Protein AF-A0A7L6N3E0-F1 (afdb_monomer)

Mean predicted aligned error: 22.13 Å

pLDDT: mean 81.09, std 11.57, range [30.06, 96.44]

Sequence (890 aa):
MTDIKPKVNDHKIPLDDKGFLLMDQVDTYFRSLFKEKLYKEAIDYLNDIKNHGPLNKHEDLIKLHDLYIEILLEIEDYPSLLNILISKEKYLETKKSKTIHQFYLAICYEGLQRIKDAIQALEAIEDHISSQNIINKYLKLALLYIQEKDISQAKNAYTYALNFDKNKANEMFLLVESDLAYQENGLIDSMKIYEDFFIKSQRKLSYLNRFIRLSIGLERYTDAYEFYKRYLDKVINQASIQAKINFFSSALPLLKELNSQAYIEANNYLNELKQRESIHFDDFNYYQILLSQLKDQQIYLKEREIIRQTFIDLDRSKVFNKLVYLKIINAKVELLHFSKNLLLEKTYEDYHLIIDDILKDDYKNTYPRMLMDTFIFVDDTTDYIFVEKVQENEFLLSYTRKDNFDLGKKITILSALILSGKLRQYQLKNNQDMELHALKSFMDMKDLGLVKIKNHQMIFLNQQAKKILNLEKDMVAFNEIQKEMSPMLYLDQLIQAKSWQVSYKQDELRLWSFLLDYDIYLLVEEVKENNLNEQDLEWKKNQNHGVLLIDISNYKSVIQYYGFSVYLDKLNDLLSQISSFSNHHSLAYKLENHHHLYILLNTRDKRVTERFSNKLSKAYEGLFNFSYAYQAMNYEFNKVKSSLIQLMAHNISQEVIYSDKSIRKQEETESLYLQTLDNIIKQKTIKLKHLYIKNWKHQKVTHIEIKPHHLNILTDKKVLNDVLDKNDLNIAYDKLIMNSLIQESKKLDKLLRWILPISIDSIKSKKAFNYLLRRLEVMKNHHVSFVLDIDDYLKLSSSDQTYLQEKEISICIKGQIRDIFTLESLKTLDYVYIDESTFNHEFNQIWIDALKKRFKHIIYDHGQETLVKADLERMDIELIKGEYAGQEND

Solvent-accessible surface area (backbone atoms only — not comparable to full-atom values): 49235 Å² total; per-residue (Å²): 137,82,86,77,76,83,76,92,86,74,80,74,81,57,56,47,103,84,63,42,61,38,60,69,58,53,50,52,52,41,52,52,29,55,74,72,64,38,56,69,62,35,50,53,49,51,50,47,47,66,77,73,44,61,77,81,46,73,67,55,50,53,53,51,47,50,56,50,47,55,53,27,60,67,28,38,38,32,72,26,37,47,38,41,48,64,55,47,57,82,74,58,86,50,72,69,56,48,50,56,48,32,53,52,49,18,56,29,25,45,72,70,69,37,46,69,62,15,46,53,33,53,68,71,49,72,90,87,58,57,66,71,56,48,33,52,51,23,45,48,46,16,49,44,26,49,74,74,66,38,58,67,61,15,49,52,27,40,55,56,22,36,77,75,41,80,80,55,82,56,61,64,55,35,51,43,53,15,55,52,29,44,76,73,72,34,56,70,61,14,46,54,36,39,51,54,32,51,72,72,39,93,63,40,76,64,50,52,29,55,57,34,46,49,26,50,74,69,70,35,54,67,63,30,49,55,50,48,65,74,44,44,71,61,46,70,72,43,70,34,46,48,35,39,47,47,35,44,63,44,40,42,70,56,25,58,76,75,34,64,68,63,26,51,55,46,50,52,53,46,48,54,67,72,68,53,87,63,55,73,76,54,85,72,50,52,60,54,54,59,53,49,57,73,69,54,87,74,86,73,91,46,72,69,54,55,56,40,51,54,46,53,61,53,54,72,66,66,48,54,84,40,46,33,39,39,37,56,55,96,90,38,42,38,35,40,32,60,53,95,95,37,70,43,82,45,79,57,85,77,93,47,69,69,57,54,25,51,76,69,73,67,55,62,58,62,42,49,43,95,74,41,79,88,44,88,92,65,51,98,70,45,38,34,38,34,43,35,73,38,53,90,60,28,34,38,35,40,29,23,32,72,94,35,47,72,59,45,51,55,50,49,53,52,50,21,54,51,49,31,52,54,52,51,52,48,52,54,48,52,51,50,53,50,51,50,51,47,52,35,52,51,32,39,75,68,60,31,12,37,34,37,37,51,97,66,27,35,33,46,72,29,70,30,27,24,58,76,69,70,44,94,62,59,60,48,53,40,72,66,58,31,74,52,32,46,67,68,66,50,74,73,54,48,73,73,45,57,64,48,74,31,35,44,93,88,42,42,34,39,38,35,38,45,80,55,96,92,34,41,34,36,41,36,34,72,56,72,72,90,71,78,50,77,65,55,56,56,62,67,73,44,58,86,23,18,37,39,39,36,33,38,76,42,50,68,57,41,30,72,74,65,32,55,68,55,46,47,55,53,50,51,52,50,61,73,42,44,43,66,57,41,74,63,37,50,76,48,73,47,77,43,96,89,36,40,38,38,35,37,25,78,51,81,57,64,69,58,56,52,53,25,50,54,52,53,46,63,75,36,59,96,68,55,46,59,36,35,18,37,42,71,28,84,55,61,62,72,63,46,48,57,49,39,55,53,52,41,77,71,58,90,51,78,57,74,43,62,84,48,76,68,54,59,53,47,52,55,48,50,52,52,46,50,58,50,48,54,51,38,59,73,67,62,52,61,59,72,37,80,43,37,26,15,30,66,89,76,73,39,79,55,37,33,38,53,38,78,50,60,53,97,83,57,76,51,68,66,62,50,50,53,48,27,62,79,65,73,38,49,52,61,50,42,52,32,54,52,53,31,47,59,61,56,52,75,75,50,94,67,79,46,32,37,34,38,69,54,53,62,64,26,59,74,34,59,70,53,34,51,49,53,54,63,54,49,63,73,42,77,71,47,52,69,26,38,36,36,49,47,74,56,56,69,71,48,52,74,68,54,54,50,51,42,56,77,65,71,59,44,40,28,42,35,60,59,70,70,64,64,66,68,59,88,79,70,74,73,42,47,32,34,46,41,46,53,74,54,65,74,38,100,57,27,62,63,52,49,57,53,43,57,75,43,23,78,40,52,35,39,40,45,50,84,61,85,85,57,66,71,58,35,59,74,60,68,51,52,36,34,28,35,63,90,39,41,74,83,78,131

Organism: NCBI:txid2725268

Secondary structure (DSSP, 8-state):
----PPPTT-----B-TTS-B-HHHHHHHHHHHHHTT-HHHHHHHHHHHHHHS---SHHHHHHHHHHHHHHHHHTT-HHHHHHHHHHHHTT--SHHHHHHHHHHHHHHHHHTT-HHHHHHHHHTS-S-S-HHHHHHHHHHHHHHHHHTT-HHHHHHHHHHHHHH-TT--STHHHHHHHHHHHHTT-HHHHHHHHHHHHHH-TTGGGGHHHHHHHHHHTT-HHHHHHHHHHHHHHHHT-S-HHHHHHHHHHHHHHHHHH-HHHHHHHHHHHHHHHHSPPP-S-TTHHHHHHHHTTT-----SSHHHHHHHHHHHHHTT--EEEEEEEEEETTEEEEEEEETTEEEEEEE-S--HHHHHHHTT---SEEEGGGTTT-TT--TT--EEEEEEEETTEEEEEEE-GGGHHHHHHHHHHHHHHHHHHHHHHHHHHHHHHHHHHHHHHHHHTTEEEEEEETTEEEE-SHHHHHHTT--SSEEEHHHHHTTEESPPPHHHHHH-SEEEEEETTEEEEEEEEEETTEEEEEEEE-------HHHHHHHH-TTSEEEEEEETTHHHHHHHH-HHHHHHHHHHHHHHHHHHTTT-EEEEEEETTTEEEEEES---HHHHHHHHHHHHHHTTTT--EEEEEEE--S-HHHHHHHHHHHHHT--SSSEEE--HHHHHHHHHHHHHHHHHHHHHHHT--PEEEEEEEETTTTEEEEEEEEE---TT---HHHHHHHHHHTT-HHHHHHHHHHHHHHHHTT--S--EEEEE--HHHHH-HHHHHHHHHHHTT-TT-EEEEEEEHHHHHTS-HHHHHHHHHTT-EEEEES-HHHHHT------EEEEEEEHHHHTSTTHHHHHHHHHHHEEEEEEEEETSPP-HHHHHHTT--EEEEGGG-----

Radius of gyration: 41.22 Å; Cα contacts (8 Å, |Δi|>4): 1186; chains: 1; bounding box: 91×102×115 Å

InterPro domains:
  IPR011990 Tetratricopeptide-like helical domain superfamily [G3DSA:1.25.40.10] (25-173)
  IPR011990 Tetratricopeptide-like helical domain superfamily [SSF48452] (33-175)
  IPR019734 Tetratricopeptide repeat [PS50005] (135-168)

Foldseek 3Di:
DDDDDDDLPDDDQDADPVQAGPLVVLVVVLVVCVVVVVLVSSVVSLVCCLPPHPCPDLVSLLSSLVSVLVSCVQLVVLLQNVQSLVVNVVSDDDPVSVLVSLVSQLSSCVLVVVLVSNLVSLVPRDPPDDLVVLLVSLLSNLVSCLVVVNLVSSVVSLVSSCVSPVPCPPLSNLVSVLSSCVSVVNLVVSQVSVVVSCVPDPCNLLVLLSNLQSCVVVVVLVVSVVSLVVCVVVLVPRSHLSSLLSSLVSCLVSCVVPPPVVNVVSVVVNVCSVPDDHHHNDLVCLVVVLVVLVVDPDDDPDLLVLVLVLVVSVVVSVFFPWKWKWAQDPNWIWIQIDDPSDTDIDTDDDDAPQVVCVVVVNHDQKDAPVRCVPPPPDDPQFGMWGWDAQDVRMIIITTGHPVSVVVRSVSRHSSSPSSSVVSVVNVVVVVVVLVLVLVLVLCVVVLKWKWKADPQKTATSHPSVCVVQVHPDRIDGNVVQQVQKVVRDDPVNLVVDQWDWIDGPNWIKIWGWDDDPHMIMIIIHTPDDPPDDPQLVVLVVCQQWKKKKKFQVCLVVLCVPPNPVVLVVVLVVLVVCLCVLLVNQFPDWDDDPSGIIMTTGVDPDPVSVQSSLVSSCVVQPPRTDMAMEMERNNDRPVVVVVVRVLQRVPDPDSDYGYPDPVSVVLVVLLVLLLVVLVVLLVVLAFDWDWFFKAQPVVRDGAETEIDTPDDPSRPDPVSNVVSCVVVVNQLSVLSSSLVNCLVVLVVDPDAHEYEYEHALSCLVPPVSVVVSVVSVVSSVRYHYAYEDELVSVVVDDPVSVVVCVVVVHAYEYEYDLVSVVVPPDADAHAEYEDEPVLLPDPCNLVSLVVNVVRYVAYEYEDAADDDDVVSCVSSVHRIYTYPSSDDPPD

Nearest PDB structures (foldseek):
  6pwk-assembly1_B  TM=5.555E-01  e=2.437E-09  Vibrio cholerae O1 str. 2010EL-1786
  5a7d-assembly4_D  TM=5.670E-01  e=4.793E-03  Drosophila melanogaster
  4wne-assembly1_A  TM=4.676E-01  e=2.717E-03  Homo sapiens
  5a7d-assembly2_E  TM=5.524E-01  e=1.491E-02  Drosophila melanogaster
  2c0l-assembly1_A  TM=4.646E-01  e=7.416E-03  Homo sapiens

Structure (mmCIF, N/CA/C/O backbone):
data_AF-A0A7L6N3E0-F1
#
_entry.id   AF-A0A7L6N3E0-F1
#
loop_
_atom_site.group_PDB
_atom_site.id
_atom_site.type_symbol
_atom_site.label_atom_id
_atom_site.label_alt_id
_atom_site.label_comp_id
_atom_site.label_asym_id
_atom_site.label_entity_id
_atom_site.label_seq_id
_atom_site.pdbx_PDB_ins_code
_atom_site.Cartn_x
_atom_site.Cartn_y
_atom_site.Cartn_z
_atom_site.occupancy
_atom_site.B_iso_or_equiv
_atom_site.auth_seq_id
_atom_site.auth_comp_id
_atom_site.auth_asym_id
_atom_site.auth_atom_id
_atom_site.pdbx_PDB_model_num
ATOM 1 N N . MET A 1 1 ? 14.354 28.469 -66.997 1.00 37.94 1 MET A N 1
ATOM 2 C CA . MET A 1 1 ? 15.252 27.412 -66.495 1.00 37.94 1 MET A CA 1
ATOM 3 C C . MET A 1 1 ? 14.868 27.190 -65.051 1.00 37.94 1 MET A C 1
ATOM 5 O O . MET A 1 1 ? 15.051 28.083 -64.242 1.00 37.94 1 MET A O 1
ATOM 9 N N . THR A 1 2 ? 14.136 26.114 -64.803 1.00 32.69 2 THR A N 1
ATOM 10 C CA . THR A 1 2 ? 13.464 25.814 -63.537 1.00 32.69 2 THR A CA 1
ATOM 11 C C . THR A 1 2 ? 14.414 25.079 -62.602 1.00 32.69 2 THR A C 1
ATOM 13 O O . THR A 1 2 ? 14.865 23.987 -62.943 1.00 32.69 2 THR A O 1
ATOM 16 N N . ASP A 1 3 ? 14.683 25.682 -61.444 1.00 34.47 3 ASP A N 1
ATOM 17 C CA . ASP A 1 3 ? 15.387 25.068 -60.320 1.00 34.47 3 ASP A CA 1
ATOM 18 C C . ASP A 1 3 ? 14.603 23.858 -59.805 1.00 34.47 3 ASP A C 1
ATOM 20 O O . ASP A 1 3 ? 13.502 23.973 -59.259 1.00 34.47 3 ASP A O 1
ATOM 24 N N . ILE A 1 4 ? 15.183 22.678 -60.001 1.00 34.38 4 ILE A N 1
ATOM 25 C CA . ILE A 1 4 ? 14.700 21.424 -59.438 1.00 34.38 4 ILE A CA 1
ATOM 26 C C . ILE A 1 4 ? 15.298 21.315 -58.034 1.00 34.38 4 ILE A C 1
ATOM 28 O O . ILE A 1 4 ? 16.476 21.001 -57.882 1.00 34.38 4 ILE A O 1
ATOM 32 N N . LYS A 1 5 ? 14.485 21.556 -56.999 1.00 31.23 5 LYS A N 1
ATOM 33 C CA . LYS A 1 5 ? 14.779 21.037 -55.656 1.00 31.23 5 LYS A CA 1
ATOM 34 C C . LYS A 1 5 ? 14.711 19.501 -55.711 1.00 31.23 5 LYS A C 1
ATOM 36 O O . LYS A 1 5 ? 13.711 18.989 -56.228 1.00 31.23 5 LYS A O 1
ATOM 41 N N . PRO A 1 6 ? 15.714 18.755 -55.213 1.00 33.12 6 PRO A N 1
ATOM 42 C CA . PRO A 1 6 ? 15.642 17.300 -55.186 1.00 33.12 6 PRO A CA 1
ATOM 43 C C . PRO A 1 6 ? 14.496 16.844 -54.273 1.00 33.12 6 PRO A C 1
ATOM 45 O O . PRO A 1 6 ? 14.276 17.408 -53.202 1.00 33.12 6 PRO A O 1
ATOM 48 N N . LYS A 1 7 ? 13.740 15.831 -54.710 1.00 35.19 7 LYS A N 1
ATOM 49 C CA . LYS A 1 7 ? 12.751 15.133 -53.877 1.00 35.19 7 LYS A CA 1
ATOM 50 C C . LYS A 1 7 ? 13.486 14.215 -52.889 1.00 35.19 7 LYS A C 1
ATOM 52 O O . LYS A 1 7 ? 14.341 13.445 -53.304 1.00 35.19 7 LYS A O 1
ATOM 57 N N . VAL A 1 8 ? 13.082 14.270 -51.622 1.00 42.28 8 VAL A N 1
ATOM 58 C CA . VAL A 1 8 ? 13.733 13.683 -50.426 1.00 42.28 8 VAL A CA 1
ATOM 59 C C . VAL A 1 8 ? 13.623 12.142 -50.308 1.00 42.28 8 VAL A C 1
ATOM 61 O O . VAL A 1 8 ? 14.143 11.560 -49.369 1.00 42.28 8 VAL A O 1
ATOM 64 N N . ASN A 1 9 ? 13.016 11.431 -51.267 1.00 40.69 9 ASN A N 1
ATOM 65 C CA . ASN A 1 9 ? 12.661 10.005 -51.101 1.00 40.69 9 ASN A CA 1
ATOM 66 C C . ASN A 1 9 ? 13.454 8.996 -51.963 1.00 40.69 9 ASN A C 1
ATOM 68 O O . ASN A 1 9 ? 13.009 7.862 -52.088 1.00 40.69 9 ASN A O 1
ATOM 72 N N . ASP A 1 10 ? 14.593 9.365 -52.558 1.00 45.03 10 ASP A N 1
ATOM 73 C CA . ASP A 1 10 ? 15.353 8.469 -53.463 1.00 45.03 10 ASP A CA 1
ATOM 74 C C . ASP A 1 10 ? 16.865 8.427 -53.152 1.00 45.03 10 ASP A C 1
ATOM 76 O O . ASP A 1 10 ? 17.719 8.370 -54.042 1.00 45.03 10 ASP A O 1
ATOM 80 N N . HIS A 1 11 ? 17.238 8.461 -51.870 1.00 61.69 11 HIS A N 1
ATOM 81 C CA . HIS A 1 11 ? 18.629 8.230 -51.476 1.00 61.69 11 HIS A CA 1
ATOM 82 C C . HIS A 1 11 ? 18.888 6.726 -51.386 1.00 61.69 11 HIS A C 1
ATOM 84 O O . HIS A 1 11 ? 18.454 6.055 -50.458 1.00 61.69 11 HIS A O 1
ATOM 90 N N . LYS A 1 12 ? 19.592 6.175 -52.382 1.00 69.69 12 LYS A N 1
ATOM 91 C CA . LYS A 1 12 ? 20.052 4.783 -52.327 1.00 69.69 12 LYS A CA 1
ATOM 92 C C . LYS A 1 12 ? 21.075 4.631 -51.205 1.00 69.69 12 LYS A C 1
ATOM 94 O O . LYS A 1 12 ? 22.048 5.382 -51.157 1.00 69.69 12 LYS A O 1
ATOM 99 N N . ILE A 1 13 ? 20.878 3.622 -50.359 1.00 77.81 13 ILE A N 1
ATOM 100 C CA . ILE A 1 13 ? 21.857 3.205 -49.353 1.00 77.81 13 ILE A CA 1
ATOM 101 C C . ILE A 1 13 ? 23.181 2.914 -50.078 1.00 77.81 13 ILE A C 1
ATOM 103 O O . ILE A 1 13 ? 23.191 2.098 -51.006 1.00 77.81 13 ILE A O 1
ATOM 107 N N . PRO A 1 14 ? 24.283 3.595 -49.721 1.00 82.50 14 PRO A N 1
ATOM 108 C CA . PRO A 1 14 ? 25.539 3.458 -50.440 1.00 82.50 14 PRO A CA 1
ATOM 109 C C . PRO A 1 14 ? 26.191 2.124 -50.070 1.00 82.50 14 PRO A C 1
ATOM 111 O O . PRO A 1 14 ? 26.697 1.960 -48.960 1.00 82.50 14 PRO A O 1
ATOM 114 N N . LEU A 1 15 ? 26.153 1.162 -50.992 1.00 80.69 15 LEU A N 1
ATOM 115 C CA . LEU A 1 15 ? 26.716 -0.177 -50.815 1.00 80.69 15 LEU A CA 1
ATOM 116 C C . LEU A 1 15 ? 27.910 -0.398 -51.751 1.00 80.69 15 LEU A C 1
ATOM 118 O O . LEU A 1 15 ? 27.921 0.110 -52.872 1.00 80.69 15 LEU A O 1
ATOM 122 N N . ASP A 1 16 ? 28.899 -1.164 -51.298 1.00 77.25 16 ASP A N 1
ATOM 123 C CA . ASP A 1 16 ? 29.970 -1.675 -52.154 1.00 77.25 16 ASP A CA 1
ATOM 124 C C . ASP A 1 16 ? 29.488 -2.858 -53.017 1.00 77.25 16 ASP A C 1
ATOM 126 O O . ASP A 1 16 ? 28.382 -3.378 -52.842 1.00 77.25 16 ASP A O 1
ATOM 130 N N . ASP A 1 17 ? 30.339 -3.328 -53.936 1.00 71.56 17 ASP A N 1
ATOM 131 C CA . ASP A 1 17 ? 30.034 -4.457 -54.833 1.00 71.56 17 ASP A CA 1
ATOM 132 C C . ASP A 1 17 ? 29.740 -5.780 -54.090 1.00 71.56 17 ASP A C 1
ATOM 134 O O . ASP A 1 17 ? 29.288 -6.754 -54.694 1.00 71.56 17 ASP A O 1
ATOM 138 N N . LYS A 1 18 ? 30.009 -5.839 -52.779 1.00 69.81 18 LYS A N 1
ATOM 139 C CA . LYS A 1 18 ? 29.770 -6.990 -51.899 1.00 69.81 18 LYS A CA 1
ATOM 140 C C . LYS A 1 18 ? 28.568 -6.781 -50.969 1.00 69.81 18 LYS A C 1
ATOM 142 O O . LYS A 1 18 ? 28.286 -7.660 -50.156 1.00 69.81 18 LYS A O 1
ATOM 147 N N . GLY A 1 19 ? 27.856 -5.660 -51.089 1.00 68.00 19 GLY A N 1
ATOM 148 C CA . GLY A 1 19 ? 26.689 -5.333 -50.275 1.00 68.00 19 GLY A CA 1
ATOM 149 C C . GLY A 1 19 ? 27.012 -4.794 -48.878 1.00 68.00 19 GLY A C 1
ATOM 150 O O . GLY A 1 19 ? 26.125 -4.793 -48.029 1.00 68.00 19 GLY A O 1
ATOM 151 N N . PHE A 1 20 ? 28.243 -4.346 -48.606 1.00 73.00 20 PHE A N 1
ATOM 152 C CA . PHE A 1 20 ? 28.585 -3.654 -47.357 1.00 73.00 20 PHE A CA 1
ATOM 153 C C . PHE A 1 20 ? 28.332 -2.156 -47.460 1.00 73.00 20 PHE A C 1
ATOM 155 O O . PHE A 1 20 ? 28.526 -1.554 -48.512 1.00 73.00 20 PHE A O 1
ATOM 162 N N . LEU A 1 21 ? 27.960 -1.542 -46.338 1.00 79.62 21 LEU A N 1
ATOM 163 C CA . LEU A 1 21 ? 27.751 -0.103 -46.252 1.00 79.62 21 LEU A CA 1
ATOM 164 C C . LEU A 1 21 ? 29.062 0.673 -46.484 1.00 79.62 21 LEU A C 1
ATOM 166 O O . LEU A 1 21 ? 30.073 0.431 -45.824 1.00 79.62 21 LEU A O 1
ATOM 170 N N . LEU A 1 22 ? 29.037 1.644 -47.398 1.00 85.94 22 LEU A N 1
ATOM 171 C CA . LEU A 1 22 ? 30.134 2.580 -47.649 1.00 85.94 22 LEU A CA 1
ATOM 172 C C . LEU A 1 22 ? 30.016 3.786 -46.708 1.00 85.94 22 LEU A C 1
ATOM 174 O O . LEU A 1 22 ? 29.513 4.848 -47.083 1.00 85.94 22 LEU A O 1
ATOM 178 N N . MET A 1 23 ? 30.500 3.632 -45.474 1.00 87.50 23 MET A N 1
ATOM 179 C CA . MET A 1 23 ? 30.317 4.629 -44.411 1.00 87.50 23 MET A CA 1
ATOM 180 C C . MET A 1 23 ? 30.953 6.004 -44.708 1.00 87.50 23 MET A C 1
ATOM 182 O O . MET A 1 23 ? 30.520 7.020 -44.170 1.00 87.50 23 MET A O 1
ATOM 186 N N . ASP A 1 24 ? 31.946 6.078 -45.597 1.00 86.12 24 ASP A N 1
ATOM 187 C CA . ASP A 1 24 ? 32.521 7.357 -46.045 1.00 86.12 24 ASP A CA 1
ATOM 188 C C . ASP A 1 24 ? 31.568 8.150 -46.951 1.00 86.12 24 ASP A C 1
ATOM 190 O O . ASP A 1 24 ? 31.541 9.381 -46.900 1.00 86.12 24 ASP A O 1
ATOM 194 N N . GLN A 1 25 ? 30.739 7.465 -47.746 1.00 87.94 25 GLN A N 1
ATOM 195 C CA . GLN A 1 25 ? 29.692 8.115 -48.538 1.00 87.94 25 GLN A CA 1
ATOM 196 C C . GLN A 1 25 ? 28.529 8.564 -47.646 1.00 87.94 25 GLN A C 1
ATOM 198 O O . GLN A 1 25 ? 27.999 9.655 -47.859 1.00 87.94 25 GLN A O 1
ATOM 203 N N . VAL A 1 26 ? 28.198 7.774 -46.614 1.00 87.81 26 VAL A N 1
ATOM 204 C CA . VAL A 1 26 ? 27.222 8.153 -45.576 1.00 87.81 26 VAL A CA 1
ATOM 205 C C . VAL A 1 26 ? 27.663 9.424 -44.854 1.00 87.81 26 VAL A C 1
ATOM 207 O O . VAL A 1 26 ? 26.892 10.379 -44.786 1.00 87.81 26 VAL A O 1
ATOM 210 N N . ASP A 1 27 ? 28.910 9.475 -44.370 1.00 90.94 27 ASP A N 1
ATOM 211 C CA . ASP A 1 27 ? 29.460 10.677 -43.732 1.00 90.94 27 ASP A CA 1
ATOM 212 C C . ASP A 1 27 ? 29.477 11.855 -44.714 1.00 90.94 27 ASP A C 1
ATOM 214 O O . ASP A 1 27 ? 28.968 12.917 -44.386 1.00 90.94 27 ASP A O 1
ATOM 218 N N . THR A 1 28 ? 29.941 11.678 -45.955 1.00 91.25 28 THR A N 1
ATOM 219 C CA . THR A 1 28 ? 29.966 12.768 -46.952 1.00 91.25 28 THR A CA 1
ATOM 220 C C . THR A 1 28 ? 28.578 13.373 -47.188 1.00 91.25 28 THR A C 1
ATOM 222 O O . THR A 1 28 ? 28.427 14.599 -47.216 1.00 91.25 28 THR A O 1
ATOM 225 N N . TYR A 1 29 ? 27.554 12.529 -47.332 1.00 89.88 29 TYR A N 1
ATOM 226 C CA . TYR A 1 29 ? 26.190 12.996 -47.543 1.00 89.88 29 TYR A CA 1
ATOM 227 C C . TYR A 1 29 ? 25.615 13.655 -46.282 1.00 89.88 29 TYR A C 1
ATOM 229 O O . TYR A 1 29 ? 25.108 14.776 -46.363 1.00 89.88 29 TYR A O 1
ATOM 237 N N . PHE A 1 30 ? 25.805 13.051 -45.104 1.00 93.00 30 PHE A N 1
ATOM 238 C CA . PHE A 1 30 ? 25.456 13.667 -43.821 1.00 93.00 30 PHE A CA 1
ATOM 239 C C . PHE A 1 30 ? 26.105 15.048 -43.655 1.00 93.00 30 PHE A C 1
ATOM 241 O O . PHE A 1 30 ? 25.426 16.016 -43.320 1.00 93.00 30 PHE A O 1
ATOM 248 N N . ARG A 1 31 ? 27.403 15.176 -43.954 1.00 92.44 31 ARG A N 1
ATOM 249 C CA . ARG A 1 31 ? 28.164 16.432 -43.860 1.00 92.44 31 ARG A CA 1
ATOM 250 C C . ARG A 1 31 ? 27.600 17.509 -44.783 1.00 92.44 31 ARG A C 1
ATOM 252 O O . ARG A 1 31 ? 27.616 18.682 -44.409 1.00 92.44 31 ARG A O 1
ATOM 259 N N . SER A 1 32 ? 27.090 17.131 -45.960 1.00 91.12 32 SER A N 1
ATOM 260 C CA . SER A 1 32 ? 26.429 18.068 -46.877 1.00 91.12 32 SER A CA 1
ATOM 261 C C . SER A 1 32 ? 25.146 18.644 -46.265 1.00 91.12 32 SER A C 1
ATOM 263 O O . SER A 1 32 ? 25.027 19.864 -46.144 1.00 91.12 32 SER A O 1
ATOM 265 N N . LEU A 1 33 ? 24.266 17.781 -45.747 1.00 89.81 33 LEU A N 1
ATOM 266 C CA . LEU A 1 33 ? 23.012 18.179 -45.100 1.00 89.81 33 LEU A CA 1
ATOM 267 C C . LEU A 1 33 ? 23.259 18.978 -43.814 1.00 89.81 33 LEU A C 1
ATOM 269 O O . LEU A 1 33 ? 22.619 20.001 -43.568 1.00 89.81 33 LEU A O 1
ATOM 273 N N . PHE A 1 34 ? 24.234 18.550 -43.010 1.00 90.25 34 PHE A N 1
ATOM 274 C CA . PHE A 1 34 ? 24.622 19.213 -41.768 1.00 90.25 34 PHE A CA 1
ATOM 275 C C . PHE A 1 34 ? 25.138 20.637 -42.026 1.00 90.25 34 PHE A C 1
ATOM 277 O O . PHE A 1 34 ? 24.743 21.579 -41.338 1.00 90.25 34 PHE A O 1
ATOM 284 N N . LYS A 1 35 ? 25.962 20.830 -43.066 1.00 90.44 35 LYS A N 1
ATOM 285 C CA . LYS A 1 35 ? 26.484 22.151 -43.456 1.00 90.44 35 LYS A CA 1
ATOM 286 C C . LYS A 1 35 ? 25.389 23.087 -43.976 1.00 90.44 35 LYS A C 1
ATOM 288 O O . LYS A 1 35 ? 25.452 24.290 -43.725 1.00 90.44 35 LYS A O 1
ATOM 293 N N . GLU A 1 36 ? 24.386 22.545 -44.662 1.00 89.75 36 GLU A N 1
ATOM 294 C CA . GLU A 1 36 ? 23.212 23.289 -45.139 1.00 89.75 36 GLU A CA 1
ATOM 295 C C . GLU A 1 36 ? 22.158 23.535 -44.043 1.00 89.75 36 GLU A C 1
ATOM 297 O O . GLU A 1 36 ? 21.166 24.221 -44.287 1.00 89.75 36 GLU A O 1
ATOM 302 N N . LYS A 1 37 ? 22.396 23.048 -42.814 1.00 87.06 37 LYS A N 1
ATOM 303 C CA . LYS A 1 37 ? 21.476 23.126 -41.665 1.00 87.06 37 LYS A CA 1
ATOM 304 C C . LYS A 1 37 ? 20.142 22.409 -41.901 1.00 87.06 37 LYS A C 1
ATOM 306 O O . LYS A 1 37 ? 19.131 22.734 -41.275 1.00 87.06 37 LYS A O 1
ATOM 311 N N . LEU A 1 38 ? 20.139 21.399 -42.770 1.00 88.69 38 LEU A N 1
ATOM 312 C CA . LEU A 1 38 ? 18.993 20.539 -43.067 1.00 88.69 38 LEU A CA 1
ATOM 313 C C . LEU A 1 38 ? 18.919 19.396 -42.043 1.00 88.69 38 LEU A C 1
ATOM 315 O O . LEU A 1 38 ? 18.992 18.216 -42.375 1.00 88.69 38 LEU A O 1
ATOM 319 N N . TYR A 1 39 ? 18.808 19.750 -40.758 1.00 90.19 39 TYR A N 1
ATOM 320 C CA . TYR A 1 39 ? 18.970 18.790 -39.660 1.00 90.19 39 TYR A CA 1
ATOM 321 C C . TYR A 1 39 ? 17.902 17.693 -39.641 1.00 90.19 39 TYR A C 1
ATOM 323 O O . TYR A 1 39 ? 18.199 16.546 -39.322 1.00 90.19 39 TYR A O 1
ATOM 331 N N . LYS A 1 40 ? 16.659 18.023 -40.008 1.00 85.69 40 LYS A N 1
ATOM 332 C CA . LYS A 1 40 ? 15.582 17.030 -40.091 1.00 85.69 40 LYS A CA 1
ATOM 333 C C . LYS A 1 40 ? 15.882 15.979 -41.162 1.00 85.69 40 LYS A C 1
ATOM 335 O O . LYS A 1 40 ? 15.800 14.793 -40.887 1.00 85.69 40 LYS A O 1
ATOM 340 N N . GLU A 1 41 ? 16.299 16.427 -42.341 1.00 87.94 41 GLU A N 1
ATOM 341 C CA . GLU A 1 41 ? 16.636 15.551 -43.467 1.00 87.94 41 GLU A CA 1
ATOM 342 C C . GLU A 1 41 ? 17.866 14.692 -43.153 1.00 87.94 41 GLU A C 1
ATOM 344 O O . GLU A 1 41 ? 17.901 13.514 -43.489 1.00 87.94 41 GLU A O 1
ATOM 349 N N . ALA A 1 42 ? 18.847 15.244 -42.433 1.00 89.38 42 ALA A N 1
ATOM 350 C CA . ALA A 1 42 ? 19.991 14.479 -41.949 1.00 89.38 42 ALA A CA 1
ATOM 351 C C . ALA A 1 42 ? 19.587 13.400 -40.926 1.00 89.38 42 ALA A C 1
ATOM 353 O O . ALA A 1 42 ? 20.095 12.286 -40.999 1.00 89.38 42 ALA A O 1
ATOM 354 N N . ILE A 1 43 ? 18.662 13.689 -40.004 1.00 88.69 43 ILE A N 1
ATOM 355 C CA . ILE A 1 43 ? 18.127 12.689 -39.062 1.00 88.69 43 ILE A CA 1
ATOM 356 C C . ILE A 1 43 ? 17.349 11.597 -39.801 1.00 88.69 43 ILE A C 1
ATOM 358 O O . ILE A 1 43 ? 17.558 10.415 -39.529 1.00 88.69 43 ILE A O 1
ATOM 362 N N . ASP A 1 44 ? 16.480 11.981 -40.738 1.00 85.88 44 ASP A N 1
ATOM 363 C CA . ASP A 1 44 ? 15.695 11.044 -41.544 1.00 85.88 44 ASP A CA 1
ATOM 364 C C . ASP A 1 44 ? 16.624 10.125 -42.358 1.00 85.88 44 ASP A C 1
ATOM 366 O O . ASP A 1 44 ? 16.435 8.909 -42.367 1.00 85.88 44 ASP A O 1
ATOM 370 N N . TYR A 1 45 ? 17.696 10.679 -42.934 1.00 87.00 45 TYR A N 1
ATOM 371 C CA . TYR A 1 45 ? 18.738 9.914 -43.618 1.00 87.00 45 TYR A CA 1
ATOM 372 C C . TYR A 1 45 ? 19.461 8.929 -42.687 1.00 87.00 45 TYR A C 1
ATOM 374 O O . TYR A 1 45 ? 19.605 7.756 -43.026 1.00 87.00 45 TYR A O 1
ATOM 382 N N . LEU A 1 46 ? 19.891 9.358 -41.496 1.00 89.25 46 LEU A N 1
ATOM 383 C CA . LEU A 1 46 ? 20.545 8.453 -40.543 1.00 89.25 46 LEU A CA 1
ATOM 384 C C . LEU A 1 46 ? 19.599 7.337 -40.071 1.00 89.25 46 LEU A C 1
ATOM 386 O O . LEU A 1 46 ? 20.043 6.200 -39.913 1.00 89.25 46 LEU A O 1
ATOM 390 N N . ASN A 1 47 ? 18.305 7.630 -39.897 1.00 83.38 47 ASN A N 1
ATOM 391 C CA . ASN A 1 47 ? 17.292 6.630 -39.553 1.00 83.38 47 ASN A CA 1
ATOM 392 C C . ASN A 1 47 ? 17.097 5.599 -40.673 1.00 83.38 47 ASN A C 1
ATOM 394 O O . ASN A 1 47 ? 16.945 4.414 -40.381 1.00 83.38 47 ASN A O 1
ATOM 398 N N . ASP A 1 48 ? 17.135 6.025 -41.935 1.00 80.00 48 ASP A N 1
ATOM 399 C CA . ASP A 1 48 ? 17.082 5.130 -43.094 1.00 80.00 48 ASP A CA 1
ATOM 400 C C . ASP A 1 48 ? 18.303 4.193 -43.131 1.00 80.00 48 ASP A C 1
ATOM 402 O O . ASP A 1 48 ? 18.157 2.970 -43.186 1.00 80.00 48 ASP A O 1
ATOM 406 N N . ILE A 1 49 ? 19.512 4.744 -42.949 1.00 81.81 49 ILE A N 1
ATOM 407 C CA . ILE A 1 49 ? 20.755 3.960 -42.838 1.00 81.81 49 ILE A CA 1
ATOM 408 C C . ILE A 1 49 ? 20.702 2.983 -41.659 1.00 81.81 49 ILE A C 1
ATOM 410 O O . ILE A 1 49 ? 21.124 1.837 -41.791 1.00 81.81 49 ILE A O 1
ATOM 414 N N . LYS A 1 50 ? 20.163 3.408 -40.515 1.00 80.94 50 LYS A N 1
ATOM 415 C CA . LYS A 1 50 ? 20.006 2.567 -39.326 1.00 80.94 50 LYS A CA 1
ATOM 416 C C . LYS A 1 50 ? 19.046 1.395 -39.567 1.00 80.94 50 LYS A C 1
ATOM 418 O O . LYS A 1 50 ? 19.349 0.273 -39.176 1.00 80.94 50 LYS A O 1
ATOM 423 N N . ASN A 1 51 ? 17.887 1.654 -40.172 1.00 72.69 51 ASN A N 1
ATOM 424 C CA . ASN A 1 51 ? 16.812 0.665 -40.299 1.00 72.69 51 ASN A CA 1
ATOM 425 C C . ASN A 1 51 ? 17.005 -0.289 -41.485 1.00 72.69 51 ASN A C 1
ATOM 427 O O . ASN A 1 51 ? 16.501 -1.412 -41.456 1.00 72.69 51 ASN A O 1
ATOM 431 N N . HIS A 1 52 ? 17.702 0.154 -42.532 1.00 70.25 52 HIS A N 1
ATOM 432 C CA . HIS A 1 52 ? 17.798 -0.574 -43.798 1.00 70.25 52 HIS A CA 1
ATOM 433 C C . HIS A 1 52 ? 19.242 -0.847 -44.248 1.00 70.25 52 HIS A C 1
ATOM 435 O O . HIS A 1 52 ? 19.457 -1.639 -45.168 1.00 70.25 52 HIS A O 1
ATOM 441 N N . GLY A 1 53 ? 20.242 -0.227 -43.614 1.00 68.19 53 GLY A N 1
ATOM 442 C CA . GLY A 1 53 ? 21.654 -0.436 -43.923 1.00 68.19 53 GLY A CA 1
ATOM 443 C C . GLY A 1 53 ? 22.225 -1.717 -43.290 1.00 68.19 53 GLY A C 1
ATOM 444 O O . GLY A 1 53 ? 21.940 -2.014 -42.129 1.00 68.19 53 GLY A O 1
ATOM 445 N N . PRO A 1 54 ? 23.081 -2.477 -44.000 1.00 65.31 54 PRO A N 1
ATOM 446 C CA . PRO A 1 54 ? 23.741 -3.667 -43.462 1.00 65.31 54 PRO A CA 1
ATOM 447 C C . PRO A 1 54 ? 24.900 -3.286 -42.518 1.00 65.31 54 PRO A C 1
ATOM 449 O O . PRO A 1 54 ? 26.076 -3.339 -42.888 1.00 65.31 54 PRO A O 1
ATOM 452 N N . LEU A 1 55 ? 24.563 -2.895 -41.283 1.00 66.94 55 LEU A N 1
ATOM 453 C CA . LEU A 1 55 ? 25.482 -2.460 -40.216 1.00 66.94 55 LEU A CA 1
ATOM 454 C C . LEU A 1 55 ? 26.205 -3.640 -39.539 1.00 66.94 55 LEU A C 1
ATOM 456 O O . LEU A 1 55 ? 26.065 -3.896 -38.346 1.00 66.94 55 LEU A O 1
ATOM 460 N N . ASN A 1 56 ? 26.990 -4.379 -40.323 1.00 59.91 56 ASN A N 1
ATOM 461 C CA . ASN A 1 56 ? 27.616 -5.629 -39.881 1.00 59.91 56 ASN A CA 1
ATOM 462 C C . ASN A 1 56 ? 28.992 -5.442 -39.218 1.00 59.91 56 ASN A C 1
ATOM 464 O O . ASN A 1 56 ? 29.507 -6.379 -38.608 1.00 59.91 56 ASN A O 1
ATOM 468 N N . LYS A 1 57 ? 29.618 -4.263 -39.347 1.00 71.12 57 LYS A N 1
ATOM 469 C CA . LYS A 1 57 ? 30.932 -3.973 -38.754 1.00 71.12 57 LYS A CA 1
ATOM 470 C C . LYS A 1 57 ? 30.789 -3.075 -37.529 1.00 71.12 57 LYS A C 1
ATOM 472 O O . LYS A 1 57 ? 30.068 -2.082 -37.541 1.00 71.12 57 LYS A O 1
ATOM 477 N N . HIS A 1 58 ? 31.554 -3.397 -36.490 1.00 72.38 58 HIS A N 1
ATOM 478 C CA . HIS A 1 58 ? 31.614 -2.627 -35.247 1.00 72.38 58 HIS A CA 1
ATOM 479 C C . HIS A 1 58 ? 32.017 -1.155 -35.469 1.00 72.38 58 HIS A C 1
ATOM 481 O O . HIS A 1 58 ? 31.437 -0.254 -34.867 1.00 72.38 58 HIS A O 1
ATOM 487 N N . GLU A 1 59 ? 32.964 -0.900 -36.375 1.00 81.00 59 GLU A N 1
ATOM 488 C CA . GLU A 1 59 ? 33.425 0.455 -36.712 1.00 81.00 59 GLU A CA 1
ATOM 489 C C . GLU A 1 59 ? 32.322 1.308 -37.362 1.00 81.00 59 GLU A C 1
ATOM 491 O O . GLU A 1 59 ? 32.179 2.484 -37.023 1.00 81.00 59 GLU A O 1
ATOM 496 N N . ASP A 1 60 ? 31.498 0.709 -38.229 1.00 80.00 60 ASP A N 1
ATOM 497 C CA . ASP A 1 60 ? 30.383 1.393 -38.896 1.00 80.00 60 ASP A CA 1
ATOM 498 C C . ASP A 1 60 ? 29.304 1.796 -37.880 1.00 80.00 60 ASP A C 1
ATOM 500 O O . ASP A 1 60 ? 28.780 2.910 -37.933 1.00 80.00 60 ASP A O 1
ATOM 504 N N . LEU A 1 61 ? 29.031 0.931 -36.893 1.00 79.56 61 LEU A N 1
ATOM 505 C CA . LEU A 1 61 ? 28.117 1.230 -35.788 1.00 79.56 61 LEU A CA 1
ATOM 506 C C . LEU A 1 61 ? 28.614 2.407 -34.946 1.00 79.56 61 LEU A C 1
ATOM 508 O O . LEU A 1 61 ? 27.838 3.321 -34.668 1.00 79.56 61 LEU A O 1
ATOM 512 N N . ILE A 1 62 ? 29.889 2.419 -34.542 1.00 84.31 62 ILE A N 1
ATOM 513 C CA . ILE A 1 62 ? 30.458 3.533 -33.764 1.00 84.31 62 ILE A CA 1
ATOM 514 C C . ILE A 1 62 ? 30.376 4.835 -34.562 1.00 84.31 62 ILE A C 1
ATOM 516 O O . ILE A 1 62 ? 29.928 5.848 -34.021 1.00 84.31 62 ILE A O 1
ATOM 520 N N . LYS A 1 63 ? 30.750 4.799 -35.847 1.00 88.06 63 LYS A N 1
ATOM 521 C CA . LYS A 1 63 ? 30.717 5.972 -36.724 1.00 88.06 63 LYS A CA 1
ATOM 522 C C . LYS A 1 63 ? 29.290 6.496 -36.890 1.00 88.06 63 LYS A C 1
ATOM 524 O O . LYS A 1 63 ? 29.083 7.700 -36.807 1.00 88.06 63 LYS A O 1
ATOM 529 N N . LEU A 1 64 ? 28.294 5.618 -37.022 1.00 87.62 64 LEU A N 1
ATOM 530 C CA . LEU A 1 64 ? 26.889 6.021 -37.081 1.00 87.62 64 LEU A CA 1
ATOM 531 C C . LEU A 1 64 ? 26.412 6.676 -35.771 1.00 87.62 64 LEU A C 1
ATOM 533 O O . LEU A 1 64 ? 25.756 7.716 -35.817 1.00 87.62 64 LEU A O 1
ATOM 537 N N . HIS A 1 65 ? 26.784 6.130 -34.604 1.00 89.19 65 HIS A N 1
ATOM 538 C CA . HIS A 1 65 ? 26.503 6.778 -33.314 1.00 89.19 65 HIS A CA 1
ATOM 539 C C . HIS A 1 65 ? 27.159 8.161 -33.212 1.00 89.19 65 HIS A C 1
ATOM 541 O O . HIS A 1 65 ? 26.552 9.074 -32.659 1.00 89.19 65 HIS A O 1
ATOM 547 N N . ASP A 1 66 ? 28.378 8.332 -33.730 1.00 91.06 66 ASP A N 1
ATOM 548 C CA . ASP A 1 66 ? 29.064 9.627 -33.748 1.00 91.06 66 ASP A CA 1
ATOM 549 C C . ASP A 1 66 ? 28.322 10.671 -34.587 1.00 91.06 66 ASP A C 1
ATOM 551 O O . ASP A 1 66 ? 28.146 11.797 -34.120 1.00 91.06 66 ASP A O 1
ATOM 555 N N . LEU A 1 67 ? 27.807 10.293 -35.763 1.00 93.62 67 LEU A N 1
ATOM 556 C CA . LEU A 1 67 ? 26.989 11.192 -36.587 1.00 93.62 67 LEU A CA 1
ATOM 557 C C . LEU A 1 67 ? 25.692 11.598 -35.871 1.00 93.62 67 LEU A C 1
ATOM 559 O O . LEU A 1 67 ? 25.324 12.773 -35.886 1.00 93.62 67 LEU A O 1
ATOM 563 N N . TYR A 1 68 ? 25.031 10.653 -35.189 1.00 92.31 68 TYR A N 1
ATOM 564 C CA . TYR A 1 68 ? 23.864 10.958 -34.358 1.00 92.31 68 TYR A CA 1
ATOM 565 C C . TYR A 1 68 ? 24.209 11.892 -33.191 1.00 92.31 68 TYR A C 1
ATOM 567 O O . TYR A 1 68 ? 23.491 12.857 -32.950 1.00 92.31 68 TYR A O 1
ATOM 575 N N . ILE A 1 69 ? 25.296 11.638 -32.459 1.00 93.44 69 ILE A N 1
ATOM 576 C CA . ILE A 1 69 ? 25.717 12.499 -31.344 1.00 93.44 69 ILE A CA 1
ATOM 577 C C . ILE A 1 69 ? 25.987 13.919 -31.843 1.00 93.44 69 ILE A C 1
ATOM 579 O O . ILE A 1 69 ? 25.541 14.877 -31.216 1.00 93.44 69 ILE A O 1
ATOM 583 N N . GLU A 1 70 ? 26.675 14.058 -32.975 1.00 92.81 70 GLU A N 1
ATOM 584 C CA . GLU A 1 70 ? 27.003 15.354 -33.561 1.00 92.81 70 GLU A CA 1
ATOM 585 C C . GLU A 1 70 ? 25.747 16.163 -33.906 1.00 92.81 70 GLU A C 1
ATOM 587 O O . GLU A 1 70 ? 25.622 17.316 -33.485 1.00 92.81 70 GLU A O 1
ATOM 592 N N . ILE A 1 71 ? 24.779 15.556 -34.600 1.00 93.06 71 ILE A N 1
ATOM 593 C CA . ILE A 1 71 ? 23.547 16.262 -34.961 1.00 93.06 71 ILE A CA 1
ATOM 594 C C . ILE A 1 71 ? 22.657 16.560 -33.759 1.00 93.06 71 ILE A C 1
ATOM 596 O O . ILE A 1 71 ? 22.107 17.656 -33.671 1.00 93.06 71 ILE A O 1
ATOM 600 N N . LEU A 1 72 ? 22.548 15.630 -32.810 1.00 92.50 72 LEU A N 1
ATOM 601 C CA . LEU A 1 72 ? 21.703 15.789 -31.627 1.00 92.50 72 LEU A CA 1
ATOM 602 C C . LEU A 1 72 ? 22.261 16.817 -30.639 1.00 92.50 72 LEU A C 1
ATOM 604 O O . LEU A 1 72 ? 21.478 17.492 -29.972 1.00 92.50 72 LEU A O 1
ATOM 608 N N . LEU A 1 73 ? 23.586 16.978 -30.568 1.00 90.25 73 LEU A N 1
ATOM 609 C CA . LEU A 1 73 ? 24.218 18.077 -29.835 1.00 90.25 73 LEU A CA 1
ATOM 610 C C . LEU A 1 73 ? 23.935 19.430 -30.493 1.00 90.25 73 LEU A C 1
ATOM 612 O O . LEU A 1 73 ? 23.635 20.384 -29.781 1.00 90.25 73 LEU A O 1
ATOM 616 N N . GLU A 1 74 ? 23.984 19.510 -31.825 1.00 89.38 74 GLU A N 1
ATOM 617 C CA . GLU A 1 74 ? 23.722 20.752 -32.567 1.00 89.38 74 GLU A CA 1
ATOM 618 C C . GLU A 1 74 ? 22.263 21.218 -32.424 1.00 89.38 74 GLU A C 1
ATOM 620 O O . GLU A 1 74 ? 21.997 22.407 -32.237 1.00 89.38 74 GLU A O 1
ATOM 625 N N . ILE A 1 75 ? 21.300 20.288 -32.460 1.00 90.31 75 ILE A N 1
ATOM 626 C CA . ILE A 1 75 ? 19.878 20.604 -32.241 1.00 90.31 75 ILE A CA 1
ATOM 627 C C . ILE A 1 75 ? 19.461 20.568 -30.761 1.00 90.31 75 ILE A C 1
ATOM 629 O O . ILE A 1 75 ? 18.296 20.815 -30.447 1.00 90.31 75 ILE A O 1
ATOM 633 N N . GLU A 1 76 ? 20.390 20.272 -29.849 1.00 89.62 76 GLU A N 1
ATOM 634 C CA . GLU A 1 76 ? 20.159 20.129 -28.404 1.00 89.62 76 GLU A CA 1
ATOM 635 C C . GLU A 1 76 ? 18.942 19.231 -28.071 1.00 89.62 76 GLU A C 1
ATOM 637 O O . GLU A 1 76 ? 18.106 19.549 -27.218 1.00 89.62 76 GLU A O 1
ATOM 642 N N . ASP A 1 77 ? 18.821 18.093 -28.767 1.00 89.38 77 ASP A N 1
ATOM 643 C CA . ASP A 1 77 ? 17.796 17.075 -28.515 1.00 89.38 77 ASP A CA 1
ATOM 644 C C . ASP A 1 77 ? 18.294 16.054 -27.484 1.00 89.38 77 ASP A C 1
ATOM 646 O O . ASP A 1 77 ? 18.700 14.935 -27.804 1.00 89.38 77 ASP A O 1
ATOM 650 N N . TYR A 1 78 ? 18.275 16.464 -26.216 1.00 90.19 78 TYR A N 1
ATOM 651 C CA . TYR A 1 78 ? 18.841 15.675 -25.122 1.00 90.19 78 TYR A CA 1
ATOM 652 C C . TYR A 1 78 ? 18.154 14.327 -24.842 1.00 90.19 78 TYR A C 1
ATOM 654 O O . TYR A 1 78 ? 18.876 13.365 -24.587 1.00 90.19 78 TYR A O 1
ATOM 662 N N . PRO A 1 79 ? 16.814 14.177 -24.912 1.00 87.12 79 PRO A N 1
ATOM 663 C CA . PRO A 1 79 ? 16.180 12.862 -24.787 1.00 87.12 79 PRO A CA 1
ATOM 664 C C . PRO A 1 79 ? 16.710 11.846 -25.808 1.00 87.12 79 PRO A C 1
ATOM 666 O O . PRO A 1 79 ? 17.114 10.746 -25.434 1.00 87.12 79 PRO A O 1
ATOM 669 N N . SER A 1 80 ? 16.774 12.235 -27.084 1.00 88.69 80 SER A N 1
ATOM 670 C CA . SER A 1 80 ? 17.334 11.401 -28.150 1.00 88.69 80 SER A CA 1
ATOM 671 C C . SER A 1 80 ? 18.831 11.160 -27.941 1.00 88.69 80 SER A C 1
ATOM 673 O O . SER A 1 80 ? 19.296 10.027 -28.048 1.00 88.69 80 SER A O 1
ATOM 675 N N . LEU A 1 81 ? 19.592 12.201 -27.580 1.00 90.75 81 LEU A N 1
ATOM 676 C CA . LEU A 1 81 ? 21.032 12.096 -27.339 1.00 90.75 81 LEU A CA 1
ATOM 677 C C . LEU A 1 81 ? 21.351 11.093 -26.225 1.00 90.75 81 LEU A C 1
ATOM 679 O O . LEU A 1 81 ? 22.274 10.296 -26.382 1.00 90.75 81 LEU A O 1
ATOM 683 N N . LEU A 1 82 ? 20.580 11.086 -25.132 1.00 89.19 82 LEU A N 1
ATOM 684 C CA . LEU A 1 82 ? 20.767 10.138 -24.034 1.00 89.19 82 LEU A CA 1
ATOM 685 C C . LEU A 1 82 ? 20.642 8.693 -24.522 1.00 89.19 82 LEU A C 1
ATOM 687 O O . LEU A 1 82 ? 21.485 7.861 -24.195 1.00 89.19 82 LEU A O 1
ATOM 691 N N . ASN A 1 83 ? 19.623 8.400 -25.332 1.00 84.19 83 ASN A N 1
ATOM 692 C CA . ASN A 1 83 ? 19.401 7.059 -25.870 1.00 84.19 83 ASN A CA 1
ATOM 693 C C . ASN A 1 83 ? 20.563 6.602 -26.762 1.00 84.19 83 ASN A C 1
ATOM 695 O O . ASN A 1 83 ? 21.001 5.454 -26.661 1.00 84.19 83 ASN A O 1
ATOM 699 N N . ILE A 1 84 ? 21.071 7.497 -27.616 1.00 88.31 84 ILE A N 1
ATOM 700 C CA . ILE A 1 84 ? 22.233 7.221 -28.470 1.00 88.31 84 ILE A CA 1
ATOM 701 C C . ILE A 1 84 ? 23.491 7.014 -27.621 1.00 88.31 84 ILE A C 1
ATOM 703 O O . ILE A 1 84 ? 24.255 6.088 -27.880 1.00 88.31 84 ILE A O 1
ATOM 707 N N . LEU A 1 85 ? 23.708 7.832 -26.587 1.00 88.81 85 LEU A N 1
ATOM 708 C CA . LEU A 1 85 ? 24.856 7.696 -25.691 1.00 88.81 85 LEU A CA 1
ATOM 709 C C . LEU A 1 85 ? 24.819 6.358 -24.934 1.00 88.81 85 LEU A C 1
ATOM 711 O O . LEU A 1 85 ? 25.792 5.610 -24.993 1.00 88.81 85 LEU A O 1
ATOM 715 N N . ILE A 1 86 ? 23.693 6.002 -24.314 1.00 84.31 86 ILE A N 1
ATOM 716 C CA . ILE A 1 86 ? 23.533 4.715 -23.613 1.00 84.31 86 ILE A CA 1
ATOM 717 C C . ILE A 1 86 ? 23.804 3.534 -24.556 1.00 84.31 86 ILE A C 1
ATOM 719 O O . ILE A 1 86 ? 24.459 2.564 -24.178 1.00 84.31 86 ILE A O 1
ATOM 723 N N . SER A 1 87 ? 23.329 3.616 -25.802 1.00 82.31 87 SER A N 1
ATOM 724 C CA . SER A 1 87 ? 23.617 2.601 -26.819 1.00 82.31 87 SER A CA 1
ATOM 725 C C . SER A 1 87 ? 25.115 2.526 -27.137 1.00 82.31 87 SER A C 1
ATOM 727 O O . SER A 1 87 ? 25.708 1.446 -27.113 1.00 82.31 87 SER A O 1
ATOM 729 N N . LYS A 1 88 ? 25.756 3.684 -27.351 1.00 84.44 88 LYS A N 1
ATOM 730 C CA . LYS A 1 88 ? 27.177 3.782 -27.698 1.00 84.44 88 LYS A CA 1
ATOM 731 C C . LYS A 1 88 ? 28.098 3.229 -26.609 1.00 84.44 88 LYS A C 1
ATOM 733 O O . LYS A 1 88 ? 29.153 2.688 -26.937 1.00 84.44 88 LYS A O 1
ATOM 738 N N . GLU A 1 89 ? 27.723 3.351 -25.335 1.00 82.00 89 GLU A N 1
ATOM 739 C CA . GLU A 1 89 ? 28.535 2.933 -24.182 1.00 82.00 89 GLU A CA 1
ATOM 740 C C . GLU A 1 89 ? 29.028 1.479 -24.292 1.00 82.00 89 GLU A C 1
ATOM 742 O O . GLU A 1 89 ? 30.171 1.177 -23.937 1.00 82.00 89 GLU A O 1
ATOM 747 N N . LYS A 1 90 ? 28.209 0.601 -24.888 1.00 76.19 90 LYS A N 1
ATOM 748 C CA . LYS A 1 90 ? 28.499 -0.826 -25.120 1.00 76.19 90 LYS A CA 1
ATOM 749 C C . LYS A 1 90 ? 29.717 -1.073 -26.013 1.00 76.19 90 LYS A C 1
ATOM 751 O O . LYS A 1 90 ? 30.282 -2.162 -25.983 1.00 76.19 90 LYS A O 1
ATOM 756 N N . TYR A 1 91 ? 30.107 -0.078 -26.803 1.00 76.25 91 TYR A N 1
ATOM 757 C CA . TYR A 1 91 ? 31.135 -0.176 -27.835 1.00 76.25 91 TYR A CA 1
ATOM 758 C C . TYR A 1 91 ? 32.407 0.621 -27.485 1.00 76.25 91 TYR A C 1
ATOM 760 O O . TYR A 1 91 ? 33.307 0.758 -28.309 1.00 76.25 91 TYR A O 1
ATOM 768 N N . LEU A 1 92 ? 32.502 1.187 -26.273 1.00 80.31 92 LEU A N 1
ATOM 769 C CA . LEU A 1 92 ? 33.638 2.019 -25.864 1.00 80.31 92 LEU A CA 1
ATOM 770 C C . LEU A 1 92 ? 34.760 1.196 -25.218 1.00 80.31 92 LEU A C 1
ATOM 772 O O . LEU A 1 92 ? 34.679 0.802 -24.053 1.00 80.31 92 LEU A O 1
ATOM 776 N N . GLU A 1 93 ? 35.871 1.029 -25.933 1.00 75.06 93 GLU A N 1
ATOM 777 C CA . GLU A 1 93 ? 37.010 0.237 -25.446 1.00 75.06 93 GLU A CA 1
ATOM 778 C C . GLU A 1 93 ? 38.113 1.087 -24.789 1.00 75.06 93 GLU A C 1
ATOM 780 O O . GLU A 1 93 ? 38.735 0.672 -23.810 1.00 75.06 93 GLU A O 1
ATOM 785 N N . THR A 1 94 ? 38.343 2.317 -25.264 1.00 78.56 94 THR A N 1
ATOM 786 C CA . THR A 1 94 ? 39.506 3.128 -24.848 1.00 78.56 94 THR A CA 1
ATOM 787 C C . THR A 1 94 ? 39.177 4.147 -23.753 1.00 78.56 94 THR A C 1
ATOM 789 O O . THR A 1 94 ? 38.105 4.758 -23.767 1.00 78.56 94 THR A O 1
ATOM 792 N N . LYS A 1 95 ? 40.133 4.433 -22.849 1.00 75.94 95 LYS A N 1
ATOM 793 C CA . LYS A 1 95 ? 39.985 5.466 -21.795 1.00 75.94 95 LYS A CA 1
ATOM 794 C C . LYS A 1 95 ? 39.593 6.831 -22.380 1.00 75.94 95 LYS A C 1
ATOM 796 O O . LYS A 1 95 ? 38.656 7.453 -21.897 1.00 75.94 95 LYS A O 1
ATOM 801 N N . LYS A 1 96 ? 40.232 7.247 -23.482 1.00 77.31 96 LYS A N 1
ATOM 802 C CA . LYS A 1 96 ? 39.934 8.510 -24.185 1.00 77.31 96 LYS A CA 1
ATOM 803 C C . LYS A 1 96 ? 38.486 8.575 -24.686 1.00 77.31 96 LYS A C 1
ATOM 805 O O . LYS A 1 96 ? 37.829 9.598 -24.509 1.00 77.31 96 LYS A O 1
ATOM 810 N N . SER A 1 97 ? 37.984 7.493 -25.287 1.00 77.25 97 SER A N 1
ATOM 811 C CA . SER A 1 97 ? 36.601 7.428 -25.779 1.00 77.25 97 SER A CA 1
ATOM 812 C C . SER A 1 97 ? 35.574 7.492 -24.643 1.00 77.25 97 SER A C 1
ATOM 814 O O . SER A 1 97 ? 34.583 8.208 -24.761 1.00 77.25 97 SER A O 1
ATOM 816 N N . LYS A 1 98 ? 35.864 6.851 -23.502 1.00 80.44 98 LYS A N 1
ATOM 817 C CA . LYS A 1 98 ? 35.035 6.907 -22.288 1.00 80.44 98 LYS A CA 1
ATOM 818 C C . LYS A 1 98 ? 35.001 8.305 -21.667 1.00 80.44 98 LYS A C 1
ATOM 820 O O . LYS A 1 98 ? 33.936 8.762 -21.271 1.00 80.44 98 LYS A O 1
ATOM 825 N N . THR A 1 99 ? 36.124 9.024 -21.646 1.00 79.69 99 THR A N 1
ATOM 826 C CA . THR A 1 99 ? 36.168 10.408 -21.144 1.00 79.69 99 THR A CA 1
ATOM 827 C C . THR A 1 99 ? 35.331 11.365 -21.997 1.00 79.69 99 THR A C 1
ATOM 829 O O . THR A 1 99 ? 34.562 12.158 -21.464 1.00 79.69 99 THR A O 1
ATOM 832 N N . ILE A 1 100 ? 35.437 11.285 -23.329 1.00 81.62 100 ILE A N 1
ATOM 833 C CA . ILE A 1 100 ? 34.614 12.103 -24.242 1.00 81.62 100 ILE A CA 1
ATOM 834 C C . ILE A 1 100 ? 33.129 11.748 -24.084 1.00 81.62 100 ILE A C 1
ATOM 836 O O . ILE A 1 100 ? 32.271 12.627 -24.062 1.00 81.62 100 ILE A O 1
ATOM 840 N N . HIS A 1 101 ? 32.828 10.464 -23.912 1.00 84.94 101 HIS A N 1
ATOM 841 C CA . HIS A 1 101 ? 31.474 9.994 -23.661 1.00 84.94 101 HIS A CA 1
ATOM 842 C C . HIS A 1 101 ? 30.869 10.570 -22.369 1.00 84.94 101 HIS A C 1
ATOM 844 O O . HIS A 1 101 ? 29.738 11.051 -22.385 1.00 84.94 101 HIS A O 1
ATOM 850 N N . GLN A 1 102 ? 31.639 10.608 -21.276 1.00 83.75 102 GLN A N 1
ATOM 851 C CA . GLN A 1 102 ? 31.226 11.236 -20.015 1.00 83.75 102 GLN A CA 1
ATOM 852 C C . GLN A 1 102 ? 30.947 12.737 -20.167 1.00 83.75 102 GLN A C 1
ATOM 854 O O . GLN A 1 102 ? 29.981 13.232 -19.590 1.00 83.75 102 GLN A O 1
ATOM 859 N N . PHE A 1 103 ? 31.722 13.454 -20.991 1.00 83.56 103 PHE A N 1
ATOM 860 C CA . PHE A 1 103 ? 31.431 14.855 -21.316 1.00 83.56 103 PHE A CA 1
ATOM 861 C C . PHE A 1 103 ? 30.065 15.022 -21.989 1.00 83.56 103 PHE A C 1
ATOM 863 O O . PHE A 1 103 ? 29.302 15.914 -21.618 1.00 83.56 103 PHE A O 1
ATOM 870 N N . TYR A 1 104 ? 29.732 14.165 -22.955 1.00 89.00 104 TYR A N 1
ATOM 871 C CA . TYR A 1 104 ? 28.429 14.221 -23.618 1.00 89.00 104 TYR A CA 1
ATOM 872 C C . TYR A 1 104 ? 27.282 13.824 -22.685 1.00 89.00 104 TYR A C 1
ATOM 874 O O . TYR A 1 104 ? 26.239 14.476 -22.711 1.00 89.00 104 TYR A O 1
ATOM 882 N N . LEU A 1 105 ? 27.482 12.829 -21.814 1.00 87.31 105 LEU A N 1
ATOM 883 C CA . LEU A 1 105 ? 26.509 12.471 -20.778 1.00 87.31 105 LEU A CA 1
ATOM 884 C C . LEU A 1 105 ? 26.258 13.631 -19.811 1.00 87.31 105 LEU A C 1
ATOM 886 O O . LEU A 1 105 ? 25.105 13.926 -19.519 1.00 87.31 105 LEU A O 1
ATOM 890 N N . ALA A 1 106 ? 27.302 14.334 -19.371 1.00 86.38 106 ALA A N 1
ATOM 891 C CA . ALA A 1 106 ? 27.160 15.504 -18.509 1.00 86.38 106 ALA A CA 1
ATOM 892 C C . ALA A 1 106 ? 26.316 16.617 -19.151 1.00 86.38 106 ALA A C 1
ATOM 894 O O . ALA A 1 106 ? 25.402 17.145 -18.518 1.00 86.38 106 ALA A O 1
ATOM 895 N N . ILE A 1 107 ? 26.596 16.944 -20.419 1.00 86.44 107 ILE A N 1
ATOM 896 C CA . ILE A 1 107 ? 25.821 17.927 -21.194 1.00 86.44 107 ILE A CA 1
ATOM 897 C C . ILE A 1 107 ? 24.362 17.468 -21.325 1.00 86.44 107 ILE A C 1
ATOM 899 O O . ILE A 1 107 ? 23.432 18.252 -21.145 1.00 86.44 107 ILE A O 1
ATOM 903 N N . CYS A 1 108 ? 24.155 16.182 -21.600 1.00 88.69 108 CYS A N 1
ATOM 904 C CA . CYS A 1 108 ? 22.831 15.602 -21.748 1.00 88.69 108 CYS A CA 1
ATOM 905 C C . CYS A 1 108 ? 22.023 15.624 -20.439 1.00 88.69 108 CYS A C 1
ATOM 907 O O . CYS A 1 108 ? 20.844 15.978 -20.444 1.00 88.69 108 CYS A O 1
ATOM 909 N N . TYR A 1 109 ? 22.641 15.259 -19.313 1.00 88.88 109 TYR A N 1
ATOM 910 C CA . TYR A 1 109 ? 21.987 15.246 -18.006 1.00 88.88 109 TYR A CA 1
ATOM 911 C C . TYR A 1 109 ? 21.599 16.643 -17.539 1.00 88.88 109 TYR A C 1
ATOM 913 O O . TYR A 1 109 ? 20.497 16.817 -17.023 1.00 88.88 109 TYR A O 1
ATOM 921 N N . GLU A 1 110 ? 22.441 17.649 -17.778 1.00 86.25 110 GLU A N 1
ATOM 922 C CA . GLU A 1 110 ? 22.067 19.040 -17.527 1.00 86.25 110 GLU A CA 1
ATOM 923 C C . GLU A 1 110 ? 20.827 19.434 -18.338 1.00 86.25 110 GLU A C 1
ATOM 925 O O . GLU A 1 110 ? 19.866 19.962 -17.777 1.00 86.25 110 GLU A O 1
ATOM 930 N N . GLY A 1 111 ? 20.824 19.155 -19.645 1.00 83.56 111 GLY A N 1
ATOM 931 C CA . GLY A 1 111 ? 19.700 19.472 -20.524 1.00 83.56 111 GLY A CA 1
ATOM 932 C C . GLY A 1 111 ? 18.378 18.830 -20.088 1.00 83.56 111 GLY A C 1
ATOM 933 O O . GLY A 1 111 ? 17.314 19.437 -20.210 1.00 83.56 111 GLY A O 1
ATOM 934 N N . LEU A 1 112 ? 18.452 17.633 -19.499 1.00 84.56 112 LEU A N 1
ATOM 935 C CA . LEU A 1 112 ? 17.324 16.890 -18.926 1.00 84.56 112 LEU A CA 1
ATOM 936 C C . LEU A 1 112 ? 16.990 17.272 -17.472 1.00 84.56 112 LEU A C 1
ATOM 938 O O . LEU A 1 112 ? 16.155 16.616 -16.854 1.00 84.56 112 LEU A O 1
ATOM 942 N N . GLN A 1 113 ? 17.627 18.307 -16.916 1.00 85.94 113 GLN A N 1
ATOM 943 C CA . GLN A 1 113 ? 17.467 18.748 -15.522 1.00 85.94 113 GLN A CA 1
ATOM 944 C C . GLN A 1 113 ? 17.849 17.686 -14.469 1.00 85.94 113 GLN A C 1
ATOM 946 O O . GLN A 1 113 ? 17.418 17.749 -13.319 1.00 85.94 113 GLN A O 1
ATOM 951 N N . ARG A 1 114 ? 18.709 16.726 -14.828 1.00 87.56 114 ARG A N 1
ATOM 952 C CA . ARG A 1 114 ? 19.292 15.718 -13.926 1.00 87.56 114 ARG A CA 1
ATOM 953 C C . ARG A 1 114 ? 20.614 16.233 -13.353 1.00 87.56 114 ARG A C 1
ATOM 955 O O . ARG A 1 114 ? 21.687 15.708 -13.641 1.00 87.56 114 ARG A O 1
ATOM 962 N N . ILE A 1 115 ? 20.536 17.305 -12.566 1.00 89.12 115 ILE A N 1
ATOM 963 C CA . ILE A 1 115 ? 21.705 18.124 -12.195 1.00 89.12 115 ILE A CA 1
ATOM 964 C C . ILE A 1 115 ? 22.753 17.334 -11.399 1.00 89.12 115 ILE A C 1
ATOM 966 O O . ILE A 1 115 ? 23.942 17.434 -11.692 1.00 89.12 115 ILE A O 1
ATOM 970 N N . LYS A 1 116 ? 22.330 16.473 -10.467 1.00 87.69 116 LYS A N 1
ATOM 971 C CA . LYS A 1 116 ? 23.244 15.606 -9.699 1.00 87.69 116 LYS A CA 1
ATOM 972 C C . LYS A 1 116 ? 24.019 14.624 -10.575 1.00 87.69 116 LYS A C 1
ATOM 974 O O . LYS A 1 116 ? 25.224 14.471 -10.397 1.00 87.69 116 LYS A O 1
ATOM 979 N N . ASP A 1 117 ? 23.349 14.015 -11.551 1.00 87.06 117 ASP A N 1
ATOM 980 C CA . ASP A 1 117 ? 23.987 13.085 -12.488 1.00 87.06 117 ASP A CA 1
ATOM 981 C C . ASP A 1 117 ? 24.977 13.823 -13.405 1.00 87.06 117 ASP A C 1
ATOM 983 O O . ASP A 1 117 ? 26.044 13.301 -13.724 1.00 87.06 117 ASP A O 1
ATOM 987 N N . ALA A 1 118 ? 24.658 15.066 -13.790 1.00 89.25 118 ALA A N 1
ATOM 988 C CA . ALA A 1 118 ? 25.557 15.925 -14.558 1.00 89.25 118 ALA A CA 1
ATOM 989 C C . ALA A 1 118 ? 26.820 16.302 -13.765 1.00 89.25 118 ALA A C 1
ATOM 991 O O . ALA A 1 118 ? 27.921 16.246 -14.314 1.00 89.25 118 ALA A O 1
ATOM 992 N N . ILE A 1 119 ? 26.675 16.642 -12.476 1.00 89.19 119 ILE A N 1
ATOM 993 C CA . ILE A 1 119 ? 27.804 16.917 -11.571 1.00 89.19 119 ILE A CA 1
ATOM 994 C C . ILE A 1 119 ? 28.688 15.675 -11.459 1.00 89.19 119 ILE A C 1
ATOM 996 O O . ILE A 1 119 ? 29.879 15.750 -11.751 1.00 89.19 119 ILE A O 1
ATOM 1000 N N . GLN A 1 120 ? 28.099 14.518 -11.146 1.00 88.75 120 GLN A N 1
ATOM 1001 C CA . GLN A 1 120 ? 28.835 13.263 -11.007 1.00 88.75 120 GLN A CA 1
ATOM 1002 C C . GLN A 1 120 ? 29.589 12.888 -12.294 1.00 88.75 120 GLN A C 1
ATOM 1004 O O . GLN A 1 120 ? 30.746 12.467 -12.240 1.00 88.75 120 GLN A O 1
ATOM 1009 N N . ALA A 1 121 ? 28.956 13.063 -13.459 1.00 85.94 121 ALA A N 1
ATOM 1010 C CA . ALA A 1 121 ? 29.581 12.794 -14.750 1.00 85.94 121 ALA A CA 1
ATOM 1011 C C . ALA A 1 121 ? 30.775 13.723 -15.031 1.00 85.94 121 ALA A C 1
ATOM 1013 O O . ALA A 1 121 ? 31.780 13.264 -15.571 1.00 85.94 121 ALA A O 1
ATOM 1014 N N . LEU A 1 122 ? 30.699 15.006 -14.650 1.00 87.19 122 LEU A N 1
ATOM 1015 C CA . LEU A 1 122 ? 31.812 15.950 -14.802 1.00 87.19 122 LEU A CA 1
ATOM 1016 C C . LEU A 1 122 ? 32.939 15.698 -13.800 1.00 87.19 122 LEU A C 1
ATOM 1018 O O . LEU A 1 122 ? 34.106 15.824 -14.162 1.00 87.19 122 LEU A O 1
ATOM 1022 N N . GLU A 1 123 ? 32.621 15.341 -12.559 1.00 86.94 123 GLU A N 1
ATOM 1023 C CA . GLU A 1 123 ? 33.620 15.037 -11.528 1.00 86.94 123 GLU A CA 1
ATOM 1024 C C . GLU A 1 123 ? 34.407 13.761 -11.828 1.00 86.94 123 GLU A C 1
ATOM 1026 O O . GLU A 1 123 ? 35.594 13.686 -11.517 1.00 86.94 123 GLU A O 1
ATOM 1031 N N . ALA A 1 124 ? 33.784 12.789 -12.501 1.00 84.19 124 ALA A N 1
ATOM 1032 C CA . ALA A 1 124 ? 34.441 11.558 -12.936 1.00 84.19 124 ALA A CA 1
ATOM 1033 C C . ALA A 1 124 ? 35.543 11.779 -13.995 1.00 84.19 124 ALA A C 1
ATOM 1035 O O . ALA A 1 124 ? 36.353 10.883 -14.241 1.00 84.19 124 ALA A O 1
ATOM 1036 N N . ILE A 1 125 ? 35.586 12.953 -14.629 1.00 83.38 125 ILE A N 1
ATOM 1037 C CA . ILE A 1 125 ? 36.572 13.293 -15.655 1.00 83.38 125 ILE A CA 1
ATOM 1038 C C . ILE A 1 125 ? 37.858 13.780 -14.979 1.00 83.38 125 ILE A C 1
ATOM 1040 O O . ILE A 1 125 ? 37.867 14.835 -14.351 1.00 83.38 125 ILE A O 1
ATOM 1044 N N . GLU A 1 126 ? 38.965 13.058 -15.151 1.00 79.06 126 GLU A N 1
ATOM 1045 C CA . GLU A 1 126 ? 40.288 13.468 -14.652 1.00 79.06 126 GLU A CA 1
ATOM 1046 C C . GLU A 1 126 ? 40.778 14.780 -15.308 1.00 79.06 126 GLU A C 1
ATOM 1048 O O . GLU A 1 126 ? 40.583 15.000 -16.505 1.00 79.06 126 GLU A O 1
ATOM 1053 N N . ASP A 1 127 ? 41.505 15.621 -14.561 1.00 77.69 127 ASP A N 1
ATOM 1054 C CA . ASP A 1 127 ? 42.007 16.933 -15.025 1.00 77.69 127 ASP A CA 1
ATOM 1055 C C . ASP A 1 127 ? 43.228 16.855 -15.969 1.00 77.69 127 ASP A C 1
ATOM 1057 O O . ASP A 1 127 ? 43.973 17.818 -16.145 1.00 77.69 127 ASP A O 1
ATOM 1061 N N . HIS A 1 128 ? 43.433 15.722 -16.641 1.00 72.31 128 HIS A N 1
ATOM 1062 C CA . HIS A 1 128 ? 44.481 15.522 -17.651 1.00 72.31 128 HIS A CA 1
ATOM 1063 C C . HIS A 1 128 ? 44.025 15.917 -19.072 1.00 72.31 128 HIS A C 1
ATOM 1065 O O . HIS A 1 128 ? 44.412 15.295 -20.063 1.00 72.31 128 HIS A O 1
ATOM 1071 N N . ILE A 1 129 ? 43.177 16.941 -19.180 1.00 70.81 129 ILE A N 1
ATOM 1072 C CA . ILE A 1 129 ? 42.610 17.456 -20.438 1.00 70.81 129 ILE A CA 1
ATOM 1073 C C . ILE A 1 129 ? 43.203 18.833 -20.785 1.00 70.81 129 ILE A C 1
ATOM 1075 O O . ILE A 1 129 ? 43.898 19.445 -19.979 1.00 70.81 129 ILE A O 1
ATOM 1079 N N . SER A 1 130 ? 42.964 19.335 -22.003 1.00 78.44 130 SER A N 1
ATOM 1080 C CA . SER A 1 130 ? 43.464 20.659 -22.407 1.00 78.44 130 SER A CA 1
ATOM 1081 C C . SER A 1 130 ? 42.931 21.765 -21.488 1.00 78.44 130 SER A C 1
ATOM 1083 O O . SER A 1 130 ? 41.788 21.696 -21.037 1.00 78.44 130 SER A O 1
ATOM 1085 N N . SER A 1 131 ? 43.719 22.821 -21.253 1.00 80.25 131 SER A N 1
ATOM 1086 C CA . SER A 1 131 ? 43.341 23.923 -20.352 1.00 80.25 131 SER A CA 1
ATOM 1087 C C . SER A 1 131 ? 41.977 24.533 -20.698 1.00 80.25 131 SER A C 1
ATOM 1089 O O . SER A 1 131 ? 41.189 24.806 -19.800 1.00 80.25 131 SER A O 1
ATOM 1091 N N . GLN A 1 132 ? 41.643 24.642 -21.989 1.00 81.88 132 GLN A N 1
ATOM 1092 C CA . GLN A 1 132 ? 40.327 25.105 -22.445 1.00 81.88 132 GLN A CA 1
ATOM 1093 C C . GLN A 1 132 ? 39.178 24.194 -21.981 1.00 81.88 132 GLN A C 1
ATOM 1095 O O . GLN A 1 132 ? 38.118 24.677 -21.582 1.00 81.88 132 GLN A O 1
ATOM 1100 N N . ASN A 1 133 ? 39.380 22.876 -22.015 1.00 81.00 133 ASN A N 1
ATOM 1101 C CA . ASN A 1 133 ? 38.378 21.908 -21.580 1.00 81.00 133 ASN A CA 1
ATOM 1102 C C . ASN A 1 133 ? 38.266 21.855 -20.050 1.00 81.00 133 ASN A C 1
ATOM 1104 O O . ASN A 1 133 ? 37.159 21.683 -19.547 1.00 81.00 133 ASN A O 1
ATOM 1108 N N . ILE A 1 134 ? 39.369 22.079 -19.319 1.00 84.44 134 ILE A N 1
ATOM 1109 C CA . ILE A 1 134 ? 39.350 22.265 -17.857 1.00 84.44 134 ILE A CA 1
ATOM 1110 C C . ILE A 1 134 ? 38.490 23.485 -17.506 1.00 84.44 134 ILE A C 1
ATOM 1112 O O . ILE A 1 134 ? 37.560 23.371 -16.712 1.00 84.44 134 ILE A O 1
ATOM 1116 N N . ILE A 1 135 ? 38.729 24.633 -18.148 1.00 87.62 135 ILE A N 1
ATOM 1117 C CA . ILE A 1 135 ? 37.945 25.859 -17.917 1.00 87.62 135 ILE A CA 1
ATOM 1118 C C . ILE A 1 135 ? 36.454 25.599 -18.166 1.00 87.62 135 ILE A C 1
ATOM 1120 O O . ILE A 1 135 ? 35.625 25.893 -17.308 1.00 87.62 135 ILE A O 1
ATOM 1124 N N . ASN A 1 136 ? 36.103 24.988 -19.302 1.00 85.69 136 ASN A N 1
ATOM 1125 C CA . ASN A 1 136 ? 34.712 24.664 -19.627 1.00 85.69 136 ASN A CA 1
ATOM 1126 C C . ASN A 1 136 ? 34.075 23.704 -18.609 1.00 85.69 136 ASN A C 1
ATOM 1128 O O . ASN A 1 136 ? 32.939 23.939 -18.202 1.00 85.69 136 ASN A O 1
ATOM 1132 N N . LYS A 1 137 ? 34.795 22.659 -18.170 1.00 87.81 137 LYS A N 1
ATOM 1133 C CA . LYS A 1 137 ? 34.338 21.715 -17.135 1.00 87.81 137 LYS A CA 1
ATOM 1134 C C . LYS A 1 137 ? 33.989 22.453 -15.843 1.00 87.81 137 LYS A C 1
ATOM 1136 O O . LYS A 1 137 ? 32.889 22.286 -15.324 1.00 87.81 137 LYS A O 1
ATOM 1141 N N . TYR A 1 138 ? 34.896 23.284 -15.340 1.00 91.50 138 TYR A N 1
ATOM 1142 C CA . TYR A 1 138 ? 34.717 23.947 -14.048 1.00 91.50 138 TYR A CA 1
ATOM 1143 C C . TYR A 1 138 ? 33.711 25.101 -14.085 1.00 91.50 138 TYR A C 1
ATOM 1145 O O . TYR A 1 138 ? 32.948 25.263 -13.135 1.00 91.50 138 TYR A O 1
ATOM 1153 N N . LEU A 1 139 ? 33.610 25.841 -15.194 1.00 91.75 139 LEU A N 1
ATOM 1154 C CA . LEU A 1 139 ? 32.516 26.801 -15.390 1.00 91.75 139 LEU A CA 1
ATOM 1155 C C . LEU A 1 139 ? 31.156 26.101 -15.451 1.00 91.75 139 LEU A C 1
ATOM 1157 O O . LEU A 1 139 ? 30.170 26.609 -14.920 1.00 91.75 139 LEU A O 1
ATOM 1161 N N . LYS A 1 140 ? 31.101 24.909 -16.054 1.00 90.00 140 LYS A N 1
ATOM 1162 C CA . LYS A 1 140 ? 29.884 24.102 -16.091 1.00 90.00 140 LYS A CA 1
ATOM 1163 C C . LYS A 1 140 ? 29.501 23.571 -14.716 1.00 90.00 140 LYS A C 1
ATOM 1165 O O . LYS A 1 140 ? 28.351 23.725 -14.322 1.00 90.00 140 LYS A O 1
ATOM 1170 N N . LEU A 1 141 ? 30.463 23.024 -13.971 1.00 91.06 141 LEU A N 1
ATOM 1171 C CA . LEU A 1 141 ? 30.270 22.626 -12.575 1.00 91.06 141 LEU A CA 1
ATOM 1172 C C . LEU A 1 141 ? 29.759 23.798 -11.736 1.00 91.06 141 LEU A C 1
ATOM 1174 O O . LEU A 1 141 ? 28.805 23.624 -10.988 1.00 91.06 141 LEU A O 1
ATOM 1178 N N . ALA A 1 142 ? 30.313 25.001 -11.915 1.00 93.38 142 ALA A N 1
ATOM 1179 C CA . ALA A 1 142 ? 29.826 26.187 -11.220 1.00 93.38 142 ALA A CA 1
ATOM 1180 C C . ALA A 1 142 ? 28.341 26.467 -11.521 1.00 93.38 142 ALA A C 1
ATOM 1182 O O . ALA A 1 142 ? 27.563 26.649 -10.589 1.00 93.38 142 ALA A O 1
ATOM 1183 N N . LEU A 1 143 ? 27.912 26.422 -12.791 1.00 90.94 143 LEU A N 1
ATOM 1184 C CA . LEU A 1 143 ? 26.495 26.584 -13.157 1.00 90.94 143 LEU A CA 1
ATOM 1185 C C . LEU A 1 143 ? 25.590 25.496 -12.563 1.00 90.94 143 LEU A C 1
ATOM 1187 O O . LEU A 1 143 ? 24.479 25.803 -12.134 1.00 90.94 143 LEU A O 1
ATOM 1191 N N . LEU A 1 144 ? 26.041 24.240 -12.535 1.00 91.88 144 LEU A N 1
ATOM 1192 C CA . LEU A 1 144 ? 25.269 23.126 -11.975 1.00 91.88 144 LEU A CA 1
ATOM 1193 C C . LEU A 1 144 ? 25.134 23.247 -10.451 1.00 91.88 144 LEU A C 1
ATOM 1195 O O . LEU A 1 144 ? 24.034 23.108 -9.921 1.00 91.88 144 LEU A O 1
ATOM 1199 N N . TYR A 1 145 ? 26.216 23.598 -9.754 1.00 93.12 145 TYR A N 1
ATOM 1200 C CA . TYR A 1 145 ? 26.194 23.845 -8.312 1.00 93.12 145 TYR A CA 1
ATOM 1201 C C . TYR A 1 145 ? 25.290 25.024 -7.934 1.00 93.12 145 TYR A C 1
ATOM 1203 O O . TYR A 1 145 ? 24.558 24.946 -6.948 1.00 93.12 145 TYR A O 1
ATOM 1211 N N . ILE A 1 146 ? 25.244 26.077 -8.759 1.00 91.12 146 ILE A N 1
ATOM 1212 C CA . ILE A 1 146 ? 24.283 27.180 -8.593 1.00 91.12 146 ILE A CA 1
ATOM 1213 C C . ILE A 1 146 ? 22.836 26.680 -8.700 1.00 91.12 146 ILE A C 1
ATOM 1215 O O . ILE A 1 146 ? 21.980 27.109 -7.926 1.00 91.12 146 ILE A O 1
ATOM 1219 N N . GLN A 1 147 ? 22.547 25.775 -9.639 1.00 88.56 147 GLN A N 1
ATOM 1220 C CA . GLN A 1 147 ? 21.204 25.211 -9.819 1.00 88.56 147 GLN A CA 1
ATOM 1221 C C . GLN A 1 147 ? 20.781 24.308 -8.648 1.00 88.56 147 GLN A C 1
ATOM 1223 O O . GLN A 1 147 ? 19.622 24.366 -8.240 1.00 88.56 147 GLN A O 1
ATOM 1228 N N . GLU A 1 148 ? 21.714 23.555 -8.054 1.00 90.50 148 GLU A N 1
ATOM 1229 C CA . GLU A 1 148 ? 21.504 22.782 -6.810 1.00 90.50 148 GLU A CA 1
ATOM 1230 C C . GLU A 1 148 ? 21.522 23.651 -5.537 1.00 90.50 148 GLU A C 1
ATOM 1232 O O . GLU A 1 148 ? 21.313 23.142 -4.437 1.00 90.50 148 GLU A O 1
ATOM 1237 N N . LYS A 1 149 ? 21.726 24.969 -5.670 1.00 88.38 149 LYS A N 1
ATOM 1238 C CA . LYS A 1 149 ? 21.842 25.937 -4.564 1.00 88.38 149 LYS A CA 1
ATOM 1239 C C . LYS A 1 149 ? 23.048 25.707 -3.636 1.00 88.38 149 LYS A C 1
ATOM 1241 O O . LYS A 1 149 ? 23.061 26.225 -2.520 1.00 88.38 149 LYS A O 1
ATOM 1246 N N . ASP A 1 150 ? 24.088 25.010 -4.096 1.00 92.06 150 ASP A N 1
ATOM 1247 C CA . ASP A 1 150 ? 25.372 24.891 -3.391 1.00 92.06 150 ASP A CA 1
ATOM 1248 C C . ASP A 1 150 ? 26.335 26.006 -3.831 1.00 92.06 150 ASP A C 1
ATOM 1250 O O . ASP A 1 150 ? 27.210 25.848 -4.687 1.00 92.06 150 ASP A O 1
ATOM 1254 N N . ILE A 1 151 ? 26.156 27.187 -3.238 1.00 91.88 151 ILE A N 1
ATOM 1255 C CA . ILE A 1 151 ? 26.928 28.383 -3.600 1.00 91.88 151 ILE A CA 1
ATOM 1256 C C . ILE A 1 151 ? 28.413 28.241 -3.231 1.00 91.88 151 ILE A C 1
ATOM 1258 O O . ILE A 1 151 ? 29.272 28.826 -3.893 1.00 91.88 151 ILE A O 1
ATOM 1262 N N . SER A 1 152 ? 28.741 27.456 -2.200 1.00 91.94 152 SER A N 1
ATOM 1263 C CA . SER A 1 152 ? 30.130 27.265 -1.775 1.00 91.94 152 SER A CA 1
ATOM 1264 C C . SER A 1 152 ? 30.916 26.495 -2.832 1.00 91.94 152 SER A C 1
ATOM 1266 O O . SER A 1 152 ? 31.970 26.966 -3.268 1.00 91.94 152 SER A O 1
ATOM 1268 N N . GLN A 1 153 ? 30.377 25.369 -3.306 1.00 91.81 153 GLN A N 1
ATOM 1269 C CA . GLN A 1 153 ? 31.020 24.593 -4.365 1.00 91.81 153 GLN A CA 1
ATOM 1270 C C . GLN A 1 153 ? 31.022 25.327 -5.703 1.00 91.81 153 GLN A C 1
ATOM 1272 O O . GLN A 1 153 ? 32.021 25.284 -6.425 1.00 91.81 153 GLN A O 1
ATOM 1277 N N . ALA A 1 154 ? 29.967 26.089 -6.005 1.00 92.94 154 ALA A N 1
ATOM 1278 C CA . ALA A 1 154 ? 29.937 26.925 -7.199 1.00 92.94 154 ALA A CA 1
ATOM 1279 C C . ALA A 1 154 ? 31.089 27.943 -7.232 1.00 92.94 154 ALA A C 1
ATOM 1281 O O . ALA A 1 154 ? 31.771 28.075 -8.252 1.00 92.94 154 ALA A O 1
ATOM 1282 N N . LYS A 1 155 ? 31.349 28.627 -6.108 1.00 92.56 155 LYS A N 1
ATOM 1283 C CA . LYS A 1 155 ? 32.473 29.567 -5.980 1.00 92.56 155 LYS A CA 1
ATOM 1284 C C . LYS A 1 155 ? 33.819 28.862 -6.100 1.00 92.56 155 LYS A C 1
ATOM 1286 O O . LYS A 1 155 ? 34.680 29.352 -6.824 1.00 92.56 155 LYS A O 1
ATOM 1291 N N . ASN A 1 156 ? 33.985 27.702 -5.465 1.00 93.56 156 ASN A N 1
ATOM 1292 C CA . ASN A 1 156 ? 35.219 26.919 -5.563 1.00 93.56 156 ASN A CA 1
ATOM 1293 C C . ASN A 1 156 ? 35.517 26.510 -7.013 1.00 93.56 156 ASN A C 1
ATOM 1295 O O . ASN A 1 156 ? 36.635 26.708 -7.489 1.00 93.56 156 ASN A O 1
ATOM 1299 N N . ALA A 1 157 ? 34.515 25.999 -7.734 1.00 92.06 157 ALA A N 1
ATOM 1300 C CA . ALA A 1 157 ? 34.650 25.611 -9.135 1.00 92.06 157 ALA A CA 1
ATOM 1301 C C . ALA A 1 157 ? 34.966 26.819 -10.036 1.00 92.06 157 ALA A C 1
ATOM 1303 O O . ALA A 1 157 ? 35.863 26.755 -10.876 1.00 92.06 157 ALA A O 1
ATOM 1304 N N . TYR A 1 158 ? 34.294 27.950 -9.815 1.00 94.19 158 TYR A N 1
ATOM 1305 C CA . TYR A 1 158 ? 34.568 29.200 -10.522 1.00 94.19 158 TYR A CA 1
ATOM 1306 C C . TYR A 1 158 ? 36.002 29.709 -10.274 1.00 94.19 158 TYR A C 1
ATOM 1308 O O . TYR A 1 158 ? 36.722 30.025 -11.223 1.00 94.19 158 TYR A O 1
ATOM 1316 N N . THR A 1 159 ? 36.464 29.731 -9.018 1.00 91.81 159 THR A N 1
ATOM 1317 C CA . THR A 1 159 ? 37.843 30.110 -8.665 1.00 91.81 159 THR A CA 1
ATOM 1318 C C . THR A 1 159 ? 38.862 29.158 -9.283 1.00 91.81 159 THR A C 1
ATOM 1320 O O . THR A 1 159 ? 39.906 29.597 -9.762 1.00 91.81 159 THR A O 1
ATOM 1323 N N . TYR A 1 160 ? 38.552 27.863 -9.329 1.00 91.62 160 TYR A N 1
ATOM 1324 C CA . TYR A 1 160 ? 39.409 26.884 -9.980 1.00 91.62 160 TYR A CA 1
ATOM 1325 C C . TYR A 1 160 ? 39.545 27.167 -11.484 1.00 91.62 160 TYR A C 1
ATOM 1327 O O . TYR A 1 160 ? 40.662 27.169 -11.994 1.00 91.62 160 TYR A O 1
ATOM 1335 N N . ALA A 1 161 ? 38.456 27.512 -12.182 1.00 90.94 161 ALA A N 1
ATOM 1336 C CA . ALA A 1 161 ? 38.508 27.913 -13.591 1.00 90.94 161 ALA A CA 1
ATOM 1337 C C . ALA A 1 161 ? 39.365 29.177 -13.824 1.00 90.94 161 ALA A C 1
ATOM 1339 O O . ALA A 1 161 ? 40.128 29.234 -14.791 1.00 90.94 161 ALA A O 1
ATOM 1340 N N . LEU A 1 162 ? 39.306 30.165 -12.919 1.00 89.81 162 LEU A N 1
ATOM 1341 C CA . LEU A 1 162 ? 40.115 31.393 -13.003 1.00 89.81 162 LEU A CA 1
ATOM 1342 C C . LEU A 1 162 ? 41.624 31.142 -12.931 1.00 89.81 162 LEU A C 1
ATOM 1344 O O . LEU A 1 162 ? 42.402 31.916 -13.490 1.00 89.81 162 LEU A O 1
ATOM 1348 N N . ASN A 1 163 ? 42.055 30.062 -12.278 1.00 88.69 163 ASN A N 1
ATOM 1349 C CA . ASN A 1 163 ? 43.473 29.709 -12.230 1.00 88.69 163 ASN A CA 1
ATOM 1350 C C . ASN A 1 163 ? 44.033 29.373 -13.623 1.00 88.69 163 ASN A C 1
ATOM 1352 O O . ASN A 1 163 ? 45.224 29.582 -13.860 1.00 88.69 163 ASN A O 1
ATOM 1356 N N . PHE A 1 164 ? 43.179 28.903 -14.540 1.00 85.69 164 PHE A N 1
ATOM 1357 C CA . PHE A 1 164 ? 43.545 28.516 -15.906 1.00 85.69 164 PHE A CA 1
ATOM 1358 C C . PHE A 1 164 ? 43.251 29.603 -16.953 1.00 85.69 164 PHE A C 1
ATOM 1360 O O . PHE A 1 164 ? 43.925 29.635 -17.979 1.00 85.69 164 PHE A O 1
ATOM 1367 N N . ASP A 1 165 ? 42.307 30.516 -16.695 1.00 86.38 165 ASP A N 1
ATOM 1368 C CA . ASP A 1 165 ? 42.035 31.695 -17.533 1.00 86.38 165 ASP A CA 1
ATOM 1369 C C . ASP A 1 165 ? 41.814 32.946 -16.675 1.00 86.38 165 ASP A C 1
ATOM 1371 O O . ASP A 1 165 ? 40.691 33.353 -16.369 1.00 86.38 165 ASP A O 1
ATOM 1375 N N . LYS A 1 166 ? 42.928 33.583 -16.298 1.00 84.12 166 LYS A N 1
ATOM 1376 C CA . LYS A 1 166 ? 42.930 34.797 -15.466 1.00 84.12 166 LYS A CA 1
ATOM 1377 C C . LYS A 1 166 ? 42.299 36.005 -16.159 1.00 84.12 166 LYS A C 1
ATOM 1379 O O . LYS A 1 166 ? 41.843 36.920 -15.479 1.00 84.12 166 LYS A O 1
ATOM 1384 N N . ASN A 1 167 ? 42.288 36.016 -17.492 1.00 85.19 167 ASN A N 1
ATOM 1385 C CA . ASN A 1 167 ? 41.780 37.131 -18.288 1.00 85.19 167 ASN A CA 1
ATOM 1386 C C . ASN A 1 167 ? 40.286 36.989 -18.607 1.00 85.19 167 ASN A C 1
ATOM 1388 O O . ASN A 1 167 ? 39.722 37.901 -19.211 1.00 85.19 167 ASN A O 1
ATOM 1392 N N . LYS A 1 168 ? 39.654 35.875 -18.207 1.00 87.50 168 LYS A N 1
ATOM 1393 C CA . LYS A 1 168 ? 38.245 35.563 -18.482 1.00 87.50 168 LYS A CA 1
ATOM 1394 C C . LYS A 1 168 ? 37.912 35.695 -19.973 1.00 87.50 168 LYS A C 1
ATOM 1396 O O . LYS A 1 168 ? 36.893 36.278 -20.342 1.00 87.50 168 LYS A O 1
ATOM 1401 N N . ALA A 1 169 ? 38.786 35.179 -20.839 1.00 84.81 169 ALA A N 1
ATOM 1402 C CA . ALA A 1 169 ? 38.560 35.187 -22.283 1.00 84.81 169 ALA A CA 1
ATOM 1403 C C . ALA A 1 169 ? 37.316 34.365 -22.666 1.00 84.81 169 ALA A C 1
ATOM 1405 O O . ALA A 1 169 ? 36.654 34.661 -23.660 1.00 84.81 169 ALA A O 1
ATOM 1406 N N . ASN A 1 170 ? 36.972 33.350 -21.867 1.00 85.88 170 ASN A N 1
ATOM 1407 C CA . ASN A 1 170 ? 35.734 32.596 -22.025 1.00 85.88 170 ASN A CA 1
ATOM 1408 C C . ASN A 1 170 ? 34.504 33.394 -21.546 1.00 85.88 170 ASN A C 1
ATOM 1410 O O . ASN A 1 170 ? 34.323 33.646 -20.358 1.00 85.88 170 ASN A O 1
ATOM 1414 N N . GLU A 1 171 ? 33.595 33.726 -22.459 1.00 88.81 171 GLU A N 1
ATOM 1415 C CA . GLU A 1 171 ? 32.381 34.503 -22.164 1.00 88.81 171 GLU A CA 1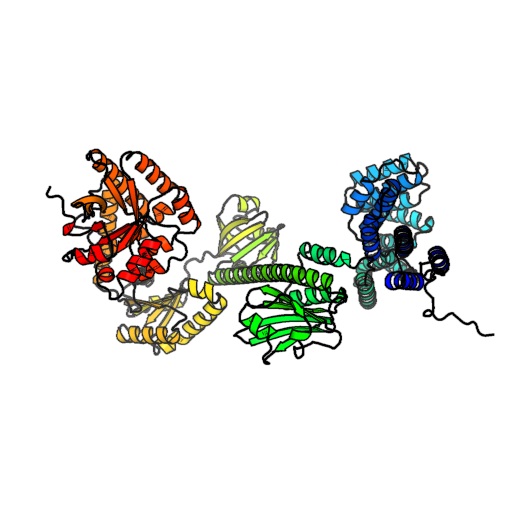
ATOM 1416 C C . GLU A 1 171 ? 31.486 33.866 -21.081 1.00 88.81 171 GLU A C 1
ATOM 1418 O O . GLU A 1 171 ? 30.755 34.577 -20.394 1.00 88.81 171 GLU A O 1
ATOM 1423 N N . MET A 1 172 ? 31.566 32.544 -20.877 1.00 88.75 172 MET A N 1
ATOM 1424 C CA . MET A 1 172 ? 30.791 31.826 -19.856 1.00 88.75 172 MET A CA 1
ATOM 1425 C C . MET A 1 172 ? 31.132 32.249 -18.419 1.00 88.75 172 MET A C 1
ATOM 1427 O O . MET A 1 172 ? 30.305 32.042 -17.531 1.00 88.75 172 MET A O 1
ATOM 1431 N N . PHE A 1 173 ? 32.290 32.880 -18.179 1.00 91.88 173 PHE A N 1
ATOM 1432 C CA . PHE A 1 173 ? 32.597 33.500 -16.883 1.00 91.88 173 PHE A CA 1
ATOM 1433 C C . PHE A 1 173 ? 31.527 34.530 -16.487 1.00 91.88 173 PHE A C 1
ATOM 1435 O O . PHE A 1 173 ? 31.067 34.515 -15.348 1.00 91.88 173 PHE A O 1
ATOM 1442 N N . LEU A 1 174 ? 31.066 35.355 -17.435 1.00 91.75 174 LEU A N 1
ATOM 1443 C CA . LEU A 1 174 ? 30.031 36.368 -17.189 1.00 91.75 174 LEU A CA 1
ATOM 1444 C C . LEU A 1 174 ? 28.677 35.725 -16.864 1.00 91.75 174 LEU A C 1
ATOM 1446 O O . LEU A 1 174 ? 27.937 36.215 -16.016 1.00 91.75 174 LEU A O 1
ATOM 1450 N N . LEU A 1 175 ? 28.358 34.592 -17.495 1.00 90.38 175 LEU A N 1
ATOM 1451 C CA . LEU A 1 175 ? 27.111 33.882 -17.219 1.00 90.38 175 LEU A CA 1
ATOM 1452 C C . LEU A 1 175 ? 27.100 33.287 -15.800 1.00 90.38 175 LEU A C 1
ATOM 1454 O O . LEU A 1 175 ? 26.098 33.409 -15.098 1.00 90.38 175 LEU A O 1
ATOM 1458 N N . VAL A 1 176 ? 28.218 32.695 -15.361 1.00 92.31 176 VAL A N 1
ATOM 1459 C CA . VAL A 1 176 ? 28.378 32.184 -13.986 1.00 92.31 176 VAL A CA 1
ATOM 1460 C C . VAL A 1 176 ? 28.308 33.320 -12.967 1.00 92.31 176 VAL A C 1
ATOM 1462 O O . VAL A 1 176 ? 27.618 33.191 -11.962 1.00 92.31 176 VAL A O 1
ATOM 1465 N N . GLU A 1 177 ? 28.982 34.441 -13.229 1.00 92.62 177 GLU A N 1
ATOM 1466 C CA . GLU A 1 177 ? 28.958 35.625 -12.359 1.00 92.62 177 GLU A CA 1
ATOM 1467 C C . GLU A 1 177 ? 27.547 36.199 -12.202 1.00 92.62 177 GLU A C 1
ATOM 1469 O O . GLU A 1 177 ? 27.123 36.503 -11.087 1.00 92.62 177 GLU A O 1
ATOM 1474 N N . SER A 1 178 ? 26.794 36.290 -13.301 1.00 93.06 178 SER A N 1
ATOM 1475 C CA . SER A 1 178 ? 25.400 36.734 -13.272 1.00 93.06 178 SER A CA 1
ATOM 1476 C C . SER A 1 178 ? 24.517 35.785 -12.452 1.00 93.06 178 SER A C 1
ATOM 1478 O O . SER A 1 178 ? 23.743 36.245 -11.610 1.00 93.06 178 SER A O 1
ATOM 1480 N N . ASP A 1 179 ? 24.647 34.468 -12.644 1.00 90.81 179 ASP A N 1
ATOM 1481 C CA . ASP A 1 179 ? 23.850 33.468 -11.924 1.00 90.81 179 ASP A CA 1
ATOM 1482 C C . ASP A 1 179 ? 24.241 33.363 -10.429 1.00 90.81 179 ASP A C 1
ATOM 1484 O O . ASP A 1 179 ? 23.364 33.133 -9.593 1.00 90.81 179 ASP A O 1
ATOM 1488 N N . LEU A 1 180 ? 25.509 33.598 -10.061 1.00 91.50 180 LEU A N 1
ATOM 1489 C CA . LEU A 1 180 ? 25.940 33.730 -8.660 1.00 91.50 180 LEU A CA 1
ATOM 1490 C C . LEU A 1 180 ? 25.314 34.964 -8.002 1.00 91.50 180 LEU A C 1
ATOM 1492 O O . LEU A 1 180 ? 24.684 34.839 -6.952 1.00 91.50 180 LEU A O 1
ATOM 1496 N N . ALA A 1 181 ? 25.415 36.132 -8.647 1.00 89.56 181 ALA A N 1
ATOM 1497 C CA . ALA A 1 181 ? 24.822 37.373 -8.147 1.00 89.56 181 ALA A CA 1
ATOM 1498 C C . ALA A 1 181 ? 23.296 37.257 -7.986 1.00 89.56 181 ALA A C 1
ATOM 1500 O O . ALA A 1 181 ? 22.726 37.789 -7.034 1.00 89.56 181 ALA A O 1
ATOM 1501 N N . TYR A 1 182 ? 22.633 36.511 -8.877 1.00 89.56 182 TYR A N 1
ATOM 1502 C CA . TYR A 1 182 ? 21.204 36.220 -8.773 1.00 89.56 182 TYR A CA 1
ATOM 1503 C C . TYR A 1 182 ? 20.855 35.457 -7.485 1.00 89.56 182 TYR A C 1
ATOM 1505 O O . TYR A 1 182 ? 19.916 35.839 -6.791 1.00 89.56 182 TYR A O 1
ATOM 1513 N N . GLN A 1 183 ? 21.605 34.400 -7.146 1.00 88.31 183 GLN A N 1
ATOM 1514 C CA . GLN A 1 183 ? 21.349 33.611 -5.931 1.00 88.31 183 GLN A CA 1
ATOM 1515 C C . GLN A 1 183 ? 21.696 34.361 -4.641 1.00 88.31 183 GLN A C 1
ATOM 1517 O O . GLN A 1 183 ? 21.104 34.099 -3.598 1.00 88.31 183 GLN A O 1
ATOM 1522 N N . GLU A 1 184 ? 22.625 35.312 -4.703 1.00 85.69 184 GLU A N 1
ATOM 1523 C CA . GLU A 1 184 ? 22.997 36.175 -3.575 1.00 85.69 184 GLU A CA 1
ATOM 1524 C C . GLU A 1 184 ? 22.035 37.365 -3.380 1.00 85.69 184 GLU A C 1
ATOM 1526 O O . GLU A 1 184 ? 22.332 38.291 -2.629 1.00 85.69 184 GLU A O 1
ATOM 1531 N N . ASN A 1 185 ? 20.861 37.335 -4.027 1.00 80.38 185 ASN A N 1
ATOM 1532 C CA . ASN A 1 185 ? 19.835 38.388 -4.031 1.00 80.38 185 ASN A CA 1
ATOM 1533 C C . ASN A 1 185 ? 20.283 39.728 -4.654 1.00 80.38 185 ASN A C 1
ATOM 1535 O O . ASN A 1 185 ? 19.614 40.750 -4.496 1.00 80.38 185 ASN A O 1
ATOM 1539 N N . GLY A 1 186 ? 21.374 39.738 -5.421 1.00 86.31 186 GLY A N 1
ATOM 1540 C CA . GLY A 1 186 ? 21.875 40.894 -6.165 1.00 86.31 186 GLY A CA 1
ATOM 1541 C C . GLY A 1 186 ? 21.265 41.009 -7.565 1.00 86.31 186 GLY A C 1
ATOM 1542 O O . GLY A 1 186 ? 21.990 40.961 -8.556 1.00 86.31 186 GLY A O 1
ATOM 1543 N N . LEU A 1 187 ? 19.938 41.161 -7.682 1.00 88.25 187 LEU A N 1
ATOM 1544 C CA . LEU A 1 187 ? 19.235 41.155 -8.982 1.00 88.25 187 LEU A CA 1
ATOM 1545 C C . LEU A 1 187 ? 19.710 42.248 -9.958 1.00 88.25 187 LEU A C 1
ATOM 1547 O O . LEU A 1 187 ? 19.803 42.006 -11.161 1.00 88.25 187 LEU A O 1
ATOM 1551 N N . ILE A 1 188 ? 20.032 43.443 -9.453 1.00 88.56 188 ILE A N 1
ATOM 1552 C CA . ILE A 1 188 ? 20.506 44.570 -10.274 1.00 88.56 188 ILE A CA 1
ATOM 1553 C C . ILE A 1 188 ? 21.893 44.276 -10.852 1.00 88.56 188 ILE A C 1
ATOM 1555 O O . ILE A 1 188 ? 22.136 44.515 -12.035 1.00 88.56 188 ILE A O 1
ATOM 1559 N N . ASP A 1 189 ? 22.796 43.749 -10.029 1.00 89.44 189 ASP A N 1
ATOM 1560 C CA . ASP A 1 189 ? 24.158 43.434 -10.455 1.00 89.44 189 ASP A CA 1
ATOM 1561 C C . ASP A 1 189 ? 24.170 42.211 -11.378 1.00 89.44 189 ASP A C 1
ATOM 1563 O O . ASP A 1 189 ? 24.840 42.223 -12.409 1.00 89.44 189 ASP A O 1
ATOM 1567 N N . SER A 1 190 ? 23.327 41.214 -11.095 1.00 92.19 190 SER A N 1
ATOM 1568 C CA . SER A 1 190 ? 23.090 40.070 -11.979 1.00 92.19 190 SER A CA 1
ATOM 1569 C C . SER A 1 190 ? 22.626 40.494 -13.378 1.00 92.19 190 SER A C 1
ATOM 1571 O O . SER A 1 190 ? 23.140 39.972 -14.372 1.00 92.19 190 SER A O 1
ATOM 1573 N N . MET A 1 191 ? 21.714 41.473 -13.469 1.00 91.50 191 MET A N 1
ATOM 1574 C CA . MET A 1 191 ? 21.238 42.011 -14.747 1.00 91.50 191 MET A CA 1
ATOM 1575 C C . MET A 1 191 ? 22.353 42.706 -15.532 1.00 91.50 191 MET A C 1
ATOM 1577 O O . MET A 1 191 ? 22.547 42.386 -16.701 1.00 91.50 191 MET A O 1
ATOM 1581 N N . LYS A 1 192 ? 23.131 43.590 -14.895 1.00 91.75 192 LYS A N 1
ATOM 1582 C CA . LYS A 1 192 ? 24.254 44.280 -15.560 1.00 91.75 192 LYS A CA 1
ATOM 1583 C C . LYS A 1 192 ? 25.266 43.291 -16.142 1.00 91.75 192 LYS A C 1
ATOM 1585 O O . LYS A 1 192 ? 25.672 43.418 -17.293 1.00 91.75 192 LYS A O 1
ATOM 1590 N N . ILE A 1 193 ? 25.635 42.273 -15.363 1.00 92.31 193 ILE A N 1
ATOM 1591 C CA . ILE A 1 193 ? 26.599 41.251 -15.792 1.00 92.31 193 ILE A CA 1
ATOM 1592 C C . ILE A 1 193 ? 26.023 40.406 -16.943 1.00 92.31 193 ILE A C 1
ATOM 1594 O O . ILE A 1 193 ? 26.736 40.065 -17.890 1.00 92.31 193 ILE A O 1
ATOM 1598 N N . TYR A 1 194 ? 24.725 40.084 -16.902 1.00 93.25 194 TYR A N 1
ATOM 1599 C CA . TYR A 1 194 ? 24.068 39.380 -18.003 1.00 93.25 194 TYR A CA 1
ATOM 1600 C C . TYR A 1 194 ? 24.004 40.226 -19.283 1.00 93.25 194 TYR A C 1
ATOM 1602 O O . TYR A 1 194 ? 24.205 39.696 -20.374 1.00 93.25 194 TYR A O 1
ATOM 1610 N N . GLU A 1 195 ? 23.747 41.531 -19.186 1.00 90.56 195 GLU A N 1
ATOM 1611 C CA . GLU A 1 195 ? 23.764 42.440 -20.338 1.00 90.56 195 GLU A CA 1
ATOM 1612 C C . GLU A 1 195 ? 25.153 42.484 -20.996 1.00 90.56 195 GLU A C 1
ATOM 1614 O O . GLU A 1 195 ? 25.256 42.392 -22.223 1.00 90.56 195 GLU A O 1
ATOM 1619 N N . ASP A 1 196 ? 26.224 42.495 -20.198 1.00 90.00 196 ASP A N 1
ATOM 1620 C CA . ASP A 1 196 ? 27.601 42.384 -20.694 1.00 90.00 196 ASP A CA 1
ATOM 1621 C C . ASP A 1 196 ? 27.853 41.054 -21.421 1.00 90.00 196 ASP A C 1
ATOM 1623 O O . ASP A 1 196 ? 28.466 41.036 -22.496 1.00 90.00 196 ASP A O 1
ATOM 1627 N N . PHE A 1 197 ? 27.353 39.937 -20.877 1.00 92.94 197 PHE A N 1
ATOM 1628 C CA . PHE A 1 197 ? 27.376 38.639 -21.560 1.00 92.94 197 PHE A CA 1
ATOM 1629 C C . PHE A 1 197 ? 26.602 38.693 -22.883 1.00 92.94 197 PHE A C 1
ATOM 1631 O O . PHE A 1 197 ? 27.087 38.224 -23.913 1.00 92.94 197 PHE A O 1
ATOM 1638 N N . PHE A 1 198 ? 25.413 39.294 -22.880 1.00 90.00 198 PHE A N 1
ATOM 1639 C CA . PHE A 1 198 ? 24.531 39.370 -24.040 1.00 90.00 198 PHE A CA 1
ATOM 1640 C C . PHE A 1 198 ? 25.136 40.176 -25.199 1.00 90.00 198 PHE A C 1
ATOM 1642 O O . PHE A 1 198 ? 24.920 39.849 -26.371 1.00 90.00 198 PHE A O 1
ATOM 1649 N N . ILE A 1 199 ? 25.903 41.223 -24.885 1.00 87.88 199 ILE A N 1
ATOM 1650 C CA . ILE A 1 199 ? 26.609 42.048 -25.872 1.00 87.88 199 ILE A CA 1
ATOM 1651 C C . ILE A 1 199 ? 27.807 41.291 -26.451 1.00 87.88 199 ILE A C 1
ATOM 1653 O O . ILE A 1 199 ? 27.992 41.294 -27.670 1.00 87.88 199 ILE A O 1
ATOM 1657 N N . LYS A 1 200 ? 28.603 40.642 -25.594 1.00 86.06 200 LYS A N 1
ATOM 1658 C CA . LYS A 1 200 ? 29.849 39.976 -25.997 1.00 86.06 200 LYS A CA 1
ATOM 1659 C C . LYS A 1 200 ? 29.602 38.643 -26.702 1.00 86.06 200 LYS A C 1
ATOM 1661 O O . LYS A 1 200 ? 30.323 38.332 -27.643 1.00 86.06 200 LYS A O 1
ATOM 1666 N N . SER A 1 201 ? 28.568 37.895 -26.305 1.00 86.12 201 SER A N 1
ATOM 1667 C CA . SER A 1 201 ? 28.444 36.497 -26.706 1.00 86.12 201 SER A CA 1
ATOM 1668 C C . SER A 1 201 ? 27.821 36.240 -28.070 1.00 86.12 201 SER A C 1
ATOM 1670 O O . SER A 1 201 ? 26.740 36.730 -28.416 1.00 86.12 201 SER A O 1
ATOM 1672 N N . GLN A 1 202 ? 28.458 35.333 -28.813 1.00 80.81 202 GLN A N 1
ATOM 1673 C CA . GLN A 1 202 ? 27.901 34.757 -30.038 1.00 80.81 202 GLN A CA 1
ATOM 1674 C C . GLN A 1 202 ? 26.763 33.756 -29.761 1.00 80.81 202 GLN A C 1
ATOM 1676 O O . GLN A 1 202 ? 25.936 33.517 -30.639 1.00 80.81 202 GLN A O 1
ATOM 1681 N N . ARG A 1 203 ? 26.664 33.210 -28.537 1.00 79.81 203 ARG A N 1
ATOM 1682 C CA . ARG A 1 203 ? 25.663 32.196 -28.133 1.00 79.81 203 ARG A CA 1
ATOM 1683 C C . ARG A 1 203 ? 24.458 32.775 -27.387 1.00 79.81 203 ARG A C 1
ATOM 1685 O O . ARG A 1 203 ? 23.701 32.048 -26.750 1.00 79.81 203 ARG A O 1
ATOM 1692 N N . LYS A 1 204 ? 24.246 34.088 -27.476 1.00 84.38 204 LYS A N 1
ATOM 1693 C CA . LYS A 1 204 ? 23.214 34.810 -26.712 1.00 84.38 204 LYS A CA 1
ATOM 1694 C C . LYS A 1 204 ? 21.779 34.305 -26.897 1.00 84.38 204 LYS A C 1
ATOM 1696 O O . LYS A 1 204 ? 20.970 34.454 -25.987 1.00 84.38 204 LYS A O 1
ATOM 1701 N N . LEU A 1 205 ? 21.455 33.690 -28.039 1.00 84.94 205 LEU A N 1
ATOM 1702 C CA . LEU A 1 205 ? 20.115 33.141 -28.292 1.00 84.94 205 LEU A CA 1
ATOM 1703 C C . LEU A 1 205 ? 19.778 31.943 -27.385 1.00 84.94 205 LEU A C 1
ATOM 1705 O O . LEU A 1 205 ? 18.623 31.794 -26.994 1.00 84.94 205 LEU A O 1
ATOM 1709 N N . SER A 1 206 ? 20.773 31.153 -26.969 1.00 84.19 206 SER A N 1
ATOM 1710 C CA . SER A 1 206 ? 20.565 29.984 -26.099 1.00 84.19 206 SER A CA 1
ATOM 1711 C C . SER A 1 206 ? 20.255 30.347 -24.641 1.00 84.19 206 SER A C 1
ATOM 1713 O O . SER A 1 206 ? 19.771 29.504 -23.890 1.00 84.19 206 SER A O 1
ATOM 1715 N N . TYR A 1 207 ? 20.504 31.600 -24.237 1.00 87.94 207 TYR A N 1
ATOM 1716 C CA . TYR A 1 207 ? 20.415 32.053 -22.841 1.00 87.94 207 TYR A CA 1
ATOM 1717 C C . TYR A 1 207 ? 19.427 33.208 -22.621 1.00 87.94 207 TYR A C 1
ATOM 1719 O O . TYR A 1 207 ? 19.396 33.806 -21.547 1.00 87.94 207 TYR A O 1
ATOM 1727 N N . LEU A 1 208 ? 18.566 33.496 -23.606 1.00 90.88 208 LEU A N 1
ATOM 1728 C CA . LEU A 1 208 ? 17.547 34.558 -23.542 1.00 90.88 208 LEU A CA 1
ATOM 1729 C C . LEU A 1 208 ? 16.606 34.436 -22.338 1.00 90.88 208 LEU A C 1
ATOM 1731 O O . LEU A 1 208 ? 16.074 35.433 -21.849 1.00 90.88 208 LEU A O 1
ATOM 1735 N N . ASN A 1 209 ? 16.414 33.214 -21.846 1.00 91.19 209 ASN A N 1
ATOM 1736 C CA . ASN A 1 209 ? 15.603 32.916 -20.675 1.00 91.19 209 ASN A CA 1
ATOM 1737 C C . ASN A 1 209 ? 16.088 33.640 -19.406 1.00 91.19 209 ASN A C 1
ATOM 1739 O O . ASN A 1 209 ? 15.274 33.979 -18.548 1.00 91.19 209 ASN A O 1
ATOM 1743 N N . ARG A 1 210 ? 17.397 33.901 -19.288 1.00 90.69 210 ARG A N 1
ATOM 1744 C CA . ARG A 1 210 ? 17.987 34.605 -18.144 1.00 90.69 210 ARG A CA 1
ATOM 1745 C C . ARG A 1 210 ? 17.541 36.063 -18.082 1.00 90.69 210 ARG A C 1
ATOM 1747 O O . ARG A 1 210 ? 17.136 36.495 -17.008 1.00 90.69 210 ARG A O 1
ATOM 1754 N N . PHE A 1 211 ? 17.493 36.768 -19.217 1.00 93.19 211 PHE A N 1
ATOM 1755 C CA . PHE A 1 211 ? 16.948 38.132 -19.277 1.00 93.19 211 PHE A CA 1
ATOM 1756 C C . PHE A 1 211 ? 15.496 38.178 -18.800 1.00 93.19 211 PHE A C 1
ATOM 1758 O O . PHE A 1 211 ? 15.147 38.976 -17.940 1.00 93.19 211 PHE A O 1
ATOM 1765 N N . ILE A 1 212 ? 14.656 37.278 -19.326 1.00 90.19 212 ILE A N 1
ATOM 1766 C CA . ILE A 1 212 ? 13.229 37.212 -18.983 1.00 90.19 212 ILE A CA 1
ATOM 1767 C C . ILE A 1 212 ? 13.056 36.967 -17.479 1.00 90.19 212 ILE A C 1
ATOM 1769 O O . ILE A 1 212 ? 12.322 37.697 -16.819 1.00 90.19 212 ILE A O 1
ATOM 1773 N N . ARG A 1 213 ? 13.780 35.990 -16.915 1.00 91.12 213 ARG A N 1
ATOM 1774 C CA . ARG A 1 213 ? 13.728 35.671 -15.480 1.00 91.12 213 ARG A CA 1
ATOM 1775 C C . ARG A 1 213 ? 14.180 36.845 -14.606 1.00 91.12 213 ARG A C 1
ATOM 1777 O O . ARG A 1 213 ? 13.529 37.133 -13.606 1.00 91.12 213 ARG A O 1
ATOM 1784 N N . LEU A 1 214 ? 15.275 37.511 -14.973 1.00 90.94 214 LEU A N 1
ATOM 1785 C CA . LEU A 1 214 ? 15.810 38.655 -14.231 1.00 90.94 214 LEU A CA 1
ATOM 1786 C C . LEU A 1 214 ? 14.864 39.859 -14.281 1.00 90.94 214 LEU A C 1
ATOM 1788 O O . LEU A 1 214 ? 14.613 40.476 -13.250 1.00 90.94 214 LEU A O 1
ATOM 1792 N N . SER A 1 215 ? 14.286 40.156 -15.446 1.00 87.81 215 SER A N 1
ATOM 1793 C CA . SER A 1 215 ? 13.326 41.252 -15.612 1.00 87.81 215 SER A CA 1
ATOM 1794 C C . SER A 1 215 ? 12.026 41.005 -14.847 1.00 87.81 215 SER A C 1
ATOM 1796 O O . SER A 1 215 ? 11.512 41.933 -14.233 1.00 87.81 215 SER A O 1
ATOM 1798 N N . ILE A 1 216 ? 11.534 39.760 -14.803 1.00 86.19 216 ILE A N 1
ATOM 1799 C CA . ILE A 1 216 ? 10.402 39.380 -13.939 1.00 86.19 216 ILE A CA 1
ATOM 1800 C C . ILE A 1 216 ? 10.765 39.576 -12.460 1.00 86.19 216 ILE A C 1
ATOM 1802 O O . ILE A 1 216 ? 9.990 40.174 -11.722 1.00 86.19 216 ILE A O 1
ATOM 1806 N N . GLY A 1 217 ? 11.949 39.125 -12.028 1.00 86.50 217 GLY A N 1
ATOM 1807 C CA . GLY A 1 217 ? 12.410 39.286 -10.642 1.00 86.50 217 GLY A CA 1
ATOM 1808 C C . GLY A 1 217 ? 12.598 40.745 -10.207 1.00 86.50 217 GLY A C 1
ATOM 1809 O O . GLY A 1 217 ? 12.441 41.055 -9.033 1.00 86.50 217 GLY A O 1
ATOM 1810 N N . LEU A 1 218 ? 12.903 41.644 -11.148 1.00 88.00 218 LEU A N 1
ATOM 1811 C CA . LEU A 1 218 ? 12.980 43.097 -10.942 1.00 88.00 218 LEU A CA 1
ATOM 1812 C C . LEU A 1 218 ? 11.627 43.814 -11.118 1.00 88.00 218 LEU A C 1
ATOM 1814 O O . LEU A 1 218 ? 11.604 45.043 -11.150 1.00 88.00 218 LEU A O 1
ATOM 1818 N N . GLU A 1 219 ? 10.531 43.070 -11.296 1.00 84.31 219 GLU A N 1
ATOM 1819 C CA . GLU A 1 219 ? 9.179 43.587 -11.562 1.00 84.31 219 GLU A CA 1
ATOM 1820 C C . GLU A 1 219 ? 9.072 44.456 -12.837 1.00 84.31 219 GLU A C 1
ATOM 1822 O O . GLU A 1 219 ? 8.139 45.239 -13.018 1.00 84.31 219 GLU A O 1
ATOM 1827 N N . ARG A 1 220 ? 10.002 44.287 -13.787 1.00 87.00 220 ARG A N 1
ATOM 1828 C CA . ARG A 1 220 ? 10.033 44.969 -15.094 1.00 87.00 220 ARG A CA 1
ATOM 1829 C C . ARG A 1 220 ? 9.293 44.161 -16.160 1.00 87.00 220 ARG A C 1
ATOM 1831 O O . ARG A 1 220 ? 9.869 43.719 -17.157 1.00 87.00 220 ARG A O 1
ATOM 1838 N N . TYR A 1 221 ? 7.999 43.939 -15.941 1.00 81.62 221 TYR A N 1
ATOM 1839 C CA . TYR A 1 221 ? 7.171 43.083 -16.800 1.00 81.62 221 TYR A CA 1
ATOM 1840 C C . TYR A 1 221 ? 7.066 43.591 -18.248 1.00 81.62 221 TYR A C 1
ATOM 1842 O O . TYR A 1 221 ? 7.119 42.793 -19.184 1.00 81.62 221 TYR A O 1
ATOM 1850 N N . THR A 1 222 ? 6.983 44.908 -18.456 1.00 79.62 222 THR A N 1
ATOM 1851 C CA . THR A 1 222 ? 6.916 45.514 -19.799 1.00 79.62 222 THR A CA 1
ATOM 1852 C C . THR A 1 222 ? 8.182 45.231 -20.609 1.00 79.62 222 THR A C 1
ATOM 1854 O O . THR A 1 222 ? 8.093 44.718 -21.724 1.00 79.62 222 THR A O 1
ATOM 1857 N N . ASP A 1 223 ? 9.358 45.459 -20.016 1.00 82.06 223 ASP A N 1
ATOM 1858 C CA . ASP A 1 223 ? 10.657 45.210 -20.654 1.00 82.06 223 ASP A CA 1
ATOM 1859 C C . ASP A 1 223 ? 10.827 43.723 -21.005 1.00 82.06 223 ASP A C 1
ATOM 1861 O O . ASP A 1 223 ? 11.308 43.371 -22.086 1.00 82.06 223 ASP A O 1
ATOM 1865 N N . ALA A 1 224 ? 10.388 42.830 -20.111 1.00 87.12 224 ALA A N 1
ATOM 1866 C CA . ALA A 1 224 ? 10.406 41.390 -20.346 1.00 87.12 224 ALA A CA 1
ATOM 1867 C C . ALA A 1 224 ? 9.505 40.988 -21.528 1.00 87.12 224 ALA A C 1
ATOM 1869 O O . ALA A 1 224 ? 9.883 40.130 -22.331 1.00 87.12 224 ALA A O 1
ATOM 1870 N N . TYR A 1 225 ? 8.329 41.611 -21.659 1.00 84.12 225 TYR A N 1
ATOM 1871 C CA . TYR A 1 225 ? 7.362 41.299 -22.714 1.00 84.12 225 TYR A CA 1
ATOM 1872 C C . TYR A 1 225 ? 7.794 41.828 -24.081 1.00 84.12 225 TYR A C 1
ATOM 1874 O O . TYR A 1 225 ? 7.710 41.105 -25.078 1.00 84.12 225 TYR A O 1
ATOM 1882 N N . GLU A 1 226 ? 8.331 43.047 -24.140 1.00 86.44 226 GLU A N 1
ATOM 1883 C CA . GLU A 1 226 ? 8.921 43.582 -25.369 1.00 86.44 226 GLU A CA 1
ATOM 1884 C C . GLU A 1 226 ? 10.114 42.741 -25.831 1.00 86.44 226 GLU A C 1
ATOM 1886 O O . GLU A 1 226 ? 10.233 42.420 -27.019 1.00 86.44 226 GLU A O 1
ATOM 1891 N N . PHE A 1 227 ? 10.962 42.311 -24.892 1.00 90.56 227 PHE A N 1
ATOM 1892 C CA . PHE A 1 227 ? 12.071 41.411 -25.183 1.00 90.56 227 PHE A CA 1
ATOM 1893 C C . PHE A 1 227 ? 11.579 40.059 -25.711 1.00 90.56 227 PHE A C 1
ATOM 1895 O O . PHE A 1 227 ? 12.045 39.610 -26.759 1.00 90.56 227 PHE A O 1
ATOM 1902 N N . TYR A 1 228 ? 10.597 39.436 -25.054 1.00 90.94 228 TYR A N 1
ATOM 1903 C CA . TYR A 1 228 ? 9.981 38.195 -25.527 1.00 90.94 228 TYR A CA 1
ATOM 1904 C C . TYR A 1 228 ? 9.482 38.334 -26.972 1.00 90.94 228 TYR A C 1
ATOM 1906 O O . TYR A 1 228 ? 9.877 37.558 -27.844 1.00 90.94 228 TYR A O 1
ATOM 1914 N N . LYS A 1 229 ? 8.692 39.375 -27.257 1.00 89.19 229 LYS A N 1
ATOM 1915 C CA . LYS A 1 229 ? 8.107 39.602 -28.584 1.00 89.19 229 LYS A CA 1
ATOM 1916 C C . LYS A 1 229 ? 9.175 39.835 -29.656 1.00 89.19 229 LYS A C 1
ATOM 1918 O O . LYS A 1 229 ? 9.063 39.315 -30.760 1.00 89.19 229 LYS A O 1
ATOM 1923 N N . ARG A 1 230 ? 10.241 40.571 -29.324 1.00 92.19 230 ARG A N 1
ATOM 1924 C CA . ARG A 1 230 ? 11.357 40.869 -30.238 1.00 92.19 230 ARG A CA 1
ATOM 1925 C C . ARG A 1 230 ? 12.151 39.627 -30.654 1.00 92.19 230 ARG A C 1
ATOM 1927 O O . ARG A 1 230 ? 12.712 39.610 -31.752 1.00 92.19 230 ARG A O 1
ATOM 1934 N N . TYR A 1 231 ? 12.256 38.628 -29.778 1.00 92.62 231 TYR A N 1
ATOM 1935 C CA . TYR A 1 231 ? 13.073 37.432 -30.013 1.00 92.62 231 TYR A CA 1
ATOM 1936 C C . TYR A 1 231 ? 12.266 36.170 -30.340 1.00 92.62 231 TYR A C 1
ATOM 1938 O O . TYR A 1 231 ? 12.874 35.177 -30.737 1.00 92.62 231 TYR A O 1
ATOM 1946 N N . LEU A 1 232 ? 10.933 36.217 -30.257 1.00 89.50 232 LEU A N 1
ATOM 1947 C CA . LEU A 1 232 ? 10.045 35.081 -30.512 1.00 89.50 232 LEU A CA 1
ATOM 1948 C C . LEU A 1 232 ? 10.319 34.400 -31.862 1.00 89.50 232 LEU A C 1
ATOM 1950 O O . LEU A 1 232 ? 10.644 33.214 -31.890 1.00 89.50 232 LEU A O 1
ATOM 1954 N N . ASP A 1 233 ? 10.296 35.151 -32.966 1.00 88.69 233 ASP A N 1
ATOM 1955 C CA . ASP A 1 233 ? 10.514 34.589 -34.309 1.00 88.69 233 ASP A CA 1
ATOM 1956 C C . ASP A 1 233 ? 11.915 33.986 -34.469 1.00 88.69 233 ASP A C 1
ATOM 1958 O O . ASP A 1 233 ? 12.108 32.987 -35.162 1.00 88.69 233 ASP A O 1
ATOM 1962 N N . LYS A 1 234 ? 12.916 34.568 -33.800 1.00 90.25 234 LYS A N 1
ATOM 1963 C CA . LYS A 1 234 ? 14.292 34.052 -33.831 1.00 90.25 234 LYS A CA 1
ATOM 1964 C C . LYS A 1 234 ? 14.407 32.734 -33.071 1.00 90.25 234 LYS A C 1
ATOM 1966 O O . LYS A 1 234 ? 15.116 31.842 -33.520 1.00 90.25 234 LYS A O 1
ATOM 1971 N N . VAL A 1 235 ? 13.698 32.611 -31.950 1.00 89.19 235 VAL A N 1
ATOM 1972 C CA . VAL A 1 235 ? 13.661 31.402 -31.120 1.00 89.19 235 VAL A CA 1
ATOM 1973 C C . VAL A 1 235 ? 12.866 30.286 -31.790 1.00 89.19 235 VAL A C 1
ATOM 1975 O O . VAL A 1 235 ? 13.309 29.143 -31.777 1.00 89.19 235 VAL A O 1
ATOM 1978 N N . ILE A 1 236 ? 11.726 30.579 -32.419 1.00 86.38 236 ILE A N 1
ATOM 1979 C CA . ILE A 1 236 ? 10.932 29.560 -33.127 1.00 86.38 236 ILE A CA 1
ATOM 1980 C C . ILE A 1 236 ? 11.763 28.906 -34.242 1.00 86.38 236 ILE A C 1
ATOM 1982 O O . ILE A 1 236 ? 11.785 27.677 -34.357 1.00 86.38 236 ILE A O 1
ATOM 1986 N N . ASN A 1 237 ? 12.512 29.723 -34.987 1.00 85.31 237 ASN A N 1
ATOM 1987 C CA . ASN A 1 237 ? 13.328 29.295 -36.123 1.00 85.31 237 ASN A CA 1
ATOM 1988 C C . ASN A 1 237 ? 14.714 28.741 -35.748 1.00 85.31 237 ASN A C 1
ATOM 1990 O O . ASN A 1 237 ? 15.443 28.287 -36.629 1.00 85.31 237 ASN A O 1
ATOM 1994 N N . GLN A 1 238 ? 15.113 28.772 -34.472 1.00 87.00 238 GLN A N 1
ATOM 1995 C CA . GLN A 1 238 ? 16.400 28.200 -34.069 1.00 87.00 238 GLN A CA 1
ATOM 1996 C C . GLN A 1 238 ? 16.360 26.665 -34.113 1.00 87.00 238 GLN A C 1
ATOM 1998 O O . GLN A 1 238 ? 15.300 26.062 -33.950 1.00 87.00 238 GLN A O 1
ATOM 2003 N N . ALA A 1 239 ? 17.505 26.016 -34.314 1.00 85.31 239 ALA A N 1
ATOM 2004 C CA . ALA A 1 239 ? 17.571 24.554 -34.332 1.00 85.31 239 ALA A CA 1
ATOM 2005 C C . ALA A 1 239 ? 17.430 23.956 -32.923 1.00 85.31 239 ALA A C 1
ATOM 2007 O O . ALA A 1 239 ? 16.680 23.001 -32.740 1.00 85.31 239 ALA A O 1
ATOM 2008 N N . SER A 1 240 ? 18.085 24.576 -31.932 1.00 89.31 240 SER A N 1
ATOM 2009 C CA . SER A 1 240 ? 18.094 24.103 -30.546 1.00 89.31 240 SER A CA 1
ATOM 2010 C C . SER A 1 240 ? 16.683 23.952 -29.973 1.00 89.31 240 SER A C 1
ATOM 2012 O O . SER A 1 240 ? 15.920 24.920 -29.860 1.00 89.31 240 SER A O 1
A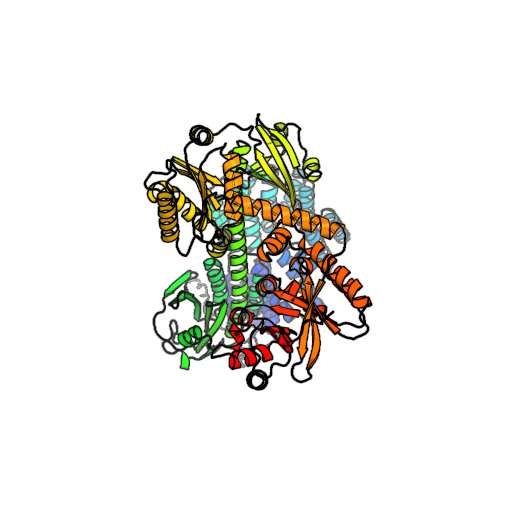TOM 2014 N N . ILE A 1 241 ? 16.353 22.729 -29.565 1.00 89.44 241 ILE A N 1
ATOM 2015 C CA . ILE A 1 241 ? 15.088 22.420 -28.910 1.00 89.44 241 ILE A CA 1
ATOM 2016 C C . ILE A 1 241 ? 15.123 22.850 -27.441 1.00 89.44 241 ILE A C 1
ATOM 2018 O O . ILE A 1 241 ? 14.152 23.434 -26.951 1.00 89.44 241 ILE A O 1
ATOM 2022 N N . GLN A 1 242 ? 16.238 22.640 -26.736 1.00 89.06 242 GLN A N 1
ATOM 2023 C CA . GLN A 1 242 ? 16.343 23.047 -25.335 1.00 89.06 242 GLN A CA 1
ATOM 2024 C C . GLN A 1 242 ? 16.255 24.565 -25.157 1.00 89.06 242 GLN A C 1
ATOM 2026 O O . GLN A 1 242 ? 15.574 25.034 -24.245 1.00 89.06 242 GLN A O 1
ATOM 2031 N N . ALA A 1 243 ? 16.879 25.356 -26.032 1.00 88.31 243 ALA A N 1
ATOM 2032 C CA . ALA A 1 243 ? 16.778 26.811 -25.973 1.00 88.31 243 ALA A CA 1
ATOM 2033 C C . ALA A 1 243 ? 15.326 27.279 -26.157 1.00 88.31 243 ALA A C 1
ATOM 2035 O O . ALA A 1 243 ? 14.890 28.197 -25.460 1.00 88.31 243 ALA A O 1
ATOM 2036 N N . LYS A 1 244 ? 14.542 26.612 -27.023 1.00 91.56 244 LYS A N 1
ATOM 2037 C CA . LYS A 1 244 ? 13.093 26.865 -27.143 1.00 91.56 244 LYS A CA 1
ATOM 2038 C C . LYS A 1 244 ? 12.381 26.548 -25.832 1.00 91.56 244 LYS A C 1
ATOM 2040 O O . LYS A 1 244 ? 11.667 27.402 -25.312 1.00 91.56 244 LYS A O 1
ATOM 2045 N N . ILE A 1 245 ? 12.614 25.363 -25.264 1.00 90.19 245 ILE A N 1
ATOM 2046 C CA . ILE A 1 245 ? 12.011 24.943 -23.989 1.00 90.19 245 ILE A CA 1
ATOM 2047 C C . ILE A 1 245 ? 12.320 25.957 -22.880 1.00 90.19 245 ILE A C 1
ATOM 2049 O O . ILE A 1 245 ? 11.408 26.406 -22.183 1.00 90.19 245 ILE A O 1
ATOM 2053 N N . ASN A 1 246 ? 13.582 26.364 -22.735 1.00 90.00 246 ASN A N 1
ATOM 2054 C CA . ASN A 1 246 ? 14.027 27.323 -21.723 1.00 90.00 246 ASN A CA 1
ATOM 2055 C C . ASN A 1 246 ? 13.396 28.710 -21.921 1.00 90.00 246 ASN A C 1
ATOM 2057 O O . ASN A 1 246 ? 12.986 29.344 -20.946 1.00 90.00 246 ASN A O 1
ATOM 2061 N N . PHE A 1 247 ? 13.295 29.176 -23.168 1.00 92.69 247 PHE A N 1
ATOM 2062 C CA . PHE A 1 247 ? 12.684 30.460 -23.511 1.00 92.69 247 PHE A CA 1
ATOM 2063 C C . PHE A 1 247 ? 11.187 30.483 -23.188 1.00 92.69 247 PHE A C 1
ATOM 2065 O O . PHE A 1 247 ? 10.745 31.340 -22.424 1.00 92.69 247 PHE A O 1
ATOM 2072 N N . PHE A 1 248 ? 10.418 29.511 -23.695 1.00 91.94 248 PHE A N 1
ATOM 2073 C CA . PHE A 1 248 ? 8.974 29.447 -23.457 1.00 91.94 248 PHE A CA 1
ATOM 2074 C C . PHE A 1 248 ? 8.654 29.203 -21.983 1.00 91.94 248 PHE A C 1
ATOM 2076 O O . PHE A 1 248 ? 7.831 29.921 -21.426 1.00 91.94 248 PHE A O 1
ATOM 2083 N N . SER A 1 249 ? 9.346 28.275 -21.310 1.00 91.19 249 SER A N 1
ATOM 2084 C CA . SER A 1 249 ? 9.119 28.019 -19.877 1.00 91.19 249 SER A CA 1
ATOM 2085 C C . SER A 1 249 ? 9.359 29.249 -19.002 1.00 91.19 249 SER A C 1
ATOM 2087 O O . SER A 1 249 ? 8.596 29.483 -18.068 1.00 91.19 249 SER A O 1
ATOM 2089 N N . SER A 1 250 ? 10.370 30.062 -19.322 1.00 89.69 250 SER A N 1
ATOM 2090 C CA . SER A 1 250 ? 10.663 31.288 -18.568 1.00 89.69 250 SER A CA 1
ATOM 2091 C C . SER A 1 250 ? 9.709 32.435 -18.911 1.00 89.69 250 SER A C 1
ATOM 2093 O O . SER A 1 250 ? 9.507 33.320 -18.087 1.00 89.69 250 SER A O 1
ATOM 2095 N N . ALA A 1 251 ? 9.098 32.413 -20.100 1.00 90.38 251 ALA A N 1
ATOM 2096 C CA . ALA A 1 251 ? 8.096 33.386 -20.526 1.00 90.38 251 ALA A CA 1
ATOM 2097 C C . ALA A 1 251 ? 6.677 33.072 -20.016 1.00 90.38 251 ALA A C 1
ATOM 2099 O O . ALA A 1 251 ? 5.862 33.983 -19.921 1.00 90.38 251 ALA A O 1
ATOM 2100 N N . LEU A 1 252 ? 6.356 31.820 -19.658 1.00 90.50 252 LEU A N 1
ATOM 2101 C CA . LEU A 1 252 ? 5.006 31.444 -19.209 1.00 90.50 252 LEU A CA 1
ATOM 2102 C C . LEU A 1 252 ? 4.469 32.287 -18.034 1.00 90.50 252 LEU A C 1
ATOM 2104 O O . LEU A 1 252 ? 3.321 32.723 -18.138 1.00 90.50 252 LEU A O 1
ATOM 2108 N N . PRO A 1 253 ? 5.235 32.562 -16.952 1.00 87.25 253 PRO A N 1
ATOM 2109 C CA . PRO A 1 253 ? 4.756 33.416 -15.863 1.00 87.25 253 PRO A CA 1
ATOM 2110 C C . PRO A 1 253 ? 4.393 34.825 -16.343 1.00 87.25 253 PRO A C 1
ATOM 2112 O O . PRO A 1 253 ? 3.370 35.364 -15.947 1.00 87.25 253 PRO A O 1
ATOM 2115 N N . LEU A 1 254 ? 5.186 35.385 -17.259 1.00 87.75 254 LEU A N 1
ATOM 2116 C CA . LEU A 1 254 ? 4.955 36.700 -17.855 1.00 87.75 254 LEU A CA 1
ATOM 2117 C C . LEU A 1 254 ? 3.707 36.726 -18.751 1.00 87.75 254 LEU A C 1
ATOM 2119 O O . LEU A 1 254 ? 2.896 37.644 -18.666 1.00 87.75 254 LEU A O 1
ATOM 2123 N N . LEU A 1 255 ? 3.543 35.720 -19.615 1.00 86.62 255 LEU A N 1
ATOM 2124 C CA . LEU A 1 255 ? 2.406 35.637 -20.536 1.00 86.62 255 LEU A CA 1
ATOM 2125 C C . LEU A 1 255 ? 1.091 35.389 -19.798 1.00 86.62 255 LEU A C 1
ATOM 2127 O O . LEU A 1 255 ? 0.062 35.918 -20.204 1.00 86.62 255 LEU A O 1
ATOM 2131 N N . LYS A 1 256 ? 1.125 34.627 -18.700 1.00 84.06 256 LYS A N 1
ATOM 2132 C CA . LYS A 1 256 ? -0.051 34.380 -17.862 1.00 84.06 256 LYS A CA 1
ATOM 2133 C C . LYS A 1 256 ? -0.635 35.679 -17.292 1.00 84.06 256 LYS A C 1
ATOM 2135 O O . LYS A 1 256 ? -1.853 35.811 -17.248 1.00 84.06 256 LYS A O 1
ATOM 2140 N N . GLU A 1 257 ? 0.227 36.617 -16.901 1.00 77.00 257 GLU A N 1
ATOM 2141 C CA . GLU A 1 257 ? -0.171 37.910 -16.329 1.00 77.00 257 GLU A CA 1
ATOM 2142 C C . GLU A 1 257 ? -0.587 38.936 -17.400 1.00 77.00 257 GLU A C 1
ATOM 2144 O O . GLU A 1 257 ? -1.486 39.740 -17.168 1.00 77.00 257 GLU A O 1
ATOM 2149 N N . LEU A 1 258 ? 0.041 38.921 -18.586 1.00 78.75 258 LEU A N 1
ATOM 2150 C CA . LEU A 1 258 ? -0.129 39.985 -19.591 1.00 78.75 258 LEU A CA 1
ATOM 2151 C C . LEU A 1 258 ? -0.988 39.612 -20.811 1.00 78.75 258 LEU A C 1
ATOM 2153 O O . LEU A 1 258 ? -1.563 40.502 -21.437 1.00 78.75 258 LEU A O 1
ATOM 2157 N N . ASN A 1 259 ? -1.046 38.336 -21.212 1.00 77.38 259 ASN A N 1
ATOM 2158 C CA . ASN A 1 259 ? -1.738 37.903 -22.432 1.00 77.38 259 ASN A CA 1
ATOM 2159 C C . ASN A 1 259 ? -2.112 36.407 -22.397 1.00 77.38 259 ASN A C 1
ATOM 2161 O O . ASN A 1 259 ? -1.328 35.534 -22.782 1.00 77.38 259 ASN A O 1
ATOM 2165 N N . SER A 1 260 ? -3.354 36.118 -22.001 1.00 74.38 260 SER A N 1
ATOM 2166 C CA . SER A 1 260 ? -3.879 34.755 -21.847 1.00 74.38 260 SER A CA 1
ATOM 2167 C C . SER A 1 260 ? -3.870 33.922 -23.135 1.00 74.38 260 SER A C 1
ATOM 2169 O O . SER A 1 260 ? -3.645 32.715 -23.073 1.00 74.38 260 SER A O 1
ATOM 2171 N N . GLN A 1 261 ? -4.058 34.541 -24.303 1.00 76.00 261 GLN A N 1
ATOM 2172 C CA . GLN A 1 261 ? -4.032 33.835 -25.587 1.00 76.00 261 GLN A CA 1
ATOM 2173 C C . GLN A 1 261 ? -2.605 33.407 -25.956 1.00 76.00 261 GLN A C 1
ATOM 2175 O O . GLN A 1 261 ? -2.363 32.238 -26.255 1.00 76.00 261 GLN A O 1
ATOM 2180 N N . ALA A 1 262 ? -1.641 34.326 -25.850 1.00 78.12 262 ALA A N 1
ATOM 2181 C CA . ALA A 1 262 ? -0.230 34.017 -26.091 1.00 78.12 262 ALA A CA 1
ATOM 2182 C C . ALA A 1 262 ? 0.310 32.979 -25.090 1.00 78.12 262 ALA A C 1
ATOM 2184 O O . ALA A 1 262 ? 1.165 32.166 -25.438 1.00 78.12 262 ALA A O 1
ATOM 2185 N N . TYR A 1 263 ? -0.211 32.974 -23.858 1.00 85.94 263 TYR A N 1
ATOM 2186 C CA . TYR A 1 263 ? 0.077 31.939 -22.866 1.00 85.94 263 TYR A CA 1
ATOM 2187 C C . TYR A 1 263 ? -0.364 30.544 -23.334 1.00 85.94 263 TYR A C 1
ATOM 2189 O O . TYR A 1 263 ? 0.426 29.604 -23.248 1.00 85.94 263 TYR A O 1
ATOM 2197 N N . ILE A 1 264 ? -1.591 30.399 -23.852 1.00 81.00 264 ILE A N 1
ATOM 2198 C CA . ILE A 1 264 ? -2.108 29.110 -24.346 1.00 81.00 264 ILE A CA 1
ATOM 2199 C C . ILE A 1 264 ? -1.250 28.596 -25.509 1.00 81.00 264 ILE A C 1
ATOM 2201 O O . ILE A 1 264 ? -0.843 27.435 -25.505 1.00 81.00 264 ILE A O 1
ATOM 2205 N N . GLU A 1 265 ? -0.930 29.460 -26.472 1.00 82.94 265 GLU A N 1
ATOM 2206 C CA . GLU A 1 265 ? -0.114 29.110 -27.642 1.00 82.94 265 GLU A CA 1
ATOM 2207 C C . GLU A 1 265 ? 1.299 28.663 -27.242 1.00 82.94 265 GLU A C 1
ATOM 2209 O O . GLU A 1 265 ? 1.753 27.590 -27.648 1.00 82.94 265 GLU A O 1
ATOM 2214 N N . ALA A 1 266 ? 1.968 29.432 -26.376 1.00 84.50 266 ALA A N 1
ATOM 2215 C CA . ALA A 1 266 ? 3.289 29.091 -25.854 1.00 84.50 266 ALA A CA 1
ATOM 2216 C C . ALA A 1 266 ? 3.280 27.782 -25.047 1.00 84.50 266 ALA A C 1
ATOM 2218 O O . ALA A 1 266 ? 4.218 26.991 -25.141 1.00 84.50 266 ALA A O 1
ATOM 2219 N N . ASN A 1 267 ? 2.226 27.538 -24.262 1.00 85.25 267 ASN A N 1
ATOM 2220 C CA . ASN A 1 267 ? 2.093 26.327 -23.456 1.00 85.25 267 ASN A CA 1
ATOM 2221 C C . ASN A 1 267 ? 1.852 25.081 -24.323 1.00 85.25 267 ASN A C 1
ATOM 2223 O O . ASN A 1 267 ? 2.457 24.039 -24.076 1.00 85.25 267 ASN A O 1
ATOM 2227 N N . ASN A 1 268 ? 1.022 25.187 -25.364 1.00 83.12 268 ASN A N 1
ATOM 2228 C CA . ASN A 1 268 ? 0.798 24.098 -26.318 1.00 83.12 268 ASN A CA 1
ATOM 2229 C C . ASN A 1 268 ? 2.087 23.752 -27.068 1.00 83.12 268 ASN A C 1
ATOM 2231 O O . ASN A 1 268 ? 2.493 22.592 -27.076 1.00 83.12 268 ASN A O 1
ATOM 2235 N N . TYR A 1 269 ? 2.785 24.761 -27.592 1.00 85.25 269 TYR A N 1
ATOM 2236 C CA . TYR A 1 269 ? 4.059 24.561 -28.280 1.00 85.25 269 TYR A CA 1
ATOM 2237 C C . TYR A 1 269 ? 5.128 23.952 -27.357 1.00 85.25 269 TYR A C 1
ATOM 2239 O O . TYR A 1 269 ? 5.864 23.047 -27.747 1.00 85.25 269 TYR A O 1
ATOM 2247 N N . LEU A 1 270 ? 5.190 24.383 -26.091 1.00 86.88 270 LEU A N 1
ATOM 2248 C CA . LEU A 1 270 ? 6.077 23.783 -25.091 1.00 86.88 270 LEU A CA 1
ATOM 2249 C C . LEU A 1 270 ? 5.752 22.301 -24.845 1.00 86.88 270 LEU A C 1
ATOM 2251 O O . LEU A 1 270 ? 6.671 21.492 -24.696 1.00 86.88 270 LEU A O 1
ATOM 2255 N N . ASN A 1 271 ? 4.468 21.942 -24.791 1.00 81.00 271 ASN A N 1
ATOM 2256 C CA . ASN A 1 271 ? 4.036 20.559 -24.606 1.00 81.00 271 ASN A CA 1
ATOM 2257 C C . ASN A 1 271 ? 4.374 19.691 -25.822 1.00 81.00 271 ASN A C 1
ATOM 2259 O O . ASN A 1 271 ? 4.904 18.600 -25.634 1.00 81.00 271 ASN A O 1
ATOM 2263 N N . GLU A 1 272 ? 4.165 20.188 -27.042 1.00 84.38 272 GLU A N 1
ATOM 2264 C CA . GLU A 1 272 ? 4.577 19.506 -28.276 1.00 84.38 272 GLU A CA 1
ATOM 2265 C C . GLU A 1 272 ? 6.087 19.242 -28.293 1.00 84.38 272 GLU A C 1
ATOM 2267 O O . GLU A 1 272 ? 6.522 18.117 -28.540 1.00 84.38 272 GLU A O 1
ATOM 2272 N N . LEU A 1 273 ? 6.898 20.245 -27.936 1.00 83.00 273 LEU A N 1
ATOM 2273 C CA . LEU A 1 273 ? 8.348 20.076 -27.842 1.00 83.00 273 LEU A CA 1
ATOM 2274 C C . LEU A 1 273 ? 8.737 19.019 -26.800 1.00 83.00 273 LEU A C 1
ATOM 2276 O O . LEU A 1 273 ? 9.658 18.245 -27.048 1.00 83.00 273 LEU A O 1
ATOM 2280 N N . LYS A 1 274 ? 8.063 18.964 -25.646 1.00 78.50 274 LYS A N 1
ATOM 2281 C CA . LYS A 1 274 ? 8.354 17.988 -24.579 1.00 78.50 274 LYS A CA 1
ATOM 2282 C C . LYS A 1 274 ? 7.864 16.570 -24.889 1.00 78.50 274 LYS A C 1
ATOM 2284 O O . LYS A 1 274 ? 8.456 15.624 -24.385 1.00 78.50 274 LYS A O 1
ATOM 2289 N N . GLN A 1 275 ? 6.798 16.428 -25.675 1.00 75.25 275 GLN A N 1
ATOM 2290 C CA . GLN A 1 275 ? 6.158 15.144 -25.994 1.00 75.25 275 GLN A CA 1
ATOM 2291 C C . GLN A 1 275 ? 6.636 14.523 -27.313 1.00 75.25 275 GLN A C 1
ATOM 2293 O O . GLN A 1 275 ? 6.117 13.481 -27.712 1.00 75.25 275 GLN A O 1
ATOM 2298 N N . ARG A 1 276 ? 7.608 15.142 -27.995 1.00 77.81 276 ARG A N 1
ATOM 2299 C CA . ARG A 1 276 ? 8.195 14.590 -29.221 1.00 77.81 276 ARG A CA 1
ATOM 2300 C C . ARG A 1 276 ? 8.736 13.173 -28.999 1.00 77.81 276 ARG A C 1
ATOM 2302 O O . ARG A 1 276 ? 9.251 12.853 -27.929 1.00 77.81 276 ARG A O 1
ATOM 2309 N N . GLU A 1 277 ? 8.649 12.348 -30.035 1.00 71.69 277 GLU A N 1
ATOM 2310 C CA . GLU A 1 277 ? 9.231 11.007 -30.031 1.00 71.69 277 GLU A CA 1
ATOM 2311 C C . GLU A 1 277 ? 10.763 11.107 -29.993 1.00 71.69 277 GLU A C 1
ATOM 2313 O O . GLU A 1 277 ? 11.363 11.834 -30.786 1.00 71.69 277 GLU A O 1
ATOM 2318 N N . SER A 1 278 ? 11.398 10.416 -29.043 1.00 78.81 278 SER A N 1
ATOM 2319 C CA . SER A 1 278 ? 12.857 10.363 -28.951 1.00 78.81 278 SER A CA 1
ATOM 2320 C C . SER A 1 278 ? 13.428 9.316 -29.897 1.00 78.81 278 SER A C 1
ATOM 2322 O O . SER A 1 278 ? 12.867 8.233 -30.050 1.00 78.81 278 SER A O 1
ATOM 2324 N N . ILE A 1 279 ? 14.591 9.597 -30.476 1.00 79.38 279 ILE A N 1
ATOM 2325 C CA . IL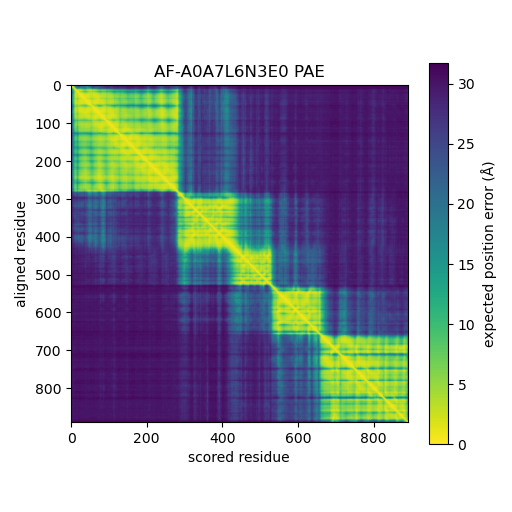E A 1 279 ? 15.306 8.628 -31.310 1.00 79.38 279 ILE A CA 1
ATOM 2326 C C . ILE A 1 279 ? 15.897 7.535 -30.410 1.00 79.38 279 ILE A C 1
ATOM 2328 O O . ILE A 1 279 ? 16.522 7.829 -29.389 1.00 79.38 279 ILE A O 1
ATOM 2332 N N . HIS A 1 280 ? 15.720 6.271 -30.796 1.00 70.25 280 HIS A N 1
ATOM 2333 C CA . HIS A 1 280 ? 16.299 5.101 -30.129 1.00 70.25 280 HIS A CA 1
ATOM 2334 C C . HIS A 1 280 ? 17.202 4.342 -31.106 1.00 70.25 280 HIS A C 1
ATOM 2336 O O . HIS A 1 280 ? 16.824 4.169 -32.263 1.00 70.25 280 HIS A O 1
ATOM 2342 N N . PHE A 1 281 ? 18.379 3.880 -30.663 1.00 66.88 281 PHE A N 1
ATOM 2343 C CA . PHE A 1 281 ? 19.314 3.118 -31.507 1.00 66.88 281 PHE A CA 1
ATOM 2344 C C . PHE A 1 281 ? 19.097 1.595 -31.412 1.00 66.88 281 PHE A C 1
ATOM 2346 O O . PHE A 1 281 ? 19.044 0.936 -32.440 1.00 66.88 281 PHE A O 1
ATOM 2353 N N . ASP A 1 282 ? 18.849 1.056 -30.215 1.00 59.12 282 ASP A N 1
ATOM 2354 C CA . ASP A 1 282 ? 18.609 -0.378 -29.995 1.00 59.12 282 ASP A CA 1
ATOM 2355 C C . ASP A 1 282 ? 17.157 -0.674 -29.588 1.00 59.12 282 ASP A C 1
ATOM 2357 O O . ASP A 1 282 ? 16.645 -0.070 -28.641 1.00 59.12 282 ASP A O 1
ATOM 2361 N N . ASP A 1 283 ? 16.555 -1.720 -30.167 1.00 49.81 283 ASP A N 1
ATOM 2362 C CA . ASP A 1 283 ? 15.313 -2.336 -29.659 1.00 49.81 283 ASP A CA 1
ATOM 2363 C C . ASP A 1 283 ? 15.531 -3.021 -28.288 1.00 49.81 283 ASP A C 1
ATOM 2365 O O . ASP A 1 283 ? 14.600 -3.351 -27.557 1.00 49.81 283 ASP A O 1
ATOM 2369 N N . PHE A 1 284 ? 16.782 -3.202 -27.854 1.00 47.75 284 PHE A N 1
ATOM 2370 C CA . PHE A 1 284 ? 17.101 -3.742 -26.529 1.00 47.75 284 PHE A CA 1
ATOM 2371 C C . PHE A 1 284 ? 16.877 -2.730 -25.383 1.00 47.75 284 PHE A C 1
ATOM 2373 O O . PHE A 1 284 ? 16.829 -3.128 -24.216 1.00 47.75 284 PHE A O 1
ATOM 2380 N N . ASN A 1 285 ? 16.677 -1.437 -25.688 1.00 50.88 285 ASN A N 1
ATOM 2381 C CA . ASN A 1 285 ? 16.318 -0.418 -24.691 1.00 50.88 285 ASN A CA 1
ATOM 2382 C C . ASN A 1 285 ? 14.876 -0.559 -24.171 1.00 50.88 285 ASN A C 1
ATOM 2384 O O . ASN A 1 285 ? 14.552 0.043 -23.149 1.00 50.88 285 ASN A O 1
ATOM 2388 N N . TYR A 1 286 ? 14.029 -1.403 -24.775 1.00 53.50 286 TYR A N 1
ATOM 2389 C CA . TYR A 1 286 ? 12.686 -1.672 -24.246 1.00 53.50 286 TYR A CA 1
ATOM 2390 C C . TYR A 1 286 ? 12.714 -2.329 -22.865 1.00 53.50 286 TYR A C 1
ATOM 2392 O O . TYR A 1 286 ? 11.891 -1.989 -22.021 1.00 53.50 286 TYR A O 1
ATOM 2400 N N . TYR A 1 287 ? 13.701 -3.183 -22.571 1.00 53.78 287 TYR A N 1
ATOM 2401 C CA . TYR A 1 287 ? 13.882 -3.712 -21.216 1.00 53.78 287 TYR A CA 1
ATOM 2402 C C . TYR A 1 287 ? 14.217 -2.599 -20.222 1.00 53.78 287 TYR A C 1
ATOM 2404 O O . TYR A 1 287 ? 13.709 -2.611 -19.109 1.00 53.78 287 TYR A O 1
ATOM 2412 N N . GLN A 1 288 ? 15.023 -1.610 -20.617 1.00 52.16 288 GLN A N 1
ATOM 2413 C CA . GLN A 1 288 ? 15.322 -0.459 -19.764 1.00 52.16 288 GLN A CA 1
ATOM 2414 C C . GLN A 1 288 ? 14.114 0.467 -19.591 1.00 52.16 288 GLN A C 1
ATOM 2416 O O . GLN A 1 288 ? 13.924 0.956 -18.486 1.00 52.16 288 GLN A O 1
ATOM 2421 N N . ILE A 1 289 ? 13.276 0.651 -20.619 1.00 54.81 289 ILE A N 1
ATOM 2422 C CA . ILE A 1 289 ? 12.001 1.385 -20.527 1.00 54.81 289 ILE A CA 1
ATOM 2423 C C . ILE A 1 289 ? 11.030 0.656 -19.583 1.00 54.81 289 ILE A C 1
ATOM 2425 O O . ILE A 1 289 ? 10.457 1.263 -18.682 1.00 54.81 289 ILE A O 1
ATOM 2429 N N . LEU A 1 290 ? 10.886 -0.664 -19.722 1.00 57.19 290 LEU A N 1
ATOM 2430 C CA . LEU A 1 290 ? 10.066 -1.486 -18.825 1.00 57.19 290 LEU A CA 1
ATOM 2431 C C . LEU A 1 290 ? 10.608 -1.469 -17.382 1.00 57.19 290 LEU A C 1
ATOM 2433 O O . LEU A 1 290 ? 9.838 -1.375 -16.429 1.00 57.19 290 LEU A O 1
ATOM 2437 N N . LEU A 1 291 ? 11.932 -1.493 -17.201 1.00 57.44 291 LEU A N 1
ATOM 2438 C CA . LEU A 1 291 ? 12.578 -1.400 -15.886 1.00 57.44 291 LEU A CA 1
ATOM 2439 C C . LEU A 1 291 ? 12.538 0.021 -15.296 1.00 57.44 291 LEU A C 1
ATOM 2441 O O . LEU A 1 291 ? 12.465 0.161 -14.076 1.00 57.44 291 LEU A O 1
ATOM 2445 N N . SER A 1 292 ? 12.562 1.086 -16.104 1.00 55.66 292 SER A N 1
ATOM 2446 C CA . SER A 1 292 ? 12.405 2.463 -15.614 1.00 55.66 292 SER A CA 1
ATOM 2447 C C . SER A 1 292 ? 10.978 2.722 -15.141 1.00 55.66 292 SER A C 1
ATOM 2449 O O . SER A 1 292 ? 10.780 3.419 -14.152 1.00 55.66 292 SER A O 1
ATOM 2451 N N . GLN A 1 293 ? 9.987 2.067 -15.746 1.00 56.00 293 GLN A N 1
ATOM 2452 C CA . GLN A 1 293 ? 8.603 2.096 -15.268 1.00 56.00 293 GLN A CA 1
ATOM 2453 C C . GLN A 1 293 ? 8.378 1.419 -13.913 1.00 56.00 293 GLN A C 1
ATOM 2455 O O . GLN A 1 293 ? 7.348 1.665 -13.290 1.00 56.00 293 GLN A O 1
ATOM 2460 N N . LEU A 1 294 ? 9.305 0.573 -13.454 1.00 54.53 294 LEU A N 1
ATOM 2461 C CA . LEU A 1 294 ? 9.297 0.071 -12.077 1.00 54.53 294 LEU A CA 1
ATOM 2462 C C . LEU A 1 294 ? 9.826 1.112 -11.079 1.00 54.53 294 LEU A C 1
ATOM 2464 O O . LEU A 1 294 ? 9.544 1.002 -9.888 1.00 54.53 294 LEU A O 1
ATOM 2468 N N . LYS A 1 295 ? 10.608 2.098 -11.543 1.00 47.94 295 LYS A N 1
ATOM 2469 C CA . LYS A 1 295 ? 11.184 3.156 -10.700 1.00 47.94 295 LYS A CA 1
ATOM 2470 C C . LYS A 1 295 ? 10.252 4.358 -10.546 1.00 47.94 295 LYS A C 1
ATOM 2472 O O . LYS A 1 295 ? 10.262 4.984 -9.489 1.00 47.94 295 LYS A O 1
ATOM 2477 N N . ASP A 1 296 ? 9.436 4.653 -11.555 1.00 49.53 296 ASP A N 1
ATOM 2478 C CA . ASP A 1 296 ? 8.476 5.753 -11.495 1.00 49.53 296 ASP A CA 1
ATOM 2479 C C . ASP A 1 296 ? 7.236 5.355 -10.683 1.00 49.53 296 ASP A C 1
ATOM 2481 O O . ASP A 1 296 ? 6.394 4.574 -11.127 1.00 49.53 296 ASP A O 1
ATOM 2485 N N . GLN A 1 297 ? 7.091 5.937 -9.490 1.00 52.50 297 GLN A N 1
ATOM 2486 C CA . GLN A 1 297 ? 5.870 5.855 -8.683 1.00 52.50 297 GLN A CA 1
ATOM 2487 C C . GLN A 1 297 ? 4.758 6.711 -9.312 1.00 52.50 297 GLN A C 1
ATOM 2489 O O . GLN A 1 297 ? 4.367 7.751 -8.782 1.00 52.50 297 GLN A O 1
ATOM 2494 N N . GLN A 1 298 ? 4.255 6.305 -10.479 1.00 59.84 298 GLN A N 1
ATOM 2495 C CA . GLN A 1 298 ? 3.068 6.927 -11.057 1.00 59.84 298 GLN A CA 1
ATOM 2496 C C . GLN A 1 298 ? 1.834 6.536 -10.242 1.00 59.84 298 GLN A C 1
ATOM 2498 O O . GLN A 1 298 ? 1.520 5.361 -10.062 1.00 59.84 298 GLN A O 1
ATOM 2503 N N . ILE A 1 299 ? 1.122 7.547 -9.748 1.00 58.31 299 ILE A N 1
ATOM 2504 C CA . ILE A 1 299 ? -0.151 7.371 -9.058 1.00 58.31 299 ILE A CA 1
ATOM 2505 C C . ILE A 1 299 ? -1.254 7.310 -10.115 1.00 58.31 299 ILE A C 1
ATOM 2507 O O . ILE A 1 299 ? -1.579 8.324 -10.730 1.00 58.31 299 ILE A O 1
ATOM 2511 N N . TYR A 1 300 ? -1.842 6.133 -10.304 1.00 66.56 300 TYR A N 1
ATOM 2512 C CA . TYR A 1 300 ? -2.989 5.945 -11.191 1.00 66.56 300 TYR A CA 1
ATOM 2513 C C . TYR A 1 300 ? -4.302 6.122 -10.422 1.00 66.56 300 TYR A C 1
ATOM 2515 O O . TYR A 1 300 ? -4.416 5.683 -9.277 1.00 66.56 300 TYR A O 1
ATOM 2523 N N . LEU A 1 301 ? -5.293 6.763 -11.048 1.00 65.25 301 LEU A N 1
ATOM 2524 C CA . LEU A 1 301 ? -6.622 6.958 -10.455 1.00 65.25 301 LEU A CA 1
ATOM 2525 C C . LEU A 1 301 ? -7.566 5.801 -10.791 1.00 65.25 301 LEU A C 1
ATOM 2527 O O . LEU A 1 301 ? -8.445 5.467 -9.997 1.00 65.25 301 LEU A O 1
ATOM 2531 N N . LYS A 1 302 ? -7.381 5.175 -11.959 1.00 79.31 302 LYS A N 1
ATOM 2532 C CA . LYS A 1 302 ? -8.206 4.059 -12.428 1.00 79.31 302 LYS A CA 1
ATOM 2533 C C . LYS A 1 302 ? -7.349 2.893 -12.894 1.00 79.31 302 LYS A C 1
ATOM 2535 O O . LYS A 1 302 ? -6.375 3.080 -13.615 1.00 79.31 302 LYS A O 1
ATOM 2540 N N . GLU A 1 303 ? -7.800 1.682 -12.591 1.00 83.00 303 GLU A N 1
ATOM 2541 C CA . GLU A 1 303 ? -7.172 0.439 -13.049 1.00 83.00 303 GLU A CA 1
ATOM 2542 C C . GLU A 1 303 ? -6.996 0.393 -14.580 1.00 83.00 303 GLU A C 1
ATOM 2544 O O . GLU A 1 303 ? -5.930 0.070 -15.103 1.00 83.00 303 GLU A O 1
ATOM 2549 N N . ARG A 1 304 ? -8.023 0.838 -15.314 1.00 86.25 304 ARG A N 1
ATOM 2550 C CA . ARG A 1 304 ? -8.017 0.926 -16.781 1.00 86.25 304 ARG A CA 1
ATOM 2551 C C . ARG A 1 304 ? -6.869 1.776 -17.334 1.00 86.25 304 ARG A C 1
ATOM 2553 O O . ARG A 1 304 ? -6.381 1.503 -18.430 1.00 86.25 304 ARG A O 1
ATOM 2560 N N . GLU A 1 305 ? -6.437 2.807 -16.610 1.00 83.62 305 GLU A N 1
ATOM 2561 C CA . GLU A 1 305 ? -5.324 3.665 -17.032 1.00 83.62 305 GLU A CA 1
ATOM 2562 C C . GLU A 1 305 ? -3.986 2.936 -16.926 1.00 83.62 305 GLU A C 1
ATOM 2564 O O . GLU A 1 305 ? -3.136 3.122 -17.794 1.00 83.62 305 GLU A O 1
ATOM 2569 N N . ILE A 1 306 ? -3.835 2.057 -15.932 1.00 86.06 306 ILE A N 1
ATOM 2570 C CA . ILE A 1 306 ? -2.648 1.215 -15.741 1.00 86.06 306 ILE A CA 1
ATOM 2571 C C . ILE A 1 306 ? -2.485 0.280 -16.938 1.00 86.06 306 ILE A C 1
ATOM 2573 O O . ILE A 1 306 ? -1.419 0.233 -17.559 1.00 86.06 306 ILE A O 1
ATOM 2577 N N . ILE A 1 307 ? -3.564 -0.423 -17.295 1.00 89.81 307 ILE A N 1
ATOM 2578 C CA . ILE A 1 307 ? -3.586 -1.355 -18.429 1.00 89.81 307 ILE A CA 1
ATOM 2579 C C . ILE A 1 307 ? -3.328 -0.590 -19.732 1.00 89.81 307 ILE A C 1
ATOM 2581 O O . ILE A 1 307 ? -2.452 -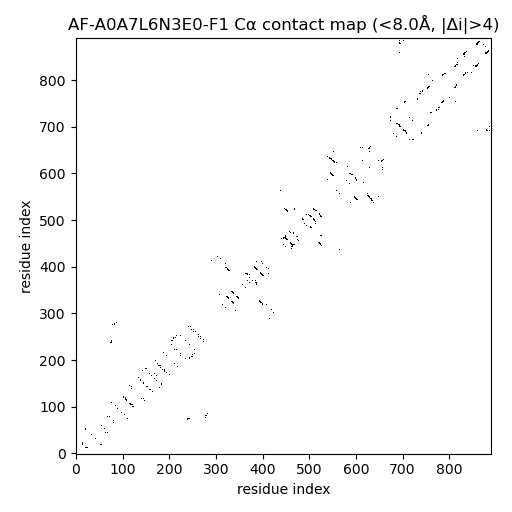0.965 -20.509 1.00 89.81 307 ILE A O 1
ATOM 2585 N N . ARG A 1 308 ? -4.030 0.532 -19.951 1.00 88.00 308 ARG A N 1
ATOM 2586 C CA . ARG A 1 308 ? -3.864 1.352 -21.159 1.00 88.00 308 ARG A CA 1
ATOM 2587 C C . ARG A 1 308 ? -2.441 1.877 -21.308 1.00 88.00 308 ARG A C 1
ATOM 2589 O O . ARG A 1 308 ? -1.905 1.818 -22.407 1.00 88.00 308 ARG A O 1
ATOM 2596 N N . GLN A 1 309 ? -1.844 2.397 -20.237 1.00 83.00 309 GLN A N 1
ATOM 2597 C CA . GLN A 1 309 ? -0.486 2.930 -20.283 1.00 83.00 309 GLN A CA 1
ATOM 2598 C C . GLN A 1 309 ? 0.515 1.819 -20.600 1.00 83.00 309 GLN A C 1
ATOM 2600 O O . GLN A 1 309 ? 1.303 1.960 -21.527 1.00 83.00 309 GLN A O 1
ATOM 2605 N N . THR A 1 310 ? 0.385 0.672 -19.929 1.00 85.38 310 THR A N 1
ATOM 2606 C CA . THR A 1 310 ? 1.201 -0.516 -20.214 1.00 85.38 310 THR A CA 1
ATOM 2607 C C . THR A 1 310 ? 1.086 -0.931 -21.683 1.00 85.38 310 THR A C 1
ATOM 2609 O O . THR A 1 310 ? 2.086 -1.265 -22.308 1.00 85.38 310 THR A O 1
ATOM 2612 N N . PHE A 1 311 ? -0.111 -0.854 -22.273 1.00 88.31 311 PHE A N 1
ATOM 2613 C CA . PHE A 1 311 ? -0.321 -1.190 -23.684 1.00 88.31 311 PHE A CA 1
ATOM 2614 C C . PHE A 1 311 ? 0.237 -0.142 -24.647 1.00 88.31 311 PHE A C 1
ATOM 2616 O O . PHE A 1 311 ? 0.823 -0.530 -25.649 1.00 88.31 311 PHE A O 1
ATOM 2623 N N . ILE A 1 312 ? 0.132 1.155 -24.336 1.00 79.94 312 ILE A N 1
ATOM 2624 C CA . ILE A 1 312 ? 0.804 2.223 -25.100 1.00 79.94 312 ILE A CA 1
ATOM 2625 C C . ILE A 1 312 ? 2.311 1.964 -25.139 1.00 79.94 312 ILE A C 1
ATOM 2627 O O . ILE A 1 312 ? 2.945 2.098 -26.183 1.00 79.94 312 ILE A O 1
ATOM 2631 N N . ASP A 1 313 ? 2.883 1.578 -24.004 1.00 74.19 313 ASP A N 1
ATOM 2632 C CA . ASP A 1 313 ? 4.318 1.362 -23.888 1.00 74.19 313 ASP A CA 1
ATOM 2633 C C . ASP A 1 313 ? 4.774 0.092 -24.617 1.00 74.19 313 ASP A C 1
ATOM 2635 O O . ASP A 1 313 ? 5.830 0.091 -25.249 1.00 74.19 313 ASP A O 1
ATOM 2639 N N . LEU A 1 314 ? 3.952 -0.961 -24.599 1.00 78.69 314 LEU A N 1
ATOM 2640 C CA . LEU A 1 314 ? 4.177 -2.175 -25.380 1.00 78.69 314 LEU A CA 1
ATOM 2641 C C . LEU A 1 314 ? 4.029 -1.945 -26.891 1.00 78.69 314 LEU A C 1
ATOM 2643 O O . LEU A 1 314 ? 4.842 -2.454 -27.660 1.00 78.69 314 LEU A O 1
ATOM 2647 N N . ASP A 1 315 ? 3.030 -1.178 -27.330 1.00 79.69 315 ASP A N 1
ATOM 2648 C CA . ASP A 1 315 ? 2.746 -0.912 -28.749 1.00 79.69 315 ASP A CA 1
ATOM 2649 C C . ASP A 1 315 ? 3.875 -0.122 -29.432 1.00 79.69 315 ASP A C 1
ATOM 2651 O O . ASP A 1 315 ? 4.189 -0.360 -30.599 1.00 79.69 315 ASP A O 1
ATOM 2655 N N . ARG A 1 316 ? 4.588 0.732 -28.679 1.00 70.06 316 ARG A N 1
ATOM 2656 C CA . ARG A 1 316 ? 5.789 1.444 -29.162 1.00 70.06 316 ARG A CA 1
ATOM 2657 C C . ARG A 1 316 ? 6.866 0.508 -29.705 1.00 70.06 316 ARG A C 1
ATOM 2659 O O . ARG A 1 316 ? 7.557 0.885 -30.646 1.00 70.06 316 ARG A O 1
ATOM 2666 N N . SER A 1 317 ? 6.967 -0.715 -29.173 1.00 70.38 317 SER A N 1
ATOM 2667 C CA . SER A 1 317 ? 7.937 -1.713 -29.643 1.00 70.38 317 SER A CA 1
ATOM 2668 C C . SER A 1 317 ? 7.709 -2.173 -31.080 1.00 70.38 317 SER A C 1
ATOM 2670 O O . SER A 1 317 ? 8.627 -2.720 -31.682 1.00 70.38 317 SER A O 1
ATOM 2672 N N . LYS A 1 318 ? 6.497 -1.988 -31.632 1.00 78.81 318 LYS A N 1
ATOM 2673 C CA . LYS A 1 318 ? 6.073 -2.520 -32.941 1.00 78.81 318 LYS A CA 1
ATOM 2674 C C . LYS A 1 318 ? 6.276 -4.041 -33.092 1.00 78.81 318 LYS A C 1
ATOM 2676 O O . LYS A 1 318 ? 6.203 -4.571 -34.198 1.00 78.81 318 LYS A O 1
ATOM 2681 N N . VAL A 1 319 ? 6.500 -4.752 -31.982 1.00 83.25 319 VAL A N 1
ATOM 2682 C CA . VAL A 1 319 ? 6.709 -6.209 -31.930 1.00 83.25 319 VAL A CA 1
ATOM 2683 C C . VAL A 1 319 ? 5.395 -6.973 -32.097 1.00 83.25 319 VAL A C 1
ATOM 2685 O O . VAL A 1 319 ? 5.380 -8.082 -32.648 1.00 83.25 319 VAL A O 1
ATOM 2688 N N . PHE A 1 320 ? 4.303 -6.378 -31.618 1.00 88.62 320 PHE A N 1
ATOM 2689 C CA . PHE A 1 320 ? 2.993 -7.006 -31.523 1.00 88.62 320 PHE A CA 1
ATOM 2690 C C . PHE A 1 320 ? 2.046 -6.485 -32.605 1.00 88.62 320 PHE A C 1
ATOM 2692 O O . PHE A 1 320 ? 1.916 -5.281 -32.800 1.00 88.62 320 PHE A O 1
ATOM 2699 N N . ASN A 1 321 ? 1.328 -7.395 -33.260 1.00 89.38 321 ASN A N 1
ATOM 2700 C CA . ASN A 1 321 ? 0.202 -7.061 -34.135 1.00 89.38 321 ASN A CA 1
ATOM 2701 C C . ASN A 1 321 ? -1.012 -6.609 -33.303 1.00 89.38 321 ASN A C 1
ATOM 2703 O O . ASN A 1 321 ? -1.805 -5.766 -33.727 1.00 89.38 321 ASN A O 1
ATOM 2707 N N . LYS A 1 322 ? -1.173 -7.189 -32.106 1.00 93.50 322 LYS A N 1
ATOM 2708 C CA . LYS A 1 322 ? -2.283 -6.904 -31.197 1.00 93.50 322 LYS A CA 1
ATOM 2709 C C . LYS A 1 322 ? -1.911 -7.184 -29.743 1.00 93.50 322 LYS A C 1
ATOM 2711 O O . LYS A 1 322 ? -1.181 -8.129 -29.453 1.00 93.50 322 LYS A O 1
ATOM 2716 N N . LEU A 1 323 ? -2.476 -6.383 -28.842 1.00 94.81 323 LEU A N 1
ATOM 2717 C CA . LEU A 1 323 ? -2.400 -6.543 -27.389 1.00 94.81 323 LEU A CA 1
ATOM 2718 C C . LEU A 1 323 ? -3.811 -6.614 -26.805 1.00 94.81 323 LEU A C 1
ATOM 2720 O O . LEU A 1 323 ? -4.677 -5.799 -27.155 1.00 94.81 323 LEU A O 1
ATOM 2724 N N . VAL A 1 324 ? -4.040 -7.589 -25.930 1.00 95.94 324 VAL A N 1
ATOM 2725 C CA . VAL A 1 324 ? -5.338 -7.858 -25.306 1.00 95.94 324 VAL A CA 1
ATOM 2726 C C . VAL A 1 324 ? -5.140 -8.200 -23.833 1.00 95.94 324 VAL A C 1
ATOM 2728 O O . VAL A 1 324 ? -4.287 -9.005 -23.483 1.00 95.94 324 VAL A O 1
ATOM 2731 N N . TYR A 1 325 ? -5.945 -7.597 -22.968 1.00 96.44 325 TYR A N 1
ATOM 2732 C CA . TYR A 1 325 ? -6.096 -7.993 -21.574 1.00 96.44 325 TYR A CA 1
ATOM 2733 C C . TYR A 1 325 ? -7.383 -8.797 -21.449 1.00 96.44 325 TYR A C 1
ATOM 2735 O O . TYR A 1 325 ? -8.432 -8.336 -21.892 1.00 96.44 325 TYR A O 1
ATOM 2743 N N . LEU A 1 326 ? -7.315 -9.982 -20.867 1.00 94.69 326 LEU A N 1
ATOM 2744 C CA . LEU A 1 326 ? -8.450 -10.871 -20.684 1.00 94.69 326 LEU A CA 1
ATOM 2745 C C . LEU A 1 326 ? -8.804 -10.921 -19.202 1.00 94.69 326 LEU A C 1
ATOM 2747 O O . LEU A 1 326 ? -7.937 -11.187 -18.375 1.00 94.69 326 LEU A O 1
ATOM 2751 N N . LYS A 1 327 ? -10.078 -10.696 -18.881 1.00 93.06 327 LYS A N 1
ATOM 2752 C CA . LYS A 1 327 ? -10.645 -10.861 -17.542 1.00 93.06 327 LYS A CA 1
ATOM 2753 C C . LYS A 1 327 ? -11.737 -11.920 -17.563 1.00 93.06 327 LYS A C 1
ATOM 2755 O O . LYS A 1 327 ? -12.569 -11.931 -18.469 1.00 93.06 327 LYS A O 1
ATOM 2760 N N . ILE A 1 328 ? -11.760 -12.774 -16.546 1.00 87.06 328 ILE A N 1
ATOM 2761 C CA . ILE A 1 328 ? -12.860 -13.710 -16.309 1.00 87.06 328 ILE A CA 1
ATOM 2762 C C . ILE A 1 328 ? -13.704 -13.176 -15.156 1.00 87.06 328 ILE A C 1
ATOM 2764 O O . ILE A 1 328 ? -13.260 -13.145 -14.010 1.00 87.06 328 ILE A O 1
ATOM 2768 N N . ILE A 1 329 ? -14.938 -12.772 -15.453 1.00 84.25 329 ILE A N 1
ATOM 2769 C CA . ILE A 1 329 ? -15.893 -12.257 -14.466 1.00 84.25 329 ILE A CA 1
ATOM 2770 C C . ILE A 1 329 ? -17.145 -13.125 -14.523 1.00 84.25 329 ILE A C 1
ATOM 2772 O O . ILE A 1 329 ? -17.810 -13.195 -15.554 1.00 84.25 329 ILE A O 1
ATOM 2776 N N . ASN A 1 330 ? -17.482 -13.804 -13.422 1.00 78.19 330 ASN A N 1
ATOM 2777 C CA . ASN A 1 330 ? -18.653 -14.692 -13.337 1.00 78.19 330 ASN A CA 1
ATOM 2778 C C . ASN A 1 330 ? -18.715 -15.725 -14.485 1.00 78.19 330 ASN A C 1
ATOM 2780 O O . ASN A 1 330 ? -19.762 -15.906 -15.105 1.00 78.19 330 ASN A O 1
ATOM 2784 N N . ALA A 1 331 ? -17.576 -16.358 -14.795 1.00 75.44 331 ALA A N 1
ATOM 2785 C CA . ALA A 1 331 ? -17.397 -17.292 -15.915 1.00 75.44 331 ALA A CA 1
ATOM 2786 C C . ALA A 1 331 ? -17.618 -16.701 -17.328 1.00 75.44 331 ALA A C 1
ATOM 2788 O O . ALA A 1 331 ? -17.674 -17.451 -18.301 1.00 75.44 331 ALA A O 1
ATOM 2789 N N . LYS A 1 332 ? -17.705 -15.371 -17.469 1.00 82.69 332 LYS A N 1
ATOM 2790 C CA . LYS A 1 332 ? -17.695 -14.675 -18.764 1.00 82.69 332 LYS A CA 1
ATOM 2791 C C . LYS A 1 332 ? -16.316 -14.108 -19.062 1.00 82.69 332 LYS A C 1
ATOM 2793 O O . LYS A 1 332 ? -15.640 -13.621 -18.160 1.00 82.69 332 LYS A O 1
ATOM 2798 N N . VAL A 1 333 ? -15.934 -14.139 -20.336 1.00 88.31 333 VAL A N 1
ATOM 2799 C CA . VAL A 1 333 ? -14.656 -13.606 -20.811 1.00 88.31 333 VAL A CA 1
ATOM 2800 C C . VAL A 1 333 ? -14.853 -12.186 -21.330 1.00 88.31 333 VAL A C 1
ATOM 2802 O O . VAL A 1 333 ? -15.528 -11.954 -22.335 1.00 88.31 333 VAL A O 1
ATOM 2805 N N . GLU A 1 334 ? -14.233 -11.230 -20.651 1.00 92.06 334 GLU A N 1
ATOM 2806 C CA . GLU A 1 334 ? -14.149 -9.837 -21.071 1.00 92.06 334 GLU A CA 1
ATOM 2807 C C . GLU A 1 334 ? -12.753 -9.543 -21.618 1.00 92.06 334 GLU A C 1
ATOM 2809 O O . GLU A 1 334 ? -11.738 -9.832 -20.986 1.00 92.06 334 GLU A O 1
ATOM 2814 N N . LEU A 1 335 ? -12.691 -8.958 -22.812 1.00 92.50 335 LEU A N 1
ATOM 2815 C CA . LEU A 1 335 ? -11.455 -8.610 -23.498 1.00 92.50 335 LEU A CA 1
ATOM 2816 C C . LEU A 1 335 ? -11.315 -7.091 -23.579 1.00 92.50 335 LEU A C 1
ATOM 2818 O O . LEU A 1 335 ? -12.141 -6.407 -24.184 1.00 92.50 335 LEU A O 1
ATOM 2822 N N . LEU A 1 336 ? -10.224 -6.566 -23.033 1.00 94.06 336 LEU A N 1
ATOM 2823 C CA . LEU A 1 336 ? -9.792 -5.187 -23.213 1.00 94.06 336 LEU A CA 1
ATOM 2824 C C . LEU A 1 336 ? -8.680 -5.169 -24.260 1.00 94.06 336 LEU A C 1
ATOM 2826 O O . LEU A 1 336 ? -7.552 -5.569 -23.985 1.00 94.06 336 LEU A O 1
ATOM 2830 N N . HIS A 1 337 ? -8.969 -4.720 -25.474 1.00 93.25 337 HIS A N 1
ATOM 2831 C CA . HIS A 1 337 ? -8.000 -4.751 -26.564 1.00 93.25 337 HIS A CA 1
ATOM 2832 C C . HIS A 1 337 ? -7.485 -3.359 -26.922 1.00 93.25 337 HIS A C 1
ATOM 2834 O O . HIS A 1 337 ? -8.231 -2.376 -26.957 1.00 93.25 337 HIS A O 1
ATOM 2840 N N . PHE A 1 338 ? -6.200 -3.276 -27.256 1.00 93.19 338 PHE A N 1
ATOM 2841 C CA . PHE A 1 338 ? -5.572 -2.019 -27.645 1.00 93.19 338 PHE A CA 1
ATOM 2842 C C . PHE A 1 338 ? -5.858 -1.676 -29.110 1.00 93.19 338 PHE A C 1
ATOM 2844 O O . PHE A 1 338 ? -5.795 -2.538 -29.992 1.00 93.19 338 PHE A O 1
ATOM 2851 N N . SER A 1 339 ? -6.220 -0.426 -29.393 1.00 87.31 339 SER A N 1
ATOM 2852 C CA . SER A 1 339 ? -6.374 0.084 -30.758 1.00 87.31 339 SER A CA 1
ATOM 2853 C C . SER A 1 339 ? -6.313 1.608 -30.769 1.00 87.31 339 SER A C 1
ATOM 2855 O O . SER A 1 339 ? -7.088 2.250 -30.066 1.00 87.31 339 SER A O 1
ATOM 2857 N N . LYS A 1 340 ? -5.448 2.199 -31.605 1.00 82.50 340 LYS A N 1
ATOM 2858 C CA . LYS A 1 340 ? -5.328 3.663 -31.777 1.00 82.50 340 LYS A CA 1
ATOM 2859 C C . LYS A 1 340 ? -5.197 4.423 -30.442 1.00 82.50 340 LYS A C 1
ATOM 2861 O O . LYS A 1 340 ? -5.912 5.394 -30.214 1.00 82.50 340 LYS A O 1
ATOM 2866 N N . ASN A 1 341 ? -4.321 3.967 -29.542 1.00 76.06 341 ASN A N 1
ATOM 2867 C CA . ASN A 1 341 ? -4.117 4.546 -28.200 1.00 76.06 341 ASN A CA 1
ATOM 2868 C C . ASN A 1 341 ? -5.329 4.492 -27.249 1.00 76.06 341 ASN A C 1
ATOM 2870 O O . ASN A 1 341 ? -5.330 5.117 -26.180 1.00 76.06 341 ASN A O 1
ATOM 2874 N N . LEU A 1 342 ? -6.354 3.720 -27.608 1.00 79.81 342 LEU A N 1
ATOM 2875 C CA . LEU A 1 342 ? -7.527 3.459 -26.789 1.00 79.81 342 LEU A CA 1
ATOM 2876 C C . LEU A 1 342 ? -7.544 1.996 -26.351 1.00 79.81 342 LEU A C 1
ATOM 2878 O O . LEU A 1 342 ? -7.126 1.097 -27.081 1.00 79.81 342 LEU A O 1
ATOM 2882 N N . LEU A 1 343 ? -8.065 1.778 -25.147 1.00 90.12 343 LEU A N 1
ATOM 2883 C CA . LEU A 1 343 ? -8.393 0.453 -24.643 1.00 90.12 343 LEU A CA 1
ATOM 2884 C C . LEU A 1 343 ? -9.895 0.244 -24.844 1.00 90.12 343 LEU A C 1
ATOM 2886 O O . LEU A 1 343 ? -10.684 0.998 -24.271 1.00 90.12 343 LEU A O 1
ATOM 2890 N N . LEU A 1 344 ? -10.274 -0.707 -25.693 1.00 91.12 344 LEU A N 1
ATOM 2891 C CA . LEU A 1 344 ? -11.659 -0.982 -26.081 1.00 91.12 344 LEU A CA 1
ATOM 2892 C C . LEU A 1 344 ? -12.130 -2.296 -25.460 1.00 91.12 344 LEU A C 1
ATOM 2894 O O . LEU A 1 344 ? -11.348 -3.234 -25.356 1.00 91.12 344 LEU A O 1
ATOM 2898 N N . GLU A 1 345 ? -13.395 -2.351 -25.060 1.00 90.50 345 GLU A N 1
ATOM 2899 C CA . GLU A 1 345 ? -13.978 -3.482 -24.333 1.00 90.50 345 GLU A CA 1
ATOM 2900 C C . GLU A 1 345 ? -14.808 -4.341 -25.293 1.00 90.50 345 GLU A C 1
ATOM 2902 O O . GLU A 1 345 ? -15.553 -3.813 -26.123 1.00 90.50 345 GLU A O 1
ATOM 2907 N N . LYS A 1 346 ? -14.670 -5.662 -25.196 1.00 90.50 346 LYS A N 1
ATOM 2908 C CA . LYS A 1 346 ? -15.441 -6.631 -25.973 1.00 90.50 346 LYS A CA 1
ATOM 2909 C C . LYS A 1 346 ? -15.668 -7.893 -25.148 1.00 90.50 346 LYS A C 1
ATOM 2911 O O . LYS A 1 346 ? -14.714 -8.485 -24.661 1.00 90.50 346 LYS A O 1
ATOM 2916 N N . THR A 1 347 ? -16.910 -8.339 -25.032 1.00 86.38 347 THR A N 1
ATOM 2917 C CA . THR A 1 347 ? -17.233 -9.665 -24.494 1.00 86.38 347 THR A CA 1
ATOM 2918 C C . THR A 1 347 ? -16.981 -10.742 -25.546 1.00 86.38 347 THR A C 1
ATOM 2920 O O . THR A 1 347 ? -17.275 -10.551 -26.729 1.00 86.38 347 THR A O 1
ATOM 2923 N N . TYR A 1 348 ? -16.404 -11.864 -25.120 1.00 84.06 348 TYR A N 1
ATOM 2924 C CA . TYR A 1 348 ? -16.143 -13.024 -25.967 1.00 84.06 348 TYR A CA 1
ATOM 2925 C C . TYR A 1 348 ? -16.984 -14.206 -25.487 1.00 84.06 348 TYR A C 1
ATOM 2927 O O . TYR A 1 348 ? -16.863 -14.630 -24.339 1.00 84.06 348 TYR A O 1
ATOM 2935 N N . GLU A 1 349 ? -17.856 -14.701 -26.361 1.00 79.81 349 GLU A N 1
ATOM 2936 C CA . GLU A 1 349 ? -18.832 -15.753 -26.038 1.00 79.81 349 GLU A CA 1
AT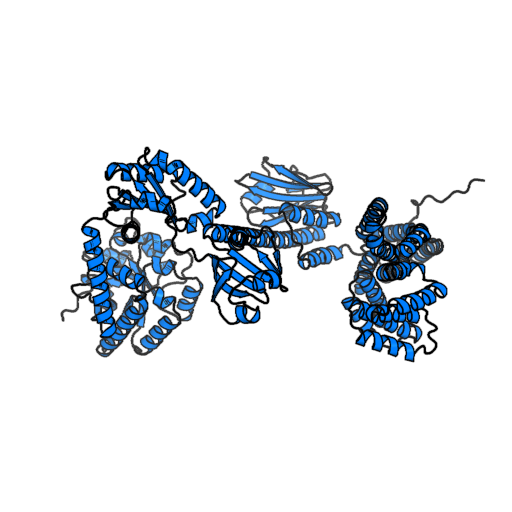OM 2937 C C . GLU A 1 349 ? -18.597 -17.047 -26.836 1.00 79.81 349 GLU A C 1
ATOM 2939 O O . GLU A 1 349 ? -19.177 -18.082 -26.511 1.00 79.81 349 GLU A O 1
ATOM 2944 N N . ASP A 1 350 ? -17.728 -17.012 -27.850 1.00 81.19 350 ASP A N 1
ATOM 2945 C CA . ASP A 1 350 ? -17.452 -18.164 -28.706 1.00 81.19 350 ASP A CA 1
ATOM 2946 C C . ASP A 1 350 ? -16.530 -19.179 -28.013 1.00 81.19 350 ASP A C 1
ATOM 2948 O O . ASP A 1 350 ? -15.596 -18.826 -27.290 1.00 81.19 350 ASP A O 1
ATOM 2952 N N . TYR A 1 351 ? -16.746 -20.469 -28.272 1.00 79.94 351 TYR A N 1
ATOM 2953 C CA . TYR A 1 351 ? -15.834 -21.511 -27.802 1.00 79.94 351 TYR A CA 1
ATOM 2954 C C . TYR A 1 351 ? -14.531 -21.490 -28.611 1.00 79.94 351 TYR A C 1
ATOM 2956 O O . TYR A 1 351 ? -14.552 -21.552 -29.840 1.00 79.94 351 TYR A O 1
ATOM 2964 N N . HIS A 1 352 ? -13.388 -21.455 -27.926 1.00 87.44 352 HIS A N 1
ATOM 2965 C CA . HIS A 1 352 ? -12.075 -21.650 -28.537 1.00 87.44 352 HIS A CA 1
ATOM 2966 C C . HIS A 1 352 ? -11.137 -22.361 -27.558 1.00 87.44 352 HIS A C 1
ATOM 2968 O O . HIS A 1 352 ? -11.185 -22.083 -26.360 1.00 87.44 352 HIS A O 1
ATOM 2974 N N . LEU A 1 353 ? -10.248 -23.220 -28.072 1.00 85.38 353 LEU A N 1
ATOM 2975 C CA . LEU A 1 353 ? -9.316 -24.025 -27.269 1.00 85.38 353 LEU A CA 1
ATOM 2976 C C . LEU A 1 353 ? -8.517 -23.171 -26.272 1.00 85.38 353 LEU A C 1
ATOM 2978 O O . LEU A 1 353 ? -8.484 -23.478 -25.094 1.00 85.38 353 LEU A O 1
ATOM 2982 N N . ILE A 1 354 ? -7.963 -22.042 -26.725 1.00 87.50 354 ILE A N 1
ATOM 2983 C CA . ILE A 1 354 ? -7.209 -21.106 -25.868 1.00 87.50 354 ILE A CA 1
ATOM 2984 C C . ILE A 1 354 ? -8.038 -20.628 -24.662 1.00 87.50 354 ILE A C 1
ATOM 2986 O O . ILE A 1 354 ? -7.507 -20.513 -23.565 1.00 87.50 354 ILE A O 1
ATOM 2990 N N . ILE A 1 355 ? -9.330 -20.338 -24.850 1.00 88.38 355 ILE A N 1
ATOM 2991 C CA . ILE A 1 355 ? -10.206 -19.872 -23.765 1.00 88.38 355 ILE A CA 1
ATOM 2992 C C . ILE A 1 355 ? -10.557 -21.015 -22.819 1.00 88.38 355 ILE A C 1
ATOM 2994 O O . ILE A 1 355 ? -10.552 -20.817 -21.610 1.00 88.38 355 ILE A O 1
ATOM 2998 N N . ASP A 1 356 ? -10.834 -22.201 -23.359 1.00 86.19 356 ASP A N 1
ATOM 2999 C CA . ASP A 1 356 ? -11.112 -23.404 -22.571 1.00 86.19 356 ASP A CA 1
ATOM 3000 C C . ASP A 1 356 ? -9.905 -23.787 -21.699 1.00 86.19 356 ASP A C 1
ATOM 3002 O O . ASP A 1 356 ? -10.055 -24.033 -20.503 1.00 86.19 356 ASP A O 1
ATOM 3006 N N . ASP A 1 357 ? -8.698 -23.730 -22.267 1.00 88.25 357 ASP A N 1
ATOM 3007 C CA . ASP A 1 357 ? -7.450 -23.971 -21.545 1.00 88.25 357 ASP A CA 1
ATOM 3008 C C . ASP A 1 357 ? -7.234 -22.917 -20.435 1.00 88.25 357 ASP A C 1
ATOM 3010 O O . ASP A 1 357 ? -6.857 -23.261 -19.315 1.00 88.25 357 ASP A O 1
ATOM 3014 N N . ILE A 1 358 ? -7.528 -21.633 -20.700 1.00 88.38 358 ILE A N 1
ATOM 3015 C CA . ILE A 1 358 ? -7.452 -20.554 -19.694 1.00 88.38 358 ILE A CA 1
ATOM 3016 C C . ILE A 1 358 ? -8.479 -20.764 -18.568 1.00 88.38 358 ILE A C 1
ATOM 3018 O O . ILE A 1 358 ? -8.135 -20.614 -17.398 1.00 88.38 358 ILE A O 1
ATOM 3022 N N . LEU A 1 359 ? -9.725 -21.131 -18.891 1.00 86.06 359 LEU A N 1
ATOM 3023 C CA . LEU A 1 359 ? -10.788 -21.365 -17.902 1.00 86.06 359 LEU A CA 1
ATOM 3024 C C . LEU A 1 359 ? -10.501 -22.575 -16.997 1.00 86.06 359 LEU A C 1
ATOM 3026 O O . LEU A 1 359 ? -10.954 -22.598 -15.854 1.00 86.06 359 LEU A O 1
ATOM 3030 N N . LYS A 1 360 ? -9.751 -23.567 -17.494 1.00 84.44 360 LYS A N 1
ATOM 3031 C CA . LYS A 1 360 ? -9.314 -24.757 -16.741 1.00 84.44 360 LYS A CA 1
ATOM 3032 C C . LYS A 1 360 ? -7.973 -24.575 -16.016 1.00 84.44 360 LYS A C 1
ATOM 3034 O O . LYS A 1 360 ? -7.531 -25.512 -15.357 1.00 84.44 360 LYS A O 1
ATOM 3039 N N . ASP A 1 361 ? -7.344 -23.402 -16.135 1.00 81.44 361 ASP A N 1
ATOM 3040 C CA . ASP A 1 361 ? -5.980 -23.102 -15.658 1.00 81.44 361 ASP A CA 1
ATOM 3041 C C . ASP A 1 361 ? -4.908 -24.074 -16.223 1.00 81.44 361 ASP A C 1
ATOM 3043 O O . ASP A 1 361 ? -3.877 -24.293 -15.596 1.00 81.44 361 ASP A O 1
ATOM 3047 N N . ASP A 1 362 ? -5.133 -24.631 -17.427 1.00 86.06 362 ASP A N 1
ATOM 3048 C CA . ASP A 1 362 ? -4.234 -25.554 -18.165 1.00 86.06 362 ASP A CA 1
ATOM 3049 C C . ASP A 1 362 ? -3.701 -24.915 -19.471 1.00 86.06 362 ASP A C 1
ATOM 3051 O O . ASP A 1 362 ? -3.413 -25.571 -20.474 1.00 86.06 362 ASP A O 1
ATOM 3055 N N . TYR A 1 363 ? -3.611 -23.582 -19.495 1.00 87.19 363 TYR A N 1
ATOM 3056 C CA . TYR A 1 363 ? -3.186 -22.821 -20.669 1.00 87.19 363 TYR A CA 1
ATOM 3057 C C . TYR A 1 363 ? -1.692 -22.951 -20.960 1.00 87.19 363 TYR A C 1
ATOM 3059 O O . TYR A 1 363 ? -0.836 -23.012 -20.079 1.00 87.19 363 TYR A O 1
ATOM 3067 N N . LYS A 1 364 ? -1.365 -22.906 -22.252 1.00 87.50 364 LYS A N 1
ATOM 3068 C CA . LYS A 1 364 ? 0.013 -22.818 -22.736 1.00 87.50 364 LYS A CA 1
ATOM 3069 C C . LYS A 1 364 ? 0.451 -21.360 -22.802 1.00 87.50 364 LYS A C 1
ATOM 3071 O O . LYS A 1 364 ? -0.268 -20.512 -23.320 1.00 87.50 364 LYS A O 1
ATOM 3076 N N . ASN A 1 365 ? 1.693 -21.075 -22.419 1.00 86.50 365 ASN A N 1
ATOM 3077 C CA . ASN A 1 365 ? 2.270 -19.732 -22.564 1.00 86.50 365 ASN A CA 1
ATOM 3078 C C . ASN A 1 365 ? 2.483 -19.314 -24.033 1.00 86.50 365 ASN A C 1
ATOM 3080 O O . ASN A 1 365 ? 2.841 -18.174 -24.331 1.00 86.50 365 ASN A O 1
ATOM 3084 N N . THR A 1 366 ? 2.370 -20.243 -24.985 1.00 92.56 366 THR A N 1
ATOM 3085 C CA . THR A 1 366 ? 2.604 -19.980 -26.409 1.00 92.56 366 THR A CA 1
ATOM 3086 C C . THR A 1 366 ? 1.708 -20.863 -27.271 1.00 92.56 366 THR A C 1
ATOM 3088 O O . THR A 1 366 ? 1.800 -22.089 -27.201 1.00 92.56 366 THR A O 1
ATOM 3091 N N . TYR A 1 367 ? 0.908 -20.238 -28.133 1.00 92.19 367 TYR A N 1
ATOM 3092 C CA . TYR A 1 367 ? 0.079 -20.901 -29.135 1.00 92.19 367 TYR A CA 1
ATOM 3093 C C . TYR A 1 367 ? 0.586 -20.551 -30.543 1.00 92.19 367 TYR A C 1
ATOM 3095 O O . TYR A 1 367 ? 0.605 -19.373 -30.903 1.00 92.19 367 TYR A O 1
ATOM 3103 N N . PRO A 1 368 ? 1.040 -21.535 -31.339 1.00 90.56 368 PRO A N 1
ATOM 3104 C CA . PRO A 1 368 ? 1.399 -21.330 -32.739 1.00 90.56 368 PRO A CA 1
ATOM 3105 C C . PRO A 1 368 ? 0.149 -21.261 -33.628 1.00 90.56 368 PRO A C 1
ATOM 3107 O O . PRO A 1 368 ? -0.903 -21.785 -33.261 1.00 90.56 368 PRO A O 1
ATOM 3110 N N . ARG A 1 369 ? 0.296 -20.718 -34.844 1.00 87.50 369 ARG A N 1
ATOM 3111 C CA . ARG A 1 369 ? -0.788 -20.536 -35.835 1.00 87.50 369 ARG A CA 1
ATOM 3112 C C . ARG A 1 369 ? -1.739 -21.717 -36.005 1.00 87.50 369 ARG A C 1
ATOM 3114 O O . ARG A 1 369 ? -2.949 -21.530 -36.003 1.00 87.50 369 ARG A O 1
ATOM 3121 N N . MET A 1 370 ? -1.205 -22.935 -36.036 1.00 85.25 370 MET A N 1
ATOM 3122 C CA . MET A 1 370 ? -1.997 -24.166 -36.171 1.00 85.25 370 MET A CA 1
ATOM 3123 C C . MET A 1 370 ? -3.058 -24.370 -35.071 1.00 85.25 370 MET A C 1
ATOM 3125 O O . MET A 1 370 ? -3.994 -25.129 -35.285 1.00 85.25 370 MET A O 1
ATOM 3129 N N . LEU A 1 371 ? -2.911 -23.736 -33.901 1.00 84.75 371 LEU A N 1
ATOM 3130 C CA . LEU A 1 371 ? -3.830 -23.857 -32.759 1.00 84.75 371 LEU A CA 1
ATOM 3131 C C . LEU A 1 371 ? -4.728 -22.623 -32.558 1.00 84.75 371 LEU A C 1
ATOM 3133 O O . LEU A 1 371 ? -5.468 -22.574 -31.577 1.00 84.75 371 LEU A O 1
ATOM 3137 N N . MET A 1 372 ? -4.632 -21.618 -33.432 1.00 86.81 372 MET A N 1
ATOM 3138 C CA . MET A 1 372 ? -5.327 -20.332 -33.279 1.00 86.81 372 MET A CA 1
ATOM 3139 C C . MET A 1 372 ? -6.017 -19.840 -34.553 1.00 86.81 372 MET A C 1
ATOM 3141 O O . MET A 1 372 ? -6.584 -18.749 -34.541 1.00 86.81 372 MET A O 1
ATOM 3145 N N . ASP A 1 373 ? -5.984 -20.609 -35.645 1.00 69.62 373 ASP A N 1
ATOM 3146 C CA . ASP A 1 373 ? -6.839 -20.338 -36.801 1.00 69.62 373 ASP A CA 1
ATOM 3147 C C . ASP A 1 373 ? -8.290 -20.322 -36.299 1.00 69.62 373 ASP A C 1
ATOM 3149 O O . ASP A 1 373 ? -8.755 -21.321 -35.759 1.00 69.62 373 ASP A O 1
ATOM 3153 N N . THR A 1 374 ? -8.979 -19.184 -36.454 1.00 78.75 374 THR A N 1
ATOM 3154 C CA . THR A 1 374 ? -10.310 -18.809 -35.906 1.00 78.75 374 THR A CA 1
ATOM 3155 C C . THR A 1 374 ? -10.350 -18.072 -34.565 1.00 78.75 374 THR A C 1
ATOM 3157 O O . THR A 1 374 ? -11.413 -17.567 -34.201 1.00 78.75 374 THR A O 1
ATOM 3160 N N . PHE A 1 375 ? -9.233 -17.907 -33.856 1.00 86.00 375 PHE A N 1
ATOM 3161 C CA . PHE A 1 375 ? -9.237 -17.109 -32.632 1.00 86.00 375 PHE A CA 1
ATOM 3162 C C . PHE A 1 375 ? -9.395 -15.609 -32.916 1.00 86.00 375 PHE A C 1
ATOM 3164 O O . PHE A 1 375 ? -8.993 -15.088 -33.960 1.00 86.00 375 PHE A O 1
ATOM 3171 N N . ILE A 1 376 ? -9.984 -14.887 -31.963 1.00 87.69 376 ILE A N 1
ATOM 3172 C CA . ILE A 1 376 ? -10.260 -13.459 -32.109 1.00 87.69 376 ILE A CA 1
ATOM 3173 C C . ILE A 1 376 ? -8.975 -12.644 -32.327 1.00 87.69 376 ILE A C 1
ATOM 3175 O O . ILE A 1 376 ? -7.961 -12.879 -31.687 1.00 87.69 376 ILE A O 1
ATOM 3179 N N . PHE A 1 377 ? -9.035 -11.649 -33.217 1.00 88.44 377 PHE A N 1
ATOM 3180 C CA . PHE A 1 377 ? -7.924 -10.746 -33.563 1.00 88.44 377 PHE A CA 1
ATOM 3181 C C . PHE A 1 377 ? -6.692 -11.395 -34.222 1.00 88.44 377 PHE A C 1
ATOM 3183 O O . PHE A 1 377 ? -5.687 -10.707 -34.396 1.00 88.44 377 PHE A O 1
ATOM 3190 N N . VAL A 1 378 ? -6.767 -12.663 -34.634 1.00 87.50 378 VAL A N 1
ATOM 3191 C CA . VAL A 1 378 ? -5.742 -13.286 -35.483 1.00 87.50 378 VAL A CA 1
ATOM 3192 C C . VAL A 1 378 ? -5.884 -12.767 -36.916 1.00 87.50 378 VAL A C 1
ATOM 3194 O O . VAL A 1 378 ? -6.965 -12.830 -37.500 1.00 87.50 378 VAL A O 1
ATOM 3197 N N . ASP A 1 379 ? -4.791 -12.242 -37.471 1.00 86.88 379 ASP A N 1
ATOM 3198 C CA . ASP A 1 379 ? -4.688 -11.817 -38.870 1.00 86.88 379 ASP A CA 1
ATOM 3199 C C . ASP A 1 379 ? -3.658 -12.654 -39.648 1.00 86.88 379 ASP A C 1
ATOM 3201 O O . ASP A 1 379 ? -2.943 -13.482 -39.079 1.00 86.88 379 ASP A O 1
ATOM 3205 N N . ASP A 1 380 ? -3.541 -12.408 -40.957 1.00 84.06 380 ASP A N 1
ATOM 3206 C CA . ASP A 1 380 ? -2.622 -13.143 -41.835 1.00 84.06 380 ASP A CA 1
ATOM 3207 C C . ASP A 1 380 ? -1.148 -13.019 -41.437 1.00 84.06 380 ASP A C 1
ATOM 3209 O O . ASP A 1 380 ? -0.333 -13.860 -41.821 1.00 84.06 380 ASP A O 1
ATOM 3213 N N . THR A 1 381 ? -0.804 -11.987 -40.666 1.00 86.25 381 THR A N 1
ATOM 3214 C CA . THR A 1 381 ? 0.561 -11.703 -40.223 1.00 86.25 381 THR A CA 1
ATOM 3215 C C . THR A 1 381 ? 0.864 -12.267 -38.840 1.00 86.25 381 THR A C 1
ATOM 3217 O O . THR A 1 381 ? 1.979 -12.114 -38.350 1.00 86.25 381 THR A O 1
ATOM 3220 N N . THR A 1 382 ? -0.109 -12.893 -38.182 1.00 91.38 382 THR A N 1
ATOM 3221 C CA . THR A 1 382 ? 0.044 -13.414 -36.827 1.00 91.38 382 THR A CA 1
ATOM 3222 C C . THR A 1 382 ? 0.477 -14.877 -36.868 1.00 91.38 382 THR A C 1
ATOM 3224 O O . THR A 1 382 ? -0.247 -15.746 -37.350 1.00 91.38 382 THR A O 1
ATOM 3227 N N . ASP A 1 383 ? 1.658 -15.161 -36.320 1.00 89.94 383 ASP A N 1
ATOM 3228 C CA . ASP A 1 383 ? 2.235 -16.510 -36.281 1.00 89.94 383 ASP A CA 1
ATOM 3229 C C . ASP A 1 383 ? 2.166 -17.142 -34.885 1.00 89.94 383 ASP A C 1
ATOM 3231 O O . ASP A 1 383 ? 2.123 -18.371 -34.766 1.00 89.94 383 ASP A O 1
ATOM 3235 N N . TYR A 1 384 ? 2.119 -16.310 -33.837 1.00 92.62 384 TYR A N 1
ATOM 3236 C CA . TYR A 1 384 ? 2.083 -16.741 -32.440 1.00 92.62 384 TYR A CA 1
ATOM 3237 C C . TYR A 1 384 ? 1.181 -15.856 -31.573 1.00 92.62 384 TYR A C 1
ATOM 3239 O O . TYR A 1 384 ? 1.157 -14.635 -31.740 1.00 92.62 384 TYR A O 1
ATOM 3247 N N . ILE A 1 385 ? 0.523 -16.472 -30.588 1.00 94.94 385 ILE A N 1
ATOM 3248 C CA . ILE A 1 385 ? -0.080 -15.793 -29.435 1.00 94.94 385 ILE A CA 1
ATOM 3249 C C . ILE A 1 385 ? 0.660 -16.219 -28.174 1.00 94.94 385 ILE A C 1
ATOM 3251 O O . ILE A 1 385 ? 0.785 -17.411 -27.881 1.00 94.94 385 ILE A O 1
ATOM 3255 N N . PHE A 1 386 ? 1.122 -15.242 -27.406 1.00 95.00 386 PHE A N 1
ATOM 3256 C CA . PHE A 1 386 ? 1.635 -15.454 -26.058 1.00 95.00 386 PHE A CA 1
ATOM 3257 C C . PHE A 1 386 ? 0.540 -15.163 -25.040 1.00 95.00 386 PHE A C 1
ATOM 3259 O O . PHE A 1 386 ? -0.181 -14.176 -25.188 1.00 95.00 386 PHE A O 1
ATOM 3266 N N . VAL A 1 387 ? 0.431 -16.019 -24.025 1.00 94.88 387 VAL A N 1
ATOM 3267 C CA . VAL A 1 387 ? -0.540 -15.893 -22.931 1.00 94.88 387 VAL A CA 1
ATOM 3268 C C . VAL A 1 387 ? 0.219 -15.935 -21.618 1.00 94.88 387 VAL A C 1
ATOM 3270 O O . VAL A 1 387 ? 0.916 -16.906 -21.343 1.00 94.88 387 VAL A O 1
ATOM 3273 N N . GLU A 1 388 ? 0.087 -14.892 -20.809 1.00 95.06 388 GLU A N 1
ATOM 3274 C CA . GLU A 1 388 ? 0.739 -14.806 -19.503 1.00 95.06 388 GLU A CA 1
ATOM 3275 C C . GLU A 1 388 ? -0.261 -14.359 -18.439 1.00 95.06 388 GLU A C 1
ATOM 3277 O O . GLU A 1 388 ? -1.022 -13.410 -18.639 1.00 95.06 388 GLU A O 1
ATOM 3282 N N . LYS A 1 389 ? -0.269 -15.042 -17.294 1.00 93.19 389 LYS A N 1
ATOM 3283 C CA . LYS A 1 389 ? -1.158 -14.717 -16.172 1.00 93.19 389 LYS A CA 1
ATOM 3284 C C . LYS A 1 389 ? -0.659 -13.467 -15.455 1.00 93.19 389 LYS A C 1
ATOM 3286 O O . LYS A 1 389 ? 0.519 -13.359 -15.117 1.00 93.19 389 LYS A O 1
ATOM 3291 N N . VAL A 1 390 ? -1.564 -12.522 -15.222 1.00 93.12 390 VAL A N 1
ATOM 3292 C CA . VAL A 1 390 ? -1.277 -11.246 -14.552 1.00 93.12 390 VAL A CA 1
ATOM 3293 C C . VAL A 1 390 ? -1.741 -11.314 -13.099 1.00 93.12 390 VAL A C 1
ATOM 3295 O O . VAL A 1 390 ? -0.960 -11.043 -12.187 1.00 93.12 390 VAL A O 1
ATOM 3298 N N . GLN A 1 391 ? -2.989 -11.728 -12.875 1.00 89.75 391 GLN A N 1
ATOM 3299 C CA . GLN A 1 391 ? -3.578 -12.003 -11.561 1.00 89.75 391 GLN A CA 1
ATOM 3300 C C . GLN A 1 391 ? -4.501 -13.228 -11.660 1.00 89.75 391 GLN A C 1
ATOM 3302 O O . GLN A 1 391 ? -4.623 -13.854 -12.716 1.00 89.75 391 GLN A O 1
ATOM 3307 N N . GLU A 1 392 ? -5.129 -13.618 -10.552 1.00 84.88 392 GLU A N 1
ATOM 3308 C CA . GLU A 1 392 ? -6.179 -14.635 -10.586 1.00 84.88 392 GLU A CA 1
ATOM 3309 C C . GLU A 1 392 ? -7.300 -14.173 -11.527 1.00 84.88 392 GLU A C 1
ATOM 3311 O O . GLU A 1 392 ? -7.758 -13.039 -11.421 1.00 84.88 392 GLU A O 1
ATOM 3316 N N . ASN A 1 393 ? -7.705 -15.029 -12.472 1.00 88.75 393 ASN A N 1
ATOM 3317 C CA . ASN A 1 393 ? -8.715 -14.726 -13.494 1.00 88.75 393 ASN A CA 1
ATOM 3318 C C . ASN A 1 393 ? -8.368 -13.588 -14.480 1.00 88.75 393 ASN A C 1
ATOM 3320 O O . ASN A 1 393 ? -9.243 -13.158 -15.234 1.00 88.75 393 ASN A O 1
ATOM 3324 N N . GLU A 1 394 ? -7.112 -13.126 -14.532 1.00 93.44 394 GLU A N 1
ATOM 3325 C CA . GLU A 1 394 ? -6.685 -12.042 -15.425 1.00 93.44 394 GLU A CA 1
ATOM 3326 C C . GLU A 1 394 ? -5.393 -12.372 -16.190 1.00 93.44 394 GLU A C 1
ATOM 3328 O O . GLU A 1 394 ? -4.384 -12.774 -15.602 1.00 93.44 394 GLU A O 1
ATOM 3333 N N . PHE A 1 395 ? -5.402 -12.166 -17.510 1.00 95.12 395 PHE A N 1
ATOM 3334 C CA . PHE A 1 395 ? -4.347 -12.620 -18.422 1.00 95.12 395 PHE A CA 1
ATOM 3335 C C . PHE A 1 395 ? -3.969 -11.555 -19.457 1.00 95.12 395 PHE A C 1
ATOM 3337 O O . PHE A 1 395 ? -4.808 -10.796 -19.938 1.00 95.12 395 PHE A O 1
ATOM 3344 N N . LEU A 1 396 ? -2.697 -11.539 -19.846 1.00 95.56 396 LEU A N 1
ATOM 3345 C CA . LEU A 1 396 ? -2.158 -10.740 -20.939 1.00 95.56 396 LEU A CA 1
ATOM 3346 C C . LEU A 1 396 ? -1.974 -11.618 -22.177 1.00 95.56 396 LEU A C 1
ATOM 3348 O O . LEU A 1 396 ? -1.287 -12.637 -22.124 1.00 95.56 396 LEU A O 1
ATOM 3352 N N . LEU A 1 397 ? -2.572 -11.200 -23.290 1.00 95.56 397 LEU A N 1
ATOM 3353 C CA . LEU A 1 397 ? -2.475 -11.851 -24.589 1.00 95.56 397 LEU A CA 1
ATOM 3354 C C . LEU A 1 397 ? -1.776 -10.927 -25.594 1.00 95.56 397 LEU A C 1
ATOM 3356 O O . LEU A 1 397 ? -2.221 -9.802 -25.840 1.00 95.56 397 LEU A O 1
ATOM 3360 N N . SER A 1 398 ? -0.719 -11.438 -26.222 1.00 94.38 398 SER A N 1
ATOM 3361 C CA . SER A 1 398 ? 0.111 -10.705 -27.184 1.00 94.38 398 SER A CA 1
ATOM 3362 C C . SER A 1 398 ? 0.237 -11.471 -28.499 1.00 94.38 398 SER A C 1
ATOM 3364 O O . SER A 1 398 ? 0.636 -12.633 -28.501 1.00 94.38 398 SER A O 1
ATOM 3366 N N . TYR A 1 399 ? -0.066 -10.817 -29.620 1.00 95.19 399 TYR A N 1
ATOM 3367 C CA . TYR A 1 399 ? -0.110 -11.415 -30.961 1.00 95.19 399 TYR A CA 1
ATOM 3368 C C . TYR A 1 399 ? 1.139 -10.985 -31.738 1.00 95.19 399 TYR A C 1
ATOM 3370 O O . TYR A 1 399 ? 1.382 -9.787 -31.868 1.00 95.19 399 TYR A O 1
ATOM 3378 N N . THR A 1 400 ? 1.934 -11.925 -32.255 1.00 92.31 400 THR A N 1
ATOM 3379 C CA . THR A 1 400 ? 3.281 -11.657 -32.797 1.00 92.31 400 THR A CA 1
ATOM 3380 C C . THR A 1 400 ? 3.554 -12.406 -34.107 1.00 92.31 400 THR A C 1
ATOM 3382 O O . THR A 1 400 ? 3.016 -13.487 -34.355 1.00 92.31 400 THR A O 1
ATOM 3385 N N . ARG A 1 401 ? 4.444 -11.837 -34.933 1.00 91.31 401 ARG A N 1
ATOM 3386 C CA . ARG A 1 401 ? 5.003 -12.462 -36.147 1.00 91.31 401 ARG A CA 1
ATOM 3387 C C . ARG A 1 401 ? 6.203 -13.353 -35.835 1.00 91.31 401 ARG A C 1
ATOM 3389 O O . ARG A 1 401 ? 6.887 -13.153 -34.834 1.00 91.31 401 ARG A O 1
ATOM 3396 N N . LYS A 1 402 ? 6.537 -14.275 -36.731 1.00 84.50 402 LYS A N 1
ATOM 3397 C CA . LYS A 1 402 ? 7.650 -15.214 -36.551 1.00 84.50 402 LYS A CA 1
ATOM 3398 C C . LYS A 1 402 ? 9.000 -14.546 -36.304 1.00 84.50 402 LYS A C 1
ATOM 3400 O O . LYS A 1 402 ? 9.739 -15.011 -35.439 1.00 84.50 402 LYS A O 1
ATOM 3405 N N . ASP A 1 403 ? 9.278 -13.443 -36.990 1.00 77.88 403 ASP A N 1
ATOM 3406 C CA . ASP A 1 403 ? 10.557 -12.728 -36.887 1.00 77.88 403 ASP A CA 1
ATOM 3407 C C . ASP A 1 403 ? 10.792 -12.132 -35.489 1.00 77.88 403 ASP A C 1
ATOM 3409 O O . ASP A 1 403 ? 11.932 -11.935 -35.076 1.00 77.88 403 ASP A O 1
ATOM 3413 N N . ASN A 1 404 ? 9.718 -11.927 -34.719 1.00 81.88 404 ASN A N 1
ATOM 3414 C CA . ASN A 1 404 ? 9.766 -11.308 -33.399 1.00 81.88 404 ASN A CA 1
ATOM 3415 C C . ASN A 1 404 ? 9.537 -12.300 -32.246 1.00 81.88 404 ASN A C 1
ATOM 3417 O O . ASN A 1 404 ? 9.272 -11.869 -31.125 1.00 81.88 404 ASN A O 1
ATOM 3421 N N . PHE A 1 405 ? 9.614 -13.614 -32.484 1.00 82.38 405 PHE A N 1
ATOM 3422 C CA . PHE A 1 405 ? 9.228 -14.629 -31.496 1.00 82.38 405 PHE A CA 1
ATOM 3423 C C . PHE A 1 405 ? 9.943 -14.477 -30.141 1.00 82.38 405 PHE A C 1
ATOM 3425 O O . PHE A 1 405 ? 9.290 -14.315 -29.108 1.00 82.38 405 PHE A O 1
ATOM 3432 N N . ASP A 1 406 ? 11.280 -14.497 -30.134 1.00 74.00 406 ASP A N 1
ATOM 3433 C CA . ASP A 1 406 ? 12.066 -14.477 -28.892 1.00 74.00 406 ASP A CA 1
ATOM 3434 C C . ASP A 1 406 ? 11.905 -13.163 -28.123 1.00 74.00 406 ASP A C 1
ATOM 3436 O O . ASP A 1 406 ? 11.829 -13.155 -26.890 1.00 74.00 406 ASP A O 1
ATOM 3440 N N . LEU A 1 407 ? 11.847 -12.045 -28.850 1.00 77.06 407 LEU A N 1
ATOM 3441 C CA . LEU A 1 407 ? 11.682 -10.717 -28.274 1.00 77.06 407 LEU A CA 1
ATOM 3442 C C . LEU A 1 407 ? 10.262 -10.532 -27.721 1.00 77.06 407 LEU A C 1
ATOM 3444 O O . LEU A 1 407 ? 10.103 -10.160 -26.559 1.00 77.06 407 LEU A O 1
ATOM 3448 N N . GLY A 1 408 ? 9.239 -10.865 -28.511 1.00 82.69 408 GLY A N 1
ATOM 3449 C CA . GLY A 1 408 ? 7.832 -10.754 -28.128 1.00 82.69 408 GLY A CA 1
ATOM 3450 C C . GLY A 1 408 ? 7.473 -11.629 -26.933 1.00 82.69 408 GLY A C 1
ATOM 3451 O O . GLY A 1 408 ? 6.754 -11.174 -26.040 1.00 82.69 408 GLY A O 1
ATOM 3452 N N . LYS A 1 409 ? 8.039 -12.838 -26.839 1.00 85.62 409 LYS A N 1
ATOM 3453 C CA . LYS A 1 409 ? 7.823 -13.723 -25.690 1.00 85.62 409 LYS A CA 1
ATOM 3454 C C . LYS A 1 409 ? 8.390 -13.130 -24.401 1.00 85.62 409 LYS A C 1
ATOM 3456 O O . LYS A 1 409 ? 7.686 -13.033 -23.399 1.00 85.62 409 LYS A O 1
ATOM 3461 N N . LYS A 1 410 ? 9.654 -12.696 -24.425 1.00 82.12 410 LYS A N 1
ATOM 3462 C CA . LYS A 1 410 ? 10.325 -12.119 -23.248 1.00 82.12 410 LYS A CA 1
ATOM 3463 C C . LYS A 1 410 ? 9.675 -10.813 -22.789 1.00 82.12 410 LYS A C 1
ATOM 3465 O O . LYS A 1 410 ? 9.505 -10.620 -21.586 1.00 82.12 410 LYS A O 1
ATOM 3470 N N . ILE A 1 411 ? 9.287 -9.945 -23.728 1.00 84.38 411 ILE A N 1
ATOM 3471 C CA . ILE A 1 411 ? 8.572 -8.700 -23.420 1.00 84.38 411 ILE A CA 1
ATOM 3472 C C . ILE A 1 411 ? 7.217 -9.015 -22.777 1.00 84.38 411 ILE A C 1
ATOM 3474 O O . ILE A 1 411 ? 6.904 -8.442 -21.741 1.00 84.38 411 ILE A O 1
ATOM 3478 N N . THR A 1 412 ? 6.453 -9.970 -23.319 1.00 89.19 412 THR A N 1
ATOM 3479 C CA . THR A 1 412 ? 5.132 -10.335 -22.773 1.00 89.19 412 THR A CA 1
ATOM 3480 C C . THR A 1 412 ? 5.227 -10.829 -21.327 1.00 89.19 412 THR A C 1
ATOM 3482 O O . THR A 1 412 ? 4.484 -10.345 -20.474 1.00 89.19 412 THR A O 1
ATOM 3485 N N . ILE A 1 413 ? 6.184 -11.718 -21.026 1.00 85.94 413 ILE A N 1
ATOM 3486 C CA . ILE A 1 413 ? 6.422 -12.239 -19.666 1.00 85.94 413 ILE A CA 1
ATOM 3487 C C . ILE A 1 413 ? 6.729 -11.100 -18.688 1.00 85.94 413 ILE A C 1
ATOM 3489 O O . ILE A 1 413 ? 6.112 -10.990 -17.627 1.00 85.94 413 ILE A O 1
ATOM 3493 N N . LEU A 1 414 ? 7.675 -10.225 -19.038 1.00 82.81 414 LEU A N 1
ATOM 3494 C CA . LEU A 1 414 ? 8.051 -9.113 -18.163 1.00 82.81 414 LEU A CA 1
ATOM 3495 C C . LEU A 1 414 ? 6.912 -8.117 -17.976 1.00 82.81 414 LEU A C 1
ATOM 3497 O O . LEU A 1 414 ? 6.690 -7.642 -16.864 1.00 82.81 414 LEU A O 1
ATOM 3501 N N . SER A 1 415 ? 6.173 -7.809 -19.037 1.00 87.00 415 SER A N 1
ATOM 3502 C CA . SER A 1 415 ? 5.050 -6.884 -18.965 1.00 87.00 415 SER A CA 1
ATOM 3503 C C . SER A 1 415 ? 3.901 -7.425 -18.126 1.00 87.00 415 SER A C 1
ATOM 3505 O O . SER A 1 415 ? 3.310 -6.644 -17.385 1.00 87.00 415 SER A O 1
ATOM 3507 N N . ALA A 1 416 ? 3.626 -8.732 -18.156 1.00 90.06 416 ALA A N 1
ATOM 3508 C CA . ALA A 1 416 ? 2.651 -9.348 -17.258 1.00 90.06 416 ALA A CA 1
ATOM 3509 C C . ALA A 1 416 ? 3.062 -9.194 -15.782 1.00 90.06 416 ALA A C 1
ATOM 3511 O O . ALA A 1 416 ? 2.249 -8.773 -14.958 1.00 90.06 416 ALA A O 1
ATOM 3512 N N . LEU A 1 417 ? 4.340 -9.428 -15.456 1.00 83.69 417 LEU A N 1
ATOM 3513 C CA . LEU A 1 417 ? 4.874 -9.245 -14.099 1.00 83.69 417 LEU A CA 1
ATOM 3514 C C . LEU A 1 417 ? 4.805 -7.782 -13.630 1.00 83.69 417 LEU A C 1
ATOM 3516 O O . LEU A 1 417 ? 4.387 -7.507 -12.503 1.00 83.69 417 LEU A O 1
ATOM 3520 N N . ILE A 1 418 ? 5.189 -6.832 -14.489 1.00 83.94 418 ILE A N 1
ATOM 3521 C CA . ILE A 1 418 ? 5.137 -5.394 -14.179 1.00 83.94 418 ILE A CA 1
ATOM 3522 C C . ILE A 1 418 ? 3.689 -4.942 -13.983 1.00 83.94 418 ILE A C 1
ATOM 3524 O O . ILE A 1 418 ? 3.384 -4.251 -13.008 1.00 83.94 418 ILE A O 1
ATOM 3528 N N . LEU A 1 419 ? 2.791 -5.344 -14.886 1.00 88.88 419 LEU A N 1
ATOM 3529 C CA . LEU A 1 419 ? 1.372 -5.015 -14.814 1.00 88.88 419 LEU A CA 1
ATOM 3530 C C . LEU A 1 419 ? 0.744 -5.574 -13.533 1.00 88.88 419 LEU A C 1
ATOM 3532 O O . LEU A 1 419 ? 0.064 -4.835 -12.825 1.00 88.88 419 LEU A O 1
ATOM 3536 N N . SER A 1 420 ? 1.060 -6.822 -13.176 1.00 87.75 420 SER A N 1
ATOM 3537 C CA . SER A 1 420 ? 0.627 -7.452 -11.924 1.00 87.75 420 SER A CA 1
ATOM 3538 C C . SER A 1 420 ? 1.045 -6.635 -10.697 1.00 87.75 420 SER A C 1
ATOM 3540 O O . SER A 1 420 ? 0.220 -6.332 -9.830 1.00 87.75 420 SER A O 1
ATOM 3542 N N . GLY A 1 421 ? 2.309 -6.196 -10.657 1.00 82.06 421 GLY A N 1
ATOM 3543 C CA . GLY A 1 421 ? 2.838 -5.348 -9.589 1.00 82.06 421 GLY A CA 1
ATOM 3544 C C . GLY A 1 421 ? 2.124 -3.997 -9.480 1.00 82.06 421 GLY A C 1
ATOM 3545 O O . GLY A 1 421 ? 1.736 -3.599 -8.378 1.00 82.06 421 GLY A O 1
ATOM 3546 N N . LYS A 1 422 ? 1.897 -3.311 -10.609 1.00 83.75 422 LYS A N 1
ATOM 3547 C CA . LYS A 1 422 ? 1.189 -2.018 -10.648 1.00 83.75 422 LYS A CA 1
ATOM 3548 C C . LYS A 1 422 ? -0.273 -2.145 -10.209 1.00 83.75 422 LYS A C 1
ATOM 3550 O O . LYS A 1 422 ? -0.737 -1.341 -9.401 1.00 83.75 422 LYS A O 1
ATOM 3555 N N . LEU A 1 423 ? -0.983 -3.165 -10.692 1.00 85.56 423 LEU A N 1
ATOM 3556 C CA . LEU A 1 423 ? -2.373 -3.434 -10.311 1.00 85.56 423 LEU A CA 1
ATOM 3557 C C . LEU A 1 423 ? -2.494 -3.747 -8.816 1.00 85.56 423 LEU A C 1
ATOM 3559 O O . LEU A 1 423 ? -3.362 -3.199 -8.140 1.00 85.56 423 LEU A O 1
ATOM 3563 N N . ARG A 1 424 ? -1.569 -4.542 -8.264 1.00 80.38 424 ARG A N 1
ATOM 3564 C CA . ARG A 1 424 ? -1.531 -4.844 -6.827 1.00 80.38 424 ARG A CA 1
ATOM 3565 C C . ARG A 1 424 ? -1.292 -3.596 -5.976 1.00 80.38 424 ARG A C 1
ATOM 3567 O O . ARG A 1 424 ? -1.946 -3.420 -4.952 1.00 80.38 424 ARG A O 1
ATOM 3574 N N . GLN A 1 425 ? -0.369 -2.721 -6.379 1.00 76.94 425 GLN A N 1
ATOM 3575 C CA . GLN A 1 425 ? -0.137 -1.451 -5.680 1.00 76.94 425 GLN A CA 1
ATOM 3576 C C . GLN A 1 425 ? -1.374 -0.547 -5.715 1.00 76.94 425 GLN A C 1
ATOM 3578 O O . GLN A 1 425 ? -1.725 0.044 -4.695 1.00 76.94 425 GLN A O 1
ATOM 3583 N N . TYR A 1 426 ? -2.053 -0.472 -6.861 1.00 82.94 426 TYR A N 1
ATOM 3584 C CA . TYR A 1 426 ? -3.303 0.271 -6.994 1.00 82.94 426 TYR A CA 1
ATOM 3585 C C . TYR A 1 426 ? -4.400 -0.277 -6.073 1.00 82.94 426 TYR A C 1
ATOM 3587 O O . TYR A 1 426 ? -5.016 0.498 -5.349 1.00 82.94 426 TYR A O 1
ATOM 3595 N N . GLN A 1 427 ? -4.594 -1.599 -6.034 1.00 77.56 427 GLN A N 1
ATOM 3596 C CA . GLN A 1 427 ? -5.554 -2.249 -5.134 1.00 77.56 427 GLN A CA 1
ATOM 3597 C C . GLN A 1 427 ? -5.236 -1.962 -3.661 1.00 77.56 427 GLN A C 1
ATOM 3599 O O . GLN A 1 427 ? -6.125 -1.575 -2.907 1.00 77.56 427 GLN A O 1
ATOM 3604 N N . LEU A 1 428 ? -3.965 -2.079 -3.254 1.00 69.38 428 LEU A N 1
ATOM 3605 C CA . LEU A 1 428 ? -3.533 -1.758 -1.889 1.00 69.38 428 LEU A CA 1
ATOM 3606 C C . LEU A 1 428 ? -3.832 -0.301 -1.527 1.00 69.38 428 LEU A C 1
ATOM 3608 O O . LEU A 1 428 ? -4.367 -0.038 -0.453 1.00 69.38 428 LEU A O 1
ATOM 3612 N N . LYS A 1 429 ? -3.523 0.636 -2.427 1.00 71.44 429 LYS A N 1
ATOM 3613 C CA . LYS A 1 429 ? -3.798 2.055 -2.209 1.00 71.44 429 LYS A CA 1
ATOM 3614 C C . LYS A 1 429 ? -5.299 2.337 -2.137 1.00 71.44 429 LYS A C 1
ATOM 3616 O O . LYS A 1 429 ? -5.733 3.045 -1.240 1.00 71.44 429 LYS A O 1
ATOM 3621 N N . ASN A 1 430 ? -6.090 1.776 -3.048 1.00 72.75 430 ASN A N 1
ATOM 3622 C CA . ASN A 1 430 ? -7.535 1.981 -3.058 1.00 72.75 430 ASN A CA 1
ATOM 3623 C C . ASN A 1 430 ? -8.179 1.430 -1.776 1.00 72.75 430 ASN A C 1
ATOM 3625 O O . ASN A 1 430 ? -9.012 2.098 -1.173 1.00 72.75 430 ASN A O 1
ATOM 3629 N N . ASN A 1 431 ? -7.723 0.269 -1.296 1.00 64.56 431 ASN A N 1
ATOM 3630 C CA . ASN A 1 431 ? -8.155 -0.278 -0.011 1.00 64.56 431 ASN A CA 1
ATOM 3631 C C . ASN A 1 431 ? -7.793 0.660 1.150 1.00 64.56 431 ASN A C 1
ATOM 3633 O O . ASN A 1 431 ? -8.647 0.940 1.983 1.00 64.56 431 ASN A O 1
ATOM 3637 N N . GLN A 1 432 ? -6.575 1.210 1.173 1.00 63.94 432 GLN A N 1
ATOM 3638 C CA . GLN A 1 432 ? -6.158 2.192 2.184 1.00 63.94 432 GLN A CA 1
ATOM 3639 C C . GLN A 1 432 ? -6.978 3.489 2.127 1.00 63.94 432 GLN A C 1
ATOM 3641 O O . GLN A 1 432 ? -7.366 4.017 3.168 1.00 63.94 432 GLN A O 1
ATOM 3646 N N . ASP A 1 433 ? -7.268 4.004 0.932 1.00 62.94 433 ASP A N 1
ATOM 3647 C CA . ASP A 1 433 ? -8.084 5.207 0.745 1.00 62.94 433 ASP A CA 1
ATOM 3648 C C . ASP A 1 433 ? -9.539 4.957 1.194 1.00 62.94 433 ASP A C 1
ATOM 3650 O O . ASP A 1 433 ? -10.145 5.811 1.851 1.00 62.94 433 ASP A O 1
ATOM 3654 N N . MET A 1 434 ? -10.086 3.767 0.920 1.00 59.12 434 MET A N 1
ATOM 3655 C CA . MET A 1 434 ? -11.401 3.337 1.410 1.00 59.12 434 MET A CA 1
ATOM 3656 C C . MET A 1 434 ? -11.423 3.167 2.934 1.00 59.12 434 MET A C 1
ATOM 3658 O O . MET A 1 434 ? -12.355 3.647 3.582 1.00 59.12 434 MET A O 1
ATOM 3662 N N . GLU A 1 435 ? -10.398 2.547 3.524 1.00 53.97 435 GLU A N 1
ATOM 3663 C CA . GLU A 1 435 ? -10.230 2.431 4.978 1.00 53.97 435 GLU A CA 1
ATOM 3664 C C . GLU A 1 435 ? -10.143 3.812 5.637 1.00 53.97 435 GLU A C 1
ATOM 3666 O O . GLU A 1 435 ? -10.819 4.071 6.633 1.00 53.97 435 GLU A O 1
ATOM 3671 N N . LEU A 1 436 ? -9.376 4.737 5.053 1.00 57.81 436 LEU A N 1
ATOM 3672 C CA . LEU A 1 436 ? -9.248 6.108 5.538 1.00 57.81 436 LEU A CA 1
ATOM 3673 C C . LEU A 1 436 ? -10.581 6.862 5.457 1.00 57.81 436 LEU 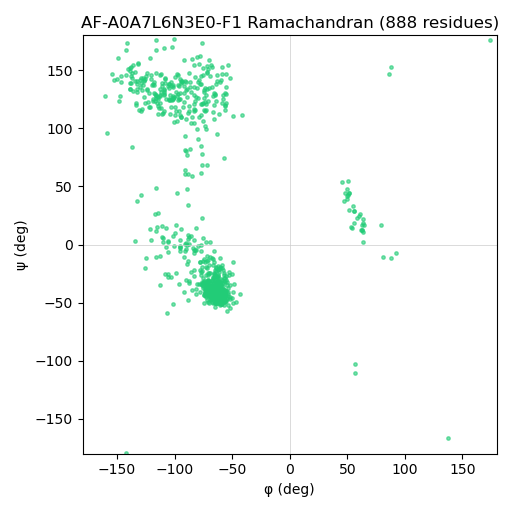A C 1
ATOM 3675 O O . LEU A 1 436 ? -10.944 7.573 6.394 1.00 57.81 436 LEU A O 1
ATOM 3679 N N . HIS A 1 437 ? -11.324 6.717 4.358 1.00 62.88 437 HIS A N 1
ATOM 3680 C CA . HIS A 1 437 ? -12.648 7.322 4.218 1.00 62.88 437 HIS A CA 1
ATOM 3681 C C . HIS A 1 437 ? -13.642 6.747 5.237 1.00 62.88 437 HIS A C 1
ATOM 3683 O O . HIS A 1 437 ? -14.401 7.497 5.859 1.00 62.88 437 HIS A O 1
ATOM 3689 N N . ALA A 1 438 ? -13.622 5.429 5.450 1.00 52.41 438 ALA A N 1
ATOM 3690 C CA . ALA A 1 438 ? -14.442 4.766 6.459 1.00 52.41 438 ALA A CA 1
ATOM 3691 C C . ALA A 1 438 ? -14.097 5.260 7.872 1.00 52.41 438 ALA A C 1
ATOM 3693 O O . ALA A 1 438 ? -14.993 5.569 8.652 1.00 52.41 438 ALA A O 1
ATOM 3694 N N . LEU A 1 439 ? -12.810 5.423 8.174 1.00 57.84 439 LEU A N 1
ATOM 3695 C CA . LEU A 1 439 ? -12.312 5.909 9.458 1.00 57.84 439 LEU A CA 1
ATOM 3696 C C . LEU A 1 439 ? -12.674 7.386 9.705 1.00 57.84 439 LEU A C 1
ATOM 3698 O O . LEU A 1 439 ? -13.079 7.739 10.811 1.00 57.84 439 LEU A O 1
ATOM 3702 N N . LYS A 1 440 ? -12.623 8.240 8.673 1.00 65.25 440 LYS A N 1
ATOM 3703 C CA . LYS A 1 440 ? -13.124 9.628 8.733 1.00 65.25 440 LYS A CA 1
ATOM 3704 C C . LYS A 1 440 ? -14.628 9.682 8.997 1.00 65.25 440 LYS A C 1
ATOM 3706 O O . LYS A 1 440 ? -15.065 10.407 9.884 1.00 65.25 440 LYS A O 1
ATOM 3711 N N . SER A 1 441 ? -15.395 8.866 8.273 1.00 62.00 441 SER A N 1
ATOM 3712 C CA . SER A 1 441 ? -16.852 8.769 8.437 1.00 62.00 441 SER A CA 1
ATOM 3713 C C . SER A 1 441 ? -17.225 8.251 9.830 1.00 62.00 441 SER A C 1
ATOM 3715 O O . SER A 1 441 ? -18.150 8.756 10.458 1.00 62.00 441 SER A O 1
ATOM 3717 N N . PHE A 1 442 ? -16.470 7.280 10.351 1.00 56.16 442 PHE A N 1
ATOM 3718 C CA . PHE A 1 442 ? -16.630 6.769 11.710 1.00 56.16 442 PHE A CA 1
ATOM 3719 C C . PHE A 1 442 ? -16.365 7.849 12.768 1.00 56.16 442 PHE A C 1
ATOM 3721 O O . PHE A 1 442 ? -17.123 7.959 13.728 1.00 56.16 442 PHE A O 1
ATOM 3728 N N . MET A 1 443 ? -15.325 8.671 12.595 1.00 67.38 443 MET A N 1
ATOM 3729 C CA . MET A 1 443 ? -15.060 9.788 13.508 1.00 67.38 443 MET A CA 1
ATOM 3730 C C . MET A 1 443 ? -16.142 10.864 13.440 1.00 67.38 443 MET A C 1
ATOM 3732 O O . MET A 1 443 ? -16.579 11.333 14.489 1.00 67.38 443 MET A O 1
ATOM 3736 N N . ASP A 1 444 ? -16.645 11.176 12.241 1.00 69.62 444 ASP A N 1
ATOM 3737 C CA . ASP A 1 444 ? -17.772 12.099 12.076 1.00 69.62 444 ASP A CA 1
ATOM 3738 C C . ASP A 1 444 ? -19.017 11.624 12.837 1.00 69.62 444 ASP A C 1
ATOM 3740 O O . ASP A 1 444 ? -19.675 12.410 13.511 1.00 69.62 444 ASP A O 1
ATOM 3744 N N . MET A 1 445 ? -19.309 10.323 12.793 1.00 61.75 445 MET A N 1
ATOM 3745 C CA . MET A 1 445 ? -20.429 9.725 13.524 1.00 61.75 445 MET A CA 1
ATOM 3746 C C . MET A 1 445 ? -20.256 9.705 15.045 1.00 61.75 445 MET A C 1
ATOM 3748 O O . MET A 1 445 ? -21.241 9.622 15.778 1.00 61.75 445 MET A O 1
ATOM 3752 N N . LYS A 1 446 ? -19.013 9.725 15.527 1.00 60.91 446 LYS A N 1
ATOM 3753 C CA . LYS A 1 446 ? -18.685 9.713 16.954 1.00 60.91 446 LYS A CA 1
ATOM 3754 C C . LYS A 1 446 ? -18.620 11.105 17.574 1.00 60.91 446 LYS A C 1
ATOM 3756 O O . LYS A 1 446 ? -18.214 11.205 18.724 1.00 60.91 446 LYS A O 1
ATOM 3761 N N . ASP A 1 447 ? -19.020 12.142 16.839 1.00 76.19 447 ASP A N 1
ATOM 3762 C CA . ASP A 1 447 ? -18.825 13.542 17.220 1.00 76.19 447 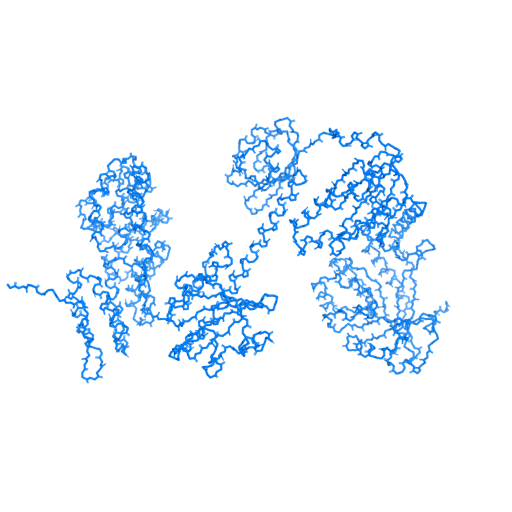ASP A CA 1
ATOM 3763 C C . ASP A 1 447 ? -17.340 13.879 17.496 1.00 76.19 447 ASP A C 1
ATOM 3765 O O . ASP A 1 447 ? -17.033 14.787 18.264 1.00 76.19 447 ASP A O 1
ATOM 3769 N N . LEU A 1 448 ? -16.402 13.175 16.844 1.00 78.50 448 LEU A N 1
ATOM 3770 C CA . LEU A 1 448 ? -14.961 13.388 16.993 1.00 78.50 448 LEU A CA 1
ATOM 3771 C C . LEU A 1 448 ? -14.388 14.124 15.782 1.00 78.50 448 LEU A C 1
ATOM 3773 O O . LEU A 1 448 ? -14.506 13.680 14.641 1.00 78.50 448 LEU A O 1
ATOM 3777 N N . GLY A 1 449 ? -13.705 15.235 16.022 1.00 84.06 449 GLY A N 1
ATOM 3778 C CA . GLY A 1 449 ? -12.926 15.948 15.023 1.00 84.06 449 GLY A CA 1
ATOM 3779 C C . GLY A 1 449 ? -11.516 15.382 14.890 1.00 84.06 449 GLY A C 1
ATOM 3780 O O . GLY A 1 449 ? -10.811 15.232 15.879 1.00 84.06 449 GLY A O 1
ATOM 3781 N N . LEU A 1 450 ? -11.065 15.112 13.669 1.00 86.12 450 LEU A N 1
ATOM 3782 C CA . LEU A 1 450 ? -9.683 14.760 13.369 1.00 86.12 450 LEU A CA 1
ATOM 3783 C C . LEU A 1 450 ? -8.982 15.915 12.656 1.00 86.12 450 LEU A C 1
ATOM 3785 O O . LEU A 1 450 ? -9.408 16.364 11.588 1.00 86.12 450 LEU A O 1
ATOM 3789 N N . VAL A 1 451 ? -7.859 16.355 13.213 1.00 88.12 451 VAL A N 1
ATOM 3790 C CA . VAL A 1 451 ? -7.037 17.433 12.664 1.00 88.12 451 VAL A CA 1
ATOM 3791 C C . VAL A 1 451 ? -5.594 16.978 12.538 1.00 88.12 451 VAL A C 1
ATOM 3793 O O . VAL A 1 451 ? -5.071 16.262 13.385 1.00 88.12 451 VAL A O 1
ATOM 3796 N N . LYS A 1 452 ? -4.926 17.422 11.482 1.00 88.88 452 LYS A N 1
ATOM 3797 C CA . LYS A 1 452 ? -3.491 17.246 11.281 1.00 88.88 452 LYS A CA 1
ATOM 3798 C C . LYS A 1 452 ? -2.807 18.601 11.270 1.00 88.88 452 LYS A C 1
ATOM 3800 O O . LYS A 1 452 ? -3.179 19.463 10.488 1.00 88.88 452 LYS A O 1
ATOM 3805 N N . ILE A 1 453 ? -1.775 18.775 12.079 1.00 85.88 453 ILE A N 1
ATOM 3806 C CA . ILE A 1 453 ? -0.902 19.939 12.060 1.00 85.88 453 ILE A CA 1
ATOM 3807 C C . ILE A 1 453 ? 0.362 19.591 11.288 1.00 85.88 453 ILE A C 1
ATOM 3809 O O . ILE A 1 453 ? 1.136 18.721 11.690 1.00 85.88 453 ILE A O 1
ATOM 3813 N N . LYS A 1 454 ? 0.579 20.310 10.188 1.00 84.44 454 LYS A N 1
ATOM 3814 C CA . LYS A 1 454 ? 1.780 20.213 9.360 1.00 84.44 454 LYS A CA 1
ATOM 3815 C C . LYS A 1 454 ? 2.219 21.607 8.942 1.00 84.44 454 LYS A C 1
ATOM 3817 O O . LYS A 1 454 ? 1.388 22.405 8.526 1.00 84.44 454 LYS A O 1
ATOM 3822 N N . ASN A 1 455 ? 3.512 21.913 9.050 1.00 80.19 455 ASN A N 1
ATOM 3823 C CA . ASN A 1 455 ? 4.072 23.219 8.672 1.00 80.19 455 ASN A CA 1
ATOM 3824 C C . ASN A 1 455 ? 3.316 24.420 9.287 1.00 80.19 455 ASN A C 1
ATOM 3826 O O . ASN A 1 455 ? 3.068 25.409 8.605 1.00 80.19 455 ASN A O 1
ATOM 3830 N N . HIS A 1 456 ? 2.944 24.335 10.571 1.00 80.25 456 HIS A N 1
ATOM 3831 C CA . HIS A 1 456 ? 2.147 25.347 11.289 1.00 80.25 456 HIS A CA 1
ATOM 3832 C C . HIS A 1 456 ? 0.717 25.558 10.751 1.00 80.25 456 HIS A C 1
ATOM 3834 O O . HIS A 1 456 ? 0.079 26.566 11.058 1.00 80.25 456 HIS A O 1
ATOM 3840 N N . GLN A 1 457 ? 0.182 24.611 9.978 1.00 85.44 457 GLN A N 1
ATOM 3841 C CA . GLN A 1 457 ? -1.185 24.643 9.461 1.00 85.44 457 GLN A CA 1
ATOM 3842 C C . GLN A 1 457 ? -1.995 23.477 10.020 1.00 85.44 457 GLN A C 1
ATOM 3844 O O . GLN A 1 457 ? -1.555 22.333 9.951 1.00 85.44 457 GLN A O 1
ATOM 3849 N N . MET A 1 458 ? -3.172 23.777 10.571 1.00 86.62 458 MET A N 1
ATOM 3850 C CA . MET A 1 458 ? -4.199 22.808 10.947 1.00 86.62 458 MET A CA 1
ATOM 3851 C C . MET A 1 458 ? -5.023 22.448 9.716 1.00 86.62 458 MET A C 1
ATOM 3853 O O . MET A 1 458 ? -5.713 23.295 9.160 1.00 86.62 458 MET A O 1
ATOM 3857 N N . ILE A 1 459 ? -4.948 21.187 9.313 1.00 85.69 459 ILE A N 1
ATOM 3858 C CA . ILE A 1 459 ? -5.691 20.569 8.220 1.00 85.69 459 ILE A CA 1
ATOM 3859 C C . ILE A 1 459 ? -6.814 19.735 8.840 1.00 85.69 459 ILE A C 1
ATOM 3861 O O . ILE A 1 459 ? -6.544 18.782 9.576 1.00 85.69 459 ILE A O 1
ATOM 3865 N N . PHE A 1 460 ? -8.064 20.067 8.538 1.00 85.25 460 PHE A N 1
ATOM 3866 C CA . PHE A 1 460 ? -9.237 19.358 9.048 1.00 85.25 460 PHE A CA 1
ATOM 3867 C C . PHE A 1 460 ? -9.498 18.124 8.187 1.00 85.25 460 PHE A C 1
ATOM 3869 O O . PHE A 1 460 ? -9.765 18.225 6.992 1.00 85.25 460 PHE A O 1
ATOM 3876 N N . LEU A 1 461 ? -9.366 16.938 8.782 1.00 80.62 461 LEU A N 1
ATOM 3877 C CA . LEU A 1 461 ? -9.385 15.675 8.044 1.00 80.62 461 LEU A CA 1
ATOM 3878 C C . LEU A 1 461 ? -10.792 15.084 7.885 1.00 80.62 461 LEU A C 1
ATOM 3880 O O . LEU A 1 461 ? -10.969 14.217 7.025 1.00 80.62 461 LEU A O 1
ATOM 3884 N N . ASN A 1 462 ? -11.765 15.545 8.672 1.00 81.50 462 ASN A N 1
ATOM 3885 C CA . ASN A 1 462 ? -13.169 15.139 8.619 1.00 81.50 462 ASN A CA 1
ATOM 3886 C C . ASN A 1 462 ? -14.123 16.330 8.863 1.00 81.50 462 ASN A C 1
ATOM 3888 O O . ASN A 1 462 ? -13.694 17.416 9.262 1.00 81.50 462 ASN A O 1
ATOM 3892 N N . GLN A 1 463 ? -15.418 16.148 8.586 1.00 82.75 463 GLN A N 1
ATOM 3893 C CA . GLN A 1 463 ? -16.410 17.233 8.659 1.00 82.75 463 GLN A CA 1
ATOM 3894 C C . GLN A 1 463 ? -16.707 17.656 10.097 1.00 82.75 463 GLN A C 1
ATOM 3896 O O . GLN A 1 463 ? -17.001 18.819 10.364 1.00 82.75 463 GLN A O 1
ATOM 3901 N N . GLN A 1 464 ? -16.605 16.734 11.044 1.00 85.31 464 GLN A N 1
ATOM 3902 C CA . GLN A 1 464 ? -16.880 17.019 12.439 1.00 85.31 464 GLN A CA 1
ATOM 3903 C C . GLN A 1 464 ? -15.825 17.935 13.063 1.00 85.31 464 GLN A C 1
ATOM 3905 O O . GLN A 1 464 ? -16.184 18.802 13.851 1.00 85.31 464 GLN A O 1
ATOM 3910 N N . ALA A 1 465 ? -14.552 17.851 12.656 1.00 84.75 465 ALA A N 1
ATOM 3911 C CA . ALA A 1 465 ? -13.531 18.798 13.115 1.00 84.75 465 ALA A CA 1
ATOM 3912 C C . ALA A 1 465 ? -13.861 20.245 12.727 1.00 84.75 465 ALA A C 1
ATOM 3914 O O . ALA A 1 465 ? -13.673 21.166 13.521 1.00 84.75 465 ALA A O 1
ATOM 3915 N N . LYS A 1 466 ? -14.392 20.429 11.515 1.00 85.75 466 LYS A N 1
ATOM 3916 C CA . LYS A 1 466 ? -14.870 21.723 11.023 1.00 85.75 466 LYS A CA 1
ATOM 3917 C C . LYS A 1 466 ? -16.066 22.230 11.817 1.00 85.75 466 LYS A C 1
ATOM 3919 O O . LYS A 1 466 ? -16.113 23.409 12.149 1.00 85.75 466 LYS A O 1
ATOM 3924 N N . LYS A 1 467 ? -17.006 21.339 12.147 1.00 85.88 467 LYS A N 1
ATOM 3925 C CA . LYS A 1 467 ? -18.178 21.668 12.969 1.00 85.88 467 LYS A CA 1
ATOM 3926 C C . LYS A 1 467 ? -17.787 22.074 14.388 1.00 85.88 467 LYS A C 1
ATOM 3928 O O . LYS A 1 467 ? -18.197 23.143 14.814 1.00 85.88 467 LYS A O 1
ATOM 3933 N N . ILE A 1 468 ? -16.963 21.274 15.072 1.00 84.25 468 ILE A N 1
ATOM 3934 C CA . ILE A 1 468 ? -16.538 21.533 16.460 1.00 84.25 468 ILE A CA 1
ATOM 3935 C C . ILE A 1 468 ? -15.798 22.869 16.573 1.00 84.25 468 ILE A C 1
ATOM 3937 O O . ILE A 1 468 ? -15.991 23.611 17.525 1.00 84.25 468 ILE A O 1
ATOM 3941 N N . LEU A 1 469 ? -14.955 23.200 15.593 1.00 82.75 469 LEU A N 1
ATOM 3942 C CA . LEU A 1 469 ? -14.195 24.454 15.608 1.00 82.75 469 LEU A CA 1
ATOM 3943 C C . LEU A 1 469 ? -14.927 25.612 14.908 1.00 82.75 469 LEU A C 1
ATOM 3945 O O . LEU A 1 469 ? -14.410 26.726 14.871 1.00 82.75 469 LEU A O 1
ATOM 3949 N N . ASN A 1 470 ? -16.132 25.366 14.382 1.00 82.62 470 ASN A N 1
ATOM 3950 C CA . ASN A 1 470 ? -16.958 26.313 13.633 1.00 82.62 470 ASN A CA 1
ATOM 3951 C C . ASN A 1 470 ? -16.200 27.010 12.481 1.00 82.62 470 ASN A C 1
ATOM 3953 O O . ASN A 1 470 ? -16.112 28.239 12.403 1.00 82.62 470 ASN A O 1
ATOM 3957 N N . LEU A 1 471 ? -15.601 26.206 11.597 1.00 82.31 471 LEU A N 1
ATOM 3958 C CA . LEU A 1 471 ? -14.782 26.651 10.466 1.00 82.31 471 LEU A CA 1
ATOM 3959 C C . LEU A 1 471 ? -15.253 25.994 9.170 1.00 82.31 471 LEU A C 1
ATOM 3961 O O . LEU A 1 471 ? -15.395 24.782 9.096 1.00 82.31 471 LEU A O 1
ATOM 3965 N N . GLU A 1 472 ? -15.410 26.772 8.102 1.00 75.50 472 GLU A N 1
ATOM 3966 C CA . GLU A 1 472 ? -15.801 26.224 6.791 1.00 75.50 472 GLU A CA 1
ATOM 3967 C C . GLU A 1 472 ? -14.600 25.718 5.968 1.00 75.50 472 GLU A C 1
ATOM 3969 O O . GLU A 1 472 ? -14.727 24.846 5.103 1.00 75.50 472 GLU A O 1
ATOM 3974 N N . LYS A 1 473 ? -13.403 26.245 6.250 1.00 79.69 473 LYS A N 1
ATOM 3975 C CA . LYS A 1 473 ? -12.175 25.961 5.493 1.00 79.69 473 LYS A CA 1
ATOM 3976 C C . LYS A 1 473 ? -11.619 24.572 5.821 1.00 79.69 473 LYS A C 1
ATOM 3978 O O . LYS A 1 473 ? -11.672 24.133 6.961 1.00 79.69 473 LYS A O 1
ATOM 3983 N N . ASP A 1 474 ? -11.014 23.906 4.834 1.00 74.44 474 ASP A N 1
ATOM 3984 C CA . ASP A 1 474 ? -10.276 22.640 5.023 1.00 74.44 474 ASP A CA 1
ATOM 3985 C C . ASP A 1 474 ? -8.956 22.811 5.781 1.00 74.44 474 ASP A C 1
ATOM 3987 O O . ASP A 1 474 ? -8.402 21.842 6.300 1.00 74.44 474 ASP A O 1
ATOM 3991 N N . MET A 1 475 ? -8.447 24.042 5.859 1.00 84.38 475 MET A N 1
ATOM 3992 C CA . MET A 1 475 ? -7.184 24.335 6.517 1.00 84.38 475 MET A CA 1
ATOM 3993 C C . MET A 1 475 ? -7.134 25.762 7.067 1.00 84.38 475 MET A C 1
ATOM 3995 O O . MET A 1 475 ? -7.603 26.700 6.419 1.00 84.38 475 MET A O 1
ATOM 3999 N N . VAL A 1 476 ? -6.531 25.922 8.245 1.00 86.69 476 VAL A N 1
ATOM 4000 C CA . VAL A 1 476 ? -6.328 27.201 8.944 1.00 86.69 476 VAL A CA 1
ATOM 4001 C C . VAL A 1 476 ? -4.934 27.219 9.585 1.00 86.69 476 VAL A C 1
ATOM 4003 O O . VAL A 1 476 ? -4.384 26.170 9.917 1.00 86.69 476 VAL A O 1
ATOM 4006 N N . ALA A 1 477 ? -4.311 28.389 9.741 1.00 85.94 477 ALA A N 1
ATOM 4007 C CA . ALA A 1 477 ? -3.023 28.484 10.429 1.00 85.94 477 ALA A CA 1
ATOM 4008 C C . ALA A 1 477 ? -3.179 28.149 11.924 1.00 85.94 477 ALA A C 1
ATOM 4010 O O . ALA A 1 477 ? -4.082 28.656 12.585 1.00 85.94 477 ALA A O 1
ATOM 4011 N N . PHE A 1 478 ? -2.276 27.338 12.483 1.00 86.56 478 PHE A N 1
ATOM 4012 C CA . PHE A 1 478 ? -2.355 26.919 13.890 1.00 86.56 478 PHE A CA 1
ATOM 4013 C C . PHE A 1 478 ? -2.387 28.124 14.844 1.00 86.56 478 PHE A C 1
ATOM 4015 O O . PHE A 1 478 ? -3.177 28.150 15.781 1.00 86.56 478 PHE A O 1
ATOM 4022 N N . ASN A 1 479 ? -1.608 29.167 14.545 1.00 85.06 479 ASN A N 1
ATOM 4023 C CA . ASN A 1 479 ? -1.534 30.388 15.351 1.00 85.06 479 ASN A CA 1
ATOM 4024 C C . ASN A 1 479 ? -2.861 31.170 15.406 1.00 85.06 479 ASN A C 1
ATOM 4026 O O . ASN A 1 479 ? -3.053 31.970 16.320 1.00 85.06 479 ASN A O 1
ATOM 4030 N N . GLU A 1 480 ? -3.755 30.997 14.427 1.00 84.50 480 GLU A N 1
ATOM 4031 C CA . GLU A 1 480 ? -5.081 31.631 14.435 1.00 84.50 480 GLU A CA 1
ATOM 4032 C C . GLU A 1 480 ? -5.999 30.935 15.442 1.00 84.50 480 GLU A C 1
ATOM 4034 O O . GLU A 1 480 ? -6.632 31.603 16.254 1.00 84.50 480 GLU A O 1
ATOM 4039 N N . ILE A 1 481 ? -5.980 29.601 15.461 1.00 85.00 481 ILE A N 1
ATOM 4040 C CA . ILE A 1 481 ? -6.746 28.783 16.409 1.00 85.00 481 ILE A CA 1
ATOM 4041 C C . ILE A 1 481 ? -6.176 28.889 17.828 1.00 85.00 481 ILE A C 1
ATOM 4043 O O . ILE A 1 481 ? -6.926 29.025 18.791 1.00 85.00 481 ILE A O 1
ATOM 4047 N N . GLN A 1 482 ? -4.848 28.898 17.961 1.00 86.19 482 GLN A N 1
ATOM 4048 C CA . GLN A 1 482 ? -4.146 28.991 19.241 1.00 86.19 482 GLN A CA 1
ATOM 4049 C C . GLN A 1 482 ? -4.566 30.222 20.055 1.00 86.19 482 GLN A C 1
ATOM 4051 O O . GLN A 1 482 ? -4.714 30.131 21.272 1.00 86.19 482 GLN A O 1
ATOM 4056 N N . LYS A 1 483 ? -4.762 31.372 19.398 1.00 85.25 483 LYS A N 1
ATOM 4057 C CA . LYS A 1 483 ? -5.148 32.628 20.064 1.00 85.25 483 LYS A CA 1
ATOM 4058 C C . LYS A 1 483 ? -6.531 32.567 20.707 1.00 85.25 483 LYS A C 1
ATOM 4060 O O . LYS A 1 483 ? -6.800 33.327 21.631 1.00 85.25 483 LYS A O 1
ATOM 4065 N N . GLU A 1 484 ? -7.394 31.698 20.197 1.00 84.38 484 GLU A N 1
ATOM 4066 C CA . GLU A 1 484 ? -8.774 31.532 20.645 1.00 84.38 484 GLU A CA 1
ATOM 4067 C C . GLU A 1 484 ? -8.924 30.392 21.674 1.00 84.38 484 GLU A C 1
ATOM 4069 O O . GLU A 1 484 ? -10.021 30.189 22.191 1.00 84.38 484 GLU A O 1
ATOM 4074 N N . MET A 1 485 ? -7.839 29.669 21.991 1.00 86.38 485 MET A N 1
ATOM 4075 C CA . MET A 1 485 ? -7.804 28.599 22.995 1.00 86.38 485 MET A CA 1
ATOM 4076 C C . MET A 1 485 ? -7.356 29.107 24.373 1.00 86.38 485 MET A C 1
ATOM 4078 O O . MET A 1 485 ? -6.400 29.876 24.490 1.00 86.38 485 MET A O 1
ATOM 4082 N N . SER A 1 486 ? -7.999 28.613 25.433 1.00 83.00 486 SER A N 1
ATOM 4083 C CA . SER A 1 486 ? -7.626 28.873 26.828 1.00 83.00 486 SER A CA 1
ATOM 4084 C C . SER A 1 486 ? -7.545 27.562 27.633 1.00 83.00 486 SER A C 1
ATOM 4086 O O . SER A 1 486 ? -8.575 26.914 27.808 1.00 83.00 486 SER A O 1
ATOM 4088 N N . PRO A 1 487 ? -6.368 27.149 28.147 1.00 83.25 487 PRO A N 1
ATOM 4089 C CA . PRO A 1 487 ? -5.071 27.814 28.011 1.00 83.25 487 PRO A CA 1
ATOM 4090 C C . PRO A 1 487 ? -4.541 27.779 26.568 1.00 83.25 487 PRO A C 1
ATOM 4092 O O . PRO A 1 487 ? -4.837 26.857 25.810 1.00 83.25 487 PRO A O 1
ATOM 4095 N N . MET A 1 488 ? -3.724 28.771 26.198 1.00 85.31 488 MET A N 1
ATOM 4096 C CA . MET A 1 488 ? -3.029 28.769 24.906 1.00 85.31 488 MET A CA 1
ATOM 4097 C C . MET A 1 488 ? -2.023 27.616 24.862 1.00 85.31 488 MET A C 1
ATOM 4099 O O . MET A 1 488 ? -1.094 27.580 25.670 1.00 85.31 488 MET A O 1
ATOM 4103 N N . LEU A 1 489 ? -2.189 26.705 23.902 1.00 84.12 489 LEU A N 1
ATOM 4104 C CA . LEU A 1 489 ? -1.302 25.557 23.707 1.00 84.12 489 LEU A CA 1
ATOM 4105 C C . LEU A 1 489 ? -0.309 25.815 22.576 1.00 84.12 489 LEU A C 1
ATOM 4107 O O . LEU A 1 489 ? -0.706 26.149 21.462 1.00 84.12 489 LEU A O 1
ATOM 4111 N N . TYR A 1 490 ? 0.981 25.638 22.847 1.00 86.62 490 TYR A N 1
ATOM 4112 C CA . TYR A 1 490 ? 2.034 25.688 21.827 1.00 86.62 490 TYR A CA 1
ATOM 4113 C C . TYR A 1 490 ? 2.317 24.287 21.250 1.00 86.62 490 TYR A C 1
ATOM 4115 O O . TYR A 1 490 ? 2.000 23.270 21.871 1.00 86.62 490 TYR A O 1
ATOM 4123 N N . LEU A 1 491 ? 2.906 24.208 20.051 1.00 84.69 491 LEU A N 1
ATOM 4124 C CA . LEU A 1 491 ? 3.157 22.928 19.362 1.00 84.69 491 LEU A CA 1
ATOM 4125 C C . LEU A 1 491 ? 4.052 21.983 20.178 1.00 84.69 491 LEU A C 1
ATOM 4127 O O . LEU A 1 491 ? 3.801 20.785 20.247 1.00 84.69 491 LEU A O 1
ATOM 4131 N N . ASP A 1 492 ? 5.064 22.531 20.840 1.00 82.81 492 ASP A N 1
ATOM 4132 C CA . ASP A 1 492 ? 5.966 21.842 21.759 1.00 82.81 492 ASP A CA 1
ATOM 4133 C C . ASP A 1 492 ? 5.240 21.281 22.988 1.00 82.81 492 ASP A C 1
ATOM 4135 O O . ASP A 1 492 ? 5.583 20.194 23.453 1.00 82.81 492 ASP A O 1
ATOM 4139 N N . GLN A 1 493 ? 4.180 21.943 23.460 1.00 81.44 493 GLN A N 1
ATOM 4140 C CA . GLN A 1 493 ? 3.330 21.413 24.528 1.00 81.44 493 GLN A CA 1
ATOM 4141 C C . GLN A 1 493 ? 2.459 20.261 24.019 1.00 81.44 493 GLN A C 1
ATOM 4143 O O . GLN A 1 493 ? 2.416 19.209 24.652 1.00 81.44 493 GLN A O 1
ATOM 4148 N N . LEU A 1 494 ? 1.849 20.392 22.835 1.00 80.44 494 LEU A N 1
ATOM 4149 C CA . LEU A 1 494 ? 1.059 19.315 22.222 1.00 80.44 494 LEU A CA 1
ATOM 4150 C C . LEU A 1 494 ? 1.870 18.023 22.020 1.00 80.44 494 LEU A C 1
ATOM 4152 O O . LEU A 1 494 ? 1.298 16.937 22.072 1.00 80.44 494 LEU A O 1
ATOM 4156 N N . ILE A 1 495 ? 3.190 18.118 21.836 1.00 77.25 495 ILE A N 1
ATOM 4157 C CA . ILE A 1 495 ? 4.090 16.957 21.744 1.00 77.25 495 ILE A CA 1
ATOM 4158 C C . ILE A 1 495 ? 4.357 16.320 23.123 1.00 77.25 495 ILE A C 1
ATOM 4160 O O . ILE A 1 495 ? 4.531 15.106 23.217 1.00 77.25 495 ILE A O 1
ATOM 4164 N N . GLN A 1 496 ? 4.399 17.114 24.197 1.00 73.69 496 GLN A N 1
ATOM 4165 C CA . GLN A 1 496 ? 4.822 16.664 25.530 1.00 73.69 496 GLN A CA 1
ATOM 4166 C C . GLN A 1 496 ? 3.750 15.885 26.303 1.00 73.69 496 GLN A C 1
ATOM 4168 O O . GLN A 1 496 ? 4.094 14.969 27.052 1.00 73.69 496 GLN A O 1
ATOM 4173 N N . ALA A 1 497 ? 2.466 16.218 26.141 1.00 65.69 497 ALA A N 1
ATOM 4174 C CA . ALA A 1 497 ? 1.371 15.507 26.805 1.00 65.69 497 ALA A CA 1
ATOM 4175 C C . ALA A 1 497 ? 0.336 15.011 25.796 1.00 65.69 497 ALA A C 1
ATOM 4177 O O . ALA A 1 497 ? 0.018 15.712 24.844 1.00 65.69 497 ALA A O 1
ATOM 4178 N N . LYS A 1 498 ? -0.212 13.814 26.045 1.00 71.38 498 LYS A N 1
ATOM 4179 C CA . LYS A 1 498 ? -1.128 13.103 25.134 1.00 71.38 498 LYS A CA 1
ATOM 4180 C C . LYS A 1 498 ? -2.565 13.630 25.135 1.00 71.38 498 LYS A C 1
ATOM 4182 O O . LYS A 1 498 ? -3.341 13.244 24.266 1.00 71.38 498 LYS A O 1
ATOM 4187 N N . SER A 1 499 ? -2.951 14.436 26.124 1.00 82.62 499 SER A N 1
ATOM 4188 C CA . SER A 1 499 ? -4.318 14.942 26.257 1.00 82.62 499 SER A CA 1
ATOM 4189 C C . SER A 1 499 ? -4.365 16.305 26.932 1.00 82.62 499 SER A C 1
ATOM 4191 O O . SER A 1 499 ? -3.647 16.529 27.907 1.00 82.62 499 SER A O 1
ATOM 4193 N N . TRP A 1 500 ? -5.273 17.155 26.469 1.00 83.81 500 TRP A N 1
ATOM 4194 C CA . TRP A 1 500 ? -5.481 18.520 26.932 1.00 83.81 500 TRP A CA 1
ATOM 4195 C C . TRP A 1 500 ? -6.975 18.819 27.020 1.00 83.81 500 TRP A C 1
ATOM 4197 O O . TRP A 1 500 ? -7.763 18.290 26.240 1.00 83.81 500 TRP A O 1
ATOM 4207 N N . GLN A 1 501 ? -7.360 19.681 27.953 1.00 84.44 501 GLN A N 1
ATOM 4208 C CA . GLN A 1 501 ? -8.700 20.258 28.014 1.00 84.44 501 GLN A CA 1
ATOM 4209 C C . GLN A 1 501 ? -8.545 21.769 27.867 1.00 84.44 501 GLN A C 1
ATOM 4211 O O . GLN A 1 501 ? -7.760 22.379 28.596 1.00 84.44 501 GLN A O 1
ATOM 4216 N N . VAL A 1 502 ? -9.218 22.345 26.876 1.00 87.31 502 VAL A N 1
ATOM 4217 C CA . VAL A 1 502 ? -9.128 23.767 26.526 1.00 87.31 502 VAL A CA 1
ATOM 4218 C C . VAL A 1 502 ? -10.520 24.329 26.307 1.00 87.31 502 VAL A C 1
ATOM 4220 O O . VAL A 1 502 ? -11.395 23.627 25.822 1.00 87.31 502 VAL A O 1
ATOM 4223 N N . SER A 1 503 ? -10.727 25.601 26.611 1.00 84.94 503 SER A N 1
ATOM 4224 C CA . SER A 1 503 ? -11.903 26.337 26.157 1.00 84.94 503 SER A CA 1
ATOM 4225 C C . SER A 1 503 ? -11.611 26.984 24.803 1.00 84.94 503 SER A C 1
ATOM 4227 O O . SER A 1 503 ? -10.555 27.598 24.637 1.00 84.94 503 SER A O 1
ATOM 4229 N N . TYR A 1 504 ? -12.530 26.853 23.848 1.00 85.00 504 TYR A N 1
ATOM 4230 C CA . TYR A 1 504 ? -12.484 27.480 22.529 1.00 85.00 504 TYR A CA 1
ATOM 4231 C C . TYR A 1 504 ? -13.849 28.107 22.227 1.00 85.00 504 TYR A C 1
ATOM 4233 O O . TYR A 1 504 ? -14.855 27.412 22.214 1.00 85.00 504 TYR A O 1
ATOM 4241 N N . LYS A 1 505 ? -13.905 29.430 22.011 1.00 73.25 505 LYS A N 1
ATOM 4242 C CA . LYS A 1 505 ? -15.145 30.174 21.679 1.00 73.25 505 LYS A CA 1
ATOM 4243 C C . LYS A 1 505 ? -16.377 29.855 22.557 1.00 73.25 505 LYS A C 1
ATOM 4245 O O . LYS A 1 505 ? -17.492 29.942 22.066 1.00 73.25 505 LYS A O 1
ATOM 4250 N N . GLN A 1 506 ? -16.167 29.636 23.861 1.00 71.62 506 GLN A N 1
ATOM 4251 C CA . GLN A 1 506 ? -17.167 29.276 24.894 1.00 71.62 506 GLN A CA 1
ATOM 4252 C C . GLN A 1 506 ? -17.445 27.775 25.059 1.00 71.62 506 GLN A C 1
ATOM 4254 O O . GLN A 1 506 ? -17.986 27.403 26.098 1.00 71.62 506 GLN A O 1
ATOM 4259 N N . ASP A 1 507 ? -16.981 26.925 24.145 1.00 79.94 507 ASP A N 1
ATOM 4260 C CA . ASP A 1 507 ? -17.099 25.473 24.270 1.00 79.94 507 ASP A CA 1
ATOM 4261 C C . ASP A 1 507 ? -15.875 24.902 24.991 1.00 79.94 507 ASP A C 1
ATOM 4263 O O . ASP A 1 507 ? -14.738 25.338 24.774 1.00 79.94 507 ASP A O 1
ATOM 4267 N N . GLU A 1 508 ? -16.081 23.925 25.871 1.00 85.75 508 GLU A N 1
ATOM 4268 C CA . GLU A 1 508 ? -14.974 23.131 26.395 1.00 85.75 508 GLU A CA 1
ATOM 4269 C C . GLU A 1 508 ? -14.638 22.021 25.403 1.00 85.75 508 GLU A C 1
ATOM 4271 O O . GLU A 1 508 ? -15.502 21.268 24.973 1.00 85.75 508 GLU A O 1
ATOM 4276 N N . LEU A 1 509 ? -13.367 21.899 25.041 1.00 87.94 509 LEU A N 1
ATOM 4277 C CA . LEU A 1 509 ? -12.856 20.895 24.122 1.00 87.94 509 LEU A CA 1
ATOM 4278 C C . LEU A 1 509 ? -11.846 20.002 24.832 1.00 87.94 509 LEU A C 1
ATOM 4280 O O . LEU A 1 509 ? -10.970 20.467 25.567 1.00 87.94 509 LEU A O 1
ATOM 4284 N N . ARG A 1 510 ? -11.911 18.708 24.539 1.00 86.31 510 ARG A N 1
ATOM 4285 C CA . ARG A 1 510 ? -10.869 17.744 24.865 1.00 86.31 510 ARG A CA 1
ATOM 4286 C C . ARG A 1 510 ? -10.062 17.443 23.609 1.00 86.31 510 ARG A C 1
ATOM 4288 O O . ARG A 1 510 ? -10.608 17.058 22.580 1.00 86.31 510 ARG A O 1
ATOM 4295 N N . LEU A 1 511 ? -8.750 17.621 23.704 1.00 87.56 511 LEU A N 1
ATOM 4296 C CA . LEU A 1 511 ? -7.799 17.378 22.627 1.00 87.56 511 LEU A CA 1
ATOM 4297 C C . LEU A 1 511 ? -6.909 16.199 23.002 1.00 87.56 511 LEU A C 1
ATOM 4299 O O . LEU A 1 511 ? -6.282 16.225 24.057 1.00 87.56 511 LEU A O 1
ATOM 4303 N N . TRP A 1 512 ? -6.780 15.206 22.132 1.00 85.81 512 TRP A N 1
ATOM 4304 C CA . TRP A 1 512 ? -5.736 14.189 22.232 1.00 85.81 512 TRP A CA 1
ATOM 4305 C C . TRP A 1 512 ? -4.723 14.380 21.124 1.00 85.81 512 TRP A C 1
ATOM 4307 O O . TRP A 1 512 ? -5.100 14.474 19.959 1.00 85.81 512 TRP A O 1
ATOM 4317 N N . SER A 1 513 ? -3.445 14.423 21.480 1.00 83.62 513 SER A N 1
ATOM 4318 C CA . SER A 1 513 ? -2.360 14.642 20.533 1.00 83.62 513 SER A CA 1
ATOM 4319 C C . SER A 1 513 ? -1.540 13.376 20.310 1.00 83.62 513 SER A C 1
ATOM 4321 O O . SER A 1 513 ? -1.216 12.624 21.233 1.00 83.62 513 SER A O 1
ATOM 4323 N N . PHE A 1 514 ? -1.179 13.156 19.050 1.00 80.38 514 PHE A N 1
ATOM 4324 C CA . PHE A 1 514 ? -0.369 12.030 18.607 1.00 80.38 514 PHE A CA 1
ATOM 4325 C C . PHE A 1 514 ? 0.686 12.534 17.628 1.00 80.38 514 PHE A C 1
ATOM 4327 O O . PHE A 1 514 ? 0.365 13.263 16.693 1.00 80.38 514 PHE A O 1
ATOM 4334 N N . LEU A 1 515 ? 1.941 12.137 17.822 1.00 76.06 515 LEU A N 1
ATOM 4335 C CA . LEU A 1 515 ? 3.008 12.411 16.865 1.00 76.06 515 LEU A CA 1
ATOM 4336 C C . LEU A 1 515 ? 3.179 11.194 15.955 1.00 76.06 515 LEU A C 1
ATOM 4338 O O . LEU A 1 515 ? 3.383 10.081 16.443 1.00 76.06 515 LEU A O 1
ATOM 4342 N N . LEU A 1 516 ? 3.104 11.416 14.647 1.00 66.50 516 LEU A N 1
ATOM 4343 C CA . LEU A 1 516 ? 3.393 10.413 13.627 1.00 66.50 516 LEU A CA 1
ATOM 4344 C C . LEU A 1 516 ? 4.384 11.038 12.644 1.00 66.50 516 LEU A C 1
ATOM 4346 O O . LEU A 1 516 ? 4.078 12.034 11.986 1.00 66.50 516 LEU A O 1
ATOM 4350 N N . ASP A 1 517 ? 5.591 10.476 12.606 1.00 73.31 517 ASP A N 1
ATOM 4351 C CA . ASP A 1 517 ? 6.773 11.036 11.945 1.00 73.31 517 ASP A CA 1
ATOM 4352 C C . ASP A 1 517 ? 7.122 12.450 12.452 1.00 73.31 517 ASP A C 1
ATOM 4354 O O . ASP A 1 517 ? 7.664 12.604 13.546 1.00 73.31 517 ASP A O 1
ATOM 4358 N N . TYR A 1 518 ? 6.788 13.478 11.667 1.00 74.56 518 TYR A N 1
ATOM 4359 C CA . TYR A 1 518 ? 7.009 14.900 11.964 1.00 74.56 518 TYR A CA 1
ATOM 4360 C C . TYR A 1 518 ? 5.705 15.714 11.993 1.00 74.56 518 TYR A C 1
ATOM 4362 O O . TYR A 1 518 ? 5.744 16.934 12.144 1.00 74.56 518 TYR A O 1
ATOM 4370 N N . ASP A 1 519 ? 4.556 15.052 11.836 1.00 78.69 519 ASP A N 1
ATOM 4371 C CA . ASP A 1 519 ? 3.242 15.687 11.816 1.00 78.69 519 ASP A CA 1
ATOM 4372 C C . ASP A 1 519 ? 2.514 15.414 13.149 1.00 78.69 519 ASP A C 1
ATOM 4374 O O . ASP A 1 519 ? 2.535 14.294 13.672 1.00 78.69 519 ASP A O 1
ATOM 4378 N N . ILE A 1 520 ? 1.847 16.432 13.702 1.00 83.56 520 ILE A N 1
ATOM 4379 C CA . ILE A 1 520 ? 1.048 16.291 14.931 1.00 83.56 520 ILE A CA 1
ATOM 4380 C C . ILE A 1 520 ? -0.403 16.049 14.528 1.00 83.56 520 ILE A C 1
ATOM 4382 O O . ILE A 1 520 ? -0.989 16.848 13.808 1.00 83.56 520 ILE A O 1
ATOM 4386 N N . TYR A 1 521 ? -1.013 14.980 15.012 1.00 84.75 521 TYR A N 1
ATOM 4387 C CA . TYR A 1 521 ? -2.435 14.703 14.846 1.00 84.75 521 TYR A CA 1
ATOM 4388 C C . TYR A 1 521 ? -3.170 15.054 16.132 1.00 84.75 521 TYR A C 1
ATOM 4390 O O . TYR A 1 521 ? -2.711 14.714 17.221 1.00 84.75 521 TYR A O 1
ATOM 4398 N N . LEU A 1 522 ? -4.306 15.729 15.997 1.00 86.62 522 LEU A N 1
ATOM 4399 C CA . LEU A 1 522 ? -5.208 16.062 17.087 1.00 86.62 522 LEU A CA 1
ATOM 4400 C C . LEU A 1 522 ? -6.548 15.374 16.867 1.00 86.62 522 LEU A C 1
ATOM 4402 O O . LEU A 1 522 ? -7.153 15.499 15.802 1.00 86.62 522 LEU A O 1
ATOM 4406 N N . LEU A 1 523 ? -7.019 14.687 17.895 1.00 84.56 523 LEU A N 1
ATOM 4407 C CA . LEU A 1 523 ? -8.397 14.247 18.003 1.00 84.56 523 LEU A CA 1
ATOM 4408 C C . LEU A 1 523 ? -9.114 15.215 18.946 1.00 84.56 523 LEU A C 1
ATOM 4410 O O . LEU A 1 523 ? -8.619 15.483 20.036 1.00 84.56 523 LEU A O 1
ATOM 4414 N N . VAL A 1 524 ? -10.224 15.783 18.498 1.00 87.62 524 VAL A N 1
ATOM 4415 C CA . VAL A 1 524 ? -10.949 16.877 19.145 1.00 87.62 524 VAL A CA 1
ATOM 4416 C C . VAL A 1 524 ? -12.344 16.381 19.488 1.00 87.62 524 VAL A C 1
ATOM 4418 O O . VAL A 1 524 ? -13.062 15.907 18.616 1.00 87.62 524 VAL A O 1
ATOM 4421 N N . GLU A 1 525 ? -12.735 16.497 20.745 1.00 86.69 525 GLU A N 1
ATOM 4422 C CA . GLU A 1 525 ? -14.082 16.199 21.225 1.00 86.69 525 GLU A CA 1
ATOM 4423 C C . GLU A 1 525 ? -14.627 17.438 21.928 1.00 86.69 525 GLU A C 1
ATOM 4425 O O . GLU A 1 525 ? -13.934 18.051 22.739 1.00 86.69 525 GLU A O 1
ATOM 4430 N N . GLU A 1 526 ? -15.865 17.807 21.624 1.00 84.00 526 GLU A N 1
ATOM 4431 C CA . GLU A 1 526 ? -16.585 18.823 22.384 1.00 84.00 526 GLU A CA 1
ATOM 4432 C C . GLU A 1 526 ? -17.061 18.217 23.712 1.00 84.00 526 GLU A C 1
ATOM 4434 O O . GLU A 1 526 ? -17.799 17.228 23.745 1.00 84.00 526 GLU A O 1
ATOM 4439 N N . VAL A 1 527 ? -16.635 18.803 24.827 1.00 75.81 527 VAL A N 1
ATOM 4440 C CA . VAL A 1 527 ? -17.082 18.455 26.176 1.00 75.81 527 VAL A CA 1
ATOM 4441 C C . VAL A 1 527 ? -18.464 19.068 26.375 1.00 75.81 527 VAL A C 1
ATOM 4443 O O . VAL A 1 527 ? -18.627 20.160 26.912 1.00 75.81 527 VAL A O 1
ATOM 4446 N N . LYS A 1 528 ? -19.489 18.344 25.928 1.00 63.16 528 LYS A N 1
ATOM 4447 C CA . LYS A 1 528 ? -20.882 18.715 26.184 1.00 63.16 528 LYS A CA 1
ATOM 4448 C C . LYS A 1 528 ? -21.160 18.578 27.689 1.00 63.16 528 LYS A C 1
ATOM 4450 O O . LYS A 1 528 ? -21.180 17.461 28.212 1.00 63.16 528 LYS A O 1
ATOM 4455 N N . GLU A 1 529 ? -21.422 19.683 28.397 1.00 45.94 529 GLU A N 1
ATOM 4456 C CA . GLU A 1 529 ? -22.234 19.605 29.620 1.00 45.94 529 GLU A CA 1
ATOM 4457 C C . GLU A 1 529 ? -23.564 18.948 29.233 1.00 45.94 529 GLU A C 1
ATOM 4459 O O . GLU A 1 529 ? -24.107 19.259 28.175 1.00 45.94 529 GLU A O 1
ATOM 4464 N N . ASN A 1 530 ? -24.051 18.000 30.041 1.00 37.03 530 ASN A N 1
ATOM 4465 C CA . ASN A 1 530 ? -25.238 17.175 29.773 1.00 37.03 530 ASN A CA 1
ATOM 4466 C C . ASN A 1 530 ? -26.517 18.014 29.535 1.00 37.03 530 ASN A C 1
ATOM 4468 O O . ASN A 1 530 ? -27.419 18.051 30.375 1.00 37.03 530 ASN A O 1
ATOM 4472 N N . ASN A 1 531 ? -26.640 18.643 28.371 1.00 34.53 531 ASN A N 1
ATOM 4473 C CA . ASN A 1 531 ? -27.872 19.198 27.854 1.00 34.53 531 ASN A CA 1
ATOM 4474 C C . ASN A 1 531 ? -28.648 18.034 27.241 1.00 34.53 531 ASN A C 1
ATOM 4476 O O . ASN A 1 531 ? -28.344 17.539 26.159 1.00 34.53 531 ASN A O 1
ATOM 4480 N N . LEU A 1 532 ? -29.611 17.545 28.023 1.00 35.78 532 LEU A N 1
ATOM 4481 C CA . LEU A 1 532 ? -30.568 16.503 27.663 1.00 35.78 532 LEU A CA 1
ATOM 4482 C C . LEU A 1 532 ? -31.212 16.827 26.306 1.00 35.78 532 LEU A C 1
ATOM 4484 O O . LEU A 1 532 ? -32.012 17.756 26.209 1.00 35.78 532 LEU A O 1
ATOM 4488 N N . ASN A 1 533 ? -30.883 16.040 25.280 1.00 41.59 533 ASN A N 1
ATOM 4489 C CA . ASN A 1 533 ? -31.540 16.092 23.974 1.00 41.59 533 ASN A CA 1
ATOM 4490 C C . ASN A 1 533 ? -33.051 15.825 24.130 1.00 41.59 533 ASN A C 1
ATOM 4492 O O . ASN A 1 533 ? -33.468 15.088 25.024 1.00 41.59 533 ASN A O 1
ATOM 4496 N N . GLU A 1 534 ? -33.887 16.350 23.228 1.00 46.16 534 GLU A N 1
ATOM 4497 C CA . GLU A 1 534 ? -35.346 16.107 23.202 1.00 46.16 534 GLU A CA 1
ATOM 4498 C C . GLU A 1 534 ? -35.721 14.610 23.212 1.00 46.16 534 GLU A C 1
ATOM 4500 O O . GLU A 1 534 ? -36.762 14.232 23.751 1.00 46.16 534 GLU A O 1
ATOM 4505 N N . GLN A 1 535 ? -34.834 13.737 22.721 1.00 46.69 535 GLN A N 1
ATOM 4506 C CA . GLN A 1 535 ? -34.964 12.285 22.863 1.00 46.69 535 GLN A CA 1
ATOM 4507 C C . GLN A 1 535 ? -34.875 11.834 24.332 1.00 46.69 535 GLN A C 1
ATOM 4509 O O . GLN A 1 535 ? -35.713 11.063 24.781 1.00 46.69 535 GLN A O 1
ATOM 4514 N N . ASP A 1 536 ? -33.956 12.351 25.148 1.00 50.97 536 ASP A N 1
ATOM 4515 C CA . ASP A 1 536 ? -33.870 11.967 26.566 1.00 50.97 536 ASP A CA 1
ATOM 4516 C C . ASP A 1 536 ? -35.104 12.423 27.374 1.00 50.97 536 ASP A C 1
ATOM 4518 O O . ASP A 1 536 ? -35.466 11.787 28.368 1.00 50.97 536 ASP A O 1
ATOM 4522 N N . LEU A 1 537 ? -35.802 13.481 26.934 1.00 53.84 537 LEU A N 1
ATOM 4523 C CA . LEU A 1 537 ? -37.097 13.899 27.491 1.00 53.84 537 LEU A CA 1
ATOM 4524 C C . LEU A 1 537 ? -38.201 12.860 27.232 1.00 53.84 537 LEU A C 1
ATOM 4526 O O . LEU A 1 537 ? -39.031 12.619 28.112 1.00 53.84 537 LEU A O 1
ATOM 4530 N N . GLU A 1 538 ? -38.205 12.221 26.064 1.00 60.59 538 GLU A N 1
ATOM 4531 C CA . GLU A 1 538 ? -39.170 11.179 25.698 1.00 60.59 538 GLU A CA 1
ATOM 4532 C C . GLU A 1 538 ? -38.908 9.864 26.451 1.00 60.59 538 GLU A C 1
ATOM 4534 O O . GLU A 1 538 ? -39.843 9.219 26.929 1.00 60.59 538 GLU A O 1
ATOM 4539 N N . TRP A 1 539 ? -37.638 9.516 26.671 1.00 67.19 539 TRP A N 1
ATOM 4540 C CA . TRP A 1 539 ? -37.243 8.355 27.477 1.00 67.19 539 TRP A CA 1
ATOM 4541 C C . TRP A 1 539 ? -37.476 8.585 28.984 1.00 67.19 539 TRP A C 1
ATOM 4543 O O . TRP A 1 539 ? -37.835 7.649 29.697 1.00 67.19 539 TRP A O 1
ATOM 4553 N N . LYS A 1 540 ? -37.364 9.830 29.480 1.00 63.88 540 LYS A N 1
ATOM 4554 C CA . LYS A 1 540 ? -37.694 10.197 30.876 1.00 63.88 540 LYS A CA 1
ATOM 4555 C C . LYS A 1 540 ? -39.195 10.169 31.186 1.00 63.88 540 LYS A C 1
ATOM 4557 O O . LYS A 1 540 ? -39.568 9.827 32.307 1.00 63.88 540 LYS A O 1
ATOM 4562 N N . LYS A 1 541 ? -40.059 10.521 30.225 1.00 65.12 541 LYS A N 1
ATOM 4563 C CA . LYS A 1 541 ? -41.526 10.585 30.411 1.00 65.12 541 LYS A CA 1
ATOM 4564 C C . LYS A 1 541 ? -42.211 9.210 30.451 1.00 65.12 541 LYS A C 1
ATOM 4566 O O . LYS A 1 541 ? -43.356 9.116 30.879 1.00 65.12 541 LYS A O 1
ATOM 4571 N N . ASN A 1 542 ? -41.526 8.143 30.035 1.00 67.31 542 ASN A N 1
ATOM 4572 C CA . ASN A 1 542 ? -42.141 6.873 29.641 1.00 67.31 542 ASN A CA 1
ATOM 4573 C C . ASN A 1 542 ? -41.768 5.673 30.541 1.00 67.31 542 ASN A C 1
ATOM 4575 O O . ASN A 1 542 ? -41.486 4.583 30.053 1.00 67.31 542 ASN A O 1
ATOM 4579 N N . GLN A 1 543 ? -41.862 5.836 31.866 1.00 63.19 543 GLN A N 1
ATOM 4580 C CA . GLN A 1 543 ? -41.503 4.816 32.878 1.00 63.19 543 GLN A CA 1
ATOM 4581 C C . GLN A 1 543 ? -42.391 3.547 32.893 1.00 63.19 543 GLN A C 1
ATOM 4583 O O . GLN A 1 543 ? -42.119 2.591 33.612 1.00 63.19 543 GLN A O 1
ATOM 4588 N N . ASN A 1 544 ? -43.465 3.495 32.100 1.00 65.94 544 ASN A N 1
ATOM 4589 C CA . ASN A 1 544 ? -44.349 2.324 32.016 1.00 65.94 544 ASN A CA 1
ATOM 4590 C C . ASN A 1 544 ? -44.100 1.449 30.775 1.00 65.94 544 ASN A C 1
ATOM 4592 O O . ASN A 1 544 ? -44.811 0.470 30.555 1.00 65.94 544 ASN A O 1
ATOM 4596 N N . HIS A 1 545 ? -43.059 1.734 30.000 1.00 83.50 545 HIS A N 1
ATOM 4597 C CA . HIS A 1 545 ? -42.817 1.119 28.697 1.00 83.50 545 HIS A CA 1
ATOM 4598 C C . HIS A 1 545 ? -41.749 0.020 28.718 1.00 83.50 545 HIS A C 1
ATOM 4600 O O . HIS A 1 545 ? -41.101 -0.219 29.739 1.00 83.50 545 HIS A O 1
ATOM 4606 N N . GLY A 1 546 ? -41.638 -0.718 27.615 1.00 85.38 546 GLY A N 1
ATOM 4607 C CA . GLY A 1 546 ? -40.612 -1.738 27.408 1.00 85.38 546 GLY A CA 1
ATOM 4608 C C . GLY A 1 546 ? -39.436 -1.180 26.614 1.00 85.38 546 GLY A C 1
ATOM 4609 O O . GLY A 1 546 ? -39.635 -0.347 25.736 1.00 85.38 546 GLY A O 1
ATOM 4610 N N . VAL A 1 547 ? -38.220 -1.636 26.900 1.00 88.81 547 VAL A N 1
ATOM 4611 C CA . VAL A 1 547 ? -37.032 -1.324 26.099 1.00 88.81 547 VAL A CA 1
ATOM 4612 C C . VAL A 1 547 ? -36.496 -2.618 25.511 1.00 88.81 547 VAL A C 1
ATOM 4614 O O . VAL A 1 547 ? -36.206 -3.563 26.245 1.00 88.81 547 VAL A O 1
ATOM 4617 N N . LEU A 1 548 ? -36.376 -2.646 24.187 1.00 90.38 548 LEU A N 1
ATOM 4618 C CA . LEU A 1 548 ? -35.735 -3.715 23.432 1.00 90.38 548 LEU A CA 1
ATOM 4619 C C . LEU A 1 548 ? -34.365 -3.224 22.962 1.00 90.38 548 LEU A C 1
ATOM 4621 O O . LEU A 1 548 ? -34.278 -2.198 22.298 1.00 90.38 548 LEU A O 1
ATOM 4625 N N . LEU A 1 549 ? -33.310 -3.952 23.290 1.00 91.25 549 LEU A N 1
ATOM 4626 C CA . LEU A 1 549 ? -31.984 -3.786 22.719 1.00 91.25 549 LEU A CA 1
ATOM 4627 C C . LEU A 1 549 ? -31.779 -4.840 21.625 1.00 91.25 549 LEU A C 1
ATOM 4629 O O . LEU A 1 549 ? -32.039 -6.025 21.836 1.00 91.25 549 LEU A O 1
ATOM 4633 N N . ILE A 1 550 ? -31.315 -4.383 20.469 1.00 90.81 550 ILE A N 1
ATOM 4634 C CA . ILE A 1 550 ? -30.871 -5.196 19.341 1.00 90.81 550 ILE A CA 1
ATOM 4635 C C . ILE A 1 550 ? -29.365 -4.994 19.184 1.00 90.81 550 ILE A C 1
ATOM 4637 O O . ILE A 1 550 ? -28.922 -3.851 19.079 1.00 90.81 550 ILE A O 1
ATOM 4641 N N . ASP A 1 551 ? -28.601 -6.079 19.131 1.00 88.31 551 ASP A N 1
ATOM 4642 C CA . ASP A 1 551 ? -27.184 -6.063 18.755 1.00 88.31 551 ASP A CA 1
ATOM 4643 C C . ASP A 1 551 ? -26.996 -6.702 17.386 1.00 88.31 551 ASP A C 1
ATOM 4645 O O . ASP A 1 551 ? -27.514 -7.789 17.126 1.00 88.31 551 ASP A O 1
ATOM 4649 N N . ILE A 1 552 ? -26.226 -6.041 16.529 1.00 88.88 552 ILE A N 1
ATOM 4650 C CA . ILE A 1 552 ? -25.763 -6.578 15.251 1.00 88.88 552 ILE A CA 1
ATOM 4651 C C . ILE A 1 552 ? -24.423 -7.274 15.499 1.00 88.88 552 ILE A C 1
ATOM 4653 O O . ILE A 1 552 ? -23.351 -6.734 15.229 1.00 88.88 552 ILE A O 1
ATOM 4657 N N . SER A 1 553 ? -24.486 -8.499 16.010 1.00 83.25 553 SER A N 1
ATOM 4658 C CA . SER A 1 553 ? -23.323 -9.262 16.486 1.00 83.25 553 SER A CA 1
ATOM 4659 C C . SER A 1 553 ? -22.227 -9.472 15.428 1.00 83.25 553 SER A C 1
ATOM 4661 O O . SER A 1 553 ? -21.038 -9.497 15.747 1.00 83.25 553 SER A O 1
ATOM 4663 N N . ASN A 1 554 ? -22.595 -9.569 14.145 1.00 84.44 554 ASN A N 1
ATOM 4664 C CA . ASN A 1 554 ? -21.658 -9.761 13.036 1.00 84.44 554 ASN A CA 1
ATOM 4665 C C . ASN A 1 554 ? -21.222 -8.453 12.347 1.00 84.44 554 ASN A C 1
ATOM 4667 O O . ASN A 1 554 ? -20.627 -8.522 11.270 1.00 84.44 554 ASN A O 1
ATOM 4671 N N . TYR A 1 555 ? -21.470 -7.271 12.931 1.00 78.75 555 TYR A N 1
ATOM 4672 C CA . TYR A 1 555 ? -21.202 -5.986 12.268 1.00 78.75 555 TYR A CA 1
ATOM 4673 C C . TYR A 1 555 ? -19.758 -5.856 11.757 1.00 78.75 555 TYR A C 1
ATOM 4675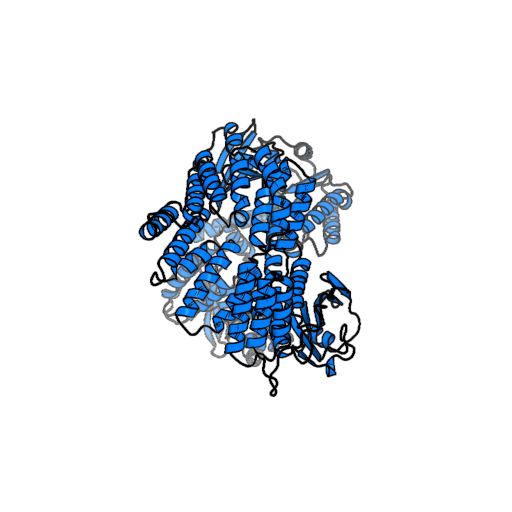 O O . TYR A 1 555 ? -19.545 -5.413 10.632 1.00 78.75 555 TYR A O 1
ATOM 4683 N N . LYS A 1 556 ? -18.757 -6.305 12.533 1.00 67.38 556 LYS A N 1
ATOM 4684 C CA . LYS A 1 556 ? -17.343 -6.277 12.116 1.00 67.38 556 LYS A CA 1
ATOM 4685 C C . LYS A 1 556 ? -17.104 -7.124 10.872 1.00 67.38 556 LYS A C 1
ATOM 4687 O O . LYS A 1 556 ? -16.434 -6.667 9.954 1.00 67.38 556 LYS A O 1
ATOM 4692 N N . SER A 1 557 ? -17.670 -8.328 10.835 1.00 69.75 557 SER A N 1
ATOM 4693 C CA . SER A 1 557 ? -17.559 -9.231 9.690 1.00 69.75 557 SER A CA 1
ATOM 4694 C C . SER A 1 557 ? -18.256 -8.643 8.466 1.00 69.75 557 SER A C 1
ATOM 4696 O O . SER A 1 557 ? -17.676 -8.634 7.389 1.00 69.75 557 SER A O 1
ATOM 4698 N N . VAL A 1 558 ? -19.455 -8.077 8.621 1.00 69.25 558 VAL A N 1
ATOM 4699 C CA . VAL A 1 558 ? -20.174 -7.430 7.510 1.00 69.25 558 VAL A CA 1
ATOM 4700 C C . VAL A 1 558 ? -19.373 -6.255 6.950 1.00 69.25 558 VAL A C 1
ATOM 4702 O O . VAL A 1 558 ? -19.222 -6.144 5.738 1.00 69.25 558 VAL A O 1
ATOM 4705 N N . ILE A 1 559 ? -18.800 -5.418 7.816 1.00 65.12 559 ILE A N 1
ATOM 4706 C CA . ILE A 1 559 ? -17.934 -4.306 7.404 1.00 65.12 559 ILE A CA 1
ATOM 4707 C C . ILE A 1 559 ? -16.675 -4.820 6.699 1.00 65.12 559 ILE A C 1
ATOM 4709 O O . ILE A 1 559 ? -16.274 -4.249 5.690 1.00 65.12 559 ILE A O 1
ATOM 4713 N N . GLN A 1 560 ? -16.069 -5.896 7.200 1.00 58.00 560 GLN A N 1
ATOM 4714 C CA . GLN A 1 560 ? -14.867 -6.490 6.618 1.00 58.00 560 GLN A CA 1
ATOM 4715 C C . GLN A 1 560 ? -15.123 -7.090 5.228 1.00 58.00 560 GLN A C 1
ATOM 4717 O O . GLN A 1 560 ? -14.289 -6.934 4.343 1.00 58.00 560 GLN A O 1
ATOM 4722 N N . TYR A 1 561 ? -16.258 -7.767 5.030 1.00 62.88 561 TYR A N 1
ATOM 4723 C CA . TYR A 1 561 ? -16.578 -8.441 3.767 1.00 62.88 561 TYR A CA 1
ATOM 4724 C C . TYR A 1 561 ? -17.214 -7.516 2.724 1.00 62.88 561 TYR A C 1
ATOM 4726 O O . TYR A 1 561 ? -16.908 -7.638 1.541 1.00 62.88 561 TYR A O 1
ATOM 4734 N N . TYR A 1 562 ? -18.093 -6.601 3.140 1.00 65.31 562 TYR A N 1
ATOM 4735 C CA . TYR A 1 562 ? -18.905 -5.783 2.228 1.00 65.31 562 TYR A CA 1
ATOM 4736 C C . TYR A 1 562 ? -18.551 -4.289 2.250 1.00 65.31 562 TYR A C 1
ATOM 4738 O O . TYR A 1 562 ? -19.021 -3.535 1.400 1.00 65.31 562 TYR A O 1
ATOM 4746 N N . GLY A 1 563 ? -17.723 -3.847 3.199 1.00 60.84 563 GLY A N 1
ATOM 4747 C CA . GLY A 1 563 ? -17.350 -2.445 3.379 1.00 60.84 563 GLY A CA 1
ATOM 4748 C C . GLY A 1 563 ? -18.311 -1.659 4.278 1.00 60.84 563 GLY A C 1
ATOM 4749 O O . GLY A 1 563 ? -19.504 -1.953 4.392 1.00 60.84 563 GLY A O 1
ATOM 4750 N N . PHE A 1 564 ? -17.788 -0.612 4.929 1.00 63.22 564 PHE A N 1
ATOM 4751 C CA . PHE A 1 564 ? -18.561 0.202 5.876 1.00 63.22 564 PHE A CA 1
ATOM 4752 C C . PHE A 1 564 ? -19.696 0.988 5.210 1.00 63.22 564 PHE A C 1
ATOM 4754 O O . PHE A 1 564 ? -20.740 1.145 5.827 1.00 63.22 564 PHE A O 1
ATOM 4761 N N . SER A 1 565 ? -19.540 1.445 3.962 1.00 64.12 565 SER A N 1
ATOM 4762 C CA . SER A 1 565 ? -20.606 2.158 3.237 1.00 64.12 565 SER A CA 1
ATOM 4763 C C . SER A 1 565 ? -21.849 1.286 3.051 1.00 64.12 565 SER A C 1
ATOM 4765 O O . SER A 1 565 ? -22.948 1.704 3.399 1.00 64.12 565 SER A O 1
ATOM 4767 N N . VAL A 1 566 ? -21.661 0.041 2.605 1.00 74.88 566 VAL A N 1
ATOM 4768 C CA . VAL A 1 566 ? -22.745 -0.937 2.433 1.00 74.88 566 VAL A CA 1
ATOM 4769 C C . VAL A 1 566 ? -23.401 -1.261 3.773 1.00 74.88 566 VAL A C 1
ATOM 4771 O O . VAL A 1 566 ? -24.627 -1.329 3.863 1.00 74.88 566 VAL A O 1
ATOM 4774 N N . TYR A 1 567 ? -22.601 -1.409 4.833 1.00 82.88 567 TYR A N 1
ATOM 4775 C CA . TYR A 1 567 ? -23.114 -1.575 6.192 1.00 82.88 567 TYR A CA 1
ATOM 4776 C C . TYR A 1 567 ? -24.016 -0.404 6.613 1.00 82.88 567 TYR A C 1
ATOM 4778 O O . TYR A 1 567 ? -25.103 -0.618 7.145 1.00 82.88 567 TYR A O 1
ATOM 4786 N N . LEU A 1 568 ? -23.580 0.827 6.345 1.00 77.44 568 LEU A N 1
ATOM 4787 C CA . LEU A 1 568 ? -24.266 2.063 6.718 1.00 77.44 568 LEU A CA 1
ATOM 4788 C C . LEU A 1 568 ? -25.587 2.236 5.975 1.00 77.44 568 LEU A C 1
ATOM 4790 O O . LEU A 1 568 ? -26.598 2.551 6.597 1.00 77.44 568 LEU A O 1
ATOM 4794 N N . ASP A 1 569 ? -25.595 1.974 4.669 1.00 79.88 569 ASP A N 1
ATOM 4795 C CA . ASP A 1 569 ? -26.806 2.025 3.849 1.00 79.88 569 ASP A CA 1
ATOM 4796 C C . ASP A 1 569 ? -27.851 1.030 4.361 1.00 79.88 569 ASP A C 1
ATOM 4798 O O . ASP A 1 569 ? -29.029 1.363 4.499 1.00 79.88 569 ASP A O 1
ATOM 4802 N N . LYS A 1 570 ? -27.414 -0.181 4.722 1.00 85.88 570 LYS A N 1
ATOM 4803 C CA . LYS A 1 570 ? -28.288 -1.228 5.266 1.00 85.88 570 LYS A CA 1
ATOM 4804 C C . LYS A 1 570 ? -28.745 -0.938 6.690 1.00 85.88 570 LYS A C 1
ATOM 4806 O O . LYS A 1 570 ? -29.886 -1.241 7.031 1.00 85.88 570 LYS A O 1
ATOM 4811 N N . LEU A 1 571 ? -27.901 -0.315 7.507 1.00 87.06 571 LEU A N 1
ATOM 4812 C CA . LEU A 1 571 ? -28.278 0.149 8.838 1.00 87.06 571 LEU A CA 1
ATOM 4813 C C . LEU A 1 571 ? -29.309 1.283 8.757 1.00 87.06 571 LEU A C 1
ATOM 4815 O O . LEU A 1 571 ? -30.287 1.265 9.495 1.00 87.06 571 LEU A O 1
ATOM 4819 N N . ASN A 1 572 ? -29.135 2.237 7.842 1.00 84.81 572 ASN A N 1
ATOM 4820 C CA . ASN A 1 572 ? -30.089 3.327 7.624 1.00 84.81 572 ASN A CA 1
ATOM 4821 C C . ASN A 1 572 ? -31.432 2.815 7.094 1.00 84.81 572 ASN A C 1
ATOM 4823 O O . ASN A 1 572 ? -32.483 3.257 7.560 1.00 84.81 572 ASN A O 1
ATOM 4827 N N . ASP A 1 573 ? -31.401 1.853 6.170 1.00 86.69 573 ASP A N 1
ATOM 4828 C CA . ASP A 1 573 ? -32.594 1.139 5.719 1.00 86.69 573 ASP A CA 1
ATOM 4829 C C . ASP A 1 573 ? -33.312 0.475 6.907 1.00 86.69 573 ASP A C 1
ATOM 4831 O O . ASP A 1 573 ? -34.498 0.729 7.126 1.00 86.69 573 ASP A O 1
ATOM 4835 N N . LEU A 1 574 ? -32.578 -0.247 7.763 1.00 89.19 574 LEU A N 1
ATOM 4836 C CA . LEU A 1 574 ? -33.124 -0.848 8.982 1.00 89.19 574 LEU A CA 1
ATOM 4837 C C . LEU A 1 574 ? -33.771 0.195 9.897 1.00 89.19 574 LEU A C 1
ATOM 4839 O O . LEU A 1 574 ? -34.909 -0.005 10.320 1.00 89.19 574 LEU A O 1
ATOM 4843 N N . LEU A 1 575 ? -33.088 1.314 10.170 1.00 86.75 575 LEU A N 1
ATOM 4844 C CA . LEU A 1 575 ? -33.612 2.398 11.009 1.00 86.75 575 LEU A CA 1
ATOM 4845 C C . LEU A 1 575 ? -34.919 2.971 10.444 1.00 86.75 575 LEU A C 1
ATOM 4847 O O . LEU A 1 575 ? -35.873 3.182 11.196 1.00 86.75 575 LEU A O 1
ATOM 4851 N N . SER A 1 576 ? -34.990 3.168 9.124 1.00 85.50 576 SER A N 1
ATOM 4852 C CA . SER A 1 576 ? -36.185 3.691 8.450 1.00 85.50 576 SER A CA 1
ATOM 4853 C C . SER A 1 576 ? -37.389 2.742 8.538 1.00 85.50 576 SER A C 1
ATOM 4855 O O . SER A 1 576 ? -38.537 3.189 8.554 1.00 85.50 576 SER A O 1
ATOM 4857 N N . GLN A 1 577 ? -37.137 1.435 8.667 1.00 86.00 577 GLN A N 1
ATOM 4858 C CA . GLN A 1 577 ? -38.165 0.397 8.707 1.00 86.00 577 GLN A CA 1
ATOM 4859 C C . GLN A 1 577 ? -38.584 -0.022 10.130 1.00 86.00 577 GLN A C 1
ATOM 4861 O O . GLN A 1 577 ? -39.553 -0.772 10.274 1.00 86.00 577 GLN A O 1
ATOM 4866 N N . ILE A 1 578 ? -37.936 0.475 11.197 1.00 85.69 578 ILE A N 1
ATOM 4867 C CA . ILE A 1 578 ? -38.244 0.112 12.602 1.00 85.69 578 ILE A CA 1
ATOM 4868 C C . ILE A 1 578 ? -39.735 0.270 12.936 1.00 85.69 578 ILE A C 1
ATOM 4870 O O . ILE A 1 578 ? -40.341 -0.607 13.563 1.00 85.69 578 ILE A O 1
ATOM 4874 N N . SER A 1 579 ? -40.344 1.381 12.522 1.00 82.12 579 SER A N 1
ATOM 4875 C CA . SER A 1 579 ? -41.757 1.670 12.799 1.00 82.12 579 SER A CA 1
ATOM 4876 C C . SER A 1 579 ? -42.694 0.678 12.100 1.00 82.12 579 SER A C 1
ATOM 4878 O O . SER A 1 579 ? -43.677 0.232 12.693 1.00 82.12 579 SER A O 1
ATOM 4880 N N . SER A 1 580 ? -42.345 0.264 10.878 1.00 83.69 580 SER A N 1
ATOM 4881 C CA . SER A 1 580 ? -43.063 -0.749 10.098 1.00 83.69 580 SER A CA 1
ATOM 4882 C C . SER A 1 580 ? -42.927 -2.140 10.721 1.00 83.69 580 SER A C 1
ATOM 4884 O O . SER A 1 580 ? -43.925 -2.827 10.963 1.00 83.69 580 SER A O 1
ATOM 4886 N N . PHE A 1 581 ? -41.705 -2.550 11.074 1.00 84.25 581 PHE A N 1
ATOM 4887 C CA . PHE A 1 581 ? -41.466 -3.852 11.697 1.00 84.25 581 PHE A CA 1
ATOM 4888 C C . PHE A 1 581 ? -42.171 -3.985 13.046 1.00 84.25 581 PHE A C 1
ATOM 4890 O O . PHE A 1 581 ? -42.701 -5.056 13.358 1.00 84.25 581 PHE A O 1
ATOM 4897 N N . SER A 1 582 ? -42.224 -2.901 13.825 1.00 80.50 582 SER A N 1
ATOM 4898 C CA . SER A 1 582 ? -42.867 -2.866 15.143 1.00 80.50 582 SER A CA 1
ATOM 4899 C C . SER A 1 582 ? -44.379 -2.649 15.092 1.00 80.50 582 SER A C 1
ATOM 4901 O O . SER A 1 582 ? -44.993 -2.555 16.149 1.00 80.50 582 SER A O 1
ATOM 4903 N N . ASN A 1 583 ? -45.006 -2.589 13.908 1.00 81.88 583 ASN A N 1
ATOM 4904 C CA . ASN A 1 583 ? -46.425 -2.244 13.738 1.00 81.88 583 ASN A CA 1
ATOM 4905 C C . ASN A 1 583 ? -46.814 -0.951 14.495 1.00 81.88 583 ASN A C 1
ATOM 4907 O O . ASN A 1 583 ? -47.857 -0.904 15.145 1.00 81.88 583 ASN A O 1
ATOM 4911 N N . HIS A 1 584 ? -45.961 0.077 14.454 1.00 77.94 584 HIS A N 1
ATOM 4912 C CA . HIS A 1 584 ? -46.128 1.349 15.174 1.00 77.94 584 HIS A CA 1
ATOM 4913 C C . HIS A 1 584 ? -46.094 1.256 16.712 1.00 77.94 584 HIS A C 1
ATOM 4915 O O . HIS A 1 584 ? -46.487 2.199 17.397 1.00 77.94 584 HIS A O 1
ATOM 4921 N N . HIS A 1 585 ? -45.594 0.152 17.280 1.00 84.50 585 HIS A N 1
ATOM 4922 C CA . HIS A 1 585 ? -45.339 0.059 18.720 1.00 84.50 585 HIS A CA 1
ATOM 4923 C C . HIS A 1 585 ? -44.043 0.769 19.153 1.00 84.50 585 HIS A C 1
ATOM 4925 O O . HIS A 1 585 ? -43.873 1.018 20.346 1.00 84.50 585 HIS A O 1
ATOM 4931 N N . SER A 1 586 ? -43.134 1.111 18.228 1.00 84.81 586 SER A N 1
ATOM 4932 C CA . SER A 1 586 ? -41.937 1.910 18.528 1.00 84.81 586 SER A CA 1
ATOM 4933 C C . SER A 1 586 ? -42.291 3.379 18.777 1.00 84.81 586 SER A C 1
ATOM 4935 O O . SER A 1 586 ? -42.818 4.040 17.883 1.00 84.81 586 SER A O 1
ATOM 4937 N N . LEU A 1 587 ? -41.954 3.891 19.959 1.00 82.00 587 LEU A N 1
ATOM 4938 C CA . LEU A 1 587 ? -42.088 5.307 20.316 1.00 82.00 587 LEU A CA 1
ATOM 4939 C C . LEU A 1 587 ? -40.837 6.098 19.928 1.00 82.00 587 LEU A C 1
ATOM 4941 O O . LEU A 1 587 ? -40.929 7.134 19.287 1.00 82.00 587 LEU A O 1
ATOM 4945 N N . ALA A 1 588 ? -39.669 5.565 20.278 1.00 82.69 588 ALA A N 1
ATOM 4946 C CA . ALA A 1 588 ? -38.376 6.177 20.014 1.00 82.69 588 ALA A CA 1
ATOM 4947 C C . ALA A 1 588 ? -37.317 5.090 19.823 1.00 82.69 588 ALA A C 1
ATOM 4949 O O . ALA A 1 588 ? -37.491 3.954 20.274 1.00 82.69 588 ALA A O 1
ATOM 4950 N N . TYR A 1 589 ? -36.196 5.438 19.199 1.00 86.62 589 TYR A N 1
ATOM 4951 C CA . TYR A 1 589 ? -35.022 4.575 19.146 1.00 86.62 589 TYR A CA 1
ATOM 4952 C C . TYR A 1 589 ? -33.743 5.370 19.410 1.00 86.62 589 TYR A C 1
ATOM 4954 O O . TYR A 1 589 ? -33.686 6.576 19.182 1.00 86.62 589 TYR A O 1
ATOM 4962 N N . LYS A 1 590 ? -32.712 4.681 19.898 1.00 84.75 590 LYS A N 1
ATOM 4963 C CA . LYS A 1 590 ? -31.371 5.218 20.127 1.00 84.75 590 LYS A CA 1
ATOM 4964 C C . LYS A 1 590 ? -30.358 4.226 19.574 1.00 84.75 590 LYS A C 1
ATOM 4966 O O . LYS A 1 590 ? -30.353 3.069 19.980 1.00 84.75 590 LYS A O 1
ATOM 4971 N N . LEU A 1 591 ? -29.521 4.669 18.644 1.00 82.25 591 LEU A N 1
ATOM 4972 C CA . LEU A 1 591 ? -28.427 3.868 18.103 1.00 82.25 591 LEU A CA 1
ATOM 4973 C C . LEU A 1 591 ? -27.131 4.250 18.820 1.00 82.25 591 LEU A C 1
ATOM 4975 O O . LEU A 1 591 ? -26.767 5.421 18.871 1.00 82.25 591 LEU A O 1
ATOM 4979 N N . GLU A 1 592 ? -26.415 3.263 19.340 1.00 80.69 592 GLU A N 1
ATOM 4980 C CA . GLU A 1 592 ? -25.108 3.438 19.956 1.00 80.69 592 GLU A CA 1
ATOM 4981 C C . GLU A 1 592 ? -24.082 2.504 19.324 1.00 80.69 592 GLU A C 1
ATOM 4983 O O . GLU A 1 592 ? -24.359 1.356 18.981 1.00 80.69 592 GLU A O 1
ATOM 4988 N N . ASN A 1 593 ? -22.862 3.017 19.162 1.00 73.00 593 ASN A N 1
ATOM 4989 C CA . ASN A 1 593 ? -21.725 2.283 18.598 1.00 73.00 593 ASN A CA 1
ATOM 4990 C C . ASN A 1 593 ? -21.974 1.642 17.218 1.00 73.00 593 ASN A C 1
ATOM 4992 O O . ASN A 1 593 ? -21.175 0.819 16.781 1.00 73.00 593 ASN A O 1
ATOM 4996 N N . HIS A 1 594 ? -23.046 2.038 16.527 1.00 70.94 594 HIS A N 1
ATOM 4997 C CA . HIS A 1 594 ? -23.498 1.522 15.233 1.00 70.94 594 HIS A CA 1
ATOM 4998 C C . HIS A 1 594 ? -23.917 0.054 15.198 1.00 70.94 594 HIS A C 1
ATOM 5000 O O . HIS A 1 594 ? -24.303 -0.392 14.130 1.00 70.94 594 HIS A O 1
ATOM 5006 N N . HIS A 1 595 ? -23.896 -0.671 16.316 1.00 79.69 595 HIS A N 1
ATOM 5007 C CA . HIS A 1 595 ? -24.358 -2.062 16.408 1.00 79.69 595 HIS A CA 1
ATOM 5008 C C . HIS A 1 595 ? -25.410 -2.268 17.503 1.00 79.69 595 HIS A C 1
ATOM 5010 O O . HIS A 1 595 ? -26.185 -3.208 17.397 1.00 79.69 595 HIS A O 1
ATOM 5016 N N . HIS A 1 596 ? -25.510 -1.369 18.493 1.00 86.56 596 HIS A N 1
ATOM 5017 C CA . HIS A 1 596 ? -26.522 -1.433 19.548 1.00 86.56 596 HIS A CA 1
ATOM 5018 C C . HIS A 1 596 ? -27.684 -0.489 19.254 1.00 86.56 596 HIS A C 1
ATOM 5020 O O . HIS A 1 596 ? -27.543 0.731 19.332 1.00 86.56 596 HIS A O 1
ATOM 5026 N N . LEU A 1 597 ? -28.853 -1.041 18.964 1.00 89.81 597 LEU A N 1
ATOM 5027 C CA . LEU A 1 597 ? -30.076 -0.289 18.726 1.00 89.81 597 LEU A CA 1
ATOM 5028 C C . LEU A 1 597 ? -31.065 -0.522 19.871 1.00 89.81 597 LEU A C 1
ATOM 5030 O O . LEU A 1 597 ? -31.614 -1.609 20.028 1.00 89.81 597 LEU A O 1
ATOM 5034 N N . TYR A 1 598 ? -31.315 0.521 20.654 1.00 89.50 598 TYR A N 1
ATOM 5035 C CA . TYR A 1 598 ? -32.331 0.535 21.700 1.00 89.50 598 TYR A CA 1
ATOM 5036 C C . TYR A 1 598 ? -33.640 1.059 21.124 1.00 89.50 598 TYR A C 1
ATOM 5038 O O . TYR A 1 598 ? -33.663 2.125 20.517 1.00 89.50 598 TYR A O 1
ATOM 5046 N N . ILE A 1 599 ? -34.738 0.353 21.356 1.00 89.31 599 ILE A N 1
ATOM 5047 C CA . ILE A 1 599 ? -36.079 0.727 20.909 1.00 89.31 599 ILE A CA 1
ATOM 5048 C C . ILE A 1 599 ? -36.983 0.817 22.132 1.00 89.31 599 ILE A C 1
ATOM 5050 O O . ILE A 1 599 ? -37.141 -0.151 22.879 1.00 89.31 599 ILE A O 1
ATOM 5054 N N . LEU A 1 600 ? -37.593 1.984 22.318 1.00 88.50 600 LEU A N 1
ATOM 5055 C CA . LEU A 1 600 ? -38.639 2.205 23.304 1.00 88.50 600 LEU A CA 1
ATOM 5056 C C . LEU A 1 600 ? -39.977 1.752 22.715 1.00 88.50 600 LEU A C 1
ATOM 5058 O O . LEU A 1 600 ? -40.418 2.268 21.688 1.00 88.50 600 LEU A O 1
ATOM 5062 N N . LEU A 1 601 ? -40.626 0.794 23.366 1.00 88.25 601 LEU A N 1
ATOM 5063 C CA . LEU A 1 601 ? -41.873 0.187 22.916 1.00 88.25 601 LEU A CA 1
ATOM 5064 C C . LEU A 1 601 ? -43.038 0.620 23.803 1.00 88.25 601 LEU A C 1
ATOM 5066 O O . LEU A 1 601 ? -42.970 0.508 25.028 1.00 88.25 601 LEU A O 1
ATOM 5070 N N . ASN A 1 602 ? -44.155 1.018 23.189 1.00 86.06 602 ASN A N 1
ATOM 5071 C CA . ASN A 1 602 ? -45.378 1.391 23.908 1.00 86.06 602 ASN A CA 1
ATOM 5072 C C . ASN A 1 602 ? -46.103 0.207 24.593 1.00 86.06 602 ASN A C 1
ATOM 5074 O O . ASN A 1 602 ? -47.169 0.372 25.180 1.00 86.06 602 ASN A O 1
ATOM 5078 N N . THR A 1 603 ? -45.538 -0.998 24.515 1.00 82.25 603 THR A N 1
ATOM 5079 C CA . THR A 1 603 ? -46.123 -2.247 25.000 1.00 82.25 603 THR A CA 1
ATOM 5080 C C . THR A 1 603 ? -45.118 -3.042 25.825 1.00 82.25 603 THR A C 1
ATOM 5082 O O . THR A 1 603 ? -43.905 -2.911 25.657 1.00 82.25 603 THR A O 1
ATOM 5085 N N . ARG A 1 604 ? -45.644 -3.893 26.713 1.00 81.06 604 ARG A N 1
ATOM 5086 C CA . ARG A 1 604 ? -44.876 -4.900 27.460 1.00 81.06 604 ARG A CA 1
ATOM 5087 C C . ARG A 1 604 ? -45.168 -6.336 27.016 1.00 81.06 604 ARG A C 1
ATOM 5089 O O . ARG A 1 604 ? -44.705 -7.279 27.655 1.00 81.06 604 ARG A O 1
ATOM 5096 N N . ASP A 1 605 ? -45.968 -6.505 25.966 1.00 81.94 605 ASP A N 1
ATOM 5097 C CA . ASP A 1 605 ? -46.355 -7.819 25.460 1.00 81.94 605 ASP A CA 1
ATOM 5098 C C . ASP A 1 605 ? -45.178 -8.501 24.745 1.00 81.94 605 ASP A C 1
ATOM 5100 O O . ASP A 1 605 ? -44.725 -8.051 23.690 1.00 81.94 605 ASP A O 1
ATOM 5104 N N . LYS A 1 606 ? -44.733 -9.631 25.307 1.00 81.12 606 LYS A N 1
ATOM 5105 C CA . LYS A 1 606 ? -43.662 -10.485 24.770 1.00 81.12 606 LYS A CA 1
ATOM 5106 C C . LYS A 1 606 ? -43.914 -10.924 23.322 1.00 81.12 606 LYS A C 1
ATOM 5108 O O . LYS A 1 606 ? -42.991 -11.029 22.518 1.00 81.12 606 LYS A O 1
ATOM 5113 N N . ARG A 1 607 ? -45.184 -11.106 22.942 1.00 81.44 607 ARG A N 1
ATOM 5114 C CA . ARG A 1 607 ? -45.561 -11.522 21.582 1.00 81.44 607 ARG A CA 1
ATOM 5115 C C . ARG A 1 607 ? -45.236 -10.452 20.544 1.00 81.44 607 ARG A C 1
ATOM 5117 O O . ARG A 1 607 ? -45.023 -10.775 19.377 1.00 81.44 607 ARG A O 1
ATOM 5124 N N . VAL A 1 608 ? -45.234 -9.177 20.941 1.00 82.94 608 VAL A N 1
ATOM 5125 C CA . VAL A 1 608 ? -44.893 -8.065 20.045 1.00 82.94 608 VAL A CA 1
ATOM 5126 C C . VAL A 1 608 ? -43.389 -8.035 19.802 1.00 82.94 608 VAL A C 1
ATOM 5128 O O . VAL A 1 608 ? -42.976 -7.925 18.649 1.00 82.94 608 VAL A O 1
ATOM 5131 N N . THR A 1 609 ? -42.576 -8.214 20.846 1.00 85.19 609 THR A N 1
ATOM 5132 C CA . THR A 1 609 ? -41.111 -8.269 20.726 1.00 85.19 609 THR A CA 1
ATOM 5133 C C . THR A 1 609 ? -40.636 -9.478 19.925 1.00 85.19 609 THR A C 1
ATOM 5135 O O . THR A 1 609 ? -39.769 -9.318 19.075 1.00 85.19 609 THR A O 1
ATOM 5138 N N . GLU A 1 610 ? -41.256 -10.647 20.100 1.00 84.81 610 GLU A N 1
ATOM 5139 C CA . GLU A 1 610 ? -40.949 -11.861 19.320 1.00 84.81 610 GLU A CA 1
ATOM 5140 C C . GLU A 1 610 ? -41.351 -11.739 17.843 1.00 84.81 610 GLU A C 1
ATOM 5142 O O . GLU A 1 610 ? -40.622 -12.147 16.940 1.00 84.81 610 GLU A O 1
ATOM 5147 N N . ARG A 1 611 ? -42.515 -11.145 17.548 1.00 84.88 611 ARG A N 1
ATOM 5148 C CA . ARG A 1 611 ? -42.912 -10.881 16.154 1.00 84.88 611 ARG A CA 1
ATOM 5149 C C . ARG A 1 611 ? -41.984 -9.872 15.490 1.00 84.88 611 ARG A C 1
ATOM 5151 O O . ARG A 1 611 ? -41.680 -10.021 14.308 1.00 84.88 611 ARG A O 1
ATOM 5158 N N . PHE A 1 612 ? -41.568 -8.854 16.236 1.00 87.38 612 PHE A N 1
ATOM 5159 C CA . PHE A 1 612 ? -40.635 -7.842 15.769 1.00 87.38 612 PHE A CA 1
ATOM 5160 C C . PHE A 1 612 ? -39.258 -8.445 15.460 1.00 87.38 612 PHE A C 1
ATOM 5162 O O . PHE A 1 612 ? -38.766 -8.262 14.348 1.00 87.38 612 PHE A O 1
ATOM 5169 N N . SER A 1 613 ? -38.680 -9.227 16.382 1.00 87.75 613 SER A N 1
ATOM 5170 C CA . SER A 1 613 ? -37.391 -9.899 16.172 1.00 87.75 613 SER A CA 1
ATOM 5171 C C . SER A 1 613 ? -37.436 -10.854 14.979 1.00 87.75 613 SER A C 1
ATOM 5173 O O . SER A 1 613 ? -36.555 -10.803 14.125 1.00 87.75 613 SER A O 1
ATOM 5175 N N . ASN A 1 614 ? -38.507 -11.643 14.841 1.00 86.62 614 ASN A N 1
ATOM 5176 C CA . ASN A 1 614 ? -38.665 -12.580 13.725 1.00 86.62 614 ASN A CA 1
ATOM 5177 C C . ASN A 1 614 ? -38.786 -11.871 12.368 1.00 86.62 614 ASN A C 1
ATOM 5179 O O . ASN A 1 614 ? -38.182 -12.306 11.388 1.00 86.62 614 ASN A O 1
ATOM 5183 N N . LYS A 1 615 ? -39.549 -10.771 12.289 1.00 88.75 615 LYS A N 1
ATOM 5184 C CA . LYS A 1 615 ? -39.647 -9.963 11.060 1.00 88.75 615 LYS A CA 1
ATOM 5185 C C . LYS A 1 615 ? -38.291 -9.373 10.672 1.00 88.75 615 LYS A C 1
ATOM 5187 O O . LYS A 1 615 ? -37.926 -9.424 9.502 1.00 88.75 615 LYS A O 1
ATOM 5192 N N . LEU A 1 616 ? -37.566 -8.835 11.651 1.00 88.69 616 LEU A N 1
ATOM 5193 C CA . LEU A 1 616 ? -36.289 -8.161 11.443 1.00 88.69 616 LEU A CA 1
ATOM 5194 C C . LEU A 1 616 ? -35.182 -9.156 11.053 1.00 88.69 616 LEU A C 1
ATOM 5196 O O . LEU A 1 616 ? -34.483 -8.926 10.071 1.00 88.69 616 LEU A O 1
ATOM 5200 N N . SER A 1 617 ? -35.096 -10.303 11.735 1.00 86.94 617 SER A N 1
ATOM 5201 C CA . SER A 1 617 ? -34.164 -11.388 11.389 1.00 86.94 617 SER A CA 1
ATOM 5202 C C . SER A 1 617 ? -34.407 -11.944 9.986 1.00 86.94 617 SER A C 1
ATOM 5204 O O . SER A 1 617 ? -33.456 -12.176 9.250 1.00 86.94 617 SER A O 1
ATOM 5206 N N . LYS A 1 618 ? -35.672 -12.094 9.572 1.00 88.00 618 LYS A N 1
ATOM 5207 C CA . LYS A 1 618 ? -36.014 -12.574 8.227 1.00 88.00 618 LYS A CA 1
ATOM 5208 C C . LYS A 1 618 ? -35.722 -11.546 7.127 1.00 88.00 618 LYS A C 1
ATOM 5210 O O . LYS A 1 618 ? -35.342 -11.920 6.025 1.00 88.00 618 LYS A O 1
ATOM 5215 N N . ALA A 1 619 ? -35.917 -10.254 7.400 1.00 86.69 619 ALA A N 1
ATOM 5216 C CA . ALA A 1 619 ? -35.695 -9.193 6.414 1.00 86.69 619 ALA A CA 1
ATOM 5217 C C . ALA A 1 619 ? -34.212 -9.016 6.042 1.00 86.69 619 ALA A C 1
ATOM 5219 O O . ALA A 1 619 ? -33.910 -8.654 4.907 1.00 86.69 619 ALA A O 1
ATOM 5220 N N . TYR A 1 620 ? -33.302 -9.296 6.979 1.00 88.12 620 TYR A N 1
ATOM 5221 C CA . TYR A 1 620 ? -31.852 -9.167 6.788 1.00 88.12 620 TYR A CA 1
ATOM 5222 C C . TYR A 1 620 ? -31.115 -10.508 6.917 1.00 88.12 620 TYR A C 1
ATOM 5224 O O . TYR A 1 620 ? -29.926 -10.535 7.249 1.00 88.12 620 TYR A O 1
ATOM 5232 N N . GLU A 1 621 ? -31.811 -11.614 6.647 1.00 83.50 621 GLU A N 1
ATOM 5233 C CA . GLU A 1 621 ? -31.251 -12.965 6.685 1.00 83.50 621 GLU A CA 1
ATOM 5234 C C . GLU A 1 621 ? -30.025 -13.066 5.759 1.00 83.50 621 GLU A C 1
ATOM 5236 O O . GLU A 1 621 ? -30.047 -12.616 4.613 1.00 83.50 621 GLU A O 1
ATOM 5241 N N . GLY A 1 622 ? -28.920 -13.608 6.278 1.00 77.19 622 GLY A N 1
ATOM 5242 C CA . GLY A 1 622 ? -27.648 -13.721 5.554 1.00 77.19 622 GLY A CA 1
ATOM 5243 C C . GLY A 1 622 ? -26.784 -12.452 5.533 1.00 77.19 622 GLY A C 1
ATOM 5244 O O . GLY A 1 622 ? -25.612 -12.541 5.167 1.00 77.19 622 GLY A O 1
ATOM 5245 N N . LEU A 1 623 ? -27.307 -11.298 5.967 1.00 84.50 623 LEU A N 1
ATOM 5246 C CA . LEU A 1 623 ? -26.527 -10.066 6.121 1.00 84.50 623 LEU A CA 1
ATOM 5247 C C . LEU A 1 623 ? -26.256 -9.742 7.593 1.00 84.50 623 LEU A C 1
ATOM 5249 O O . LEU A 1 623 ? -25.096 -9.653 7.988 1.00 84.50 623 LEU A O 1
ATOM 5253 N N . PHE A 1 624 ? -27.297 -9.570 8.411 1.00 87.38 624 PHE A N 1
ATOM 5254 C CA . PHE A 1 624 ? -27.160 -9.203 9.822 1.00 87.38 624 PHE A CA 1
ATOM 5255 C C . PHE A 1 624 ? -27.518 -10.367 10.745 1.00 87.38 624 PHE A C 1
ATOM 5257 O O . PHE A 1 624 ? -28.579 -10.974 10.623 1.00 87.38 624 PHE A O 1
ATOM 5264 N N . ASN A 1 625 ? -26.644 -10.627 11.717 1.00 83.69 625 ASN A N 1
ATOM 5265 C CA . ASN A 1 625 ? -26.903 -11.551 12.812 1.00 83.69 625 ASN A CA 1
ATOM 5266 C C . ASN A 1 625 ? -27.348 -10.743 14.023 1.00 83.69 625 ASN A C 1
ATOM 5268 O O . ASN A 1 625 ? -26.529 -10.079 14.666 1.00 83.69 625 ASN A O 1
ATOM 5272 N N . PHE A 1 626 ? -28.638 -10.800 14.330 1.00 86.06 626 PHE A N 1
ATOM 5273 C CA . PHE A 1 626 ? -29.190 -10.056 15.448 1.00 86.06 626 PHE A CA 1
ATOM 5274 C C . PHE A 1 626 ? -29.246 -10.884 16.724 1.00 86.06 626 PHE A C 1
ATOM 5276 O O . PHE A 1 626 ? -29.648 -12.048 16.711 1.00 86.06 626 PHE A O 1
ATOM 5283 N N . SER A 1 627 ? -28.931 -10.219 17.826 1.00 85.50 627 SER A N 1
ATOM 5284 C CA . SER A 1 627 ? -29.220 -10.674 19.180 1.00 85.50 627 SER A CA 1
ATOM 5285 C C . SER A 1 627 ? -30.189 -9.692 19.829 1.00 85.50 627 SER A C 1
ATOM 5287 O O . SER A 1 627 ? -30.153 -8.494 19.542 1.00 85.50 627 SER A O 1
ATOM 5289 N N . TYR A 1 628 ? -31.061 -10.180 20.709 1.00 88.62 628 TYR A N 1
ATOM 5290 C CA . TYR A 1 628 ? -32.139 -9.372 21.280 1.00 88.62 628 TYR A CA 1
ATOM 5291 C C . TYR A 1 628 ? -32.183 -9.488 22.807 1.00 88.62 628 TYR A C 1
ATOM 5293 O O . TYR A 1 628 ? -32.129 -10.591 23.353 1.00 88.62 628 TYR A O 1
ATOM 5301 N N . ALA A 1 629 ? -32.339 -8.362 23.503 1.00 87.75 629 ALA A N 1
ATOM 5302 C CA . ALA A 1 629 ? -32.604 -8.319 24.942 1.00 87.75 629 ALA A CA 1
ATOM 5303 C C . ALA A 1 629 ? -33.749 -7.354 25.250 1.00 87.75 629 ALA A C 1
ATOM 5305 O O . ALA A 1 629 ? -33.815 -6.262 24.696 1.00 87.75 629 ALA A O 1
ATOM 5306 N N . TYR A 1 630 ? -34.649 -7.735 26.149 1.00 88.75 630 TYR A N 1
ATOM 5307 C CA . TYR A 1 630 ? -35.808 -6.933 26.518 1.00 88.75 630 TYR A CA 1
ATOM 5308 C C . TYR A 1 630 ? -35.931 -6.761 28.032 1.00 88.75 630 TYR A C 1
ATOM 5310 O O . TYR A 1 630 ? -35.815 -7.714 28.812 1.00 88.75 630 TYR A O 1
ATOM 5318 N N . GLN A 1 631 ? -36.282 -5.544 28.445 1.00 85.62 631 GLN A N 1
ATOM 5319 C CA . GLN A 1 631 ? -36.549 -5.213 29.837 1.00 85.62 631 GLN A CA 1
ATOM 5320 C C . GLN A 1 631 ? -37.637 -4.145 29.959 1.00 85.62 631 GLN A C 1
ATOM 5322 O O . GLN A 1 631 ? -37.671 -3.167 29.215 1.00 85.62 631 GLN A O 1
ATOM 5327 N N . ALA A 1 632 ? -38.527 -4.305 30.939 1.00 81.81 632 ALA A N 1
ATOM 5328 C CA . ALA A 1 632 ? -39.471 -3.252 31.300 1.00 81.81 632 ALA A CA 1
ATOM 5329 C C . ALA A 1 632 ? -38.730 -2.083 31.971 1.00 81.81 632 ALA A C 1
ATOM 5331 O O . ALA A 1 632 ? -37.908 -2.293 32.867 1.00 81.81 632 ALA A O 1
ATOM 5332 N N . MET A 1 633 ? -39.042 -0.854 31.566 1.00 77.50 633 MET A N 1
ATOM 5333 C CA . MET A 1 633 ? -38.371 0.363 32.016 1.00 77.50 633 MET A CA 1
ATOM 5334 C C . MET A 1 633 ? -38.809 0.762 33.437 1.00 77.50 633 MET A C 1
ATOM 5336 O O . MET A 1 633 ? -39.489 1.754 33.632 1.00 77.50 633 MET A O 1
ATOM 5340 N N . ASN A 1 634 ? -38.445 -0.022 34.452 1.00 67.06 634 ASN A N 1
ATOM 5341 C CA . ASN A 1 634 ? -38.822 0.238 35.852 1.00 67.06 634 ASN A CA 1
ATOM 5342 C C . ASN A 1 634 ? -37.880 1.233 36.568 1.00 67.06 634 ASN A C 1
ATOM 5344 O O . ASN A 1 634 ? -38.080 1.546 37.740 1.00 67.06 634 ASN A O 1
ATOM 5348 N N . TYR A 1 635 ? -36.832 1.691 35.880 1.00 67.94 635 TYR A N 1
ATOM 5349 C CA . TYR A 1 635 ? -35.793 2.600 36.367 1.00 67.94 635 TYR A CA 1
ATOM 5350 C C . TYR A 1 635 ? -35.413 3.587 35.255 1.00 67.94 635 TYR A C 1
ATOM 5352 O O . TYR A 1 635 ? -35.833 3.425 34.111 1.00 67.94 635 TYR A O 1
ATOM 5360 N N . GLU A 1 636 ? -34.576 4.581 35.568 1.00 73.44 636 GLU A N 1
ATOM 5361 C CA . GLU A 1 636 ? -33.979 5.455 34.551 1.00 73.44 636 GLU A CA 1
ATOM 5362 C C . GLU A 1 636 ? -33.311 4.648 33.429 1.00 73.44 636 GLU A C 1
ATOM 5364 O O . GLU A 1 636 ? -32.671 3.623 33.690 1.00 73.44 636 GLU A O 1
ATOM 5369 N N . PHE A 1 637 ? -33.411 5.147 32.191 1.00 78.25 637 PHE A N 1
ATOM 5370 C CA . PHE A 1 637 ? -32.879 4.476 31.004 1.00 78.25 637 PHE A CA 1
ATOM 5371 C C . PHE A 1 637 ? -31.430 4.021 31.181 1.00 78.25 637 PHE A C 1
ATOM 5373 O O . PHE A 1 637 ? -31.121 2.899 30.818 1.00 78.25 637 PHE A O 1
ATOM 5380 N N . ASN A 1 638 ? -30.560 4.817 31.810 1.00 72.94 638 ASN A N 1
ATOM 5381 C CA . ASN A 1 638 ? -29.159 4.438 32.019 1.00 72.94 638 ASN A CA 1
ATOM 5382 C C . ASN A 1 638 ? -28.990 3.151 32.850 1.00 72.94 638 ASN A C 1
ATOM 5384 O O . ASN A 1 638 ? -28.104 2.356 32.551 1.00 72.94 638 ASN A O 1
ATOM 5388 N N . LYS A 1 639 ? -29.861 2.906 33.841 1.00 71.19 639 LYS A N 1
ATOM 5389 C CA . LYS A 1 639 ? -29.850 1.665 34.639 1.00 71.19 639 LYS A CA 1
ATOM 5390 C C . LYS A 1 639 ? -30.432 0.480 33.867 1.00 71.19 639 LYS A C 1
ATOM 5392 O O . LYS A 1 639 ? -29.943 -0.641 33.980 1.00 71.19 639 LYS A O 1
ATOM 5397 N N . VAL A 1 640 ? -31.476 0.728 33.075 1.00 77.19 640 VAL A N 1
ATOM 5398 C CA . VAL A 1 640 ? -32.083 -0.288 32.199 1.00 77.19 640 VAL A CA 1
ATOM 5399 C C . VAL A 1 640 ? -31.110 -0.668 31.083 1.00 77.19 640 VAL A C 1
ATOM 5401 O O . VAL A 1 640 ? -30.934 -1.837 30.792 1.00 77.19 640 VAL A O 1
ATOM 5404 N N . LYS A 1 641 ? -30.399 0.305 30.519 1.00 81.62 641 LYS A N 1
ATOM 5405 C CA . LYS A 1 641 ? -29.366 0.138 29.499 1.00 81.62 641 LYS A CA 1
ATOM 5406 C C . LYS A 1 641 ? -28.225 -0.749 29.985 1.00 81.62 641 LYS A C 1
ATOM 5408 O O . LYS A 1 641 ? -27.884 -1.701 29.295 1.00 81.62 641 LYS A O 1
ATOM 5413 N N . SER A 1 642 ? -27.654 -0.474 31.162 1.00 73.56 642 SER A N 1
ATOM 5414 C CA . SER A 1 642 ? -26.598 -1.329 31.724 1.00 73.56 642 SER A CA 1
ATOM 5415 C C . SER A 1 642 ? -27.084 -2.764 31.926 1.00 73.56 642 SER A C 1
ATOM 5417 O O . SER A 1 642 ? -26.367 -3.701 31.593 1.00 73.56 642 SER A O 1
ATOM 5419 N N . SER A 1 643 ? -28.328 -2.928 32.384 1.00 74.50 643 SER A N 1
ATOM 5420 C CA . SER A 1 643 ? -28.940 -4.244 32.568 1.00 74.50 643 SER A CA 1
ATOM 5421 C C . SER A 1 643 ? -29.226 -4.943 31.231 1.00 74.50 643 SER A C 1
ATOM 5423 O O . SER A 1 643 ? -28.944 -6.125 31.107 1.00 74.50 643 SER A O 1
ATOM 5425 N N . LEU A 1 644 ? -29.677 -4.236 30.192 1.00 81.50 644 LEU A N 1
ATOM 5426 C CA . LEU A 1 644 ? -29.865 -4.776 28.839 1.00 81.50 644 LEU A CA 1
ATOM 5427 C C . LEU A 1 644 ? -28.554 -5.230 28.194 1.00 81.50 644 LEU A C 1
ATOM 5429 O O . LEU A 1 644 ? -28.520 -6.303 27.602 1.00 81.50 644 LEU A O 1
ATOM 5433 N N . ILE A 1 645 ? -27.475 -4.455 28.330 1.00 76.88 645 ILE A N 1
ATOM 5434 C CA . ILE A 1 645 ? -26.147 -4.844 27.828 1.00 76.88 645 ILE A CA 1
ATOM 5435 C C . ILE A 1 645 ? -25.655 -6.110 28.547 1.00 76.88 645 ILE A C 1
ATOM 5437 O O . ILE A 1 645 ? -25.133 -7.018 27.906 1.00 76.88 645 ILE A O 1
ATOM 5441 N N . GLN A 1 646 ? -25.866 -6.204 29.864 1.00 70.75 646 GLN A N 1
ATOM 5442 C CA . GLN A 1 646 ? -25.564 -7.419 30.628 1.00 70.75 646 GLN A CA 1
ATOM 5443 C C . GLN A 1 646 ? -26.404 -8.607 30.141 1.00 70.75 646 GLN A C 1
ATOM 5445 O O . GLN A 1 646 ? -25.852 -9.663 29.854 1.00 70.75 646 GLN A O 1
ATOM 5450 N N . LEU A 1 647 ? -27.715 -8.418 29.945 1.00 73.12 647 LEU A N 1
ATOM 5451 C CA . LEU A 1 647 ? -28.620 -9.438 29.399 1.00 73.12 647 LEU A CA 1
ATOM 5452 C C . LEU A 1 647 ? -28.160 -9.947 28.026 1.00 73.12 647 LEU A C 1
ATOM 5454 O O . LEU A 1 647 ? -28.234 -11.146 27.764 1.00 73.12 647 LEU A O 1
ATOM 5458 N N . MET A 1 648 ? -27.655 -9.059 27.168 1.00 76.25 648 MET A N 1
ATOM 5459 C CA . MET A 1 648 ? -27.108 -9.436 25.864 1.00 76.25 648 MET A CA 1
ATOM 5460 C C . MET A 1 648 ? -25.834 -10.259 25.945 1.00 76.25 648 MET A C 1
ATOM 5462 O O . MET A 1 648 ? -25.676 -11.176 25.146 1.00 76.25 648 MET A O 1
ATOM 5466 N N . ALA A 1 649 ? -24.952 -9.980 26.906 1.00 64.38 649 ALA A N 1
ATOM 5467 C CA . ALA A 1 649 ? -23.729 -10.758 27.098 1.00 64.38 649 ALA A CA 1
ATOM 5468 C C . ALA A 1 649 ? -24.012 -12.232 27.450 1.00 64.38 649 ALA A C 1
ATOM 5470 O O . ALA A 1 649 ? -23.142 -13.083 27.285 1.00 64.38 649 ALA A O 1
ATOM 5471 N N . HIS A 1 650 ? -25.229 -12.540 27.908 1.00 61.53 650 HIS A N 1
ATOM 5472 C CA . HIS A 1 650 ? -25.689 -13.899 28.186 1.00 61.53 650 HIS A CA 1
ATOM 5473 C C . HIS A 1 650 ? -26.474 -14.534 27.019 1.00 61.53 650 HIS A C 1
ATOM 5475 O O . HIS A 1 650 ? -26.878 -15.694 27.133 1.00 61.53 650 HIS A O 1
ATOM 5481 N N . ASN A 1 651 ? -26.699 -13.820 25.903 1.00 62.31 651 ASN A N 1
ATOM 5482 C CA . ASN A 1 651 ? -27.460 -14.339 24.766 1.00 62.31 651 ASN A CA 1
ATOM 5483 C C . ASN A 1 651 ? -26.580 -15.097 23.767 1.00 62.31 651 ASN A C 1
ATOM 5485 O O . ASN A 1 651 ? -25.745 -14.514 23.085 1.00 62.31 651 ASN A O 1
ATOM 5489 N N . ILE A 1 652 ? -26.807 -16.407 23.667 1.00 53.41 652 ILE A N 1
ATOM 5490 C CA . ILE A 1 652 ? -26.121 -17.314 22.728 1.00 53.41 652 ILE A CA 1
ATOM 5491 C C . ILE A 1 652 ? -27.078 -17.732 21.589 1.00 53.41 652 ILE A C 1
ATOM 5493 O O . ILE A 1 652 ? -26.694 -18.444 20.667 1.00 53.41 652 ILE A O 1
ATOM 5497 N N . SER A 1 653 ? -28.334 -17.273 21.628 1.00 57.19 653 SER A N 1
ATOM 5498 C CA . SER A 1 653 ? -29.406 -17.641 20.695 1.00 57.19 653 SER A CA 1
ATOM 5499 C C . SER A 1 653 ? -29.977 -16.416 19.966 1.00 57.19 653 SER A C 1
ATOM 5501 O O . SER A 1 653 ? -29.865 -15.295 20.449 1.00 57.19 653 SER A O 1
ATOM 5503 N N . GLN A 1 654 ? -30.652 -16.615 18.829 1.00 58.59 654 GLN A N 1
ATOM 5504 C CA . GLN A 1 654 ? -31.399 -15.546 18.137 1.00 58.59 654 GLN A CA 1
ATOM 5505 C C . GLN A 1 654 ? -32.739 -15.194 18.825 1.00 58.59 654 GLN A C 1
ATOM 5507 O O . GLN A 1 654 ? -33.523 -14.401 18.304 1.00 58.59 654 GLN A O 1
ATOM 5512 N N . GLU A 1 655 ? -33.031 -15.774 19.994 1.00 69.81 655 GLU A N 1
ATOM 5513 C CA . GLU A 1 655 ? -34.259 -15.509 20.744 1.00 69.81 655 GLU A CA 1
ATOM 5514 C C . GLU A 1 655 ? -34.146 -14.242 21.610 1.00 69.81 655 GLU A C 1
ATOM 5516 O O . GLU A 1 655 ? -33.060 -13.820 22.019 1.00 69.81 655 GLU A O 1
ATOM 5521 N N . VAL A 1 656 ? -35.291 -13.616 21.904 1.00 75.12 656 VAL A N 1
ATOM 5522 C CA . VAL A 1 656 ? -35.360 -12.436 22.779 1.00 75.12 656 VAL A CA 1
ATOM 5523 C C . VAL A 1 656 ? -35.160 -12.859 24.231 1.00 75.12 656 VAL A C 1
ATOM 5525 O O . VAL A 1 656 ? -36.012 -13.534 24.807 1.00 75.12 656 VAL A O 1
ATOM 5528 N N . ILE A 1 657 ? -34.069 -12.410 24.859 1.00 75.94 657 ILE A N 1
ATOM 5529 C CA . ILE A 1 657 ? -33.843 -12.640 26.290 1.00 75.94 657 ILE A CA 1
ATOM 5530 C C . ILE A 1 657 ? -34.591 -11.602 27.116 1.00 75.94 657 ILE A C 1
ATOM 5532 O O . ILE A 1 657 ? -34.388 -10.397 26.982 1.00 75.94 657 ILE A O 1
ATOM 5536 N N . TYR A 1 658 ? -35.443 -12.081 28.017 1.00 76.50 658 TYR A N 1
ATOM 5537 C CA . TYR A 1 658 ? -36.180 -11.256 28.967 1.00 76.50 658 TYR A CA 1
ATOM 5538 C C . TYR A 1 658 ? -35.433 -11.198 30.301 1.00 76.50 658 TYR A C 1
ATOM 5540 O O . TYR A 1 658 ? -34.916 -12.218 30.755 1.00 76.50 658 TYR A O 1
ATOM 5548 N N . SER A 1 659 ? -35.439 -10.044 30.978 1.00 62.22 659 SER A N 1
ATOM 5549 C CA . SER A 1 659 ? -34.959 -9.962 32.365 1.00 62.22 659 SER A CA 1
ATOM 5550 C C . SER A 1 659 ? -35.840 -10.826 33.288 1.00 62.22 659 SER A C 1
ATOM 5552 O O . SER A 1 659 ? -36.898 -10.381 33.744 1.00 62.22 659 SER A O 1
ATOM 5554 N N . ASP A 1 660 ? -35.438 -12.067 33.546 1.00 59.69 660 ASP A N 1
ATOM 5555 C CA . ASP A 1 660 ? -36.126 -12.994 34.450 1.00 59.69 660 ASP A CA 1
ATOM 5556 C C . ASP A 1 660 ? -35.234 -13.338 35.659 1.00 59.69 660 ASP A C 1
ATOM 5558 O O . ASP A 1 660 ? -34.033 -13.057 35.679 1.00 59.69 660 ASP A O 1
ATOM 5562 N N . LYS A 1 661 ? -35.812 -13.953 36.697 1.00 55.22 661 LYS A N 1
ATOM 5563 C CA . LYS A 1 661 ? -35.115 -14.407 37.915 1.00 55.22 661 LYS A CA 1
ATOM 5564 C C . LYS A 1 661 ? -33.892 -15.289 37.620 1.00 55.22 661 LYS A C 1
ATOM 5566 O O . LYS A 1 661 ? -32.996 -15.363 38.457 1.00 55.22 661 LYS A O 1
ATOM 5571 N N . SER A 1 662 ? -33.848 -15.940 36.458 1.00 55.25 662 SER A N 1
ATOM 5572 C CA . SER A 1 662 ? -32.719 -16.752 35.994 1.00 55.25 662 SER A CA 1
ATOM 5573 C C . SER A 1 662 ? -31.425 -15.950 35.836 1.00 55.25 662 SER A C 1
ATOM 5575 O O . SER A 1 662 ? -30.364 -16.470 36.163 1.00 55.25 662 SER A O 1
ATOM 5577 N N . ILE A 1 663 ? -31.502 -14.685 35.417 1.00 57.31 663 ILE A N 1
ATOM 5578 C CA . ILE A 1 663 ? -30.311 -13.880 35.104 1.00 57.31 663 ILE A CA 1
ATOM 5579 C C . ILE A 1 663 ? -29.700 -13.292 36.373 1.00 57.31 663 ILE A C 1
ATOM 5581 O O . ILE A 1 663 ? -28.492 -13.359 36.545 1.00 57.31 663 ILE A O 1
ATOM 5585 N N . ARG A 1 664 ? -30.524 -12.861 37.339 1.00 59.56 664 ARG A N 1
ATOM 5586 C CA . ARG A 1 664 ? -30.023 -12.508 38.684 1.00 59.56 664 ARG A CA 1
ATOM 5587 C C . ARG A 1 664 ? -29.316 -13.685 39.348 1.00 59.56 664 ARG A C 1
ATOM 5589 O O . ARG A 1 664 ? -28.263 -13.519 39.946 1.00 59.56 664 ARG A O 1
ATOM 5596 N N . LYS A 1 665 ? -29.872 -14.891 39.195 1.00 65.94 665 LYS A N 1
ATOM 5597 C CA . LYS A 1 665 ? -29.245 -16.119 39.690 1.00 65.94 665 LYS A CA 1
ATOM 5598 C C . LYS A 1 665 ? -27.912 -16.394 38.981 1.00 65.94 665 LYS A C 1
ATOM 5600 O O . LYS A 1 665 ? -26.980 -16.866 39.625 1.00 65.94 665 LYS A O 1
ATOM 5605 N N . GLN A 1 666 ? -27.804 -16.091 37.687 1.00 68.75 666 GLN A N 1
ATOM 5606 C CA . GLN A 1 666 ? -26.555 -16.215 36.933 1.00 68.75 666 GLN A CA 1
ATOM 5607 C C . GLN A 1 666 ? -25.511 -15.180 37.378 1.00 68.75 666 GLN A C 1
ATOM 5609 O O . GLN A 1 666 ? -24.379 -15.569 37.634 1.00 68.75 666 GLN A O 1
ATOM 5614 N N . GLU A 1 667 ? -25.885 -13.914 37.574 1.00 66.44 667 GLU A N 1
ATOM 5615 C CA . GLU A 1 667 ? -24.998 -12.862 38.102 1.00 66.44 667 GLU A CA 1
ATOM 5616 C C . GLU A 1 667 ? -24.492 -13.184 39.517 1.00 66.44 667 GLU A C 1
ATOM 5618 O O . GLU A 1 667 ? -23.302 -13.053 39.805 1.00 66.44 667 GLU A O 1
ATOM 5623 N N . GLU A 1 668 ? -25.377 -13.663 40.399 1.00 74.94 668 GLU A N 1
ATOM 5624 C CA . GLU A 1 668 ? -25.006 -14.147 41.734 1.00 74.94 668 GLU A CA 1
ATOM 5625 C C . GLU A 1 668 ? -24.029 -15.329 41.647 1.00 74.94 668 GLU A C 1
ATOM 5627 O O . GLU A 1 668 ? -23.073 -15.406 42.422 1.00 74.94 668 GLU A O 1
ATOM 5632 N N . THR A 1 669 ? -24.227 -16.223 40.672 1.00 78.94 669 THR A N 1
ATOM 5633 C CA . THR A 1 669 ? -23.337 -17.366 40.432 1.00 78.94 669 THR A CA 1
ATOM 5634 C C . THR A 1 669 ? -21.974 -16.908 39.904 1.00 78.94 669 THR A C 1
ATOM 5636 O O . THR A 1 669 ? -20.953 -17.316 40.451 1.00 78.94 669 THR A O 1
ATOM 5639 N N . GLU A 1 670 ? -21.923 -16.017 38.909 1.00 79.94 670 GLU A N 1
ATOM 5640 C CA . GLU A 1 670 ? -20.672 -15.463 38.365 1.00 79.94 670 GLU A CA 1
ATOM 5641 C C . GLU A 1 670 ? -19.879 -14.696 39.436 1.00 79.94 670 GLU A C 1
ATOM 5643 O O . GLU A 1 670 ? -18.667 -14.880 39.566 1.00 79.94 670 GLU A O 1
ATOM 5648 N N . SER A 1 671 ? -20.557 -13.895 40.266 1.00 80.88 671 SER A N 1
ATOM 5649 C CA . SER A 1 671 ? -19.925 -13.171 41.376 1.00 80.88 671 SER A CA 1
ATOM 5650 C C . SER A 1 671 ? -19.337 -14.122 42.423 1.00 80.88 671 SER A C 1
ATOM 5652 O O . SER A 1 671 ? -18.204 -13.934 42.874 1.00 80.88 671 SER A O 1
ATOM 5654 N N . LEU A 1 672 ? -20.068 -15.188 42.769 1.00 83.56 672 LEU A N 1
ATOM 5655 C CA . LEU A 1 672 ? -19.587 -16.225 43.678 1.00 83.56 672 LEU A CA 1
ATOM 5656 C C . LEU A 1 672 ? -18.363 -16.961 43.106 1.00 83.56 672 LEU A C 1
ATOM 5658 O O . LEU A 1 672 ? -17.417 -17.248 43.846 1.00 83.56 672 LEU A O 1
ATOM 5662 N N . TYR A 1 673 ? -18.352 -17.236 41.798 1.00 86.62 673 TYR A N 1
ATOM 5663 C CA . TYR A 1 673 ? -17.217 -17.855 41.107 1.00 86.62 673 TYR A CA 1
ATOM 5664 C C . TYR A 1 673 ? -15.987 -16.952 41.161 1.00 86.62 673 TYR A C 1
ATOM 5666 O O . TYR A 1 673 ? -14.919 -17.417 41.556 1.00 86.62 673 TYR A O 1
ATOM 5674 N N . LEU A 1 674 ? -16.144 -15.662 40.851 1.00 85.69 674 LEU A N 1
ATOM 5675 C CA . LEU A 1 674 ? -15.055 -14.687 40.887 1.00 85.69 674 LEU A CA 1
ATOM 5676 C C . LEU A 1 674 ? -14.446 -14.568 42.290 1.00 85.69 674 LEU A C 1
ATOM 5678 O O . LEU A 1 674 ? -13.234 -14.706 42.451 1.00 85.69 674 LEU A O 1
ATOM 5682 N N . GLN A 1 675 ? -15.279 -14.403 43.324 1.00 84.69 675 GLN A N 1
ATOM 5683 C CA . GLN A 1 675 ? -14.810 -14.336 44.714 1.00 84.69 675 GLN A CA 1
ATOM 5684 C C . GLN A 1 675 ? -14.063 -15.610 45.132 1.00 84.69 675 GLN A C 1
ATOM 5686 O O . GLN A 1 675 ? -13.044 -15.553 45.826 1.00 84.69 675 GLN A O 1
ATOM 5691 N N . THR A 1 676 ? -14.560 -16.771 44.705 1.00 84.81 676 THR A N 1
ATOM 5692 C CA . THR A 1 676 ? -13.937 -18.064 45.005 1.00 84.81 676 THR A CA 1
ATOM 5693 C C . THR A 1 676 ? -12.590 -18.209 44.292 1.00 84.81 676 THR A C 1
ATOM 5695 O O . THR A 1 676 ? -11.612 -18.620 44.919 1.00 84.81 676 THR A O 1
ATOM 5698 N N . LEU A 1 677 ? -12.507 -17.831 43.013 1.00 87.44 677 LEU A N 1
ATOM 5699 C CA . LEU A 1 677 ? -11.272 -17.857 42.227 1.00 87.44 677 LEU A CA 1
ATOM 5700 C C . LEU A 1 677 ? -10.210 -16.920 42.792 1.00 87.44 677 LEU A C 1
ATOM 5702 O O . LEU A 1 677 ? -9.070 -17.346 42.975 1.00 87.44 677 LEU A O 1
ATOM 5706 N N . ASP A 1 678 ? -10.581 -15.691 43.142 1.00 85.38 678 ASP A N 1
ATOM 5707 C CA . ASP A 1 678 ? -9.672 -14.731 43.768 1.00 85.38 678 ASP A CA 1
ATOM 5708 C C . ASP A 1 678 ? -9.080 -15.278 45.067 1.00 85.38 678 ASP A C 1
ATOM 5710 O O . ASP A 1 678 ? -7.879 -15.145 45.320 1.00 85.38 678 ASP A O 1
ATOM 5714 N N . ASN A 1 679 ? -9.904 -15.928 45.892 1.00 85.56 679 ASN A N 1
ATOM 5715 C CA . ASN A 1 679 ? -9.446 -16.553 47.128 1.00 85.56 679 ASN A CA 1
ATOM 5716 C C . ASN A 1 679 ? -8.475 -17.710 46.853 1.00 85.56 679 ASN A C 1
ATOM 5718 O O . ASN A 1 679 ? -7.416 -17.771 47.479 1.00 85.56 679 ASN A O 1
ATOM 5722 N N . ILE A 1 680 ? -8.787 -18.583 45.892 1.00 86.31 680 ILE A N 1
ATOM 5723 C CA . ILE A 1 680 ? -7.927 -19.707 45.490 1.00 86.31 680 ILE A CA 1
ATOM 5724 C C . ILE A 1 680 ? -6.578 -19.204 44.940 1.00 86.31 680 ILE A C 1
ATOM 5726 O O . ILE A 1 680 ? -5.513 -19.675 45.349 1.00 86.31 680 ILE A O 1
ATOM 5730 N N . ILE A 1 681 ? -6.599 -18.197 44.062 1.00 86.12 681 ILE A N 1
ATOM 5731 C CA . ILE A 1 681 ? -5.393 -17.595 43.479 1.00 86.12 681 ILE A CA 1
ATOM 5732 C C . ILE A 1 681 ? -4.539 -16.938 44.573 1.00 86.12 681 ILE A C 1
ATOM 5734 O O . ILE A 1 681 ? -3.321 -17.142 44.607 1.00 86.12 681 ILE A O 1
ATOM 5738 N N . LYS A 1 682 ? -5.156 -16.211 45.518 1.00 84.94 682 LYS A N 1
ATOM 5739 C CA . LYS A 1 682 ? -4.460 -15.614 46.676 1.00 84.94 682 LYS A CA 1
ATOM 5740 C C . LYS A 1 682 ? -3.840 -16.667 47.596 1.00 84.94 682 LYS A C 1
ATOM 5742 O O . LYS A 1 682 ? -2.729 -16.459 48.082 1.00 84.94 682 LYS A O 1
ATOM 5747 N N . GLN A 1 683 ? -4.515 -17.798 47.801 1.00 83.88 683 GLN A N 1
ATOM 5748 C CA . GLN A 1 683 ? -4.006 -18.935 48.578 1.00 83.88 683 GLN A CA 1
ATOM 5749 C C . GLN A 1 683 ? -2.869 -19.691 47.873 1.00 83.88 683 GLN A C 1
ATOM 5751 O O . GLN A 1 683 ? -2.178 -20.484 48.514 1.00 83.88 683 GLN A O 1
ATOM 5756 N N . LYS A 1 684 ? -2.639 -19.439 46.575 1.00 84.19 684 LYS A N 1
ATOM 5757 C CA . LYS A 1 684 ? -1.554 -20.016 45.757 1.00 84.19 684 LYS A CA 1
ATOM 5758 C C . LYS A 1 684 ? -1.513 -21.549 45.733 1.00 84.19 684 LYS A C 1
ATOM 5760 O O . LYS A 1 684 ? -0.490 -22.123 45.359 1.00 84.19 684 LYS A O 1
ATOM 5765 N N . THR A 1 685 ? -2.607 -22.211 46.099 1.00 79.75 685 THR A N 1
ATOM 5766 C CA . THR A 1 685 ? -2.746 -23.666 46.034 1.00 79.75 685 THR A CA 1
ATOM 5767 C C . THR A 1 685 ? -4.128 -24.033 45.504 1.00 79.75 685 THR A C 1
ATOM 5769 O O . THR A 1 685 ? -5.129 -23.417 45.856 1.00 79.75 685 THR A O 1
ATOM 5772 N N . ILE A 1 686 ? -4.176 -25.040 44.636 1.00 87.19 686 ILE A N 1
ATOM 5773 C CA . ILE A 1 686 ? -5.410 -25.669 44.157 1.00 87.19 686 ILE A CA 1
ATOM 5774 C C . ILE A 1 686 ? -5.248 -27.184 44.243 1.00 87.19 686 ILE A C 1
ATOM 5776 O O . ILE A 1 686 ? -4.163 -27.699 43.962 1.00 87.19 686 ILE A O 1
ATOM 5780 N N . LYS A 1 687 ? -6.304 -27.893 44.649 1.00 85.06 687 LYS A N 1
ATOM 5781 C CA . LYS A 1 687 ? -6.331 -29.359 44.601 1.00 85.06 687 LYS A CA 1
ATOM 5782 C C . LYS A 1 687 ? -6.490 -29.808 43.154 1.00 85.06 687 LYS A C 1
ATOM 5784 O O . LYS A 1 687 ? -7.340 -29.274 42.441 1.00 85.06 687 LYS A O 1
ATOM 5789 N N . LEU A 1 688 ? -5.704 -30.787 42.732 1.00 87.94 688 LEU A N 1
ATOM 5790 C CA . LEU A 1 688 ? -5.802 -31.361 41.397 1.00 87.94 688 LEU A CA 1
ATOM 5791 C C . LEU A 1 688 ? -6.510 -32.715 41.466 1.00 87.94 688 LEU A C 1
ATOM 5793 O O . LEU A 1 688 ? -6.315 -33.498 42.389 1.00 87.94 688 LEU A O 1
ATOM 5797 N N . LYS A 1 689 ? -7.371 -32.973 40.485 1.00 87.62 689 LYS A N 1
ATOM 5798 C CA . LYS A 1 689 ? -7.964 -34.277 40.211 1.00 87.62 689 LYS A CA 1
ATOM 5799 C C . LYS A 1 689 ? -7.146 -34.945 39.113 1.00 87.62 689 LYS A C 1
ATOM 5801 O O . LYS A 1 689 ? -6.917 -34.346 38.060 1.00 87.62 689 LYS A O 1
ATOM 5806 N N . HIS A 1 690 ? -6.739 -36.184 39.352 1.00 88.12 690 HIS A N 1
ATOM 5807 C CA . HIS A 1 690 ? -5.977 -36.984 38.399 1.00 88.12 690 HIS A CA 1
ATOM 5808 C C . HIS A 1 690 ? -6.924 -37.905 37.636 1.00 88.12 690 HIS A C 1
ATOM 5810 O O . HIS A 1 690 ? -7.703 -38.647 38.231 1.00 88.12 690 HIS A O 1
ATOM 5816 N N . LEU A 1 691 ? -6.898 -37.816 36.309 1.00 88.56 691 LEU A N 1
ATOM 5817 C CA . LEU A 1 691 ? -7.629 -38.711 35.421 1.00 88.56 691 LEU A CA 1
ATOM 5818 C C . LEU A 1 691 ? -6.621 -39.597 34.696 1.00 88.56 691 LEU A C 1
ATOM 5820 O O . LEU A 1 691 ? -5.813 -39.119 33.900 1.00 88.56 691 LEU A O 1
ATOM 5824 N N . TYR A 1 692 ? -6.654 -40.889 34.991 1.00 89.25 692 TYR A N 1
ATOM 5825 C CA . TYR A 1 692 ? -5.678 -41.835 34.472 1.00 89.25 692 TYR A CA 1
ATOM 5826 C C . TYR A 1 692 ? -5.990 -42.222 33.030 1.00 89.25 692 TYR A C 1
ATOM 5828 O O . TYR A 1 692 ? -7.144 -42.408 32.644 1.00 89.25 692 TYR A O 1
ATOM 5836 N N . ILE A 1 693 ? -4.930 -42.368 32.238 1.00 90.94 693 ILE A N 1
ATOM 5837 C CA . ILE A 1 693 ? -4.992 -42.838 30.857 1.00 90.94 693 ILE A CA 1
ATOM 5838 C C . ILE A 1 693 ? -4.130 -44.087 30.764 1.00 90.94 693 ILE A C 1
ATOM 5840 O O . ILE A 1 693 ? -2.912 -44.082 31.011 1.00 90.94 693 ILE A O 1
ATOM 5844 N N . LYS A 1 694 ? -4.786 -45.188 30.417 1.00 89.88 694 LYS A N 1
ATOM 5845 C CA . LYS A 1 694 ? -4.217 -46.529 30.455 1.00 89.88 694 LYS A CA 1
ATOM 5846 C C . LYS A 1 694 ? -3.916 -46.989 29.039 1.00 89.88 694 LYS A C 1
ATOM 5848 O O . LYS A 1 694 ? -4.735 -46.820 28.142 1.00 89.88 694 LYS A O 1
ATOM 5853 N N . ASN A 1 695 ? -2.753 -47.604 28.843 1.00 89.75 695 ASN A N 1
ATOM 5854 C CA . ASN A 1 695 ? -2.556 -48.447 27.673 1.00 89.75 695 ASN A CA 1
ATOM 5855 C C . ASN A 1 695 ? -3.270 -49.774 27.950 1.00 89.75 695 ASN A C 1
ATOM 5857 O O . ASN A 1 695 ? -2.862 -50.518 28.849 1.00 89.75 695 ASN A O 1
ATOM 5861 N N . TRP A 1 696 ? -4.358 -50.051 27.234 1.00 86.81 696 TRP A N 1
ATOM 5862 C CA . TRP A 1 696 ? -5.204 -51.206 27.545 1.00 86.81 696 TRP A CA 1
ATOM 5863 C C . TRP A 1 696 ? -4.555 -52.540 27.155 1.00 86.81 696 TRP A C 1
ATOM 5865 O O . TRP A 1 696 ? -4.826 -53.545 27.817 1.00 86.81 696 TRP A O 1
ATOM 5875 N N . LYS A 1 697 ? -3.650 -52.554 26.161 1.00 86.50 697 LYS A N 1
ATOM 5876 C CA . LYS A 1 697 ? -2.890 -53.754 25.768 1.00 86.50 697 LYS A CA 1
ATOM 5877 C C . LYS A 1 697 ? -1.985 -54.220 26.914 1.00 86.50 697 LYS A C 1
ATOM 5879 O O . LYS A 1 697 ? -1.943 -55.403 27.235 1.00 86.50 697 LYS A O 1
ATOM 5884 N N . HIS A 1 698 ? -1.310 -53.282 27.582 1.00 85.81 698 HIS A N 1
ATOM 5885 C CA . HIS A 1 698 ? -0.362 -53.577 28.670 1.00 85.81 698 HIS A CA 1
ATOM 5886 C C . HIS A 1 698 ? -0.924 -53.377 30.081 1.00 85.81 698 HIS A C 1
ATOM 5888 O O . HIS A 1 698 ? -0.212 -53.576 31.063 1.00 85.81 698 HIS A O 1
ATOM 5894 N N . GLN A 1 699 ? -2.178 -52.941 30.192 1.00 83.12 699 GLN A N 1
ATOM 5895 C CA . GLN A 1 699 ? -2.849 -52.611 31.448 1.00 83.12 699 GLN A CA 1
ATOM 5896 C C . GLN A 1 699 ? -2.061 -51.634 32.348 1.00 83.12 699 GLN A C 1
ATOM 5898 O O . GLN A 1 699 ? -2.202 -51.653 33.571 1.00 83.12 699 GLN A O 1
ATOM 5903 N N . LYS A 1 700 ? -1.260 -50.743 31.752 1.00 86.50 700 LYS A N 1
ATOM 5904 C CA . LYS A 1 700 ? -0.380 -49.814 32.473 1.00 86.50 700 LYS A CA 1
ATOM 5905 C C . LYS A 1 700 ? -0.842 -48.372 32.287 1.00 86.50 700 LYS A C 1
ATOM 5907 O O . LYS A 1 700 ? -1.106 -47.950 31.162 1.00 86.50 700 LYS A O 1
ATOM 5912 N N . VAL A 1 701 ? -0.894 -47.605 33.376 1.00 87.19 701 VAL A N 1
ATOM 5913 C CA . VAL A 1 701 ? -1.073 -46.146 33.314 1.00 87.19 701 VAL A CA 1
ATOM 5914 C C . VAL A 1 701 ? 0.141 -45.539 32.619 1.00 87.19 701 VAL A C 1
ATOM 5916 O O . VAL A 1 701 ? 1.281 -45.762 33.030 1.00 87.19 701 VAL A O 1
ATOM 5919 N N . THR A 1 702 ? -0.108 -44.798 31.544 1.00 86.31 702 THR A N 1
ATOM 5920 C CA . THR A 1 702 ? 0.943 -44.150 30.744 1.00 86.31 702 THR A CA 1
ATOM 5921 C C . THR A 1 702 ? 0.885 -42.635 30.854 1.00 86.31 702 THR A C 1
ATOM 5923 O O . THR A 1 702 ? 1.938 -41.995 30.876 1.00 86.31 702 THR A O 1
ATOM 5926 N N . HIS A 1 703 ? -0.324 -42.078 30.968 1.00 90.44 703 HIS A N 1
ATOM 5927 C CA . HIS A 1 703 ? -0.540 -40.646 31.111 1.00 90.44 703 HIS A CA 1
ATOM 5928 C C . HIS A 1 703 ? -1.512 -40.345 32.256 1.00 90.44 703 HIS A C 1
ATOM 5930 O O . HIS A 1 703 ? -2.334 -41.187 32.624 1.00 90.44 703 HIS A O 1
ATOM 5936 N N . ILE A 1 704 ? -1.418 -39.134 32.799 1.00 90.00 704 ILE A N 1
ATOM 5937 C CA . ILE A 1 704 ? -2.369 -38.583 33.764 1.00 90.00 704 ILE A CA 1
ATOM 5938 C C . ILE A 1 704 ? -2.820 -37.215 33.259 1.00 90.00 704 ILE A C 1
ATOM 5940 O O . ILE A 1 704 ? -2.009 -36.295 33.147 1.00 90.00 704 ILE A O 1
ATOM 5944 N N . GLU A 1 705 ? -4.109 -37.078 32.958 1.00 90.69 705 GLU A N 1
ATOM 5945 C CA . GLU A 1 705 ? -4.729 -35.785 32.691 1.00 90.69 705 GLU A CA 1
ATOM 5946 C C . GLU A 1 705 ? -5.059 -35.089 34.010 1.00 90.69 705 GLU A C 1
ATOM 5948 O O . GLU A 1 705 ? -5.725 -35.636 34.892 1.00 90.69 705 GLU A O 1
ATOM 5953 N N . ILE A 1 706 ? -4.578 -33.859 34.134 1.00 89.50 706 ILE A N 1
ATOM 5954 C CA . ILE A 1 706 ? -4.813 -33.004 35.284 1.00 89.50 706 ILE A CA 1
ATOM 5955 C C . ILE A 1 706 ? -6.080 -32.202 35.050 1.00 89.50 706 ILE A C 1
ATOM 5957 O O . ILE A 1 706 ? -6.192 -31.472 34.068 1.00 89.50 706 ILE A O 1
ATOM 5961 N N . LYS A 1 707 ? -7.009 -32.265 35.999 1.00 85.50 707 LYS A N 1
ATOM 5962 C CA . LYS A 1 707 ? -8.110 -31.306 36.080 1.00 85.50 707 LYS A CA 1
ATOM 5963 C C . LYS A 1 707 ? -8.077 -30.581 37.415 1.00 85.50 707 LYS A C 1
ATOM 5965 O O . LYS A 1 707 ? -7.787 -31.210 38.429 1.00 85.50 707 LYS A O 1
ATOM 5970 N N . PRO A 1 708 ? -8.403 -29.284 37.467 1.00 80.75 708 PRO A N 1
ATOM 5971 C CA . PRO A 1 708 ? -8.674 -28.629 38.736 1.00 80.75 708 PRO A CA 1
ATOM 5972 C C . PRO A 1 708 ? -9.782 -29.387 39.473 1.00 80.75 708 PRO A C 1
ATOM 5974 O O . PRO A 1 708 ? -10.825 -29.691 38.893 1.00 80.75 708 PRO A O 1
ATOM 5977 N N . HIS A 1 709 ? -9.570 -29.723 40.744 1.00 76.56 709 HIS A N 1
ATOM 5978 C CA . HIS A 1 709 ? -10.659 -30.224 41.566 1.00 76.56 709 HIS A CA 1
ATOM 5979 C C . HIS A 1 709 ? -11.554 -29.036 41.908 1.00 76.56 709 HIS A C 1
ATOM 5981 O O . HIS A 1 709 ? -11.213 -28.196 42.744 1.00 76.56 709 HIS A O 1
ATOM 5987 N N . HIS A 1 710 ? -12.677 -28.941 41.207 1.00 65.88 710 HIS A N 1
ATOM 5988 C CA . HIS A 1 710 ? -13.678 -27.926 41.470 1.00 65.88 710 HIS A CA 1
ATOM 5989 C C . HIS A 1 710 ? -14.164 -28.081 42.916 1.00 65.88 710 HIS A C 1
ATOM 5991 O O . HIS A 1 710 ? -14.645 -29.146 43.303 1.00 65.88 710 HIS A O 1
ATOM 5997 N N . LEU A 1 711 ? -14.031 -27.027 43.730 1.00 60.62 711 LEU A N 1
ATOM 5998 C CA . LEU A 1 711 ? -14.788 -26.934 44.981 1.00 60.62 711 LEU A CA 1
ATOM 5999 C C . LEU A 1 711 ? -16.276 -27.115 44.642 1.00 60.62 711 LEU A C 1
ATOM 6001 O O . LEU A 1 711 ? -16.678 -26.753 43.538 1.00 60.62 711 LEU A O 1
ATOM 6005 N N . ASN A 1 712 ? -17.104 -27.578 45.585 1.00 58.22 712 ASN A N 1
ATOM 6006 C CA . ASN A 1 712 ? -18.557 -27.773 45.391 1.00 58.22 712 ASN A CA 1
ATOM 6007 C C . ASN A 1 712 ? -19.298 -26.563 44.775 1.00 58.22 712 ASN A C 1
ATOM 6009 O O . ASN A 1 712 ? -20.436 -26.690 44.342 1.00 58.22 712 ASN A O 1
ATOM 6013 N N . ILE A 1 713 ? -18.661 -25.393 44.769 1.00 62.38 713 ILE A N 1
ATOM 6014 C CA . ILE A 1 713 ? -19.155 -24.124 44.247 1.00 62.38 713 ILE A CA 1
ATOM 6015 C C . ILE A 1 713 ? -18.859 -23.944 42.740 1.00 62.38 713 ILE A C 1
ATOM 6017 O O . ILE A 1 713 ? -19.677 -23.352 42.049 1.00 62.38 713 ILE A O 1
ATOM 6021 N N . LEU A 1 714 ? -17.743 -24.464 42.206 1.00 75.19 714 LEU A N 1
ATOM 6022 C CA . LEU A 1 714 ? -17.264 -24.222 40.828 1.00 75.19 714 LEU A CA 1
ATOM 6023 C C . LEU A 1 714 ? -17.649 -25.348 39.847 1.00 75.19 714 LEU A C 1
ATOM 6025 O O . LEU A 1 714 ? -16.803 -25.846 39.106 1.00 75.19 714 LEU A O 1
ATOM 6029 N N . THR A 1 715 ? -18.893 -25.818 39.893 1.00 70.75 715 THR A N 1
ATOM 6030 C CA . THR A 1 715 ? -19.344 -27.020 39.171 1.00 70.75 715 THR A CA 1
ATOM 6031 C C . THR A 1 715 ? -19.585 -26.830 37.671 1.00 70.75 715 THR A C 1
ATOM 6033 O O . THR A 1 715 ? -19.475 -27.803 36.925 1.00 70.75 715 THR A O 1
ATOM 6036 N N . ASP A 1 716 ? -19.895 -25.617 37.209 1.00 78.62 716 ASP A N 1
ATOM 6037 C CA . ASP A 1 716 ? -20.181 -25.326 35.802 1.00 78.62 716 ASP A CA 1
ATOM 6038 C C . ASP A 1 716 ? -18.915 -24.846 35.075 1.00 78.62 716 ASP A C 1
ATOM 6040 O O . ASP A 1 716 ? -18.421 -23.737 35.298 1.00 78.62 716 ASP A O 1
ATOM 6044 N N . LYS A 1 717 ? -18.389 -25.694 34.177 1.00 75.06 717 LYS A N 1
ATOM 6045 C CA . LYS A 1 717 ? -17.184 -25.403 33.381 1.00 75.06 717 LYS A CA 1
ATOM 6046 C C . LYS A 1 717 ? -17.365 -24.153 32.513 1.00 75.06 717 LYS A C 1
ATOM 6048 O O . LYS A 1 717 ? -16.403 -23.415 32.322 1.00 75.06 717 LYS A O 1
ATOM 6053 N N . LYS A 1 718 ? -18.566 -23.919 31.981 1.00 76.88 718 LYS A N 1
ATOM 6054 C CA . LYS A 1 718 ? -18.824 -22.797 31.076 1.00 76.88 718 LYS A CA 1
ATOM 6055 C C . LYS A 1 718 ? -18.778 -21.480 31.837 1.00 76.88 718 LYS A C 1
ATOM 6057 O O . LYS A 1 718 ? -18.001 -20.608 31.478 1.00 76.88 718 LYS A O 1
ATOM 6062 N N . VAL A 1 719 ? -19.506 -21.400 32.952 1.00 80.00 719 VAL A N 1
ATOM 6063 C CA . VAL A 1 719 ? -19.499 -20.219 33.832 1.00 80.00 719 VAL A CA 1
ATOM 6064 C C . VAL A 1 719 ? -18.094 -19.947 34.372 1.00 80.00 719 VAL A C 1
ATOM 6066 O O . VAL A 1 719 ? -17.668 -18.799 34.444 1.00 80.00 719 VAL A O 1
ATOM 6069 N N . LEU A 1 720 ? -17.341 -20.996 34.718 1.00 83.19 720 LEU A N 1
ATOM 6070 C CA . LEU A 1 720 ? -15.950 -20.862 35.143 1.00 83.19 720 LEU A CA 1
ATOM 6071 C C . LEU A 1 720 ? -15.067 -20.224 34.067 1.00 83.19 720 LEU A C 1
ATOM 6073 O O . LEU A 1 720 ? -14.356 -19.268 34.370 1.00 83.19 720 LEU A O 1
ATOM 6077 N N . ASN A 1 721 ? -15.110 -20.748 32.841 1.00 81.31 721 ASN A N 1
ATOM 6078 C CA . ASN A 1 721 ? -14.331 -20.210 31.729 1.00 81.31 721 ASN A CA 1
ATOM 6079 C C . ASN A 1 721 ? -14.740 -18.760 31.422 1.00 81.31 721 ASN A C 1
ATOM 6081 O O . ASN A 1 721 ? -13.871 -17.900 31.332 1.00 81.31 721 ASN A O 1
ATOM 6085 N N . ASP A 1 722 ? -16.043 -18.465 31.392 1.00 79.31 722 ASP A N 1
ATOM 6086 C CA . ASP A 1 722 ? -16.555 -17.110 31.154 1.00 79.31 722 ASP A CA 1
ATOM 6087 C C . ASP A 1 722 ? -16.054 -16.116 32.217 1.00 79.31 722 ASP A C 1
ATOM 6089 O O . ASP A 1 722 ? -15.675 -14.989 31.898 1.00 79.31 722 ASP A O 1
ATOM 6093 N N . VAL A 1 723 ? -16.024 -16.517 33.494 1.00 83.12 723 VAL A N 1
ATOM 6094 C CA . VAL A 1 723 ? -15.509 -15.674 34.585 1.00 83.12 723 VAL A CA 1
ATOM 6095 C C . VAL A 1 723 ? -13.994 -15.485 34.481 1.00 83.12 723 VAL A C 1
ATOM 6097 O O . VAL A 1 723 ? -13.512 -14.383 34.752 1.00 83.12 723 VAL A O 1
ATOM 6100 N N . LEU A 1 724 ? -13.240 -16.519 34.094 1.00 84.88 724 LEU A N 1
ATOM 6101 C CA . LEU A 1 724 ? -11.792 -16.413 33.892 1.00 84.88 724 LEU A CA 1
ATOM 6102 C C . LEU A 1 724 ? -11.450 -15.461 32.736 1.00 84.88 724 LEU A C 1
ATOM 6104 O O . LEU A 1 724 ? -10.580 -14.606 32.916 1.00 84.88 724 LEU A O 1
ATOM 6108 N N . ASP A 1 725 ? -12.168 -15.569 31.615 1.00 81.31 725 ASP A N 1
ATOM 6109 C CA . ASP A 1 725 ? -11.999 -14.735 30.421 1.00 81.31 725 ASP A CA 1
ATOM 6110 C C . ASP A 1 725 ? -12.384 -13.274 30.699 1.00 81.31 725 ASP A C 1
ATOM 6112 O O . ASP A 1 725 ? -11.596 -12.364 30.455 1.00 81.31 725 ASP A O 1
ATOM 6116 N N . LYS A 1 726 ? -13.572 -13.026 31.277 1.00 80.88 726 LYS A N 1
ATOM 6117 C CA . LYS A 1 726 ? -14.077 -11.664 31.558 1.00 80.88 726 LYS A CA 1
ATOM 6118 C C . LYS A 1 726 ? -13.191 -10.863 32.521 1.00 80.88 726 LYS A C 1
ATOM 6120 O O . LYS A 1 726 ? -13.283 -9.638 32.537 1.00 80.88 726 LYS A O 1
ATOM 6125 N N . ASN A 1 727 ? -12.398 -11.536 33.356 1.00 83.38 727 ASN A N 1
ATOM 6126 C CA . ASN A 1 727 ? -11.601 -10.908 34.415 1.00 83.38 727 ASN A CA 1
ATOM 6127 C C . ASN A 1 727 ? -10.083 -11.066 34.212 1.00 83.38 727 ASN A C 1
ATOM 6129 O O . ASN A 1 727 ? -9.321 -10.791 35.140 1.00 83.38 727 ASN A O 1
ATOM 6133 N N . ASP A 1 728 ? -9.631 -11.520 33.037 1.00 85.44 728 ASP A N 1
ATOM 6134 C CA . ASP A 1 728 ? -8.211 -11.720 32.704 1.00 85.44 728 ASP A CA 1
ATOM 6135 C C . ASP A 1 728 ? -7.455 -12.638 33.697 1.00 85.44 728 ASP A C 1
ATOM 6137 O O . ASP A 1 728 ? -6.259 -12.473 33.973 1.00 85.44 728 ASP A O 1
ATOM 6141 N N . LEU A 1 729 ? -8.144 -13.636 34.264 1.00 89.25 729 LEU A N 1
ATOM 6142 C CA . LEU A 1 729 ? -7.600 -14.511 35.313 1.00 89.25 729 LEU A CA 1
ATOM 6143 C C . LEU A 1 729 ? -6.944 -15.792 34.775 1.00 89.25 729 LEU A C 1
ATOM 6145 O O . LEU A 1 729 ? -6.233 -16.466 35.528 1.00 89.25 729 LEU A O 1
ATOM 6149 N N . ASN A 1 730 ? -7.104 -16.107 33.487 1.00 89.88 730 ASN A N 1
ATOM 6150 C CA . ASN A 1 730 ? -6.581 -17.319 32.838 1.00 89.88 730 ASN A CA 1
ATOM 6151 C C . ASN A 1 730 ? -5.094 -17.580 33.115 1.00 89.88 730 ASN A C 1
ATOM 6153 O O . ASN A 1 730 ? -4.706 -18.650 33.584 1.00 89.88 730 ASN A O 1
ATOM 6157 N N . ILE A 1 731 ? -4.243 -16.567 32.922 1.00 92.56 731 ILE A N 1
ATOM 6158 C CA . ILE A 1 731 ? -2.792 -16.697 33.129 1.00 92.56 731 ILE A CA 1
ATOM 6159 C C . ILE A 1 731 ? -2.455 -16.984 34.599 1.00 92.56 731 ILE A C 1
ATOM 6161 O O . ILE A 1 731 ? -1.512 -17.723 34.902 1.00 92.56 731 ILE A O 1
ATOM 6165 N N . ALA A 1 732 ? -3.168 -16.355 35.537 1.00 90.31 732 ALA A N 1
ATOM 6166 C CA . ALA A 1 732 ? -2.953 -16.583 36.963 1.00 90.31 732 ALA A CA 1
ATOM 6167 C C . ALA A 1 732 ? -3.394 -17.998 37.358 1.00 90.31 732 ALA A C 1
ATOM 6169 O O . ALA A 1 732 ? -2.696 -18.669 38.124 1.00 90.31 732 ALA A O 1
ATOM 6170 N N . TYR A 1 733 ? -4.503 -18.454 36.781 1.00 91.00 733 TYR A N 1
ATOM 6171 C CA . TYR A 1 733 ? -5.065 -19.776 36.998 1.00 91.00 733 TYR A CA 1
ATOM 6172 C C . TYR A 1 733 ? -4.163 -20.890 36.442 1.00 91.00 733 TYR A C 1
ATOM 6174 O O . TYR A 1 733 ? -3.812 -21.812 37.176 1.00 91.00 733 TYR A O 1
ATOM 6182 N N . ASP A 1 734 ? -3.644 -20.760 35.219 1.00 91.88 734 ASP A N 1
ATOM 6183 C CA . ASP A 1 734 ? -2.707 -21.735 34.637 1.00 91.88 734 ASP A CA 1
ATOM 6184 C C . ASP A 1 734 ? -1.413 -21.859 35.454 1.00 91.88 734 ASP A C 1
ATOM 6186 O O . ASP A 1 734 ? -0.907 -22.957 35.710 1.00 91.88 734 ASP A O 1
ATOM 6190 N N . LYS A 1 735 ? -0.877 -20.728 35.934 1.00 91.44 735 LYS A N 1
ATOM 6191 C CA . LYS A 1 735 ? 0.293 -20.725 36.829 1.00 91.44 735 LYS A CA 1
ATOM 6192 C C . LYS A 1 735 ? 0.008 -21.440 38.142 1.00 91.44 735 LYS A C 1
ATOM 6194 O O . LYS A 1 735 ? 0.905 -22.085 38.686 1.00 91.44 735 LYS A O 1
ATOM 6199 N N . LEU A 1 736 ? -1.202 -21.290 38.672 1.00 91.06 736 LEU A N 1
ATOM 6200 C CA . LEU A 1 736 ? -1.626 -21.951 39.895 1.00 91.06 736 LEU A CA 1
ATOM 6201 C C . LEU A 1 736 ? -1.661 -23.470 39.707 1.00 91.06 736 LEU A C 1
ATOM 6203 O O . LEU A 1 736 ? -1.037 -24.183 40.491 1.00 91.06 736 LEU A O 1
ATOM 6207 N N . ILE A 1 737 ? -2.302 -23.943 38.634 1.00 90.88 737 ILE A N 1
ATOM 6208 C CA . ILE A 1 737 ? -2.378 -25.369 38.289 1.00 90.88 737 ILE A CA 1
ATOM 6209 C C . ILE A 1 737 ? -0.968 -25.946 38.114 1.00 90.88 737 ILE A C 1
ATOM 6211 O O . ILE A 1 737 ? -0.640 -26.960 38.727 1.00 90.88 737 ILE A O 1
ATOM 6215 N N . MET A 1 738 ? -0.101 -25.270 37.352 1.00 90.94 738 MET A N 1
ATOM 6216 C CA . MET A 1 738 ? 1.288 -25.692 37.143 1.00 90.94 738 MET A CA 1
ATOM 6217 C C . MET A 1 738 ? 2.067 -25.798 38.461 1.00 90.94 738 MET A C 1
ATOM 6219 O O . MET A 1 738 ? 2.810 -26.751 38.691 1.00 90.94 738 MET A O 1
ATOM 6223 N N . ASN A 1 739 ? 1.911 -24.821 39.355 1.00 89.50 739 ASN A N 1
ATOM 6224 C CA . ASN A 1 739 ? 2.610 -24.829 40.636 1.00 89.50 739 ASN A CA 1
ATOM 6225 C C . ASN A 1 739 ? 2.110 -25.936 41.569 1.00 89.50 739 ASN A C 1
ATOM 6227 O O . ASN A 1 739 ? 2.942 -26.571 42.219 1.00 89.50 739 ASN A O 1
ATOM 6231 N N . SER A 1 740 ? 0.799 -26.190 41.606 1.00 89.06 740 SER A N 1
ATOM 6232 C CA . SER A 1 740 ? 0.230 -27.345 42.308 1.00 89.06 740 SER A CA 1
ATOM 6233 C C . SER A 1 740 ? 0.752 -28.661 41.735 1.00 89.06 740 SER A C 1
ATOM 6235 O O . SER A 1 740 ? 1.200 -29.519 42.493 1.00 89.06 740 SER A O 1
ATOM 6237 N N . LEU A 1 741 ? 0.799 -28.791 40.406 1.00 89.31 741 LEU A N 1
ATOM 6238 C CA . LEU A 1 741 ? 1.285 -29.997 39.741 1.00 89.31 741 LEU A CA 1
ATOM 6239 C C . LEU A 1 741 ? 2.738 -30.299 40.116 1.00 89.31 741 LEU A C 1
ATOM 6241 O O . LEU A 1 741 ? 3.059 -31.428 40.463 1.00 89.31 741 LEU A O 1
ATOM 6245 N N . ILE A 1 742 ? 3.606 -29.285 40.130 1.00 88.25 742 ILE A N 1
ATOM 6246 C CA . ILE A 1 742 ? 5.012 -29.435 40.540 1.00 88.25 742 ILE A CA 1
ATOM 6247 C C . ILE A 1 742 ? 5.137 -29.874 42.007 1.00 88.25 742 ILE A C 1
ATOM 6249 O O . ILE A 1 742 ? 6.090 -30.564 42.372 1.00 88.25 742 ILE A O 1
ATOM 6253 N N . GLN A 1 743 ? 4.225 -29.446 42.884 1.00 86.00 743 GLN A N 1
ATOM 6254 C CA . GLN A 1 743 ? 4.233 -29.871 44.287 1.00 86.00 743 GLN A CA 1
ATOM 6255 C C . GLN A 1 743 ? 3.783 -31.325 44.445 1.00 86.00 743 GLN A C 1
ATOM 6257 O O . GLN A 1 743 ? 4.373 -32.055 45.241 1.00 86.00 743 GLN A O 1
ATOM 6262 N N . GLU A 1 744 ? 2.766 -31.746 43.695 1.00 83.75 744 GLU A N 1
ATOM 6263 C CA . GLU A 1 744 ? 2.263 -33.121 43.715 1.00 83.75 744 GLU A CA 1
ATOM 6264 C C . GLU A 1 744 ? 3.228 -34.093 43.027 1.00 83.75 744 GLU A C 1
ATOM 6266 O O . GLU A 1 744 ? 3.512 -35.156 43.574 1.00 83.75 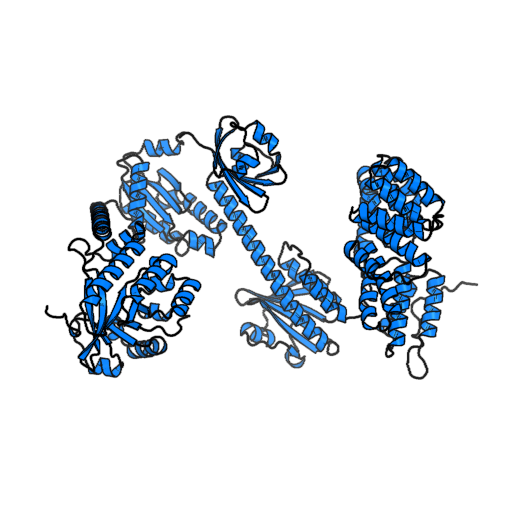744 GLU A O 1
ATOM 6271 N N . SER A 1 745 ? 3.831 -33.705 41.899 1.00 81.38 745 SER A N 1
ATOM 6272 C CA . SER A 1 745 ? 4.763 -34.557 41.154 1.00 81.38 745 SER A CA 1
ATOM 6273 C C . SER A 1 745 ? 6.013 -34.907 41.959 1.00 81.38 745 SER A C 1
ATOM 6275 O O . SER A 1 745 ? 6.557 -35.992 41.805 1.00 81.38 745 SER A O 1
ATOM 6277 N N . LYS A 1 746 ? 6.457 -34.025 42.866 1.00 78.50 746 LYS A N 1
ATOM 6278 C CA . LYS A 1 746 ? 7.576 -34.303 43.786 1.00 78.50 746 LYS A CA 1
ATOM 6279 C C . LYS A 1 746 ? 7.324 -35.487 44.721 1.00 78.50 746 LYS A C 1
ATOM 6281 O O . LYS A 1 746 ? 8.279 -35.986 45.304 1.00 78.50 746 LYS A O 1
ATOM 6286 N N . LYS A 1 747 ? 6.066 -35.892 44.908 1.00 73.56 747 LYS A N 1
ATOM 6287 C CA . LYS A 1 747 ? 5.682 -37.019 45.766 1.00 73.56 747 LYS A CA 1
ATOM 6288 C C . LYS A 1 747 ? 5.621 -38.350 45.007 1.00 73.56 747 LYS A C 1
ATOM 6290 O O . LYS A 1 747 ? 5.384 -39.375 45.634 1.00 73.56 747 LYS A O 1
ATOM 6295 N N . LEU A 1 748 ? 5.801 -38.341 43.683 1.00 70.19 748 LEU A N 1
ATOM 6296 C CA . LEU A 1 748 ? 5.651 -39.512 42.821 1.00 70.19 748 LEU A CA 1
ATOM 6297 C C . LEU A 1 748 ? 7.013 -39.945 42.257 1.00 70.19 748 LEU A C 1
ATOM 6299 O O . LEU A 1 748 ? 7.624 -39.226 41.475 1.00 70.19 748 LEU A O 1
ATOM 6303 N N . ASP A 1 749 ? 7.456 -41.158 42.601 1.00 61.97 749 ASP A N 1
ATOM 6304 C CA . ASP A 1 749 ? 8.756 -41.711 42.169 1.00 61.97 749 ASP A CA 1
ATOM 6305 C C . ASP A 1 749 ? 8.753 -42.309 40.743 1.00 61.97 749 ASP A C 1
ATOM 6307 O O . ASP A 1 749 ? 9.791 -42.740 40.237 1.00 61.97 749 ASP A O 1
ATOM 6311 N N . LYS A 1 750 ? 7.599 -42.370 40.062 1.00 71.06 750 LYS A N 1
ATOM 6312 C CA . LYS A 1 750 ? 7.463 -43.011 38.739 1.00 71.06 750 LYS A CA 1
ATOM 6313 C C . LYS A 1 750 ? 7.443 -41.995 37.599 1.00 71.06 750 LYS A C 1
ATOM 6315 O O . LYS A 1 750 ? 6.721 -41.002 37.650 1.00 71.06 750 LYS A O 1
ATOM 6320 N N . LEU A 1 751 ? 8.157 -42.311 36.514 1.00 71.50 751 LEU A N 1
ATOM 6321 C CA . LEU A 1 751 ? 8.110 -41.548 35.265 1.00 71.50 751 LEU A CA 1
ATOM 6322 C C . LEU A 1 751 ? 6.714 -41.667 34.636 1.00 71.50 751 LEU A C 1
ATOM 6324 O O . LEU A 1 751 ? 6.324 -42.722 34.134 1.00 71.50 751 LEU A O 1
ATOM 6328 N N . LEU A 1 752 ? 5.970 -40.567 34.697 1.00 75.62 752 LEU A N 1
ATOM 6329 C CA . LEU A 1 752 ? 4.609 -40.420 34.183 1.00 75.62 752 LEU A CA 1
ATOM 6330 C C . LEU A 1 752 ? 4.553 -39.242 33.210 1.00 75.62 752 LEU A C 1
ATOM 6332 O O . LEU A 1 752 ? 5.253 -38.243 33.406 1.00 75.62 752 LEU A O 1
ATOM 6336 N N . ARG A 1 753 ? 3.722 -39.368 32.168 1.00 88.06 753 ARG A N 1
ATOM 6337 C CA . ARG A 1 753 ? 3.425 -38.280 31.231 1.00 88.06 753 ARG A CA 1
ATOM 6338 C C . ARG A 1 753 ? 2.193 -37.519 31.716 1.00 88.06 753 ARG A C 1
ATOM 6340 O O . ARG A 1 753 ? 1.132 -38.109 31.884 1.00 88.06 753 ARG A O 1
ATOM 6347 N N . TRP A 1 754 ? 2.319 -36.221 31.937 1.00 90.00 754 TRP A N 1
ATOM 6348 C CA . TRP A 1 754 ? 1.208 -35.382 32.376 1.00 90.00 754 TRP A CA 1
ATOM 6349 C C . TRP A 1 754 ? 0.542 -34.722 31.183 1.00 90.00 754 TRP A C 1
ATOM 6351 O O . TRP A 1 754 ? 1.214 -34.269 30.258 1.00 90.00 754 TRP A O 1
ATOM 6361 N N . ILE A 1 755 ? -0.779 -34.646 31.222 1.00 91.62 755 ILE A N 1
ATOM 6362 C CA . ILE A 1 755 ? -1.579 -33.912 30.256 1.00 91.62 755 ILE A CA 1
ATOM 6363 C C . ILE A 1 755 ? -2.237 -32.753 31.007 1.00 91.62 755 ILE A C 1
ATOM 6365 O O . ILE A 1 755 ? -3.054 -32.972 31.899 1.00 91.62 755 ILE A O 1
ATOM 6369 N N . LEU A 1 756 ? -1.831 -31.525 30.695 1.00 91.12 756 LEU A N 1
ATOM 6370 C CA . LEU A 1 756 ? -2.189 -30.325 31.445 1.00 91.12 756 LEU A CA 1
ATOM 6371 C C . LEU A 1 756 ? -3.066 -29.394 30.595 1.00 91.12 756 LEU A C 1
ATOM 6373 O O . LEU A 1 756 ? -2.634 -29.015 29.507 1.00 91.12 756 LEU A O 1
ATOM 6377 N N . PRO A 1 757 ? -4.258 -28.983 31.054 1.00 89.31 757 PRO A N 1
ATOM 6378 C CA . PRO A 1 757 ? -5.015 -27.936 30.379 1.00 89.31 757 PRO A CA 1
ATOM 6379 C C . PRO A 1 757 ? -4.242 -26.614 30.415 1.00 89.31 757 PRO A C 1
ATOM 6381 O O . PRO A 1 757 ? -3.614 -26.287 31.424 1.00 89.31 757 PRO A O 1
ATOM 6384 N N . ILE A 1 758 ? -4.293 -25.863 29.318 1.00 90.75 758 ILE A N 1
ATOM 6385 C CA . ILE A 1 758 ? -3.725 -24.516 29.237 1.00 90.75 758 ILE A CA 1
ATOM 6386 C C . ILE A 1 758 ? -4.688 -23.589 28.499 1.00 90.75 758 ILE A C 1
ATOM 6388 O O . ILE A 1 758 ? -5.333 -24.002 27.537 1.00 90.75 758 ILE A O 1
ATOM 6392 N N . SER A 1 759 ? -4.770 -22.334 28.932 1.00 90.75 759 SER A N 1
ATOM 6393 C CA . SER A 1 759 ? -5.528 -21.304 28.222 1.00 90.75 759 SER A CA 1
ATOM 6394 C C . SER A 1 759 ? -4.772 -20.755 27.008 1.00 90.75 759 SER A C 1
ATOM 6396 O O . SER A 1 759 ? -3.534 -20.716 26.964 1.00 90.75 759 SER A O 1
ATOM 6398 N N . ILE A 1 760 ? -5.522 -20.234 26.035 1.00 89.69 760 ILE A N 1
ATOM 6399 C CA . ILE A 1 760 ? -4.952 -19.527 24.884 1.00 89.69 760 ILE A CA 1
ATOM 6400 C C . ILE A 1 760 ? -4.178 -18.264 25.302 1.00 89.69 760 ILE A C 1
ATOM 6402 O O . ILE A 1 760 ? -3.150 -17.940 24.703 1.00 89.69 760 ILE A O 1
ATOM 6406 N N . ASP A 1 761 ? -4.617 -17.583 26.363 1.00 90.00 761 ASP A N 1
ATOM 6407 C CA . ASP A 1 761 ? -3.994 -16.354 26.866 1.00 90.00 761 ASP A CA 1
ATOM 6408 C C . ASP A 1 761 ? -2.579 -16.602 27.387 1.00 90.00 761 ASP A C 1
ATOM 6410 O O . ASP A 1 761 ? -1.660 -15.808 27.150 1.00 90.00 761 ASP A O 1
ATOM 6414 N N . SER A 1 762 ? -2.374 -17.743 28.051 1.00 90.69 762 SER A N 1
ATOM 6415 C CA . SER A 1 762 ? -1.050 -18.171 28.493 1.00 90.69 762 SER A CA 1
ATOM 6416 C C . SER A 1 762 ? -0.099 -18.417 27.328 1.00 90.69 762 SER A C 1
ATOM 6418 O O . SER A 1 762 ? 1.082 -18.103 27.470 1.00 90.69 762 SER A O 1
ATOM 6420 N N . ILE A 1 763 ? -0.588 -18.929 26.193 1.00 88.94 763 ILE A N 1
ATOM 6421 C CA . ILE A 1 763 ? 0.214 -19.172 24.981 1.00 88.94 763 ILE A CA 1
ATOM 6422 C C . ILE A 1 763 ? 0.536 -17.853 24.270 1.00 88.94 763 ILE A C 1
ATOM 6424 O O . ILE A 1 763 ? 1.707 -17.572 24.007 1.00 88.94 763 ILE A O 1
ATOM 6428 N N . LYS A 1 764 ? -0.481 -17.015 24.023 1.00 89.75 764 LYS A N 1
ATOM 6429 C CA . LYS A 1 764 ? -0.333 -15.699 23.371 1.00 89.75 764 LYS A CA 1
ATOM 6430 C C . LYS A 1 764 ? 0.627 -14.790 24.139 1.00 89.75 764 LYS A C 1
ATOM 6432 O O . LYS A 1 764 ? 1.422 -14.045 23.562 1.00 89.75 764 LYS A O 1
ATOM 6437 N N . SER A 1 765 ? 0.614 -14.874 25.467 1.00 91.12 765 SER A N 1
ATOM 6438 C CA . SER A 1 765 ? 1.584 -14.182 26.307 1.00 91.12 765 SER A CA 1
ATOM 6439 C C . SER A 1 765 ? 2.914 -14.937 26.352 1.00 91.12 765 SER A C 1
ATOM 6441 O O . SER A 1 765 ? 3.174 -15.719 27.267 1.00 91.12 765 SER A O 1
ATOM 6443 N N . LYS A 1 766 ? 3.841 -14.619 25.434 1.00 86.12 766 LYS A N 1
ATOM 6444 C CA . LYS A 1 766 ? 5.207 -15.196 25.423 1.00 86.12 766 LYS A CA 1
ATOM 6445 C C . LYS A 1 766 ? 5.896 -15.147 26.794 1.00 86.12 766 LYS A C 1
ATOM 6447 O O . LYS A 1 766 ? 6.657 -16.049 27.140 1.00 86.12 766 LYS A O 1
ATOM 6452 N N . LYS A 1 767 ? 5.641 -14.108 27.599 1.00 91.19 767 LYS A N 1
ATOM 6453 C CA . LYS A 1 767 ? 6.169 -13.983 28.970 1.00 91.19 767 LYS A CA 1
ATOM 6454 C C . LYS A 1 767 ? 5.551 -15.013 29.922 1.00 91.19 767 LYS A C 1
ATOM 6456 O O . LYS A 1 767 ? 6.285 -15.617 30.703 1.00 91.19 767 LYS A O 1
ATOM 6461 N N . ALA A 1 768 ? 4.231 -15.196 29.883 1.00 89.75 768 ALA A N 1
ATOM 6462 C CA . ALA A 1 768 ? 3.545 -16.194 30.700 1.00 89.75 768 ALA A CA 1
ATOM 6463 C C . ALA A 1 768 ? 3.914 -17.615 30.266 1.00 89.75 768 ALA A C 1
ATOM 6465 O O . ALA A 1 768 ? 4.296 -18.417 31.117 1.00 89.75 768 ALA A O 1
ATOM 6466 N N . PHE A 1 769 ? 3.916 -17.891 28.962 1.00 92.06 769 PHE A N 1
ATOM 6467 C CA . PHE A 1 769 ? 4.291 -19.196 28.434 1.00 92.06 769 PHE A CA 1
ATOM 6468 C C . PHE A 1 769 ? 5.724 -19.574 28.812 1.00 92.06 769 PHE A C 1
ATOM 6470 O O . PHE A 1 769 ? 5.955 -20.635 29.381 1.00 92.06 769 PHE A O 1
ATOM 6477 N N . ASN A 1 770 ? 6.696 -18.673 28.617 1.00 89.81 770 ASN A N 1
ATOM 6478 C CA . ASN A 1 770 ? 8.083 -18.924 29.025 1.00 89.81 770 ASN A CA 1
ATOM 6479 C C . ASN A 1 770 ? 8.235 -19.145 30.532 1.00 89.81 770 ASN A C 1
ATOM 6481 O O . ASN A 1 770 ? 9.109 -19.897 30.958 1.00 89.81 770 ASN A O 1
ATOM 6485 N N . TYR A 1 771 ? 7.402 -18.501 31.353 1.00 91.50 771 TYR A N 1
ATOM 6486 C CA . TYR A 1 771 ? 7.359 -18.806 32.778 1.00 91.50 771 TYR A CA 1
ATOM 6487 C C . TYR A 1 771 ? 6.893 -20.248 33.016 1.00 91.50 771 TYR A C 1
ATOM 6489 O O . TYR A 1 771 ? 7.550 -20.961 33.768 1.00 91.50 771 TYR A O 1
ATOM 6497 N N . LEU A 1 772 ? 5.815 -20.694 32.361 1.00 90.25 772 LEU A N 1
ATOM 6498 C CA . LEU A 1 772 ? 5.326 -22.072 32.476 1.00 90.25 772 LEU A CA 1
ATOM 6499 C C . LEU A 1 772 ? 6.385 -23.085 32.012 1.00 90.25 772 LEU A C 1
ATOM 6501 O O . LEU A 1 772 ? 6.659 -24.033 32.742 1.00 90.25 772 LEU A O 1
ATOM 6505 N N . LEU A 1 773 ? 7.060 -22.839 30.883 1.00 88.75 773 LEU A N 1
ATOM 6506 C CA . LEU A 1 773 ? 8.138 -23.705 30.382 1.00 88.75 773 LEU A CA 1
ATOM 6507 C C . LEU A 1 773 ? 9.309 -23.820 31.371 1.00 88.75 773 LEU A C 1
ATOM 6509 O O . LEU A 1 773 ? 9.736 -24.923 31.698 1.00 88.75 773 LEU A O 1
ATOM 6513 N N . ARG A 1 774 ? 9.774 -22.702 31.943 1.00 89.81 774 ARG A N 1
ATOM 6514 C CA . ARG A 1 774 ? 10.821 -22.722 32.986 1.00 89.81 774 ARG A CA 1
ATOM 6515 C C . ARG A 1 774 ? 10.398 -23.491 34.235 1.00 89.81 774 ARG A C 1
ATOM 6517 O O . ARG A 1 774 ? 11.231 -24.043 34.946 1.00 89.81 774 ARG A O 1
ATOM 6524 N N . ARG A 1 775 ? 9.104 -23.487 34.559 1.00 88.69 775 ARG A N 1
ATOM 6525 C CA . ARG A 1 775 ? 8.567 -24.254 35.688 1.00 88.69 775 ARG A CA 1
ATOM 6526 C C . ARG A 1 775 ? 8.486 -25.744 35.353 1.00 88.69 775 ARG A C 1
ATOM 6528 O O . ARG A 1 775 ? 8.801 -26.549 36.225 1.00 88.69 775 ARG A O 1
ATOM 6535 N N . LEU A 1 776 ? 8.179 -26.100 34.107 1.00 85.19 776 LEU A N 1
ATOM 6536 C CA . LEU A 1 776 ? 8.225 -27.479 33.616 1.00 85.19 776 LEU A CA 1
ATOM 6537 C C . LEU A 1 776 ? 9.626 -28.093 33.675 1.00 85.19 776 LEU A C 1
ATOM 6539 O O . LEU A 1 776 ? 9.747 -29.261 34.027 1.00 85.19 776 LEU A O 1
ATOM 6543 N N . GLU A 1 777 ? 10.687 -27.315 33.451 1.00 84.19 777 GLU A N 1
ATOM 6544 C CA . GLU A 1 777 ? 12.076 -27.789 33.604 1.00 84.19 777 GLU A CA 1
ATOM 6545 C C . GLU A 1 777 ? 12.398 -28.299 35.023 1.00 84.19 777 GLU A C 1
ATOM 6547 O O . GLU A 1 777 ? 13.343 -29.065 35.215 1.00 84.19 777 GLU A O 1
ATOM 6552 N N . VAL A 1 778 ? 11.615 -27.910 36.037 1.00 84.75 778 VAL A N 1
ATOM 6553 C CA . VAL A 1 778 ? 11.746 -28.435 37.407 1.00 84.75 778 VAL A CA 1
ATOM 6554 C C . VAL A 1 778 ? 11.271 -29.893 37.490 1.00 84.75 778 VAL A C 1
ATOM 6556 O O . VAL A 1 778 ? 11.746 -30.646 38.337 1.00 84.75 778 VAL A O 1
ATOM 6559 N N . MET A 1 779 ? 10.388 -30.322 36.587 1.00 82.19 779 MET A N 1
ATOM 6560 C CA . MET A 1 779 ? 9.856 -31.682 36.488 1.00 82.19 779 MET A CA 1
ATOM 6561 C C . MET A 1 779 ? 10.732 -32.567 35.583 1.00 82.19 779 MET A C 1
ATOM 6563 O O . MET A 1 779 ? 10.213 -33.269 34.724 1.00 82.19 779 MET A O 1
ATOM 6567 N N . LYS A 1 780 ? 12.062 -32.557 35.772 1.00 68.62 780 LYS A N 1
ATOM 6568 C CA . LYS A 1 780 ? 13.065 -33.180 34.870 1.00 68.62 780 LYS A CA 1
ATOM 6569 C C . LYS A 1 780 ? 12.800 -34.638 34.464 1.00 68.62 780 LYS A C 1
ATOM 6571 O O . LYS A 1 780 ? 13.265 -35.061 33.413 1.00 68.62 780 LYS A O 1
ATOM 6576 N N . ASN A 1 781 ? 12.069 -35.391 35.284 1.00 70.81 781 ASN A N 1
ATOM 6577 C CA . ASN A 1 781 ? 11.755 -36.803 35.052 1.00 70.81 781 ASN A CA 1
ATOM 6578 C C . ASN A 1 781 ? 10.350 -37.027 34.470 1.00 70.81 781 ASN A C 1
ATOM 6580 O O . ASN A 1 781 ? 9.889 -38.162 34.431 1.00 70.81 781 ASN A O 1
ATOM 6584 N N . HIS A 1 782 ? 9.645 -35.975 34.053 1.00 78.44 782 HIS A N 1
ATOM 6585 C CA . HIS A 1 782 ? 8.289 -36.063 33.528 1.00 78.44 782 HIS A CA 1
ATOM 6586 C C . HIS A 1 782 ? 8.164 -35.330 32.196 1.00 78.44 782 HIS A C 1
ATOM 6588 O O . HIS A 1 782 ? 8.718 -34.251 32.008 1.00 78.44 782 HIS A O 1
ATOM 6594 N N . HIS A 1 783 ? 7.367 -35.890 31.290 1.00 83.81 783 HIS A N 1
ATOM 6595 C CA . HIS A 1 783 ? 6.952 -35.189 30.078 1.00 83.81 783 HIS A CA 1
ATOM 6596 C C . HIS A 1 783 ? 5.584 -34.563 30.306 1.00 83.81 783 HIS A C 1
ATOM 6598 O O . HIS A 1 783 ? 4.701 -35.223 30.854 1.00 83.81 783 HIS A O 1
ATOM 6604 N N . VAL A 1 784 ? 5.396 -33.320 29.870 1.00 87.88 784 VAL A N 1
ATOM 6605 C CA . VAL A 1 784 ? 4.108 -32.628 29.956 1.00 87.88 784 VAL A CA 1
ATOM 6606 C C . VAL A 1 784 ? 3.621 -32.306 28.553 1.00 87.88 784 VAL A C 1
ATOM 6608 O O . VAL A 1 784 ? 4.372 -31.777 27.740 1.00 87.88 784 VAL A O 1
ATOM 6611 N N . SER A 1 785 ? 2.370 -32.657 28.276 1.00 89.94 785 SER A N 1
ATOM 6612 C CA . SER A 1 785 ? 1.650 -32.278 27.062 1.00 89.94 785 SER A CA 1
ATOM 6613 C C . SER A 1 785 ? 0.541 -31.307 27.430 1.00 89.94 785 SER A C 1
ATOM 6615 O O . SER A 1 785 ? -0.126 -31.508 28.445 1.00 89.94 785 SER A O 1
ATOM 6617 N N . PHE A 1 786 ? 0.325 -30.274 26.626 1.00 91.25 786 PHE A N 1
ATOM 6618 C CA . PHE A 1 786 ? -0.759 -29.328 26.865 1.00 91.25 786 PHE A CA 1
ATOM 6619 C C . PHE A 1 786 ? -2.029 -29.736 26.125 1.00 91.25 786 PHE A C 1
ATOM 6621 O O . PHE A 1 786 ? -1.963 -30.110 24.957 1.00 91.25 786 PHE A O 1
ATOM 6628 N N . VAL A 1 787 ? -3.178 -29.646 26.794 1.00 90.94 787 VAL A N 1
ATOM 6629 C CA . VAL A 1 787 ? -4.495 -29.839 26.174 1.00 90.94 787 VAL A CA 1
ATOM 6630 C C . VAL A 1 787 ? -5.091 -28.508 25.773 1.00 90.94 787 VAL A C 1
ATOM 6632 O O . VAL A 1 787 ? -5.173 -27.601 26.600 1.00 90.94 787 VAL A O 1
ATOM 6635 N N . LEU A 1 788 ? -5.550 -28.449 24.524 1.00 88.88 788 LEU A N 1
ATOM 6636 C CA . LEU A 1 788 ? -6.305 -27.339 23.956 1.00 88.88 788 LEU A CA 1
ATOM 6637 C C . LEU A 1 788 ? -7.598 -27.857 23.327 1.00 88.88 788 LEU A C 1
ATOM 6639 O O . LEU A 1 788 ? -7.589 -28.877 22.629 1.00 88.88 788 LEU A O 1
ATOM 6643 N N . ASP A 1 789 ? -8.690 -27.131 23.555 1.00 86.38 789 ASP A N 1
ATOM 6644 C CA . ASP A 1 789 ? -9.900 -27.296 22.758 1.00 86.38 789 ASP A CA 1
ATOM 6645 C C . ASP A 1 789 ? -9.625 -26.758 21.332 1.00 86.38 789 ASP A C 1
ATOM 6647 O O . ASP A 1 789 ? -8.850 -25.814 21.138 1.00 86.38 789 ASP A O 1
ATOM 6651 N N . ILE A 1 790 ? -10.203 -27.391 20.310 1.00 82.62 790 ILE A N 1
ATOM 6652 C CA . ILE A 1 790 ? -9.878 -27.104 18.906 1.00 82.62 790 ILE A CA 1
ATOM 6653 C C . ILE A 1 790 ? -10.177 -25.660 18.502 1.00 82.62 790 ILE A C 1
ATOM 6655 O O . ILE A 1 790 ? -9.380 -25.044 17.792 1.00 82.62 790 ILE A O 1
ATOM 6659 N N . ASP A 1 791 ? -11.270 -25.101 19.015 1.00 82.25 791 ASP A N 1
ATOM 6660 C CA . ASP A 1 791 ? -11.660 -23.714 18.768 1.00 82.25 791 ASP A CA 1
ATOM 6661 C C . ASP A 1 791 ? -10.596 -22.738 19.273 1.00 82.25 791 ASP A C 1
ATOM 6663 O O . ASP A 1 791 ? -10.326 -21.714 18.647 1.00 82.25 791 ASP A O 1
ATOM 6667 N N . ASP A 1 792 ? -9.945 -23.063 20.389 1.00 84.38 792 ASP A N 1
ATOM 6668 C CA . ASP A 1 792 ? -8.878 -22.237 20.943 1.00 84.38 792 ASP A CA 1
ATOM 6669 C C . ASP A 1 792 ? -7.572 -22.411 20.171 1.00 84.38 792 ASP A C 1
ATOM 6671 O O . ASP A 1 792 ? -6.842 -21.440 19.969 1.00 84.38 792 ASP A O 1
ATOM 6675 N N . TYR A 1 793 ? -7.302 -23.612 19.657 1.00 82.81 793 TYR A N 1
ATOM 6676 C CA . TYR A 1 793 ? -6.162 -23.834 18.771 1.00 82.81 793 TYR A CA 1
ATOM 6677 C C . TYR A 1 793 ? -6.291 -23.045 17.456 1.00 82.81 793 TYR A C 1
ATOM 6679 O O . TYR A 1 793 ? -5.324 -22.428 17.006 1.00 82.81 793 TYR A O 1
ATOM 6687 N N . LEU A 1 794 ? -7.490 -23.006 16.867 1.00 80.38 794 LEU A N 1
ATOM 6688 C CA . LEU A 1 794 ? -7.784 -22.256 15.640 1.00 80.38 794 LEU A CA 1
ATOM 6689 C C . LEU A 1 794 ? -7.650 -20.734 15.812 1.00 80.38 794 LEU A C 1
ATOM 6691 O O . LEU A 1 794 ? -7.329 -20.031 14.857 1.00 80.38 794 LEU A O 1
ATOM 6695 N N . LYS A 1 795 ? -7.843 -20.213 17.030 1.00 84.56 795 LYS A N 1
ATOM 6696 C CA . LYS A 1 795 ? -7.656 -18.787 17.365 1.00 84.56 795 LYS A CA 1
ATOM 6697 C C . LYS A 1 795 ? -6.184 -18.373 17.530 1.00 84.56 795 LYS A C 1
ATOM 6699 O O . LYS A 1 795 ? -5.919 -17.189 17.782 1.00 84.56 795 LYS A O 1
ATOM 6704 N N . LEU A 1 796 ? -5.229 -19.307 17.475 1.00 83.44 796 LEU A N 1
ATOM 6705 C CA . LEU A 1 796 ? -3.797 -19.001 17.540 1.00 83.44 796 LEU A CA 1
ATOM 6706 C C . LEU A 1 796 ? -3.301 -18.449 16.202 1.00 83.44 796 LEU A C 1
ATOM 6708 O O . LEU A 1 796 ? -3.636 -18.967 15.140 1.00 83.44 796 LEU A O 1
ATOM 6712 N N . SER A 1 797 ? -2.453 -17.418 16.245 1.00 84.00 797 SER A N 1
ATOM 6713 C CA . SER A 1 797 ? -1.829 -16.904 15.024 1.00 84.00 797 SER A CA 1
ATOM 6714 C C . SER A 1 797 ? -0.798 -17.899 14.476 1.00 84.00 797 SER A C 1
ATOM 6716 O O . SER A 1 797 ? -0.224 -18.693 15.226 1.00 84.00 797 SER A O 1
ATOM 6718 N N . SER A 1 798 ? -0.456 -17.801 13.187 1.00 79.75 798 SER A N 1
ATOM 6719 C CA . SER A 1 798 ? 0.628 -18.606 12.597 1.00 79.75 798 SER A CA 1
ATOM 6720 C C . SER A 1 798 ? 1.965 -18.419 13.332 1.00 79.75 798 SER A C 1
ATOM 6722 O O . SER A 1 798 ? 2.779 -19.341 13.399 1.00 79.75 798 SER A O 1
ATOM 6724 N N . SER A 1 799 ? 2.188 -17.245 13.935 1.00 82.69 799 SER A N 1
ATOM 6725 C CA . SER A 1 799 ? 3.381 -16.969 14.743 1.00 82.69 799 SER A CA 1
ATOM 6726 C C . SER A 1 799 ? 3.382 -17.711 16.086 1.00 82.69 799 SER A C 1
ATOM 6728 O O . SER A 1 799 ? 4.430 -18.202 16.504 1.00 82.69 799 SER A O 1
ATOM 6730 N N . ASP A 1 800 ? 2.218 -17.865 16.726 1.00 84.94 800 ASP A N 1
ATOM 6731 C CA . ASP A 1 800 ? 2.073 -18.624 17.974 1.00 84.94 800 ASP A CA 1
ATOM 6732 C C . ASP A 1 800 ? 2.243 -20.124 17.713 1.00 84.94 800 ASP A C 1
ATOM 6734 O O . ASP A 1 800 ? 2.942 -20.816 18.450 1.00 84.94 800 ASP A O 1
ATOM 6738 N N . GLN A 1 801 ? 1.669 -20.619 16.614 1.00 81.00 801 GLN A N 1
ATOM 6739 C CA . GLN A 1 801 ? 1.819 -22.011 16.189 1.00 81.00 801 GLN A CA 1
ATOM 6740 C C . GLN A 1 801 ? 3.279 -22.349 15.857 1.00 81.00 801 GLN A C 1
ATOM 6742 O O . GLN A 1 801 ? 3.784 -23.385 16.291 1.00 81.00 801 GLN A O 1
ATOM 6747 N N . THR A 1 802 ? 3.985 -21.457 15.152 1.00 82.81 802 THR A N 1
ATOM 6748 C CA . THR A 1 802 ? 5.425 -21.614 14.874 1.00 82.81 802 THR A CA 1
ATOM 6749 C C . THR A 1 802 ? 6.230 -21.627 16.172 1.00 82.81 802 THR A C 1
ATOM 6751 O O . THR A 1 802 ? 7.101 -22.472 16.354 1.00 82.81 802 THR A O 1
ATOM 6754 N N . TYR A 1 803 ? 5.893 -20.752 17.119 1.00 85.00 803 TYR A N 1
ATOM 6755 C CA . TYR A 1 803 ? 6.564 -20.688 18.414 1.00 85.00 803 TYR A CA 1
ATOM 6756 C C . TYR A 1 803 ? 6.379 -21.964 19.253 1.00 85.00 803 TYR A C 1
ATOM 6758 O O . TYR A 1 803 ? 7.325 -22.427 19.890 1.00 85.00 803 TYR A O 1
ATOM 6766 N N . LEU A 1 804 ? 5.187 -22.569 19.230 1.00 84.31 804 LEU A N 1
ATOM 6767 C CA . LEU A 1 804 ? 4.941 -23.868 19.866 1.00 84.31 804 LEU A CA 1
ATOM 6768 C C . LEU A 1 804 ? 5.791 -24.983 19.232 1.00 84.31 804 LEU A C 1
ATOM 6770 O O . LEU A 1 804 ? 6.326 -25.822 19.958 1.00 84.31 804 LEU A O 1
ATOM 6774 N N . GLN A 1 805 ? 5.964 -24.957 17.905 1.00 80.31 805 GLN A N 1
ATOM 6775 C CA . GLN A 1 805 ? 6.812 -25.910 17.176 1.00 80.31 805 GLN A CA 1
ATOM 6776 C C . GLN A 1 805 ? 8.300 -25.734 17.503 1.00 80.31 805 GLN A C 1
ATOM 6778 O O . GLN A 1 805 ? 8.975 -26.716 17.795 1.00 80.31 805 GLN A O 1
ATOM 6783 N N . GLU A 1 806 ? 8.811 -24.499 17.506 1.00 83.69 806 GLU A N 1
ATOM 6784 C CA . GLU A 1 806 ? 10.207 -24.187 17.860 1.00 83.69 806 GLU A CA 1
ATOM 6785 C C . GLU A 1 806 ? 10.572 -24.626 19.282 1.00 83.69 806 GLU A C 1
ATOM 6787 O O . GLU A 1 806 ? 11.729 -24.918 19.576 1.00 83.69 806 GLU A O 1
ATOM 6792 N N . LYS A 1 807 ? 9.586 -24.640 20.183 1.00 83.38 807 LYS A N 1
ATOM 6793 C CA . LYS A 1 807 ? 9.749 -25.075 21.572 1.00 83.38 807 LYS A CA 1
ATOM 6794 C C . LYS A 1 807 ? 9.525 -26.573 21.778 1.00 83.38 807 LYS A C 1
ATOM 6796 O O . LYS A 1 807 ? 9.570 -27.005 22.926 1.00 83.38 807 LYS A O 1
ATOM 6801 N N . GLU A 1 808 ? 9.301 -27.333 20.703 1.00 83.31 808 GLU A N 1
ATOM 6802 C CA . GLU A 1 808 ? 9.064 -28.784 20.722 1.00 83.31 808 GLU A CA 1
ATOM 6803 C C . GLU A 1 808 ? 7.984 -29.193 21.740 1.00 83.31 808 GLU A C 1
ATOM 6805 O O . GLU A 1 808 ? 8.098 -30.186 22.461 1.00 83.31 808 GLU A O 1
ATOM 6810 N N . ILE A 1 809 ? 6.927 -28.383 21.836 1.00 84.31 809 ILE A N 1
ATOM 6811 C CA . ILE A 1 809 ? 5.874 -28.576 22.828 1.00 84.31 809 ILE A CA 1
ATOM 6812 C C . ILE A 1 809 ? 4.905 -29.656 22.367 1.00 84.31 809 ILE A C 1
ATOM 6814 O O . ILE A 1 809 ? 4.306 -29.550 21.300 1.00 84.31 809 ILE A O 1
ATOM 6818 N N . SER A 1 810 ? 4.697 -30.652 23.228 1.00 86.69 810 SER A N 1
ATOM 6819 C CA . SER A 1 810 ? 3.703 -31.697 23.000 1.00 86.69 810 SER A CA 1
ATOM 6820 C C . SER A 1 810 ? 2.289 -31.154 23.202 1.00 86.69 810 SER A C 1
ATOM 6822 O O . SER A 1 810 ? 1.963 -30.640 24.277 1.00 86.69 810 SER A O 1
ATOM 6824 N N . ILE A 1 811 ? 1.443 -31.273 22.177 1.00 87.56 811 ILE A N 1
ATOM 6825 C CA . ILE A 1 811 ? 0.062 -30.767 22.180 1.00 87.56 811 ILE A CA 1
ATOM 6826 C C . ILE A 1 811 ? -0.918 -31.925 22.011 1.00 87.56 811 ILE A C 1
ATOM 6828 O O . ILE A 1 811 ? -0.736 -32.815 21.178 1.00 87.56 811 ILE A O 1
ATOM 6832 N N . CYS A 1 812 ? -1.983 -31.873 22.803 1.00 90.06 812 CYS A N 1
ATOM 6833 C CA . CYS A 1 812 ? -3.135 -32.746 22.733 1.00 90.06 812 CYS A CA 1
ATOM 6834 C C . CYS A 1 812 ? -4.374 -31.926 22.354 1.00 90.06 812 CYS A C 1
ATOM 6836 O O . CYS A 1 812 ? -4.743 -30.996 23.071 1.00 90.06 812 CYS A O 1
ATOM 6838 N N . ILE A 1 813 ? -5.031 -32.274 21.248 1.00 89.19 813 ILE A N 1
ATOM 6839 C CA . ILE A 1 813 ? -6.242 -31.576 20.791 1.00 89.19 813 ILE A CA 1
ATOM 6840 C C . ILE A 1 813 ? -7.492 -32.282 21.303 1.00 89.19 813 ILE A C 1
ATOM 6842 O O . ILE A 1 813 ? -7.581 -33.513 21.284 1.00 89.19 813 ILE A O 1
ATOM 6846 N N . LYS A 1 814 ? -8.472 -31.491 21.734 1.00 87.50 814 LYS A N 1
ATOM 6847 C CA . LYS A 1 814 ? -9.815 -31.947 22.073 1.00 87.50 814 LYS A CA 1
ATOM 6848 C C . LYS A 1 814 ? -10.847 -31.209 21.219 1.00 87.50 814 LYS A C 1
ATOM 6850 O O . LYS A 1 814 ? -10.813 -29.991 21.126 1.00 87.50 814 LYS A O 1
ATOM 6855 N N . GLY A 1 815 ? -11.767 -31.928 20.588 1.00 81.38 815 GLY A N 1
ATOM 6856 C CA . GLY A 1 815 ? -12.799 -31.321 19.744 1.00 81.38 815 GLY A CA 1
ATOM 6857 C C . GLY A 1 815 ? -13.636 -32.368 19.023 1.00 81.38 815 GLY A C 1
ATOM 6858 O O . GLY A 1 815 ? -13.347 -33.560 19.127 1.00 81.38 815 GLY A O 1
ATOM 6859 N N . GLN A 1 816 ? -14.662 -31.931 18.290 1.00 78.56 816 GLN A N 1
ATOM 6860 C CA . GLN A 1 816 ? -15.406 -32.836 17.418 1.00 78.56 816 GLN A CA 1
ATOM 6861 C C . GLN A 1 816 ? -14.556 -33.217 16.204 1.00 78.56 816 GLN A C 1
ATOM 6863 O O . GLN A 1 816 ? -13.757 -32.422 15.703 1.00 78.56 816 GLN A O 1
ATOM 6868 N N . ILE A 1 817 ? -14.745 -34.436 15.692 1.00 73.62 817 ILE A N 1
ATOM 6869 C CA . ILE A 1 817 ? -13.870 -34.953 14.636 1.00 73.62 817 ILE A CA 1
ATOM 6870 C C . ILE A 1 817 ? -13.955 -34.149 13.335 1.00 73.62 817 ILE A C 1
ATOM 6872 O O . ILE A 1 817 ? -12.952 -33.981 12.644 1.00 73.62 817 ILE A O 1
ATOM 6876 N N . ARG A 1 818 ? -15.137 -33.596 13.032 1.00 71.56 818 ARG A N 1
ATOM 6877 C CA . ARG A 1 818 ? -15.354 -32.731 11.869 1.00 71.56 818 ARG A CA 1
ATOM 6878 C C . ARG A 1 818 ? -14.438 -31.513 11.919 1.00 71.56 818 ARG A C 1
ATOM 6880 O O . ARG A 1 818 ? -13.755 -31.237 10.936 1.00 71.56 818 ARG A O 1
ATOM 6887 N N . ASP A 1 819 ? -14.386 -30.845 13.065 1.00 73.62 819 ASP A N 1
ATOM 6888 C CA . ASP A 1 819 ? -13.575 -29.646 13.258 1.00 73.62 819 ASP A CA 1
ATOM 6889 C C . ASP A 1 819 ? -12.088 -29.997 13.179 1.00 73.62 819 ASP A C 1
ATOM 6891 O O . ASP A 1 819 ? -11.315 -29.282 12.546 1.00 73.62 819 ASP A O 1
ATOM 6895 N N . ILE A 1 820 ? -11.682 -31.159 13.706 1.00 71.69 820 ILE A N 1
ATOM 6896 C CA . ILE A 1 820 ? -10.290 -31.638 13.638 1.00 71.69 820 ILE A CA 1
ATOM 6897 C C . ILE A 1 820 ? -9.809 -31.789 12.188 1.00 71.69 820 ILE A C 1
ATOM 6899 O O . ILE A 1 820 ? -8.642 -31.519 11.886 1.00 71.69 820 ILE A O 1
ATOM 6903 N N . PHE A 1 821 ? -10.695 -32.158 11.262 1.00 69.06 821 PHE A N 1
ATOM 6904 C CA . PHE A 1 821 ? -10.340 -32.251 9.848 1.00 69.06 821 PHE A CA 1
ATOM 6905 C C . PHE A 1 821 ? -10.228 -30.899 9.134 1.00 69.06 821 PHE A C 1
ATOM 6907 O O . PHE A 1 821 ? -9.482 -30.831 8.154 1.00 69.06 821 PHE A O 1
ATOM 6914 N N . THR A 1 822 ? -10.865 -29.837 9.644 1.00 67.75 822 THR A N 1
ATOM 6915 C CA . THR A 1 822 ? -10.773 -28.470 9.084 1.00 67.75 822 THR A CA 1
ATOM 6916 C C . THR A 1 822 ? -9.401 -27.815 9.268 1.00 67.75 822 THR A C 1
ATOM 6918 O O . THR A 1 822 ? -9.105 -26.798 8.648 1.00 67.75 822 THR A O 1
ATOM 6921 N N . LEU A 1 823 ? -8.525 -28.412 10.079 1.00 65.50 823 LEU A N 1
ATOM 6922 C CA . LEU A 1 823 ? -7.156 -27.948 10.278 1.00 65.50 823 LEU A CA 1
ATOM 6923 C C . LEU A 1 823 ? -6.297 -28.254 9.034 1.00 65.50 823 LEU A C 1
ATOM 6925 O O . LEU A 1 823 ? -5.819 -29.378 8.863 1.00 65.50 823 LEU A O 1
ATOM 6929 N N . GLU A 1 824 ? -6.093 -27.255 8.170 1.00 55.41 824 GLU A N 1
ATOM 6930 C CA . GLU A 1 824 ? -5.310 -27.377 6.923 1.00 55.41 824 GLU A CA 1
ATOM 6931 C C . GLU A 1 824 ? -3.788 -27.496 7.154 1.00 55.41 824 GLU A C 1
ATOM 6933 O O . GLU A 1 824 ? -3.069 -27.999 6.291 1.00 55.41 824 GLU A O 1
ATOM 6938 N N . SER A 1 825 ? -3.274 -27.077 8.319 1.00 51.28 825 SER A N 1
ATOM 6939 C CA . SER A 1 825 ? -1.841 -26.797 8.522 1.00 51.28 825 SER A CA 1
ATOM 6940 C C . SER A 1 825 ? -1.197 -27.476 9.738 1.00 51.28 825 SER A C 1
ATOM 6942 O O . SER A 1 825 ? -0.400 -26.858 10.450 1.00 51.28 825 SER A O 1
ATOM 6944 N N . LEU A 1 826 ? -1.494 -28.748 10.005 1.00 50.78 826 LEU A N 1
ATOM 6945 C CA . LEU A 1 826 ? -0.788 -29.476 11.062 1.00 50.78 826 LEU A CA 1
ATOM 6946 C C . LEU A 1 826 ? 0.402 -30.268 10.514 1.00 50.78 826 LEU A C 1
ATOM 6948 O O . LEU A 1 826 ? 0.242 -31.321 9.898 1.00 50.78 826 LEU A O 1
ATOM 6952 N N . LYS A 1 827 ? 1.621 -29.812 10.836 1.00 56.25 827 LYS A N 1
ATOM 6953 C CA . LYS A 1 827 ? 2.721 -30.758 11.084 1.00 56.25 827 LYS A CA 1
ATOM 6954 C C . LYS A 1 827 ? 2.292 -31.657 12.250 1.00 56.25 827 LYS A C 1
ATOM 6956 O O . LYS A 1 827 ? 1.641 -31.175 13.172 1.00 56.25 827 LYS A O 1
ATOM 6961 N N . THR A 1 828 ? 2.629 -32.944 12.183 1.00 55.69 828 THR A N 1
ATOM 6962 C CA . THR A 1 828 ? 2.154 -34.001 13.097 1.00 55.69 828 THR A CA 1
ATOM 6963 C C . THR A 1 828 ? 2.125 -33.566 14.567 1.00 55.69 828 THR A C 1
ATOM 6965 O O . THR A 1 828 ? 3.189 -33.379 15.160 1.00 55.69 828 THR A O 1
ATOM 6968 N N . LEU A 1 829 ? 0.922 -33.429 15.139 1.00 71.75 829 LEU A N 1
ATOM 6969 C CA . LEU A 1 829 ? 0.711 -33.206 16.575 1.00 71.75 829 LEU A CA 1
ATOM 6970 C C . LEU A 1 829 ? 0.798 -34.539 17.335 1.00 71.75 829 LEU A C 1
ATOM 6972 O O . LEU A 1 829 ? 0.690 -35.618 16.748 1.00 71.75 829 LEU A O 1
ATOM 6976 N N . ASP A 1 830 ? 1.013 -34.491 18.648 1.00 79.62 830 ASP A N 1
ATOM 6977 C CA . ASP A 1 830 ? 1.307 -35.704 19.415 1.00 79.62 830 ASP A CA 1
ATOM 6978 C C . ASP A 1 830 ? 0.051 -36.502 19.792 1.00 79.62 830 ASP A C 1
ATOM 6980 O O . ASP A 1 830 ? 0.058 -37.726 19.645 1.00 79.62 830 ASP A O 1
ATOM 6984 N N . TYR A 1 831 ? -1.030 -35.841 20.227 1.00 89.31 831 TYR A N 1
ATOM 6985 C CA . TYR A 1 831 ? -2.229 -36.525 20.731 1.00 89.31 831 TYR A CA 1
ATOM 6986 C C . TYR A 1 831 ? -3.544 -35.891 20.256 1.00 89.31 831 TYR A C 1
ATOM 6988 O O . TYR A 1 831 ? -3.636 -34.677 20.059 1.00 89.31 831 TYR A O 1
ATOM 6996 N N . VAL A 1 832 ? -4.592 -36.710 20.151 1.00 90.69 832 VAL A N 1
ATOM 6997 C CA . VAL A 1 832 ? -5.978 -36.266 19.938 1.00 90.69 832 VAL A CA 1
ATOM 6998 C C . VAL A 1 832 ? -6.947 -37.074 20.798 1.00 90.69 832 VAL A C 1
ATOM 7000 O O . VAL A 1 832 ? -6.791 -38.290 20.930 1.00 90.69 832 VAL A O 1
ATOM 7003 N N . TYR A 1 833 ? -7.937 -36.399 21.382 1.00 90.81 833 TYR A N 1
ATOM 7004 C CA . TYR A 1 833 ? -9.063 -37.051 22.048 1.00 90.81 833 TYR A CA 1
ATOM 7005 C C . TYR A 1 833 ? -10.172 -37.373 21.054 1.00 90.81 833 TYR A C 1
ATOM 7007 O O . TYR A 1 833 ? -10.567 -36.516 20.267 1.00 90.81 833 TYR A O 1
ATOM 7015 N N . ILE A 1 834 ? -10.717 -38.579 21.166 1.00 88.75 834 ILE A N 1
ATOM 7016 C CA . ILE A 1 834 ? -11.986 -38.952 20.543 1.00 88.75 834 ILE A CA 1
ATOM 7017 C C . ILE A 1 834 ? -12.966 -39.386 21.629 1.00 88.75 834 ILE A C 1
ATOM 7019 O O . ILE A 1 834 ? -12.563 -39.964 22.641 1.00 88.75 834 ILE A O 1
ATOM 7023 N N . ASP A 1 835 ? -14.239 -39.093 21.417 1.00 85.19 835 ASP A N 1
ATOM 7024 C CA . ASP A 1 835 ? -15.324 -39.498 22.303 1.00 85.19 835 ASP A CA 1
ATOM 7025 C C . ASP A 1 835 ? -16.076 -40.725 21.768 1.00 85.19 835 ASP A C 1
ATOM 7027 O O . ASP A 1 835 ? -15.814 -41.239 20.678 1.00 85.19 835 ASP A O 1
ATOM 7031 N N . GLU A 1 836 ? -17.033 -41.189 22.564 1.00 81.62 836 GLU A N 1
ATOM 7032 C CA . GLU A 1 836 ? -18.004 -42.229 22.224 1.00 81.62 836 GLU A CA 1
ATOM 7033 C C . GLU A 1 836 ? -18.716 -41.975 20.888 1.00 81.62 836 GLU A C 1
ATOM 7035 O O . GLU A 1 836 ? -18.807 -42.874 20.054 1.00 81.62 836 GLU A O 1
ATOM 7040 N N . SER A 1 837 ? -19.181 -40.744 20.650 1.00 78.00 837 SER A N 1
ATOM 7041 C CA . SER A 1 837 ? -19.951 -40.408 19.445 1.00 78.00 837 SER A CA 1
ATOM 7042 C C . SER A 1 837 ? -19.149 -40.653 18.165 1.00 78.00 837 SER A C 1
ATOM 7044 O O . SER A 1 837 ? -19.665 -41.134 17.157 1.00 78.00 837 SER A O 1
ATOM 7046 N N . THR A 1 838 ? -17.851 -40.384 18.246 1.00 73.62 838 THR A N 1
ATOM 7047 C CA . THR A 1 838 ? -16.888 -40.603 17.180 1.00 73.62 838 THR A CA 1
ATOM 7048 C C . THR A 1 838 ? -16.574 -42.087 17.010 1.00 73.62 838 THR A C 1
ATOM 7050 O O . THR A 1 838 ? -16.498 -42.587 15.886 1.00 73.62 838 THR A O 1
ATOM 7053 N N . PHE A 1 839 ? -16.390 -42.795 18.126 1.00 76.75 839 PHE A N 1
ATOM 7054 C CA . PHE A 1 839 ? -16.042 -44.212 18.139 1.00 76.75 839 PHE A CA 1
ATOM 7055 C C . PHE A 1 839 ? -17.177 -45.093 17.597 1.00 76.75 839 PHE A C 1
ATOM 7057 O O . PHE A 1 839 ? -16.915 -46.038 16.857 1.00 76.75 839 PHE A O 1
ATOM 7064 N N . ASN A 1 840 ? -18.433 -44.750 17.889 1.00 74.19 840 ASN A N 1
ATOM 7065 C CA . ASN A 1 840 ? -19.614 -45.540 17.524 1.00 74.19 840 ASN A CA 1
ATOM 7066 C C . ASN A 1 840 ? -20.220 -45.183 16.152 1.00 74.19 840 ASN A C 1
ATOM 7068 O O . ASN A 1 840 ? -21.220 -45.773 15.744 1.00 74.19 840 ASN A O 1
ATOM 7072 N N . HIS A 1 841 ? -19.633 -44.243 15.410 1.00 73.69 841 HIS A N 1
ATOM 7073 C CA . HIS A 1 841 ? -20.154 -43.844 14.103 1.00 73.69 841 HIS A CA 1
ATOM 7074 C C . HIS A 1 841 ? -19.870 -44.872 12.999 1.00 73.69 841 HIS A C 1
ATOM 7076 O O . HIS A 1 841 ? -18.822 -45.515 12.980 1.00 73.69 841 HIS A O 1
ATOM 7082 N N . GLU A 1 842 ? -20.732 -44.926 11.981 1.00 64.88 842 GLU A N 1
ATOM 7083 C CA . GLU A 1 842 ? -20.609 -45.832 10.823 1.00 64.88 842 GLU A CA 1
ATOM 7084 C C . GLU A 1 842 ? -19.311 -45.675 10.000 1.00 64.88 842 GLU A C 1
ATOM 7086 O O . GLU A 1 842 ? -18.931 -46.584 9.267 1.00 64.88 842 GLU A O 1
ATOM 7091 N N . PHE A 1 843 ? -18.598 -44.551 10.150 1.00 67.69 843 PHE A N 1
ATOM 7092 C CA . PHE A 1 843 ? -17.358 -44.229 9.426 1.00 67.69 843 PHE A CA 1
ATOM 7093 C C . PHE A 1 843 ? -16.140 -44.122 10.354 1.00 67.69 843 PHE A C 1
ATOM 7095 O O . PHE A 1 843 ? -15.099 -43.602 9.948 1.00 67.69 843 PHE A O 1
ATOM 7102 N N . ASN A 1 844 ? -16.253 -44.620 11.589 1.00 70.69 844 ASN A N 1
ATOM 7103 C CA . ASN A 1 844 ? -15.211 -44.550 12.612 1.00 70.69 844 ASN A CA 1
ATOM 7104 C C . ASN A 1 844 ? -13.821 -44.953 12.090 1.00 70.69 844 ASN A C 1
ATOM 7106 O O . ASN A 1 844 ? -12.882 -44.177 12.232 1.00 70.69 844 ASN A O 1
ATOM 7110 N N . GLN A 1 845 ? -13.683 -46.087 11.400 1.00 72.12 845 GLN A N 1
ATOM 7111 C CA . GLN A 1 845 ? -12.398 -46.571 10.892 1.00 72.12 845 GLN A CA 1
ATOM 7112 C C . GLN A 1 845 ? -11.725 -45.563 9.950 1.00 72.12 845 GLN A C 1
ATOM 7114 O O . GLN A 1 845 ? -10.536 -45.291 10.093 1.00 72.12 845 GLN A O 1
ATOM 7119 N N . ILE A 1 846 ? -12.491 -44.963 9.031 1.00 70.25 846 ILE A N 1
ATOM 7120 C CA . ILE A 1 846 ? -11.978 -43.965 8.080 1.00 70.25 846 ILE A CA 1
ATOM 7121 C C . ILE A 1 846 ? -11.434 -42.759 8.842 1.00 70.25 846 ILE A C 1
ATOM 7123 O O . ILE A 1 846 ? -10.364 -42.236 8.519 1.00 70.25 846 ILE A O 1
ATOM 7127 N N . TRP A 1 847 ? -12.158 -42.316 9.867 1.00 74.44 847 TRP A N 1
ATOM 7128 C CA . TRP A 1 847 ? -11.729 -41.180 10.661 1.00 74.44 847 TRP A CA 1
ATOM 7129 C C . TRP A 1 847 ? -10.516 -41.488 11.526 1.00 74.44 847 TRP A C 1
ATOM 7131 O O . TRP A 1 847 ? -9.606 -40.667 11.585 1.00 74.44 847 TRP A O 1
ATOM 7141 N N . ILE A 1 848 ? -10.456 -42.670 12.139 1.00 79.69 848 ILE A N 1
ATOM 7142 C CA . ILE A 1 848 ? -9.287 -43.112 12.901 1.00 79.69 848 ILE A CA 1
ATOM 7143 C C . ILE A 1 848 ? -8.053 -43.193 11.998 1.00 79.69 848 ILE A C 1
ATOM 7145 O O . ILE A 1 848 ? -7.006 -42.652 12.355 1.00 79.69 848 ILE A O 1
ATOM 7149 N N . ASP A 1 849 ? -8.172 -43.772 10.804 1.00 76.88 849 ASP A N 1
ATOM 7150 C CA . ASP A 1 849 ? -7.069 -43.853 9.842 1.00 76.88 849 ASP A CA 1
ATOM 7151 C C . ASP A 1 849 ? -6.599 -42.457 9.399 1.00 76.88 849 ASP A C 1
ATOM 7153 O O . ASP A 1 849 ? -5.399 -42.203 9.257 1.00 76.88 849 ASP A O 1
ATOM 7157 N N . ALA A 1 850 ? -7.530 -41.517 9.215 1.00 75.19 850 ALA A N 1
ATOM 7158 C CA . ALA A 1 850 ? -7.208 -40.135 8.883 1.00 75.19 850 ALA A CA 1
ATOM 7159 C C . ALA A 1 850 ? -6.558 -39.381 10.060 1.00 75.19 850 ALA A C 1
ATOM 7161 O O . ALA A 1 850 ? -5.609 -38.622 9.846 1.00 75.19 850 ALA A O 1
ATOM 7162 N N . LEU A 1 851 ? -7.000 -39.625 11.297 1.00 81.25 851 LEU A N 1
ATOM 7163 C CA . LEU A 1 851 ? -6.375 -39.077 12.501 1.00 81.25 851 LEU A CA 1
ATOM 7164 C C . LEU A 1 851 ? -4.960 -39.630 12.694 1.00 81.25 851 LEU A C 1
ATOM 7166 O O . LEU A 1 851 ? -4.054 -38.850 12.963 1.00 81.25 851 LEU A O 1
ATOM 7170 N N . LYS A 1 852 ? -4.713 -40.924 12.466 1.00 81.00 852 LYS A N 1
ATOM 7171 C CA . LYS A 1 852 ? -3.367 -41.525 12.573 1.00 81.00 852 LYS A CA 1
ATOM 7172 C C . LYS A 1 852 ? -2.348 -40.952 11.590 1.00 81.00 852 LYS A C 1
ATOM 7174 O O . LYS A 1 852 ? -1.155 -40.951 11.872 1.00 81.00 852 LYS A O 1
ATOM 7179 N N . LYS A 1 853 ? -2.796 -40.435 10.441 1.00 77.69 853 LYS A N 1
ATOM 7180 C CA . LYS A 1 853 ? -1.917 -39.705 9.509 1.00 77.69 853 LYS A CA 1
ATOM 7181 C C . LYS A 1 853 ? -1.480 -38.342 10.056 1.00 77.69 853 LYS A C 1
ATOM 7183 O O . LYS A 1 853 ? -0.459 -37.821 9.616 1.00 77.69 853 LYS A O 1
ATOM 7188 N N . ARG A 1 854 ? -2.256 -37.750 10.971 1.00 76.56 854 ARG A N 1
ATOM 7189 C CA . ARG A 1 854 ? -2.059 -36.386 11.496 1.00 76.56 854 ARG A CA 1
ATOM 7190 C C . ARG A 1 854 ? -1.562 -36.349 12.947 1.00 76.56 854 ARG A C 1
ATOM 7192 O O . ARG A 1 854 ? -0.909 -35.379 13.327 1.00 76.56 854 ARG A O 1
ATOM 7199 N N . PHE A 1 855 ? -1.836 -37.387 13.733 1.00 85.44 855 PHE A N 1
ATOM 7200 C CA . PHE A 1 855 ? -1.532 -37.483 15.160 1.00 85.44 855 PHE A CA 1
ATOM 7201 C C . PHE A 1 855 ? -0.739 -38.752 15.472 1.00 85.44 855 PHE A C 1
ATOM 7203 O O . PHE A 1 855 ? -1.044 -39.818 14.939 1.00 85.44 855 PHE A O 1
ATOM 7210 N N . LYS A 1 856 ? 0.251 -38.662 16.370 1.00 85.25 856 LYS A N 1
ATOM 7211 C CA . LYS A 1 856 ? 1.056 -39.835 16.773 1.00 85.25 856 LYS A CA 1
ATOM 7212 C C . LYS A 1 856 ? 0.252 -40.841 17.594 1.00 85.25 856 LYS A C 1
ATOM 7214 O O . LYS A 1 856 ? 0.449 -42.045 17.454 1.00 85.25 856 LYS A O 1
ATOM 7219 N N . HIS A 1 857 ? -0.632 -40.351 18.459 1.00 89.31 857 HIS A N 1
ATOM 7220 C CA . HIS A 1 857 ? -1.448 -41.178 19.336 1.00 89.31 857 HIS A CA 1
ATOM 7221 C C . HIS A 1 857 ? -2.889 -40.664 19.406 1.00 89.31 857 HIS A C 1
ATOM 7223 O O . HIS A 1 857 ? -3.145 -39.461 19.405 1.00 89.31 857 HIS A O 1
ATOM 7229 N N . ILE A 1 858 ? -3.834 -41.593 19.525 1.00 90.62 858 ILE A N 1
ATOM 7230 C CA . ILE A 1 858 ? -5.256 -41.309 19.736 1.00 90.62 858 ILE A CA 1
ATOM 7231 C C . ILE A 1 858 ? -5.616 -41.781 21.143 1.00 90.62 858 ILE A C 1
ATOM 7233 O O . ILE A 1 858 ? -5.263 -42.900 21.523 1.00 90.62 858 ILE A O 1
ATOM 7237 N N . ILE A 1 859 ? -6.291 -40.925 21.910 1.00 92.31 859 ILE A N 1
ATOM 7238 C CA . ILE A 1 859 ? -6.808 -41.240 23.241 1.00 92.31 859 ILE A CA 1
ATOM 7239 C C . ILE A 1 859 ? -8.328 -41.334 23.142 1.00 92.31 859 ILE A C 1
ATOM 7241 O O . ILE A 1 859 ? -8.999 -40.337 22.877 1.00 92.31 859 ILE A O 1
ATOM 7245 N N . TYR A 1 860 ? -8.869 -42.526 23.371 1.00 91.50 860 TYR A N 1
ATOM 7246 C CA . TYR A 1 860 ? -10.313 -42.730 23.407 1.00 91.50 860 TYR A CA 1
ATOM 7247 C C . TYR A 1 860 ? -10.852 -42.483 24.816 1.00 91.50 860 TYR A C 1
ATOM 7249 O O . TYR A 1 860 ? -10.498 -43.197 25.757 1.00 91.50 860 TYR A O 1
ATOM 7257 N N . ASP A 1 861 ? -11.683 -41.451 24.959 1.00 90.19 861 ASP A N 1
ATOM 7258 C CA . ASP A 1 861 ? -12.427 -41.151 26.180 1.00 90.19 861 ASP A CA 1
ATOM 7259 C C . ASP A 1 861 ? -13.787 -41.856 26.117 1.00 90.19 861 ASP A C 1
ATOM 7261 O O . ASP A 1 861 ? -14.743 -41.345 25.536 1.00 90.19 861 ASP A O 1
ATOM 7265 N N . HIS A 1 862 ? -13.850 -43.062 26.683 1.00 86.25 862 HIS A N 1
ATOM 7266 C CA . HIS A 1 862 ? -15.045 -43.908 26.655 1.00 86.25 862 HIS A CA 1
ATOM 7267 C C . HIS A 1 862 ? -16.060 -43.540 27.748 1.00 86.25 862 HIS A C 1
ATOM 7269 O O . HIS A 1 862 ? -17.128 -44.139 27.834 1.00 86.25 862 HIS A O 1
ATOM 7275 N N . GLY A 1 863 ? -15.722 -42.600 28.640 1.00 84.88 863 GLY A N 1
ATOM 7276 C CA . GLY A 1 863 ? -16.589 -42.206 29.747 1.00 84.88 863 GLY A CA 1
ATOM 7277 C C . GLY A 1 863 ? -16.981 -43.393 30.636 1.00 84.88 863 GLY A C 1
ATOM 7278 O O . GLY A 1 863 ? -16.141 -43.922 31.370 1.00 84.88 863 GLY A O 1
ATOM 7279 N N . GLN A 1 864 ? -18.258 -43.779 30.574 1.00 82.00 864 GLN A N 1
ATOM 7280 C CA . GLN A 1 864 ? -18.845 -44.911 31.311 1.00 82.00 864 GLN A CA 1
ATOM 7281 C C . GLN A 1 864 ? -19.219 -46.091 30.401 1.00 82.00 864 GLN A C 1
ATOM 7283 O O . GLN A 1 864 ? -19.770 -47.085 30.870 1.00 82.00 864 GLN A O 1
ATOM 7288 N N . GLU A 1 865 ? -18.946 -45.999 29.099 1.00 77.44 865 GLU A N 1
ATOM 7289 C CA . GLU A 1 865 ? -19.285 -47.068 28.169 1.00 77.44 865 GLU A CA 1
ATOM 7290 C C . GLU A 1 865 ? -18.452 -48.328 28.399 1.00 77.44 865 GLU A C 1
ATOM 7292 O O . GLU A 1 865 ? -17.309 -48.294 28.872 1.00 77.44 865 GLU A O 1
ATOM 7297 N N . THR A 1 866 ? -19.030 -49.463 28.002 1.00 78.00 866 THR A N 1
ATOM 7298 C CA . THR A 1 866 ? -18.349 -50.756 28.063 1.00 78.00 866 THR A CA 1
ATOM 7299 C C . THR A 1 866 ? -17.354 -50.870 26.911 1.00 78.00 866 THR A C 1
ATOM 7301 O O . THR A 1 866 ? -17.734 -50.845 25.746 1.00 78.00 866 THR A O 1
ATOM 7304 N N . LEU A 1 867 ? -16.072 -51.057 27.226 1.00 79.50 867 LEU A N 1
ATOM 7305 C CA . LEU A 1 867 ? -15.032 -51.224 26.212 1.00 79.50 867 LEU A CA 1
ATOM 7306 C C . LEU A 1 867 ? -15.072 -52.614 25.566 1.00 79.50 867 LEU A C 1
ATOM 7308 O O . LEU A 1 867 ? -14.859 -53.632 26.233 1.00 79.50 867 LEU A O 1
ATOM 7312 N N . VAL A 1 868 ? -15.230 -52.655 24.243 1.00 83.25 868 VAL A N 1
ATOM 7313 C CA . VAL A 1 868 ? -15.106 -53.880 23.445 1.00 83.25 868 VAL A CA 1
ATOM 7314 C C . VAL A 1 868 ? -13.683 -53.983 22.890 1.00 83.25 868 VAL A C 1
ATOM 7316 O O . VAL A 1 868 ? -13.272 -53.218 22.021 1.00 83.25 868 VAL A O 1
ATOM 7319 N N . LYS A 1 869 ? -12.903 -54.954 23.386 1.00 83.62 869 LYS A N 1
ATOM 7320 C CA . LYS A 1 869 ? -11.487 -55.126 22.993 1.00 83.62 869 LYS A CA 1
ATOM 7321 C C . LYS A 1 869 ? -11.295 -55.303 21.485 1.00 83.62 869 LYS A C 1
ATOM 7323 O O . LYS A 1 869 ? -10.372 -54.721 20.930 1.00 83.62 869 LYS A O 1
ATOM 7328 N N . ALA A 1 870 ? -12.178 -56.059 20.833 1.00 81.94 870 ALA A N 1
ATOM 7329 C CA . ALA A 1 870 ? -12.102 -56.303 19.393 1.00 81.94 870 ALA A CA 1
ATOM 7330 C C . ALA A 1 870 ? -12.203 -55.005 18.568 1.00 81.94 870 ALA A C 1
ATOM 7332 O O . ALA A 1 870 ? -11.541 -54.882 17.540 1.00 81.94 870 ALA A O 1
ATOM 7333 N N . ASP A 1 871 ? -12.971 -54.015 19.035 1.00 81.94 871 ASP A N 1
ATOM 7334 C CA . ASP A 1 871 ? -13.103 -52.726 18.352 1.00 81.94 871 ASP A CA 1
ATOM 7335 C C . ASP A 1 871 ? -11.854 -51.859 18.514 1.00 81.94 871 ASP A C 1
ATOM 7337 O O . ASP A 1 871 ? -11.394 -51.256 17.545 1.00 81.94 871 ASP A O 1
ATOM 7341 N N . LEU A 1 872 ? -11.244 -51.866 19.703 1.00 86.12 872 LEU A N 1
ATOM 7342 C CA . LEU A 1 872 ? -9.970 -51.184 19.949 1.00 86.12 872 LEU A CA 1
ATOM 7343 C C . LEU A 1 872 ? -8.815 -51.802 19.149 1.00 86.12 872 LEU A C 1
ATOM 7345 O O . LEU A 1 872 ? -7.937 -51.072 18.692 1.00 86.12 872 LEU A O 1
ATOM 7349 N N . GLU A 1 873 ? -8.812 -53.127 18.966 1.00 85.75 873 GLU A N 1
ATOM 7350 C CA . GLU A 1 873 ? -7.848 -53.833 18.110 1.00 85.75 873 GLU A CA 1
ATOM 7351 C C . GLU A 1 873 ? -8.050 -53.492 16.637 1.00 85.75 873 GLU A C 1
ATOM 7353 O O . GLU A 1 873 ? -7.086 -53.151 15.955 1.00 85.75 873 GLU A O 1
ATOM 7358 N N . ARG A 1 874 ? -9.300 -53.525 16.159 1.00 82.00 874 ARG A N 1
ATOM 7359 C CA . ARG A 1 874 ? -9.656 -53.187 14.775 1.00 82.00 874 ARG A CA 1
ATOM 7360 C C . ARG A 1 874 ? -9.256 -51.755 14.413 1.00 82.00 874 ARG A C 1
ATOM 7362 O O . ARG A 1 874 ? -8.682 -51.530 13.353 1.00 82.00 874 ARG A O 1
ATOM 7369 N N . MET A 1 875 ? -9.522 -50.805 15.306 1.00 80.75 875 MET A N 1
ATOM 7370 C CA . MET A 1 875 ? -9.166 -49.396 15.113 1.00 80.75 875 MET A CA 1
ATOM 7371 C C . MET A 1 875 ? -7.709 -49.093 15.492 1.00 80.75 875 MET A C 1
ATOM 7373 O O . MET A 1 875 ? -7.221 -47.989 15.254 1.00 80.75 875 MET A O 1
ATOM 7377 N N . ASP A 1 876 ? -6.998 -50.059 16.080 1.00 85.88 876 ASP A N 1
ATOM 7378 C CA . ASP A 1 876 ? -5.638 -49.937 16.608 1.00 85.88 876 ASP A CA 1
ATOM 7379 C C . ASP A 1 876 ? -5.451 -48.648 17.443 1.00 85.88 876 ASP A C 1
ATOM 7381 O O . ASP A 1 876 ? -4.609 -47.790 17.185 1.00 85.88 876 ASP A O 1
ATOM 7385 N N . ILE A 1 877 ? -6.325 -48.484 18.436 1.00 89.62 877 ILE A N 1
ATOM 7386 C CA . ILE A 1 877 ? -6.246 -47.424 19.448 1.00 89.62 877 ILE A CA 1
ATOM 7387 C C . ILE A 1 877 ? -5.670 -48.052 20.703 1.00 89.62 877 ILE A C 1
ATOM 7389 O O . ILE A 1 877 ? -6.214 -49.040 21.172 1.00 89.62 877 ILE A O 1
ATOM 7393 N N . GLU A 1 878 ? -4.596 -47.505 21.274 1.00 90.69 878 GLU A N 1
ATOM 7394 C CA . GLU A 1 878 ? -3.935 -48.111 22.444 1.00 90.69 878 GLU A CA 1
ATOM 7395 C C . GLU A 1 878 ? -4.247 -47.418 23.770 1.00 90.69 878 GLU A C 1
ATOM 7397 O O . GLU A 1 878 ? -4.181 -48.049 24.828 1.00 90.69 878 GLU A O 1
ATOM 7402 N N . LEU A 1 879 ? -4.553 -46.121 23.724 1.00 92.25 879 LEU A N 1
ATOM 7403 C CA . LEU A 1 879 ? -4.733 -45.285 24.904 1.00 92.25 879 LEU A CA 1
ATOM 7404 C C . LEU A 1 879 ? -6.220 -45.072 25.165 1.00 92.25 879 LEU A C 1
ATOM 7406 O O . LEU A 1 879 ? -6.946 -44.580 24.304 1.00 92.25 879 LEU A O 1
ATOM 7410 N N . ILE A 1 880 ? -6.651 -45.420 26.373 1.00 91.56 880 ILE A N 1
ATOM 7411 C CA . ILE A 1 880 ? -8.035 -45.264 26.819 1.00 91.56 880 ILE A CA 1
ATOM 7412 C C . ILE A 1 880 ? -8.107 -44.430 28.093 1.00 91.56 880 ILE A C 1
ATOM 7414 O O . ILE A 1 880 ? -7.225 -44.488 28.957 1.00 91.56 880 ILE A O 1
ATOM 7418 N N . LYS A 1 881 ? -9.198 -43.686 28.207 1.00 90.31 881 LYS A N 1
ATOM 7419 C CA . LYS A 1 881 ? -9.574 -42.857 29.344 1.00 90.31 881 LYS A CA 1
ATOM 7420 C C . LYS A 1 881 ? -11.049 -43.108 29.664 1.00 90.31 881 LYS A C 1
ATOM 7422 O O . LYS A 1 881 ? -11.845 -43.259 28.748 1.00 90.31 881 LYS A O 1
ATOM 7427 N N . GLY A 1 882 ? -11.398 -43.152 30.947 1.00 84.50 882 GLY A N 1
ATOM 7428 C CA . GLY A 1 882 ? -12.756 -43.435 31.421 1.00 84.50 882 GLY A CA 1
ATOM 7429 C C . GLY A 1 882 ? -12.737 -44.394 32.609 1.00 84.50 882 GLY A C 1
ATOM 7430 O O . GLY A 1 882 ? -11.679 -44.630 33.197 1.00 84.50 882 GLY A O 1
ATOM 7431 N N . GLU A 1 883 ? -13.890 -44.954 32.976 1.00 79.75 883 GLU A N 1
ATOM 7432 C CA . GLU A 1 883 ? -14.018 -45.846 34.142 1.00 79.75 883 GLU A CA 1
ATOM 7433 C C . GLU A 1 883 ? -13.045 -47.035 34.115 1.00 79.75 883 GLU A C 1
ATOM 7435 O O . GLU A 1 883 ? -12.496 -47.420 35.148 1.00 79.75 883 GLU A O 1
ATOM 7440 N N . TYR A 1 884 ? -12.744 -47.579 32.933 1.00 72.56 884 TYR A N 1
ATOM 7441 C CA . TYR A 1 884 ? -11.872 -48.746 32.785 1.00 72.56 884 TYR A CA 1
ATOM 7442 C C . TYR A 1 884 ? -10.380 -48.418 32.962 1.00 72.56 884 TYR A C 1
ATOM 7444 O O . TYR A 1 884 ? -9.559 -49.299 33.244 1.00 72.56 884 TYR A O 1
ATOM 7452 N N . ALA A 1 885 ? -10.006 -47.144 32.819 1.00 66.50 885 ALA A N 1
ATOM 7453 C CA . ALA A 1 885 ? -8.657 -46.688 33.134 1.00 66.50 885 ALA A CA 1
ATOM 7454 C C . ALA A 1 885 ? -8.390 -46.674 34.655 1.00 66.50 885 ALA A C 1
ATOM 7456 O O . ALA A 1 885 ? -7.225 -46.665 35.057 1.00 66.50 885 ALA A O 1
ATOM 7457 N N . GLY A 1 886 ? -9.450 -46.785 35.468 1.00 58.03 886 GLY A N 1
ATOM 7458 C CA . GLY A 1 886 ? -9.423 -46.799 36.926 1.00 58.03 886 GLY A CA 1
ATOM 7459 C C . GLY A 1 886 ? -9.463 -45.396 37.534 1.00 58.03 886 GLY A C 1
ATOM 7460 O O . GLY A 1 886 ? -8.916 -44.440 36.987 1.00 58.03 886 GLY A O 1
ATOM 7461 N N . GLN A 1 887 ? -10.098 -45.286 38.700 1.00 53.62 887 GLN A N 1
ATOM 7462 C CA . GLN A 1 887 ? -9.710 -44.314 39.721 1.00 53.62 887 GLN A CA 1
ATOM 7463 C C . GLN A 1 887 ? -8.679 -45.047 40.592 1.00 53.62 887 GLN A C 1
ATOM 7465 O O . GLN A 1 887 ? -8.911 -46.214 40.914 1.00 53.62 887 GLN A O 1
ATOM 7470 N N . GLU A 1 888 ? -7.525 -44.454 40.922 1.00 43.22 888 GLU A N 1
ATOM 7471 C CA . GLU A 1 888 ? -6.737 -45.013 42.030 1.00 43.22 888 GLU A CA 1
ATOM 7472 C C . GLU A 1 888 ? -7.674 -45.036 43.246 1.00 43.22 888 GLU A C 1
ATOM 7474 O O . GLU A 1 888 ? -8.179 -43.993 43.657 1.00 43.22 888 GLU A O 1
ATOM 7479 N N . ASN A 1 889 ? -7.990 -46.234 43.749 1.00 32.62 889 ASN A N 1
ATOM 7480 C CA . ASN A 1 889 ? -8.443 -46.355 45.126 1.00 32.62 889 ASN A CA 1
ATOM 7481 C C . ASN A 1 889 ? -7.311 -45.769 45.978 1.00 32.62 889 ASN A C 1
ATOM 7483 O O . ASN A 1 889 ? -6.168 -46.186 45.778 1.00 32.62 889 ASN A O 1
ATOM 7487 N N . ASP A 1 890 ? -7.662 -44.797 46.823 1.00 30.06 890 ASP A N 1
ATOM 7488 C CA . ASP A 1 890 ? -6.786 -44.030 47.725 1.00 30.06 890 ASP A CA 1
ATOM 7489 C C . ASP A 1 890 ? -5.553 -44.779 48.266 1.00 30.06 890 ASP A C 1
ATOM 7491 O O . ASP A 1 890 ? -5.692 -45.949 48.708 1.00 30.06 890 ASP A O 1
#